Protein 9J7D (pdb70)

Secondary structure (DSSP, 8-state):
---STTGGG---S-S-SS--SS-HHHHHHHHHHHHHHHHHHHHHHHHHH---HHHHHHHHTT--SHHHHHHHHHHHSSTTHHHHHHHTTTHHHHHHHHHHHHHHHTT-TT-SSTHHHHHHHS-SHHHHHHHHHHHHHHHHHHHHHHHHHHHHHHHHH---HHHHHHHHHHHHHHHHHSS-SS--SSHHHHHHHHHHHHHHHHHHIIIII-SSS-SHHHHHHHHTTTT-TT---STTT--SSS--SPPTTBGGG-SSBS-BHHHHHHHHHHHHHHHHHHHH-HHHHHHHHS--HHHHTTHHHHHHHHHTHHHHHHHHHHHHHHHHTT----HHHHHTT-HHHHHHHHHHTTTHHHHHHHHHHHHHHHHHHHHHHHHHHHHHHHTIIIII-S---HHHHHHHHHHHHHHHHHHHHHHHHHHHHHT--TTHHHHTHHHHHGGGHHHHHHHHT-SS--HHHHHHHHHHHHHHHHHHHHHHHHHHSS--SHHHHSSHHHHHHHHHHHHHHHHHHHHHHHHHS------TTGGG----HHHHHHHHHHHHHHHHHHHHIIIIIHHHHHGGG-BPPTTHHHHHHHHHHHHHHHHHHHHHHTTT-/---STTGGG---S-S-SS--SS-HHHHHHHHHHHHHHHHHHHHHHHHHH---HHHHHHHHTT--SHHHHHHHHHHHSSTTHHHHHHHTTTHHHHHHHHHHHHHHHTT-TT-SSTHHHHHHHS-SHHHHHHHHHHHHHHHHHHHHHHHHHHHHHHHHH---HHHHHHHHHHHHHHHHHSS-SS--SSHHHHHHHHHHHHHHHHHHIIIII-SSS-SHHHHHHHHTTTT-TT---STTT--SSS--SPPTTBGGG-SSBS-BHHHHHHHHHHHHHHHHHHHH-HHHHHHHHS--HHHHTTHHHHHHHHHTHHHHHHHHHHHHHHHHTT----HHHHHTT-HHHHHHHHHHTTTHHHHHHHHHHHHHHHHHHHHHHHHHHHHHHHTIIIII-S---HHHHHHHHHHHHHHHHHHHHHHHHHHHHHT--TTHHHHTHHHHHGGGHHHHHHHHT-SS--HHHHHHHHHHHHHHHHHHHHHHHHHHSS--SHHHHSSHHHHHHHHHHHHHHHHHHHHHHHHHS------TTGGG----HHHHHHHHHHHHHHHHHHHHIIIIIHHHHHGGG-BPPTTHHHHHHHHHHHHHHHHHHHHHHTTT-

B-factor: mean 78.88, std 18.24, range [27.45, 129.13]

GO terms:
  GO:0015204 urea transmembrane transporter activity (F, IDA)
  GO:0071918 urea transmembrane transport (P, IDA)
  GO:0005886 plasma membrane (C, IDA)
  GO:0033219 urea binding (F, IDA)
  GO:0006995 cellular response to nitrogen starvation (P, IEP)

Solvent-accessible surface area: 48549 Å² total; per-residue (Å²): 117,63,31,139,78,0,68,156,30,64,149,78,67,35,36,52,79,57,143,62,40,17,92,95,46,48,1,79,63,27,5,93,34,35,3,49,134,34,9,84,90,4,60,129,13,53,172,105,109,167,103,7,71,41,3,0,28,7,2,8,62,15,2,56,3,8,4,0,0,6,0,0,6,5,0,16,38,42,0,2,0,0,1,0,48,14,0,7,4,2,12,27,20,12,24,31,8,0,29,2,1,0,7,2,34,60,32,3,54,72,6,84,0,2,0,35,8,2,89,30,13,14,43,76,64,2,1,97,38,3,12,94,28,2,60,39,0,0,40,18,9,5,2,17,6,3,6,0,0,0,3,0,1,46,13,0,1,25,0,86,31,94,32,0,0,69,43,5,8,64,10,9,9,76,23,4,78,45,41,9,130,110,40,24,105,57,23,20,33,36,11,1,36,49,2,1,70,1,1,40,56,1,5,80,26,2,7,87,82,13,203,85,0,26,30,13,26,50,1,21,58,47,1,109,73,8,12,35,142,111,52,55,55,84,125,82,70,5,67,194,30,23,38,29,5,62,28,141,51,13,70,174,6,11,12,3,0,11,66,9,65,14,0,45,35,6,4,84,5,5,63,10,9,27,62,0,33,1,16,0,5,0,6,24,0,33,20,1,25,64,16,137,2,37,88,38,22,109,0,8,34,54,0,4,50,6,12,3,0,0,0,1,0,0,0,3,2,2,0,2,1,1,8,0,13,22,10,11,1,24,101,101,19,1,38,59,2,5,0,0,0,0,0,2,29,30,27,61,47,127,69,0,0,80,49,0,3,53,0,0,8,11,0,1,9,30,8,2,13,42,1,8,32,0,15,7,18,0,79,2,49,2,44,22,78,44,105,113,44,87,211,20,98,48,214,73,31,102,107,35,28,131,82,21,7,100,41,22,1,62,101,2,0,100,42,0,41,84,34,17,149,64,53,22,15,3,6,52,16,24,23,0,10,2,0,52,5,2,1,0,5,47,0,4,19,44,1,8,83,74,35,76,0,23,33,130,0,0,42,68,0,0,71,26,0,26,77,101,0,56,96,39,18,71,72,31,0,116,109,121,97,72,156,69,50,81,104,8,7,25,78,39,41,5,0,37,26,0,1,62,40,0,22,113,38,0,10,114,42,0,26,83,33,0,114,112,189,63,55,117,30,100,25,44,66,0,106,128,30,201,191,122,69,73,106,3,140,153,1,58,56,56,14,58,116,103,4,91,63,61,17,83,86,14,25,75,70,54,13,85,126,2,72,90,31,145,54,1,66,130,47,63,0,96,112,7,0,90,37,2,30,44,64,3,38,109,5,9,113,42,3,48,29,79,31,137,168,118,61,31,140,77,0,69,156,31,65,149,78,67,35,35,49,80,59,143,62,40,18,91,94,46,48,0,78,65,27,4,93,34,35,2,50,134,34,9,82,88,5,61,129,14,53,172,105,110,169,103,6,73,40,2,0,29,6,2,9,65,16,2,57,2,7,4,0,1,6,0,0,7,4,0,16,37,40,0,2,0,0,2,1,49,14,0,8,4,2,12,27,19,12,23,30,6,0,30,2,0,0,7,2,34,60,31,3,55,71,6,81,0,2,0,35,7,3,87,29,13,14,43,78,65,2,2,98,37,3,13,93,28,2,58,39,0,0,40,19,9,5,2,18,5,4,7,0,0,0,2,0,1,45,13,0,1,27,0,87,30,97,32,0,0,69,42,6,8,63,11,10,9,78,24,4,77,44,40,8,129,110,40,26,104,55,23,20,33,36,11,1,36,50,1,1,71,1,0,41,56,1,6,77,25,3,7,87,83,14,203,86,0,26,31,12,26,50,1,21,59,48,1,109,72,7,13,35,142,112,50,55,56,86,128,83,69,5,66,196,30,23,40,28,5,62,27,140,50,14,72,171,6,10,12,4,0,10,66,9,64,15,0,45,36,5,4,84,4,4,64,10,9,26,63,0,34,1,14,0,6,0,6,24,0,32,18,1,26,63,15,135,2,38,86,38,21,108,0,7,33,57,0,4,51,6,12,2,1,0,0,2,1,0,0,2,1,2,0,2,2,1,8,0,13,20,11,12,2,24,100,100,18,2,36,61,1,5,0,0,0,0,0,1,30,30,27,61,48,127,68,0,0,79,50,0,4,52,1,0,9,12,0,2,10,29,8,2,12,44,1,8,32,0,16,6,18,0,77,2,50,2,45,22,77,43,102,113,44,89,212,20,99,48,213,72,32,104,106,34,29,129,82,19,6,100,42,23,2,62,103,2,0,102,43,0,42,84,33,17,150,64,53,21,14,3,7,53,18,25,21,0,12,2,0,52,4,2,1,0,5,48,0,3,18,42,1,8,83,74,34,77,0,24,34,129,0,0,43,67,0,0,72,25,0,25,77,102,0,55,95,38,17,70,72,30,0,115,110,123,100,72,158,70,51,81,107,9,7,25,78,39,41,4,0,37,26,0,1,60,39,0,21,114,37,0,10,115,42,0,26,82,33,0,115,113,188,65,55,116,30,100,25,43,65,1,106,129,30,202,190,122,68,73,106,4,140,155,0,57,55,56,13,58,115,104,3,91,64,63,17,84,86,14,26,75,71,56,13,86,125,3,71,92,32,146,54,2,66,130,47,63,0,96,113,7,0,90,37,2,29,45,62,3,38,110,5,8,112,41,3,46,28,78,31,136,168

InterPro domains:
  IPR001734 Sodium/solute symporter [PF00474] (74-496)
  IPR001734 Sodium/solute symporter [PS50283] (38-510)
  IPR001734 Sodium/solute symporter [TIGR00813] (73-494)
  IPR031155 Urea active transporter [PTHR46154] (1-700)
  IPR038377 Sodium/glucose symporter superfamily [G3DSA:1.20.1730.10] (61-574)

Structure (mmCIF, N/CA/C/O backbone):
data_9J7D
#
_entry.id   9J7D
#
loop_
_entity.id
_entity.type
_entity.pdbx_description
1 polymer 'Urea-proton symporter DUR3'
2 non-polymer 'CHOLESTEROL HEMISUCCINATE'
3 non-polymer TETRADECANE
4 non-polymer HEXADECANE
5 water water
#
loop_
_atom_site.group_PDB
_atom_site.id
_atom_site.type_symbol
_atom_site.label_atom_id
_atom_site.label_alt_id
_atom_site.label_comp_id
_atom_site.label_asym_id
_atom_site.label_entity_id
_atom_site.label_seq_id
_atom_site.pdbx_PDB_ins_code
_atom_site.Cartn_x
_atom_site.Cartn_y
_atom_site.Cartn_z
_atom_site.occupancy
_atom_site.B_iso_or_equiv
_atom_site.auth_seq_id
_atom_site.auth_comp_id
_atom_site.auth_asym_id
_atom_site.auth_atom_id
_atom_site.pdbx_PDB_model_num
ATOM 1 N N . PRO A 1 5 ? 190.261 190.957 129.362 1.00 105.60 5 PRO A N 1
ATOM 2 C CA . PRO A 1 5 ? 189.785 191.549 130.613 1.00 107.70 5 PRO A CA 1
ATOM 3 C C . PRO A 1 5 ? 188.299 191.304 130.843 1.00 107.63 5 PRO A C 1
ATOM 4 O O . PRO A 1 5 ? 187.477 192.102 130.393 1.00 106.60 5 PRO A O 1
ATOM 8 N N . PRO A 1 6 ? 187.963 190.209 131.529 1.00 108.88 6 PRO A N 1
ATOM 9 C CA . PRO A 1 6 ? 186.542 189.904 131.769 1.00 107.23 6 PRO A CA 1
ATOM 10 C C . PRO A 1 6 ? 185.816 190.971 132.566 1.00 106.99 6 PRO A C 1
ATOM 11 O O . PRO A 1 6 ? 184.612 191.170 132.360 1.00 108.64 6 PRO A O 1
ATOM 15 N N . PHE A 1 7 ? 186.503 191.665 133.469 1.00 100.19 7 PHE A N 1
ATOM 16 C CA . PHE A 1 7 ? 185.881 192.653 134.335 1.00 99.10 7 PHE A CA 1
ATOM 17 C C . PHE A 1 7 ? 186.562 194.005 134.169 1.00 102.28 7 PHE A C 1
ATOM 18 O O . PHE A 1 7 ? 187.765 194.086 133.907 1.00 105.70 7 PHE A O 1
ATOM 26 N N . ASP A 1 8 ? 185.771 195.068 134.324 1.00 105.77 8 ASP A N 1
ATOM 27 C CA . ASP A 1 8 ? 186.291 196.423 134.188 1.00 104.19 8 ASP A CA 1
ATOM 28 C C . ASP A 1 8 ? 187.088 196.863 135.410 1.00 104.82 8 ASP A C 1
ATOM 29 O O . ASP A 1 8 ? 188.034 197.647 135.278 1.00 103.17 8 ASP A O 1
ATOM 34 N N . PHE A 1 9 ? 186.729 196.374 136.595 1.00 97.72 9 PHE A N 1
ATOM 35 C CA . PHE A 1 9 ? 187.344 196.821 137.837 1.00 96.44 9 PHE A CA 1
ATOM 36 C C . PHE A 1 9 ? 188.641 196.096 138.170 1.00 97.43 9 PHE A C 1
ATOM 37 O O . PHE A 1 9 ? 189.321 196.488 139.124 1.00 95.76 9 PHE A O 1
ATOM 45 N N . SER A 1 10 ? 189.004 195.060 137.419 1.00 97.21 10 SER A N 1
ATOM 46 C CA . SER A 1 10 ? 190.194 194.266 137.700 1.00 96.89 10 SER A CA 1
ATOM 47 C C . SER A 1 10 ? 191.051 194.115 136.452 1.00 96.73 10 SER A C 1
ATOM 48 O O . SER A 1 10 ? 191.578 193.038 136.164 1.00 99.61 10 SER A O 1
ATOM 51 N N . THR A 1 11 ? 191.206 195.200 135.691 1.00 98.26 11 THR A N 1
ATOM 52 C CA . THR A 1 11 ? 191.969 195.130 134.449 1.00 98.75 11 THR A CA 1
ATOM 53 C C . THR A 1 11 ? 193.470 195.048 134.708 1.00 99.42 11 THR A C 1
ATOM 54 O O . THR A 1 11 ? 194.203 194.455 133.908 1.00 97.53 11 THR A O 1
ATOM 58 N N . LYS A 1 12 ? 193.943 195.617 135.818 1.00 97.05 12 LYS A N 1
ATOM 59 C CA . LYS A 1 12 ? 195.375 195.669 136.093 1.00 96.88 12 LYS A CA 1
ATOM 60 C C . LYS A 1 12 ? 195.978 194.304 136.399 1.00 94.45 12 LYS A C 1
ATOM 61 O O . LYS A 1 12 ? 197.208 194.186 136.426 1.00 91.14 12 LYS A O 1
ATOM 67 N N . TYR A 1 13 ? 195.159 193.282 136.633 1.00 89.32 13 TYR A N 1
ATOM 68 C CA . TYR A 1 13 ? 195.646 191.945 136.943 1.00 86.27 13 TYR A CA 1
ATOM 69 C C . TYR A 1 13 ? 195.685 191.027 135.730 1.00 87.24 13 TYR A C 1
ATOM 70 O O . TYR A 1 13 ? 195.995 189.841 135.880 1.00 84.29 13 TYR A O 1
ATOM 79 N N . TYR A 1 14 ? 195.381 191.536 134.540 1.00 98.53 14 TYR A N 1
ATOM 80 C CA . TYR A 1 14 ? 195.379 190.716 133.332 1.00 98.41 14 TYR A CA 1
ATOM 81 C C . TYR A 1 14 ? 196.423 191.197 132.331 1.00 98.25 14 TYR A C 1
ATOM 82 O O . TYR A 1 14 ? 197.130 192.174 132.576 1.00 101.11 14 TYR A O 1
ATOM 91 N N . ARG A 1 22 ? 194.444 186.055 134.960 1.00 90.57 22 ARG A N 1
ATOM 92 C CA . ARG A 1 22 ? 195.613 185.628 134.201 1.00 95.63 22 ARG A CA 1
ATOM 93 C C . ARG A 1 22 ? 196.820 185.478 135.120 1.00 97.89 22 ARG A C 1
ATOM 94 O O . ARG A 1 22 ? 197.593 184.528 134.994 1.00 98.16 22 ARG A O 1
ATOM 102 N N . GLN A 1 23 ? 196.975 186.423 136.045 1.00 91.97 23 GLN A N 1
ATOM 103 C CA . GLN A 1 23 ? 198.044 186.340 137.030 1.00 84.39 23 GLN A CA 1
ATOM 104 C C . GLN A 1 23 ? 197.848 185.120 137.921 1.00 87.68 23 GLN A C 1
ATOM 105 O O . GLN A 1 23 ? 196.735 184.825 138.363 1.00 94.24 23 GLN A O 1
ATOM 111 N N . SER A 1 24 ? 198.939 184.405 138.183 1.00 81.58 24 SER A N 1
ATOM 112 C CA . SER A 1 24 ? 198.876 183.178 138.965 1.00 84.08 24 SER A CA 1
ATOM 113 C C . SER A 1 24 ? 199.022 183.405 140.463 1.00 88.47 24 SER A C 1
ATOM 114 O O . SER A 1 24 ? 198.790 182.472 141.238 1.00 93.73 24 SER A O 1
ATOM 117 N N . SER A 1 25 ? 199.394 184.609 140.890 1.00 73.51 25 SER A N 1
ATOM 118 C CA . SER A 1 25 ? 199.621 184.872 142.303 1.00 69.31 25 SER A CA 1
ATOM 119 C C . SER A 1 25 ? 199.530 186.370 142.547 1.00 77.63 25 SER A C 1
ATOM 120 O O . SER A 1 25 ? 199.680 187.178 141.627 1.00 78.90 25 SER A O 1
ATOM 123 N N . PHE A 1 26 ? 199.282 186.730 143.807 1.00 65.75 26 PHE A N 1
ATOM 124 C CA . PHE A 1 26 ? 199.192 188.139 144.170 1.00 68.62 26 PHE A CA 1
ATOM 125 C C . PHE A 1 26 ? 200.564 188.715 144.500 1.00 68.76 26 PHE A C 1
ATOM 126 O O . PHE A 1 26 ? 200.923 189.796 144.020 1.00 68.09 26 PHE A O 1
ATOM 134 N N . PHE A 1 27 ? 201.343 188.009 145.314 1.00 70.46 27 PHE A N 1
ATOM 135 C CA . PHE A 1 27 ? 202.673 188.453 145.715 1.00 71.49 27 PHE A CA 1
ATOM 136 C C . PHE A 1 27 ? 203.700 187.781 144.811 1.00 75.25 27 PHE A C 1
ATOM 137 O O . PHE A 1 27 ? 203.962 186.581 144.941 1.00 74.13 27 PHE A O 1
ATOM 145 N N . GLY A 1 28 ? 204.278 188.556 143.897 1.00 92.86 28 GLY A N 1
ATOM 146 C CA . GLY A 1 28 ? 205.279 188.038 142.986 1.00 90.76 28 GLY A CA 1
ATOM 147 C C . GLY A 1 28 ? 206.436 188.988 142.760 1.00 93.30 28 GLY A C 1
ATOM 148 O O . GLY A 1 28 ? 207.048 188.987 141.689 1.00 92.48 28 GLY A O 1
ATOM 149 N N . GLY A 1 29 ? 206.744 189.803 143.759 1.00 99.95 29 GLY A N 1
ATOM 150 C CA . GLY A 1 29 ? 207.805 190.786 143.666 1.00 98.30 29 GLY A CA 1
ATOM 151 C C . GLY A 1 29 ? 207.287 192.201 143.853 1.00 102.37 29 GLY A C 1
ATOM 152 O O . GLY A 1 29 ? 206.087 192.457 143.925 1.00 103.08 29 GLY A O 1
ATOM 153 N N . THR A 1 30 ? 208.247 193.126 143.932 1.00 105.16 30 THR A N 1
ATOM 154 C CA . THR A 1 30 ? 207.980 194.552 144.130 1.00 103.01 30 THR A CA 1
ATOM 155 C C . THR A 1 30 ? 207.178 194.776 145.416 1.00 101.89 30 THR A C 1
ATOM 156 O O . THR A 1 30 ? 206.024 195.209 145.410 1.00 103.80 30 THR A O 1
ATOM 160 N N . THR A 1 31 ? 207.833 194.451 146.528 1.00 87.57 31 THR A N 1
ATOM 161 C CA . THR A 1 31 ? 207.190 194.521 147.833 1.00 89.47 31 THR A CA 1
ATOM 162 C C . THR A 1 31 ? 206.792 195.955 148.169 1.00 90.82 31 THR A C 1
ATOM 163 O O . THR A 1 31 ? 207.410 196.921 147.715 1.00 91.25 31 THR A O 1
ATOM 167 N N . VAL A 1 32 ? 205.736 196.081 148.975 1.00 88.87 32 VAL A N 1
ATOM 168 C CA . VAL A 1 32 ? 205.221 197.398 149.338 1.00 89.95 32 VAL A CA 1
ATOM 169 C C . VAL A 1 32 ? 206.214 198.142 150.221 1.00 87.69 32 VAL A C 1
ATOM 170 O O . VAL A 1 32 ? 206.454 199.341 150.035 1.00 88.00 32 VAL A O 1
ATOM 174 N N . LEU A 1 33 ? 206.802 197.454 151.193 1.00 85.42 33 LEU A N 1
ATOM 175 C CA . LEU A 1 33 ? 207.765 198.043 152.110 1.00 86.50 33 LEU A CA 1
ATOM 176 C C . LEU A 1 33 ? 209.147 197.448 151.871 1.00 86.63 33 LEU A C 1
ATOM 177 O O . LEU A 1 33 ? 209.321 196.503 151.097 1.00 89.26 33 LEU A O 1
ATOM 182 N N . ASP A 1 34 ? 210.138 198.019 152.546 1.00 91.37 34 ASP A N 1
ATOM 183 C CA . ASP A 1 34 ? 211.523 197.595 152.415 1.00 93.05 34 ASP A CA 1
ATOM 184 C C . ASP A 1 34 ? 211.909 196.651 153.549 1.00 94.64 34 ASP A C 1
ATOM 185 O O . ASP A 1 34 ? 211.168 196.454 154.514 1.00 95.48 34 ASP A O 1
ATOM 190 N N . GLN A 1 35 ? 213.100 196.062 153.419 1.00 91.58 35 GLN A N 1
ATOM 191 C CA . GLN A 1 35 ? 213.561 195.073 154.386 1.00 91.63 35 GLN A CA 1
ATOM 192 C C . GLN A 1 35 ? 213.899 195.687 155.739 1.00 94.65 35 GLN A C 1
ATOM 193 O O . GLN A 1 35 ? 213.840 194.983 156.754 1.00 95.93 35 GLN A O 1
ATOM 199 N N . GLY A 1 36 ? 214.257 196.972 155.776 1.00 92.70 36 GLY A N 1
ATOM 200 C CA . GLY A 1 36 ? 214.570 197.604 157.047 1.00 91.41 36 GLY A CA 1
ATOM 201 C C . GLY A 1 36 ? 213.393 197.608 158.002 1.00 93.00 36 GLY A C 1
ATOM 202 O O . GLY A 1 36 ? 213.547 197.327 159.194 1.00 94.55 36 GLY A O 1
ATOM 203 N N . VAL A 1 37 ? 212.199 197.915 157.490 1.00 90.87 37 VAL A N 1
ATOM 204 C CA . VAL A 1 37 ? 211.002 197.897 158.326 1.00 88.75 37 VAL A CA 1
ATOM 205 C C . VAL A 1 37 ? 210.722 196.486 158.825 1.00 90.46 37 VAL A C 1
ATOM 206 O O . VAL A 1 37 ? 210.324 196.289 159.979 1.00 92.14 37 VAL A O 1
ATOM 210 N N . GLY A 1 38 ? 210.921 195.484 157.967 1.00 86.03 38 GLY A N 1
ATOM 211 C CA . GLY A 1 38 ? 210.701 194.111 158.392 1.00 85.34 38 GLY A CA 1
ATOM 212 C C . GLY A 1 38 ? 211.638 193.690 159.507 1.00 89.40 38 GLY A C 1
ATOM 213 O O . GLY A 1 38 ? 211.213 193.098 160.504 1.00 91.82 38 GLY A O 1
ATOM 214 N N . TYR A 1 39 ? 212.930 193.994 159.355 1.00 86.88 39 TYR A N 1
ATOM 215 C CA . TYR A 1 39 ? 213.890 193.660 160.404 1.00 88.70 39 TYR A CA 1
ATOM 216 C C . TYR A 1 39 ? 213.583 194.411 161.693 1.00 90.05 39 TYR A C 1
ATOM 217 O O . TYR A 1 39 ? 213.653 193.836 162.787 1.00 92.10 39 TYR A O 1
ATOM 226 N N . ALA A 1 40 ? 213.226 195.694 161.587 1.00 91.16 40 ALA A N 1
ATOM 227 C CA . ALA A 1 40 ? 212.881 196.462 162.777 1.00 87.80 40 ALA A CA 1
ATOM 228 C C . ALA A 1 40 ? 211.675 195.864 163.490 1.00 86.05 40 ALA A C 1
ATOM 229 O O . ALA A 1 40 ? 211.678 195.727 164.718 1.00 87.50 40 ALA A O 1
ATOM 231 N N . VAL A 1 41 ? 210.642 195.486 162.735 1.00 85.87 41 VAL A N 1
ATOM 232 C CA . VAL A 1 41 ? 209.444 194.917 163.342 1.00 86.75 41 VAL A CA 1
ATOM 233 C C . VAL A 1 41 ? 209.763 193.587 164.014 1.00 87.85 41 VAL A C 1
ATOM 234 O O . VAL A 1 41 ? 209.340 193.329 165.147 1.00 87.97 41 VAL A O 1
ATOM 238 N N . ILE A 1 42 ? 210.525 192.723 163.335 1.00 86.99 42 ILE A N 1
ATOM 239 C CA . ILE A 1 42 ? 210.807 191.405 163.904 1.00 88.93 42 ILE A CA 1
ATOM 240 C C . ILE A 1 42 ? 211.855 191.436 165.003 1.00 89.60 42 ILE A C 1
ATOM 241 O O . ILE A 1 42 ? 212.025 190.430 165.703 1.00 89.47 42 ILE A O 1
ATOM 246 N N . LEU A 1 43 ? 212.567 192.550 165.185 1.00 95.83 43 LEU A N 1
ATOM 247 C CA . LEU A 1 43 ? 213.579 192.636 166.231 1.00 93.42 43 LEU A CA 1
ATOM 248 C C . LEU A 1 43 ? 213.136 193.474 167.424 1.00 94.14 43 LEU A C 1
ATOM 249 O O . LEU A 1 43 ? 213.137 192.980 168.555 1.00 92.56 43 LEU A O 1
ATOM 254 N N . GLY A 1 44 ? 212.756 194.732 167.212 1.00 98.12 44 GLY A N 1
ATOM 255 C CA . GLY A 1 44 ? 212.551 195.657 168.306 1.00 97.95 44 GLY A CA 1
ATOM 256 C C . GLY A 1 44 ? 211.191 195.669 168.963 1.00 100.42 44 GLY A C 1
ATOM 257 O O . GLY A 1 44 ? 211.006 196.411 169.932 1.00 99.86 44 GLY A O 1
ATOM 258 N N . PHE A 1 45 ? 210.227 194.885 168.472 1.00 98.30 45 PHE A N 1
ATOM 259 C CA . PHE A 1 45 ? 208.898 194.876 169.079 1.00 95.22 45 PHE A CA 1
ATOM 260 C C . PHE A 1 45 ? 208.953 194.409 170.529 1.00 96.80 45 PHE A C 1
ATOM 261 O O . PHE A 1 45 ? 208.327 195.012 171.413 1.00 95.73 45 PHE A O 1
ATOM 269 N N . GLY A 1 46 ? 209.704 193.337 170.792 1.00 95.84 46 GLY A N 1
ATOM 270 C CA . GLY A 1 46 ? 209.798 192.825 172.149 1.00 94.12 46 GLY A CA 1
ATOM 271 C C . GLY A 1 46 ? 210.429 193.819 173.103 1.00 100.09 46 GLY A C 1
ATOM 272 O O . GLY A 1 46 ? 209.932 194.036 174.208 1.00 101.53 46 GLY A O 1
ATOM 273 N N . ALA A 1 47 ? 211.534 194.442 172.685 1.00 98.73 47 ALA A N 1
ATOM 274 C CA . ALA A 1 47 ? 212.189 195.436 173.531 1.00 96.33 47 ALA A CA 1
ATOM 275 C C . ALA A 1 47 ? 211.290 196.644 173.766 1.00 100.66 47 ALA A C 1
ATOM 276 O O . ALA A 1 47 ? 211.205 197.157 174.892 1.00 101.67 47 ALA A O 1
ATOM 278 N N . PHE A 1 48 ? 210.611 197.113 172.715 1.00 106.31 48 PHE A N 1
ATOM 279 C CA . PHE A 1 48 ? 209.719 198.258 172.852 1.00 105.60 48 PHE A CA 1
ATOM 280 C C . PHE A 1 48 ? 208.618 197.973 173.863 1.00 107.23 48 PHE A C 1
ATOM 281 O O . PHE A 1 48 ? 208.365 198.777 174.770 1.00 105.66 48 PHE A O 1
ATOM 289 N N . PHE A 1 49 ? 207.974 196.814 173.757 1.00 110.57 49 PHE A N 1
ATOM 290 C CA . PHE A 1 49 ? 206.848 196.590 174.703 1.00 110.14 49 PHE A CA 1
ATOM 291 C C . PHE A 1 49 ? 207.410 196.251 176.090 1.00 109.04 49 PHE A C 1
ATOM 292 O O . PHE A 1 49 ? 206.746 196.588 177.081 1.00 106.20 49 PHE A O 1
ATOM 300 N N . ALA A 1 50 ? 208.602 195.652 176.167 1.00 102.82 50 ALA A N 1
ATOM 301 C CA . ALA A 1 50 ? 209.179 195.444 177.491 1.00 104.03 50 ALA A CA 1
ATOM 302 C C . ALA A 1 50 ? 209.397 196.771 178.206 1.00 105.33 50 ALA A C 1
ATOM 303 O O . ALA A 1 50 ? 209.071 196.909 179.392 1.00 102.63 50 ALA A O 1
ATOM 305 N N . VAL A 1 51 ? 209.935 197.765 177.495 1.00 110.75 51 VAL A N 1
ATOM 306 C CA . VAL A 1 51 ? 210.109 199.090 178.088 1.00 111.79 51 VAL A CA 1
ATOM 307 C C . VAL A 1 51 ? 208.754 199.699 178.436 1.00 111.69 51 VAL A C 1
ATOM 308 O O . VAL A 1 51 ? 208.583 200.317 179.498 1.00 110.34 51 VAL A O 1
ATOM 312 N N . PHE A 1 52 ? 207.769 199.530 177.550 1.00 115.20 52 PHE A N 1
ATOM 313 C CA . PHE A 1 52 ? 206.437 200.065 177.817 1.00 115.12 52 PHE A CA 1
ATOM 314 C C . PHE A 1 52 ? 205.810 199.413 179.045 1.00 114.88 52 PHE A C 1
ATOM 315 O O . PHE A 1 52 ? 205.175 200.091 179.858 1.00 113.84 52 PHE A O 1
ATOM 323 N N . THR A 1 53 ? 205.977 198.096 179.200 1.00 117.71 53 THR A N 1
ATOM 324 C CA . THR A 1 53 ? 205.434 197.412 180.370 1.00 117.10 53 THR A CA 1
ATOM 325 C C . THR A 1 53 ? 206.168 197.821 181.640 1.00 117.43 53 THR A C 1
ATOM 326 O O . THR A 1 53 ? 205.560 197.904 182.711 1.00 117.69 53 THR A O 1
ATOM 330 N N . SER A 1 54 ? 207.477 198.068 181.547 1.00 117.58 54 SER A N 1
ATOM 331 C CA . SER A 1 54 ? 208.204 198.580 182.704 1.00 116.74 54 SER A CA 1
ATOM 332 C C . SER A 1 54 ? 207.659 199.938 183.133 1.00 114.17 54 SER A C 1
ATOM 333 O O . SER A 1 54 ? 207.445 200.182 184.328 1.00 114.92 54 SER A O 1
ATOM 336 N N . PHE A 1 55 ? 207.414 200.828 182.169 1.00 122.24 55 PHE A N 1
ATOM 337 C CA . PHE A 1 55 ? 206.819 202.122 182.497 1.00 126.16 55 PHE A CA 1
ATOM 338 C C . PHE A 1 55 ? 205.413 201.958 183.065 1.00 125.52 55 PHE A C 1
ATOM 339 O O . PHE A 1 55 ? 205.014 202.687 183.982 1.00 125.88 55 PHE A O 1
ATOM 347 N N . LEU A 1 56 ? 204.642 201.012 182.522 1.00 122.79 56 LEU A N 1
ATOM 348 C CA . LEU A 1 56 ? 203.294 200.763 183.024 1.00 123.90 56 LEU A CA 1
ATOM 349 C C . LEU A 1 56 ? 203.323 200.284 184.469 1.00 124.08 56 LEU A C 1
ATOM 350 O O . LEU A 1 56 ? 202.502 200.709 185.289 1.00 123.21 56 LEU A O 1
ATOM 355 N N . VAL A 1 57 ? 204.258 199.391 184.796 1.00 122.57 57 VAL A N 1
ATOM 356 C CA . VAL A 1 57 ? 204.403 198.930 186.174 1.00 121.27 57 VAL A CA 1
ATOM 357 C C . VAL A 1 57 ? 204.828 200.081 187.076 1.00 120.88 57 VAL A C 1
ATOM 358 O O . VAL A 1 57 ? 204.332 200.223 188.200 1.00 119.16 57 VAL A O 1
ATOM 362 N N . TRP A 1 58 ? 205.748 200.924 186.598 1.00 123.60 58 TRP A N 1
ATOM 363 C CA . TRP A 1 58 ? 206.204 202.048 187.410 1.00 124.76 58 TRP A CA 1
ATOM 364 C C . TRP A 1 58 ? 205.064 203.014 187.712 1.00 126.48 58 TRP A C 1
ATOM 365 O O . TRP A 1 58 ? 204.946 203.514 188.837 1.00 123.71 58 TRP A O 1
ATOM 376 N N . LEU A 1 59 ? 204.218 203.298 186.720 1.00 128.22 59 LEU A N 1
ATOM 377 C CA . LEU A 1 59 ? 203.100 204.205 186.964 1.00 127.28 59 LEU A CA 1
ATOM 378 C C . LEU A 1 59 ? 202.002 203.535 187.781 1.00 127.23 59 LEU A C 1
ATOM 379 O O . LEU A 1 59 ? 201.271 204.217 188.508 1.00 127.68 59 LEU A O 1
ATOM 384 N N . GLU A 1 60 ? 201.866 202.210 187.674 1.00 124.83 60 GLU A N 1
ATOM 385 C CA . GLU A 1 60 ? 200.896 201.496 188.499 1.00 126.31 60 GLU A CA 1
ATOM 386 C C . GLU A 1 60 ? 201.264 201.570 189.975 1.00 126.16 60 GLU A C 1
ATOM 387 O O . GLU A 1 60 ? 200.389 201.742 190.832 1.00 124.26 60 GLU A O 1
ATOM 393 N N . LYS A 1 61 ? 202.549 201.441 190.291 1.00 128.10 61 LYS A N 1
ATOM 394 C CA . LYS A 1 61 ? 203.011 201.508 191.672 1.00 129.05 61 LYS A CA 1
ATOM 395 C C . LYS A 1 61 ? 203.198 202.955 192.113 1.00 128.68 61 LYS A C 1
ATOM 396 O O . LYS A 1 61 ? 203.739 203.224 193.186 1.00 128.40 61 LYS A O 1
ATOM 402 N N . THR A 1 82 ? 184.440 193.921 186.330 1.00 95.36 82 THR A N 1
ATOM 403 C CA . THR A 1 82 ? 183.936 193.028 185.293 1.00 100.73 82 THR A CA 1
ATOM 404 C C . THR A 1 82 ? 184.349 193.508 183.905 1.00 99.05 82 THR A C 1
ATOM 405 O O . THR A 1 82 ? 183.970 192.915 182.896 1.00 101.66 82 THR A O 1
ATOM 409 N N . GLY A 1 83 ? 185.123 194.587 183.862 1.00 99.23 83 GLY A N 1
ATOM 410 C CA . GLY A 1 83 ? 185.618 195.107 182.603 1.00 99.28 83 GLY A CA 1
ATOM 411 C C . GLY A 1 83 ? 187.085 194.811 182.387 1.00 100.65 83 GLY A C 1
ATOM 412 O O . GLY A 1 83 ? 187.513 194.525 181.266 1.00 105.72 83 GLY A O 1
ATOM 413 N N . LEU A 1 84 ? 187.870 194.885 183.463 1.00 91.89 84 LEU A N 1
ATOM 414 C CA . LEU A 1 84 ? 189.280 194.527 183.371 1.00 90.48 84 LEU A CA 1
ATOM 415 C C . LEU A 1 84 ? 189.450 193.023 183.199 1.00 94.70 84 LEU A C 1
ATOM 416 O O . LEU A 1 84 ? 190.337 192.571 182.463 1.00 96.21 84 LEU A O 1
ATOM 421 N N . ILE A 1 85 ? 188.604 192.234 183.864 1.00 91.57 85 ILE A N 1
ATOM 422 C CA . ILE A 1 85 ? 188.650 190.784 183.708 1.00 90.29 85 ILE A CA 1
ATOM 423 C C . ILE A 1 85 ? 188.281 190.387 182.284 1.00 86.43 85 ILE A C 1
ATOM 424 O O . ILE A 1 85 ? 188.879 189.472 181.706 1.00 88.71 85 ILE A O 1
ATOM 429 N N . ALA A 1 86 ? 187.287 191.059 181.699 1.00 80.60 86 ALA A N 1
ATOM 430 C CA . ALA A 1 86 ? 186.922 190.777 180.315 1.00 83.85 86 ALA A CA 1
ATOM 431 C C . ALA A 1 86 ? 188.069 191.098 179.365 1.00 89.67 86 ALA A C 1
ATOM 432 O O . ALA A 1 86 ? 188.349 190.332 178.434 1.00 91.94 86 ALA A O 1
ATOM 434 N N . SER A 1 87 ? 188.747 192.227 179.587 1.00 90.48 87 SER A N 1
ATOM 435 C CA . SER A 1 87 ? 189.886 192.586 178.748 1.00 89.71 87 SER A CA 1
ATOM 436 C C . SER A 1 87 ? 191.017 191.579 178.898 1.00 88.47 87 SER A C 1
ATOM 437 O O . SER A 1 87 ? 191.708 191.260 177.924 1.00 89.71 87 SER A O 1
ATOM 440 N N . VAL A 1 88 ? 191.229 191.075 180.115 1.00 90.62 88 VAL A N 1
ATOM 441 C CA . VAL A 1 88 ? 192.224 190.025 180.318 1.00 90.15 88 VAL A CA 1
ATOM 442 C C . VAL A 1 88 ? 191.836 188.767 179.551 1.00 93.82 88 VAL A C 1
ATOM 443 O O . VAL A 1 88 ? 192.674 188.137 178.898 1.00 97.37 88 VAL A O 1
ATOM 447 N N . ILE A 1 89 ? 190.566 188.373 179.610 1.00 89.29 89 ILE A N 1
ATOM 448 C CA . ILE A 1 89 ? 190.109 187.129 178.917 1.00 88.41 89 ILE A CA 1
ATOM 449 C C . ILE A 1 89 ? 190.318 187.293 177.410 1.00 84.23 89 ILE A C 1
ATOM 450 O O . ILE A 1 89 ? 190.847 186.369 176.784 1.00 84.37 89 ILE A O 1
ATOM 455 N N . VAL A 1 90 ? 189.944 188.446 176.860 1.00 83.98 90 VAL A N 1
ATOM 456 C CA . VAL A 1 90 ? 190.043 188.621 175.413 1.00 90.43 90 VAL A CA 1
ATOM 457 C C . VAL A 1 90 ? 191.497 188.554 174.955 1.00 90.38 90 VAL A C 1
ATOM 458 O O . VAL A 1 90 ? 191.798 188.036 173.873 1.00 90.56 90 VAL A O 1
ATOM 462 N N . SER A 1 91 ? 192.423 189.062 175.772 1.00 89.41 91 SER A N 1
ATOM 463 C CA . SER A 1 91 ? 193.812 189.179 175.336 1.00 87.53 91 SER A CA 1
ATOM 464 C C . SER A 1 91 ? 194.498 187.823 175.205 1.00 92.39 91 SER A C 1
ATOM 465 O O . SER A 1 91 ? 195.437 187.685 174.414 1.00 95.95 91 SER A O 1
ATOM 468 N N . GLN A 1 92 ? 194.057 186.818 175.958 1.00 91.31 92 GLN A N 1
ATOM 469 C CA . GLN A 1 92 ? 194.683 185.502 175.917 1.00 91.53 92 GLN A CA 1
ATOM 470 C C . GLN A 1 92 ? 194.006 184.541 174.950 1.00 91.22 92 GLN A C 1
ATOM 471 O O . GLN A 1 92 ? 194.398 183.372 174.891 1.00 87.02 92 GLN A O 1
ATOM 477 N N . TRP A 1 93 ? 193.007 184.994 174.195 1.00 87.52 93 TRP A N 1
ATOM 478 C CA . TRP A 1 93 ? 192.303 184.130 173.261 1.00 85.18 93 TRP A CA 1
ATOM 479 C C . TRP A 1 93 ? 192.508 184.517 171.804 1.00 85.72 93 TRP A C 1
ATOM 480 O O . TRP A 1 93 ? 192.063 183.778 170.919 1.00 84.52 93 TRP A O 1
ATOM 491 N N . THR A 1 94 ? 193.165 185.641 171.528 1.00 79.54 94 THR A N 1
ATOM 492 C CA . THR A 1 94 ? 193.423 186.094 170.166 1.00 80.31 94 THR A CA 1
ATOM 493 C C . THR A 1 94 ? 194.809 185.616 169.750 1.00 80.59 94 THR A C 1
ATOM 494 O O . THR A 1 94 ? 195.822 186.120 170.246 1.00 78.18 94 THR A O 1
ATOM 498 N N . TRP A 1 95 ? 194.850 184.648 168.841 1.00 72.79 95 TRP A N 1
ATOM 499 C CA . TRP A 1 95 ? 196.084 184.083 168.327 1.00 64.02 95 TRP A CA 1
ATOM 500 C C . TRP A 1 95 ? 196.315 184.593 166.907 1.00 71.05 95 TRP A C 1
ATOM 501 O O . TRP A 1 95 ? 195.564 185.428 166.393 1.00 73.41 95 TRP A O 1
ATOM 512 N N . ALA A 1 96 ? 197.369 184.086 166.266 1.00 68.32 96 ALA A N 1
ATOM 513 C CA . ALA A 1 96 ? 197.598 184.409 164.863 1.00 67.20 96 ALA A CA 1
ATOM 514 C C . ALA A 1 96 ? 196.581 183.742 163.948 1.00 67.76 96 ALA A C 1
ATOM 515 O O . ALA A 1 96 ? 196.331 184.246 162.850 1.00 72.19 96 ALA A O 1
ATOM 517 N N . ALA A 1 97 ? 195.991 182.623 164.375 1.00 58.97 97 ALA A N 1
ATOM 518 C CA . ALA A 1 97 ? 194.978 181.959 163.564 1.00 42.99 97 ALA A CA 1
ATOM 519 C C . ALA A 1 97 ? 193.650 182.703 163.594 1.00 53.00 97 ALA A C 1
ATOM 520 O O . ALA A 1 97 ? 192.861 182.596 162.651 1.00 64.32 97 ALA A O 1
ATOM 522 N N . THR A 1 98 ? 193.382 183.454 164.665 1.00 63.65 98 THR A N 1
ATOM 523 C CA . THR A 1 98 ? 192.129 184.196 164.753 1.00 57.59 98 THR A CA 1
ATOM 524 C C . THR A 1 98 ? 192.024 185.248 163.658 1.00 60.53 98 THR A C 1
ATOM 525 O O . THR A 1 98 ? 190.916 185.634 163.269 1.00 62.63 98 THR A O 1
ATOM 529 N N . ILE A 1 99 ? 193.157 185.714 163.145 1.00 67.92 99 ILE A N 1
ATOM 530 C CA . ILE A 1 99 ? 193.193 186.736 162.107 1.00 68.98 99 ILE A CA 1
ATOM 531 C C . ILE A 1 99 ? 193.341 186.122 160.723 1.00 65.18 99 ILE A C 1
ATOM 532 O O . ILE A 1 99 ? 192.583 186.443 159.808 1.00 67.13 99 ILE A O 1
ATOM 537 N N . LEU A 1 100 ? 194.314 185.230 160.554 1.00 45.97 100 LEU A N 1
ATOM 538 C CA . LEU A 1 100 ? 194.666 184.708 159.241 1.00 40.17 100 LEU A CA 1
ATOM 539 C C . LEU A 1 100 ? 193.804 183.526 158.818 1.00 50.03 100 LEU A C 1
ATOM 540 O O . LEU A 1 100 ? 193.434 183.425 157.644 1.00 62.05 100 LEU A O 1
ATOM 545 N N . GLN A 1 101 ? 193.483 182.619 159.742 1.00 40.05 101 GLN A N 1
ATOM 546 C CA . GLN A 1 101 ? 192.729 181.425 159.375 1.00 30.56 101 GLN A CA 1
ATOM 547 C C . GLN A 1 101 ? 191.247 181.713 159.172 1.00 40.66 101 GLN A C 1
ATOM 548 O O . GLN A 1 101 ? 190.611 181.082 158.321 1.00 50.99 101 GLN A O 1
ATOM 554 N N . SER A 1 102 ? 190.680 182.655 159.929 1.00 52.24 102 SER A N 1
ATOM 555 C CA . SER A 1 102 ? 189.256 182.942 159.796 1.00 53.02 102 SER A CA 1
ATOM 556 C C . SER A 1 102 ? 188.926 183.549 158.438 1.00 59.65 102 SER A C 1
ATOM 557 O O . SER A 1 102 ? 187.821 183.342 157.924 1.00 58.19 102 SER A O 1
ATOM 560 N N . SER A 1 103 ? 189.856 184.301 157.847 1.00 53.77 103 SER A N 1
ATOM 561 C CA . SER A 1 103 ? 189.657 184.816 156.500 1.00 45.46 103 SER A CA 1
ATOM 562 C C . SER A 1 103 ? 189.970 183.783 155.429 1.00 48.09 103 SER A C 1
ATOM 563 O O . SER A 1 103 ? 189.551 183.955 154.280 1.00 60.09 103 SER A O 1
ATOM 566 N N . ASN A 1 104 ? 190.701 182.723 155.775 1.00 51.84 104 ASN A N 1
ATOM 567 C CA . ASN A 1 104 ? 190.970 181.657 154.816 1.00 43.36 104 ASN A CA 1
ATOM 568 C C . ASN A 1 104 ? 189.698 180.894 154.473 1.00 46.11 104 ASN A C 1
ATOM 569 O O . ASN A 1 104 ? 189.458 180.568 153.305 1.00 59.24 104 ASN A O 1
ATOM 574 N N . VAL A 1 105 ? 188.866 180.612 155.472 1.00 60.32 105 VAL A N 1
ATOM 575 C CA . VAL A 1 105 ? 187.640 179.851 155.272 1.00 50.21 105 VAL A CA 1
ATOM 576 C C . VAL A 1 105 ? 186.507 180.798 154.902 1.00 54.86 105 VAL A C 1
ATOM 577 O O . VAL A 1 105 ? 185.347 180.387 154.814 1.00 74.50 105 VAL A O 1
ATOM 581 N N . ALA A 1 106 ? 186.831 182.074 154.709 1.00 45.71 106 ALA A N 1
ATOM 582 C CA . ALA A 1 106 ? 185.913 183.042 154.124 1.00 27.45 106 ALA A CA 1
ATOM 583 C C . ALA A 1 106 ? 186.141 183.220 152.631 1.00 31.90 106 ALA A C 1
ATOM 584 O O . ALA A 1 106 ? 185.182 183.401 151.877 1.00 38.20 106 ALA A O 1
ATOM 586 N N . TRP A 1 107 ? 187.401 183.174 152.196 1.00 57.10 107 TRP A N 1
ATOM 587 C CA . TRP A 1 107 ? 187.704 183.136 150.771 1.00 49.91 107 TRP A CA 1
ATOM 588 C C . TRP A 1 107 ? 187.115 181.893 150.119 1.00 52.88 107 TRP A C 1
ATOM 589 O O . TRP A 1 107 ? 186.765 181.917 148.934 1.00 58.97 107 TRP A O 1
ATOM 600 N N . GLN A 1 108 ? 187.012 180.801 150.869 1.00 56.20 108 GLN A N 1
ATOM 601 C CA . GLN A 1 108 ? 186.246 179.629 150.480 1.00 43.31 108 GLN A CA 1
ATOM 602 C C . GLN A 1 108 ? 184.909 179.640 151.210 1.00 64.36 108 GLN A C 1
ATOM 603 O O . GLN A 1 108 ? 184.758 180.288 152.247 1.00 82.60 108 GLN A O 1
ATOM 609 N N . TYR A 1 109 ? 183.920 178.963 150.627 1.00 50.77 109 TYR A N 1
ATOM 610 C CA . TYR A 1 109 ? 182.631 178.717 151.271 1.00 49.24 109 TYR A CA 1
ATOM 611 C C . TYR A 1 109 ? 181.811 179.988 151.471 1.00 58.20 109 TYR A C 1
ATOM 612 O O . TYR A 1 109 ? 180.655 179.919 151.898 1.00 68.76 109 TYR A O 1
ATOM 621 N N . GLY A 1 110 ? 182.384 181.146 151.158 1.00 38.29 110 GLY A N 1
ATOM 622 C CA . GLY A 1 110 ? 181.665 182.400 151.266 1.00 37.70 110 GLY A CA 1
ATOM 623 C C . GLY A 1 110 ? 181.289 182.851 152.664 1.00 44.12 110 GLY A C 1
ATOM 624 O O . GLY A 1 110 ? 182.151 183.229 153.461 1.00 58.57 110 GLY A O 1
ATOM 625 N N . VAL A 1 111 ? 179.992 182.813 152.970 1.00 51.69 111 VAL A N 1
ATOM 626 C CA . VAL A 1 111 ? 179.457 183.504 154.140 1.00 50.16 111 VAL A CA 1
ATOM 627 C C . VAL A 1 111 ? 179.469 182.665 155.417 1.00 53.76 111 VAL A C 1
ATOM 628 O O . VAL A 1 111 ? 179.470 183.234 156.519 1.00 52.82 111 VAL A O 1
ATOM 632 N N . SER A 1 112 ? 179.505 181.337 155.308 1.00 53.02 112 SER A N 1
ATOM 633 C CA . SER A 1 112 ? 179.401 180.472 156.478 1.00 47.94 112 SER A CA 1
ATOM 634 C C . SER A 1 112 ? 180.728 180.236 157.187 1.00 52.39 112 SER A C 1
ATOM 635 O O . SER A 1 112 ? 180.726 179.766 158.331 1.00 51.89 112 SER A O 1
ATOM 638 N N . GLY A 1 113 ? 181.851 180.546 156.546 1.00 48.23 113 GLY A N 1
ATOM 639 C CA . GLY A 1 113 ? 183.153 180.292 157.116 1.00 45.61 113 GLY A CA 1
ATOM 640 C C . GLY A 1 113 ? 183.453 181.081 158.375 1.00 43.24 113 GLY A C 1
ATOM 641 O O . GLY A 1 113 ? 183.860 180.519 159.398 1.00 55.70 113 GLY A O 1
ATOM 642 N N . PRO A 1 114 ? 183.297 182.409 158.316 1.00 52.80 114 PRO A N 1
ATOM 643 C CA . PRO A 1 114 ? 183.470 183.208 159.542 1.00 50.97 114 PRO A CA 1
ATOM 644 C C . PRO A 1 114 ? 182.547 182.786 160.671 1.00 59.83 114 PRO A C 1
ATOM 645 O O . PRO A 1 114 ? 182.966 182.776 161.835 1.00 67.39 114 PRO A O 1
ATOM 649 N N . PHE A 1 115 ? 181.299 182.433 160.358 1.00 56.06 115 PHE A N 1
ATOM 650 C CA . PHE A 1 115 ? 180.369 182.001 161.395 1.00 37.58 115 PHE A CA 1
ATOM 651 C C . PHE A 1 115 ? 180.824 180.697 162.036 1.00 45.16 115 PHE A C 1
ATOM 652 O O . PHE A 1 115 ? 180.824 180.565 163.265 1.00 51.76 115 PHE A O 1
ATOM 660 N N . TRP A 1 116 ? 181.214 179.717 161.218 1.00 56.67 116 TRP A N 1
ATOM 661 C CA . TRP A 1 116 ? 181.630 178.433 161.769 1.00 47.66 116 TRP A CA 1
ATOM 662 C C . TRP A 1 116 ? 182.957 178.538 162.510 1.00 52.42 116 TRP A C 1
ATOM 663 O O . TRP A 1 116 ? 183.216 177.744 163.420 1.00 63.90 116 TRP A O 1
ATOM 674 N N . TYR A 1 117 ? 183.810 179.495 162.139 1.00 51.88 117 TYR A N 1
ATOM 675 C CA . TYR A 1 117 ? 185.032 179.714 162.906 1.00 49.89 117 TYR A CA 1
ATOM 676 C C . TYR A 1 117 ? 184.729 180.374 164.246 1.00 60.94 117 TYR A C 1
ATOM 677 O O . TYR A 1 117 ? 185.246 179.953 165.287 1.00 63.23 117 TYR A O 1
ATOM 686 N N . ALA A 1 118 ? 183.892 181.413 164.241 1.00 63.49 118 ALA A N 1
ATOM 687 C CA . ALA A 1 118 ? 183.609 182.159 165.460 1.00 49.08 118 ALA A CA 1
ATOM 688 C C . ALA A 1 118 ? 182.715 181.403 166.432 1.00 56.46 118 ALA A C 1
ATOM 689 O O . ALA A 1 118 ? 182.595 181.824 167.586 1.00 61.93 118 ALA A O 1
ATOM 691 N N . SER A 1 119 ? 182.102 180.299 166.004 1.00 69.84 119 SER A N 1
ATOM 692 C CA . SER A 1 119 ? 181.136 179.563 166.868 1.00 66.95 119 SER A CA 1
ATOM 693 C C . SER A 1 119 ? 181.857 178.809 167.992 1.00 72.64 119 SER A C 1
ATOM 694 O O . SER A 1 119 ? 181.167 178.342 168.908 1.00 72.71 119 SER A O 1
ATOM 697 N N . GLY A 1 120 ? 183.187 178.698 167.932 1.00 83.58 120 GLY A N 1
ATOM 698 C CA . GLY A 1 120 ? 183.931 178.071 169.006 1.00 74.66 120 GLY A CA 1
ATOM 699 C C . GLY A 1 120 ? 184.322 179.045 170.098 1.00 79.87 120 GLY A C 1
ATOM 700 O O . GLY A 1 120 ? 185.488 179.107 170.498 1.00 83.87 120 GLY A O 1
ATOM 701 N N . ALA A 1 121 ? 183.353 179.815 170.585 1.00 84.79 121 ALA A N 1
ATOM 702 C CA . ALA A 1 121 ? 183.577 180.792 171.640 1.00 86.52 121 ALA A CA 1
ATOM 703 C C . ALA A 1 121 ? 182.696 180.587 172.859 1.00 89.29 121 ALA A C 1
ATOM 704 O O . ALA A 1 121 ? 183.137 180.872 173.974 1.00 88.60 121 ALA A O 1
ATOM 706 N N . THR A 1 122 ? 181.464 180.108 172.680 1.00 96.26 122 THR A N 1
ATOM 707 C CA . THR A 1 122 ? 180.595 179.856 173.824 1.00 98.66 122 THR A CA 1
ATOM 708 C C . THR A 1 122 ? 181.019 178.607 174.585 1.00 94.52 122 THR A C 1
ATOM 709 O O . THR A 1 122 ? 180.760 178.499 175.789 1.00 92.84 122 THR A O 1
ATOM 713 N N . ILE A 1 123 ? 181.658 177.656 173.902 1.00 90.00 123 ILE A N 1
ATOM 714 C CA . ILE A 1 123 ? 182.186 176.475 174.576 1.00 94.35 123 ILE A CA 1
ATOM 715 C C . ILE A 1 123 ? 183.354 176.854 175.478 1.00 95.21 123 ILE A C 1
ATOM 716 O O . ILE A 1 123 ? 183.514 176.309 176.580 1.00 97.58 123 ILE A O 1
ATOM 721 N N . GLN A 1 124 ? 184.189 177.791 175.021 1.00 88.32 124 GLN A N 1
ATOM 722 C CA . GLN A 1 124 ? 185.385 178.162 175.769 1.00 85.06 124 GLN A CA 1
ATOM 723 C C . GLN A 1 124 ? 185.037 178.776 177.118 1.00 85.83 124 GLN A C 1
ATOM 724 O O . GLN A 1 124 ? 185.693 178.482 178.122 1.00 90.01 124 GLN A O 1
ATOM 730 N N . VAL A 1 125 ? 184.019 179.638 177.165 1.00 89.88 125 VAL A N 1
ATOM 731 C CA . VAL A 1 125 ? 183.669 180.279 178.430 1.00 93.19 125 VAL A CA 1
ATOM 732 C C . VAL A 1 125 ? 183.128 179.252 179.421 1.00 89.62 125 VAL A C 1
ATOM 733 O O . VAL A 1 125 ? 183.464 179.285 180.612 1.00 84.59 125 VAL A O 1
ATOM 737 N N . LEU A 1 126 ? 182.318 178.305 178.944 1.00 85.28 126 LEU A N 1
ATOM 738 C CA . LEU A 1 126 ? 181.802 177.239 179.840 1.00 84.78 126 LEU A CA 1
ATOM 739 C C . LEU A 1 126 ? 182.986 176.433 180.372 1.00 89.57 126 LEU A C 1
ATOM 740 O O . LEU A 1 126 ? 183.080 176.283 181.592 1.00 90.55 126 LEU A O 1
ATOM 745 N N . LEU A 1 127 ? 183.871 175.965 179.489 1.00 83.31 127 LEU A N 1
ATOM 746 C CA . LEU A 1 127 ? 184.973 175.119 179.933 1.00 78.88 127 LEU A CA 1
ATOM 747 C C . LEU A 1 127 ? 185.891 175.864 180.893 1.00 77.44 127 LEU A C 1
ATOM 748 O O . LEU A 1 127 ? 186.327 175.302 181.904 1.00 82.64 127 LEU A O 1
ATOM 753 N N . PHE A 1 128 ? 186.188 177.133 180.602 1.00 76.09 128 PHE A N 1
ATOM 754 C CA . PHE A 1 128 ? 187.047 177.917 181.481 1.00 80.40 128 PHE A CA 1
ATOM 755 C C . PHE A 1 128 ? 186.408 178.114 182.849 1.00 83.55 128 PHE A C 1
ATOM 756 O O . PHE A 1 128 ? 187.077 177.966 183.879 1.00 83.68 128 PHE A O 1
ATOM 764 N N . GLY A 1 129 ? 185.115 178.445 182.884 1.00 83.87 129 GLY A N 1
ATOM 765 C CA . GLY A 1 129 ? 184.448 178.618 184.164 1.00 81.46 129 GLY A CA 1
ATOM 766 C C . GLY A 1 129 ? 184.426 177.341 184.980 1.00 84.44 129 GLY A C 1
ATOM 767 O O . GLY A 1 129 ? 184.717 177.350 186.180 1.00 87.14 129 GLY A O 1
ATOM 768 N N . VAL A 1 130 ? 184.096 176.219 184.335 1.00 80.87 130 VAL A N 1
ATOM 769 C CA . VAL A 1 130 ? 184.044 174.947 185.053 1.00 76.61 130 VAL A CA 1
ATOM 770 C C . VAL A 1 130 ? 185.426 174.569 185.573 1.00 79.73 130 VAL A C 1
ATOM 771 O O . VAL A 1 130 ? 185.572 174.131 186.721 1.00 85.24 130 VAL A O 1
ATOM 775 N N . MET A 1 131 ? 186.461 174.733 184.744 1.00 80.40 131 MET A N 1
ATOM 776 C CA . MET A 1 131 ? 187.814 174.397 185.172 1.00 75.18 131 MET A CA 1
ATOM 777 C C . MET A 1 131 ? 188.257 175.266 186.341 1.00 78.90 131 MET A C 1
ATOM 778 O O . MET A 1 131 ? 188.833 174.764 187.314 1.00 86.07 131 MET A O 1
ATOM 783 N N . ALA A 1 132 ? 187.992 176.573 186.267 1.00 80.77 132 ALA A N 1
ATOM 784 C CA . ALA A 1 132 ? 188.392 177.473 187.342 1.00 81.02 132 ALA A CA 1
ATOM 785 C C . ALA A 1 132 ? 187.659 177.148 188.636 1.00 83.49 132 ALA A C 1
ATOM 786 O O . ALA A 1 132 ? 188.245 177.215 189.722 1.00 79.82 132 ALA A O 1
ATOM 788 N N . ILE A 1 133 ? 186.373 176.801 188.543 1.00 85.38 133 ILE A N 1
ATOM 789 C CA . ILE A 1 133 ? 185.615 176.462 189.744 1.00 82.19 133 ILE A CA 1
ATOM 790 C C . ILE A 1 133 ? 186.134 175.167 190.358 1.00 84.06 133 ILE A C 1
ATOM 791 O O . ILE A 1 133 ? 186.357 175.083 191.571 1.00 88.01 133 ILE A O 1
ATOM 796 N N . GLU A 1 134 ? 186.345 174.139 189.532 1.00 83.99 134 GLU A N 1
ATOM 797 C CA . GLU A 1 134 ? 186.711 172.827 190.053 1.00 77.20 134 GLU A CA 1
ATOM 798 C C . GLU A 1 134 ? 188.166 172.734 190.491 1.00 79.23 134 GLU A C 1
ATOM 799 O O . GLU A 1 134 ? 188.497 171.848 191.284 1.00 84.96 134 GLU A O 1
ATOM 805 N N . ILE A 1 135 ? 189.050 173.600 190.012 1.00 82.20 135 ILE A N 1
ATOM 806 C CA . ILE A 1 135 ? 190.455 173.554 190.516 1.00 81.94 135 ILE A CA 1
ATOM 807 C C . ILE A 1 135 ? 190.470 174.058 191.960 1.00 84.97 135 ILE A C 1
ATOM 808 O O . ILE A 1 135 ? 191.186 173.466 192.779 1.00 81.72 135 ILE A O 1
ATOM 813 N N . LYS A 1 136 ? 189.732 175.109 192.316 1.00 88.93 136 LYS A N 1
ATOM 814 C CA . LYS A 1 136 ? 189.675 175.682 193.689 1.00 82.90 136 LYS A CA 1
ATOM 815 C C . LYS A 1 136 ? 189.162 174.657 194.702 1.00 89.50 136 LYS A C 1
ATOM 816 O O . LYS A 1 136 ? 189.732 174.581 195.784 1.00 89.03 136 LYS A O 1
ATOM 822 N N . ARG A 1 137 ? 188.148 173.874 194.359 1.00 86.28 137 ARG A N 1
ATOM 823 C CA . ARG A 1 137 ? 187.554 172.875 195.256 1.00 82.67 137 ARG A CA 1
ATOM 824 C C . ARG A 1 137 ? 188.267 171.524 195.189 1.00 88.58 137 ARG A C 1
ATOM 825 O O . ARG A 1 137 ? 187.782 170.653 195.886 1.00 92.43 137 ARG A O 1
ATOM 833 N N . LYS A 1 138 ? 189.396 171.329 194.497 1.00 83.67 138 LYS A N 1
ATOM 834 C CA . LYS A 1 138 ? 190.128 170.030 194.541 1.00 76.80 138 LYS A CA 1
ATOM 835 C C . LYS A 1 138 ? 191.658 170.149 194.458 1.00 80.18 138 LYS A C 1
ATOM 836 O O . LYS A 1 138 ? 192.287 169.166 194.774 1.00 82.00 138 LYS A O 1
ATOM 842 N N . ALA A 1 139 ? 192.247 171.285 194.063 1.00 87.21 139 ALA A N 1
ATOM 843 C CA . ALA A 1 139 ? 193.697 171.438 194.013 1.00 82.87 139 ALA A CA 1
ATOM 844 C C . ALA A 1 139 ? 194.069 172.915 193.982 1.00 85.02 139 ALA A C 1
ATOM 845 O O . ALA A 1 139 ? 194.440 173.438 192.924 1.00 87.41 139 ALA A O 1
ATOM 847 N N . PRO A 1 140 ? 193.993 173.619 195.116 1.00 91.41 140 PRO A N 1
ATOM 848 C CA . PRO A 1 140 ? 194.200 175.073 195.098 1.00 91.34 140 PRO A CA 1
ATOM 849 C C . PRO A 1 140 ? 195.656 175.514 195.122 1.00 91.59 140 PRO A C 1
ATOM 850 O O . PRO A 1 140 ? 195.915 176.714 194.962 1.00 91.06 140 PRO A O 1
ATOM 854 N N . ASN A 1 141 ? 196.611 174.603 195.309 1.00 97.40 141 ASN A N 1
ATOM 855 C CA . ASN A 1 141 ? 198.019 174.968 195.423 1.00 93.45 141 ASN A CA 1
ATOM 856 C C . ASN A 1 141 ? 198.872 174.301 194.348 1.00 96.49 141 ASN A C 1
ATOM 857 O O . ASN A 1 141 ? 200.033 173.968 194.588 1.00 98.16 141 ASN A O 1
ATOM 862 N N . ALA A 1 142 ? 198.313 174.105 193.160 1.00 89.66 142 ALA A N 1
ATOM 863 C CA . ALA A 1 142 ? 199.032 173.496 192.051 1.00 85.07 142 ALA A CA 1
ATOM 864 C C . ALA A 1 142 ? 199.507 174.562 191.070 1.00 88.68 142 ALA A C 1
ATOM 865 O O . ALA A 1 142 ? 198.980 175.675 191.019 1.00 86.18 142 ALA A O 1
ATOM 867 N N . HIS A 1 143 ? 200.524 174.203 190.288 1.00 90.38 143 HIS A N 1
ATOM 868 C CA . HIS A 1 143 ? 201.072 175.086 189.267 1.00 88.59 143 HIS A CA 1
ATOM 869 C C . HIS A 1 143 ? 200.831 174.601 187.847 1.00 90.41 143 HIS A C 1
ATOM 870 O O . HIS A 1 143 ? 200.637 175.427 186.953 1.00 86.63 143 HIS A O 1
ATOM 877 N N . THR A 1 144 ? 200.839 173.291 187.617 1.00 85.88 144 THR A N 1
ATOM 878 C CA . THR A 1 144 ? 200.678 172.724 186.288 1.00 80.51 144 THR A CA 1
ATOM 879 C C . THR A 1 144 ? 199.638 171.614 186.329 1.00 77.38 144 THR A C 1
ATOM 880 O O . THR A 1 144 ? 199.319 171.071 187.389 1.00 81.54 144 THR A O 1
ATOM 884 N N . VAL A 1 145 ? 199.102 171.287 185.151 1.00 83.21 145 VAL A N 1
ATOM 885 C CA . VAL A 1 145 ? 198.133 170.201 185.059 1.00 82.41 145 VAL A CA 1
ATOM 886 C C . VAL A 1 145 ? 198.796 168.860 185.349 1.00 83.34 145 VAL A C 1
ATOM 887 O O . VAL A 1 145 ? 198.171 167.963 185.926 1.00 84.10 145 VAL A O 1
ATOM 891 N N . CYS A 1 146 ? 200.065 168.699 184.969 1.00 87.97 146 CYS A N 1
ATOM 892 C CA . CYS A 1 146 ? 200.757 167.434 185.172 1.00 86.11 146 CYS A CA 1
ATOM 893 C C . CYS A 1 146 ? 201.097 167.172 186.633 1.00 84.25 146 CYS A C 1
ATOM 894 O O . CYS A 1 146 ? 201.473 166.044 186.967 1.00 86.20 146 CYS A O 1
ATOM 897 N N . GLU A 1 147 ? 200.981 168.174 187.504 1.00 87.84 147 GLU A N 1
ATOM 898 C CA . GLU A 1 147 ? 201.127 167.942 188.935 1.00 83.05 147 GLU A CA 1
ATOM 899 C C . GLU A 1 147 ? 199.915 167.244 189.533 1.00 86.08 147 GLU A C 1
ATOM 900 O O . GLU A 1 147 ? 200.041 166.599 190.579 1.00 91.75 147 GLU A O 1
ATOM 906 N N . ILE A 1 148 ? 198.751 167.363 188.895 1.00 79.55 148 ILE A N 1
ATOM 907 C CA . ILE A 1 148 ? 197.560 166.667 189.369 1.00 81.85 148 ILE A CA 1
ATOM 908 C C . ILE A 1 148 ? 197.540 165.224 188.878 1.00 85.74 148 ILE A C 1
ATOM 909 O O . ILE A 1 148 ? 197.035 164.336 189.574 1.00 88.88 148 ILE A O 1
ATOM 914 N N . VAL A 1 149 ? 198.080 164.965 187.685 1.00 78.75 149 VAL A N 1
ATOM 915 C CA . VAL A 1 149 ? 198.135 163.600 187.168 1.00 71.56 149 VAL A CA 1
ATOM 916 C C . VAL A 1 149 ? 199.005 162.727 188.062 1.00 74.89 149 VAL A C 1
ATOM 917 O O . VAL A 1 149 ? 198.677 161.566 188.333 1.00 78.86 149 VAL A O 1
ATOM 921 N N . LYS A 1 150 ? 200.132 163.268 188.528 1.00 76.87 150 LYS A N 1
ATOM 922 C CA . LYS A 1 150 ? 200.999 162.519 189.430 1.00 72.78 150 LYS A CA 1
ATOM 923 C C . LYS A 1 150 ? 200.340 162.293 190.785 1.00 77.46 150 LYS A C 1
ATOM 924 O O . LYS A 1 150 ? 200.574 161.261 191.423 1.00 86.55 150 LYS A O 1
ATOM 930 N N . ALA A 1 151 ? 199.512 163.235 191.237 1.00 75.56 151 ALA A N 1
ATOM 931 C CA . ALA A 1 151 ? 198.877 163.095 192.542 1.00 74.11 151 ALA A CA 1
ATOM 932 C C . ALA A 1 151 ? 197.761 162.057 192.507 1.00 80.79 151 ALA A C 1
ATOM 933 O O . ALA A 1 151 ? 197.734 161.133 193.328 1.00 82.62 151 ALA A O 1
ATOM 935 N N . ARG A 1 152 ? 196.825 162.196 191.567 1.00 82.07 152 ARG A N 1
ATOM 936 C CA . ARG A 1 152 ? 195.702 161.272 191.461 1.00 77.58 152 ARG A CA 1
ATOM 937 C C . ARG A 1 152 ? 196.165 159.858 191.134 1.00 79.05 152 ARG A C 1
ATOM 938 O O . ARG A 1 152 ? 196.007 158.942 191.946 1.00 85.66 152 ARG A O 1
ATOM 946 N N . TRP A 1 153 ? 196.734 159.675 189.948 1.00 78.79 153 TRP A N 1
ATOM 947 C CA . TRP A 1 153 ? 197.202 158.375 189.496 1.00 72.37 153 TRP A CA 1
ATOM 948 C C . TRP A 1 153 ? 198.690 158.227 189.811 1.00 78.01 153 TRP A C 1
ATOM 949 O O . TRP A 1 153 ? 199.267 159.007 190.571 1.00 82.45 153 TRP A O 1
ATOM 960 N N . GLY A 1 154 ? 199.330 157.215 189.233 1.00 74.85 154 GLY A N 1
ATOM 961 C CA . GLY A 1 154 ? 200.707 156.912 189.570 1.00 78.84 154 GLY A CA 1
ATOM 962 C C . GLY A 1 154 ? 201.756 157.709 188.822 1.00 76.54 154 GLY A C 1
ATOM 963 O O . GLY A 1 154 ? 201.565 158.893 188.532 1.00 75.90 154 GLY A O 1
ATOM 964 N N . THR A 1 155 ? 202.896 157.075 188.516 1.00 81.78 155 THR A N 1
ATOM 965 C CA . THR A 1 155 ? 204.029 157.750 187.821 1.00 78.30 155 THR A CA 1
ATOM 966 C C . THR A 1 155 ? 204.036 157.405 186.325 1.00 82.63 155 THR A C 1
ATOM 967 O O . THR A 1 155 ? 204.333 158.301 185.524 1.00 89.13 155 THR A O 1
ATOM 971 N N . ALA A 1 156 ? 203.740 156.159 185.952 1.00 79.01 156 ALA A N 1
ATOM 972 C CA . ALA A 1 156 ? 203.782 155.812 184.535 1.00 75.93 156 ALA A CA 1
ATOM 973 C C . ALA A 1 156 ? 202.815 156.658 183.719 1.00 81.19 156 ALA A C 1
ATOM 974 O O . ALA A 1 156 ? 203.113 157.007 182.571 1.00 76.32 156 ALA A O 1
ATOM 976 N N . THR A 1 157 ? 201.654 156.992 184.285 1.00 79.87 157 THR A N 1
ATOM 977 C CA . THR A 1 157 ? 200.716 157.875 183.604 1.00 78.14 157 THR A CA 1
ATOM 978 C C . THR A 1 157 ? 201.148 159.335 183.658 1.00 81.66 157 THR A C 1
ATOM 979 O O . THR A 1 157 ? 200.667 160.139 182.853 1.00 84.22 157 THR A O 1
ATOM 983 N N . HIS A 1 158 ? 202.034 159.695 184.589 1.00 79.61 158 HIS A N 1
ATOM 984 C CA . HIS A 1 158 ? 202.569 161.051 184.615 1.00 72.13 158 HIS A CA 1
ATOM 985 C C . HIS A 1 158 ? 203.465 161.307 183.412 1.00 70.86 158 HIS A C 1
ATOM 986 O O . HIS A 1 158 ? 203.394 162.374 182.794 1.00 81.16 158 HIS A O 1
ATOM 993 N N . ILE A 1 159 ? 204.310 160.335 183.064 1.00 59.43 159 ILE A N 1
ATOM 994 C CA . ILE A 1 159 ? 205.200 160.487 181.919 1.00 66.41 159 ILE A CA 1
ATOM 995 C C . ILE A 1 159 ? 204.413 160.463 180.614 1.00 67.95 159 ILE A C 1
ATOM 996 O O . ILE A 1 159 ? 204.739 161.185 179.665 1.00 67.48 159 ILE A O 1
ATOM 1001 N N . VAL A 1 160 ? 203.375 159.628 180.540 1.00 67.20 160 VAL A N 1
ATOM 1002 C CA . VAL A 1 160 ? 202.612 159.489 179.302 1.00 71.67 160 VAL A CA 1
ATOM 1003 C C . VAL A 1 160 ? 201.914 160.799 178.951 1.00 72.04 160 VAL A C 1
ATOM 1004 O O . VAL A 1 160 ? 201.942 161.246 177.799 1.00 70.69 160 VAL A O 1
ATOM 1008 N N . PHE A 1 161 ? 201.282 161.436 179.937 1.00 75.78 161 PHE A N 1
ATOM 1009 C CA . PHE A 1 161 ? 200.607 162.704 179.695 1.00 70.10 161 PHE A CA 1
ATOM 1010 C C . PHE A 1 161 ? 201.556 163.892 179.717 1.00 69.04 161 PHE A C 1
ATOM 1011 O O . PHE A 1 161 ? 201.154 164.992 179.326 1.00 75.48 161 PHE A O 1
ATOM 1019 N N . LEU A 1 162 ? 202.798 163.702 180.164 1.00 71.45 162 LEU A N 1
ATOM 1020 C CA . LEU A 1 162 ? 203.808 164.742 180.024 1.00 69.41 162 LEU A CA 1
ATOM 1021 C C . LEU A 1 162 ? 204.298 164.862 178.588 1.00 70.11 162 LEU A C 1
ATOM 1022 O O . LEU A 1 162 ? 204.842 165.905 178.214 1.00 73.19 162 LEU A O 1
ATOM 1027 N N . VAL A 1 163 ? 204.114 163.819 177.782 1.00 68.75 163 VAL A N 1
ATOM 1028 C CA . VAL A 1 163 ? 204.485 163.869 176.375 1.00 68.17 163 VAL A CA 1
ATOM 1029 C C . VAL A 1 163 ? 203.374 164.479 175.524 1.00 72.43 163 VAL A C 1
ATOM 1030 O O . VAL A 1 163 ? 203.657 165.180 174.548 1.00 77.89 163 VAL A O 1
ATOM 1034 N N . PHE A 1 164 ? 202.111 164.238 175.881 1.00 68.01 164 PHE A N 1
ATOM 1035 C CA . PHE A 1 164 ? 201.001 164.843 175.156 1.00 64.61 164 PHE A CA 1
ATOM 1036 C C . PHE A 1 164 ? 200.849 166.325 175.464 1.00 68.71 164 PHE A C 1
ATOM 1037 O O . PHE A 1 164 ? 200.178 167.036 174.710 1.00 71.74 164 PHE A O 1
ATOM 1045 N N . CYS A 1 165 ? 201.450 166.806 176.554 1.00 71.96 165 CYS A N 1
ATOM 1046 C CA . CYS A 1 165 ? 201.358 168.222 176.888 1.00 64.66 165 CYS A CA 1
ATOM 1047 C C . CYS A 1 165 ? 202.436 169.033 176.181 1.00 69.88 165 CYS A C 1
ATOM 1048 O O . CYS A 1 165 ? 202.191 170.175 175.777 1.00 73.74 165 CYS A O 1
ATOM 1051 N N . LEU A 1 166 ? 203.633 168.463 176.025 1.00 60.71 166 LEU A N 1
ATOM 1052 C CA . LEU A 1 166 ? 204.695 169.155 175.304 1.00 62.79 166 LEU A CA 1
ATOM 1053 C C . LEU A 1 166 ? 204.434 169.174 173.804 1.00 65.75 166 LEU A C 1
ATOM 1054 O O . LEU A 1 166 ? 204.788 170.146 173.125 1.00 67.01 166 LEU A O 1
ATOM 1059 N N . ALA A 1 167 ? 203.820 168.115 173.271 1.00 59.75 167 ALA A N 1
ATOM 1060 C CA . ALA A 1 167 ? 203.504 168.076 171.848 1.00 64.08 167 ALA A CA 1
ATOM 1061 C C . ALA A 1 167 ? 202.496 169.155 171.476 1.00 65.99 167 ALA A C 1
ATOM 1062 O O . ALA A 1 167 ? 202.589 169.757 170.400 1.00 67.62 167 ALA A O 1
ATOM 1064 N N . THR A 1 168 ? 201.519 169.409 172.351 1.00 66.02 168 THR A N 1
ATOM 1065 C CA . THR A 1 168 ? 200.549 170.467 172.089 1.00 63.71 168 THR A CA 1
ATOM 1066 C C . THR A 1 168 ? 201.226 171.828 172.014 1.00 61.47 168 THR A C 1
ATOM 1067 O O . THR A 1 168 ? 200.926 172.629 171.122 1.00 71.01 168 THR A O 1
ATOM 1071 N N . ASN A 1 169 ? 202.148 172.105 172.939 1.00 59.85 169 ASN A N 1
ATOM 1072 C CA . ASN A 1 169 ? 202.872 173.372 172.909 1.00 57.70 169 ASN A CA 1
ATOM 1073 C C . ASN A 1 169 ? 203.739 173.482 171.661 1.00 59.35 169 ASN A C 1
ATOM 1074 O O . ASN A 1 169 ? 203.818 174.551 171.044 1.00 66.19 169 ASN A O 1
ATOM 1079 N N . VAL A 1 170 ? 204.397 172.386 171.274 1.00 70.05 170 VAL A N 1
ATOM 1080 C CA . VAL A 1 170 ? 205.237 172.406 170.078 1.00 64.95 170 VAL A CA 1
ATOM 1081 C C . VAL A 1 170 ? 204.399 172.682 168.835 1.00 52.07 170 VAL A C 1
ATOM 1082 O O . VAL A 1 170 ? 204.784 173.483 167.976 1.00 61.49 170 VAL A O 1
ATOM 1086 N N . VAL A 1 171 ? 203.242 172.029 168.720 1.00 54.85 171 VAL A N 1
ATOM 1087 C CA . VAL A 1 171 ? 202.396 172.210 167.544 1.00 62.58 171 VAL A CA 1
ATOM 1088 C C . VAL A 1 171 ? 201.796 173.611 167.517 1.00 61.34 171 VAL A C 1
ATOM 1089 O O . VAL A 1 171 ? 201.734 174.254 166.462 1.00 59.10 171 VAL A O 1
ATOM 1093 N N . VAL A 1 172 ? 201.349 174.110 168.670 1.00 58.27 172 VAL A N 1
ATOM 1094 C CA . VAL A 1 172 ? 200.686 175.408 168.718 1.00 56.17 172 VAL A CA 1
ATOM 1095 C C . VAL A 1 172 ? 201.680 176.537 168.467 1.00 60.52 172 VAL A C 1
ATOM 1096 O O . VAL A 1 172 ? 201.369 177.510 167.769 1.00 66.44 172 VAL A O 1
ATOM 1100 N N . THR A 1 173 ? 202.890 176.432 169.025 1.00 64.91 173 THR A N 1
ATOM 1101 C CA . THR A 1 173 ? 203.894 177.468 168.799 1.00 56.69 173 THR A CA 1
ATOM 1102 C C . THR A 1 173 ? 204.377 177.482 167.355 1.00 66.48 173 THR A C 1
ATOM 1103 O O . THR A 1 173 ? 204.706 178.548 166.825 1.00 71.67 173 THR A O 1
ATOM 1107 N N . ALA A 1 174 ? 204.433 176.319 166.706 1.00 75.28 174 ALA A N 1
ATOM 1108 C CA . ALA A 1 174 ? 204.846 176.267 165.310 1.00 62.30 174 ALA A CA 1
ATOM 1109 C C . ALA A 1 174 ? 203.800 176.852 164.373 1.00 73.22 174 ALA A C 1
ATOM 1110 O O . ALA A 1 174 ? 204.122 177.154 163.220 1.00 78.19 174 ALA A O 1
ATOM 1112 N N . MET A 1 175 ? 202.558 177.012 164.835 1.00 74.42 175 MET A N 1
ATOM 1113 C CA . MET A 1 175 ? 201.521 177.598 163.993 1.00 59.03 175 MET A CA 1
ATOM 1114 C C . MET A 1 175 ? 201.679 179.108 163.870 1.00 60.67 175 MET A C 1
ATOM 1115 O O . MET A 1 175 ? 201.448 179.669 162.794 1.00 76.15 175 MET A O 1
ATOM 1120 N N . LEU A 1 176 ? 202.072 179.785 164.950 1.00 58.68 176 LEU A N 1
ATOM 1121 C CA . LEU A 1 176 ? 202.237 181.232 164.913 1.00 60.04 176 LEU A CA 1
ATOM 1122 C C . LEU A 1 176 ? 203.612 181.664 164.426 1.00 59.26 176 LEU A C 1
ATOM 1123 O O . LEU A 1 176 ? 203.821 182.859 164.195 1.00 68.05 176 LEU A O 1
ATOM 1128 N N . LEU A 1 177 ? 204.548 180.732 164.260 1.00 59.76 177 LEU A N 1
ATOM 1129 C CA . LEU A 1 177 ? 205.830 181.049 163.648 1.00 64.32 177 LEU A CA 1
ATOM 1130 C C . LEU A 1 177 ? 205.814 180.884 162.137 1.00 60.82 177 LEU A C 1
ATOM 1131 O O . LEU A 1 177 ? 206.704 181.410 161.460 1.00 65.20 177 LEU A O 1
ATOM 1136 N N . LEU A 1 178 ? 204.829 180.166 161.596 1.00 54.33 178 LEU A N 1
ATOM 1137 C CA . LEU A 1 178 ? 204.700 180.035 160.150 1.00 54.37 178 LEU A CA 1
ATOM 1138 C C . LEU A 1 178 ? 203.937 181.213 159.558 1.00 64.66 178 LEU A C 1
ATOM 1139 O O . LEU A 1 178 ? 204.384 181.824 158.579 1.00 71.63 178 LEU A O 1
ATOM 1144 N N . GLY A 1 179 ? 202.788 181.550 160.148 1.00 62.81 179 GLY A N 1
ATOM 1145 C CA . GLY A 1 179 ? 201.985 182.642 159.622 1.00 52.73 179 GLY A CA 1
ATOM 1146 C C . GLY A 1 179 ? 202.672 183.990 159.728 1.00 55.94 179 GLY A C 1
ATOM 1147 O O . GLY A 1 179 ? 202.634 184.790 158.788 1.00 73.26 179 GLY A O 1
ATOM 1148 N N . GLY A 1 180 ? 203.306 184.262 160.869 1.00 48.32 180 GLY A N 1
ATOM 1149 C CA . GLY A 1 180 ? 204.005 185.527 161.027 1.00 53.99 180 GLY A CA 1
ATOM 1150 C C . GLY A 1 180 ? 205.145 185.684 160.040 1.00 58.37 180 GLY A C 1
ATOM 1151 O O . GLY A 1 180 ? 205.311 186.742 159.426 1.00 68.08 180 GLY A O 1
ATOM 1152 N N . SER A 1 181 ? 205.943 184.627 159.871 1.00 51.96 181 SER A N 1
ATOM 1153 C CA . SER A 1 181 ? 207.044 184.679 158.916 1.00 52.72 181 SER A CA 1
ATOM 1154 C C . SER A 1 181 ? 206.530 184.844 157.493 1.00 60.44 181 SER A C 1
ATOM 1155 O O . SER A 1 181 ? 207.100 185.610 156.706 1.00 71.85 181 SER A O 1
ATOM 1158 N N . ALA A 1 182 ? 205.448 184.142 157.145 1.00 57.56 182 ALA A N 1
ATOM 1159 C CA . ALA A 1 182 ? 204.879 184.275 155.809 1.00 56.84 182 ALA A CA 1
ATOM 1160 C C . ALA A 1 182 ? 204.417 185.702 155.550 1.00 62.81 182 ALA A C 1
ATOM 1161 O O . ALA A 1 182 ? 204.703 186.276 154.493 1.00 68.85 182 ALA A O 1
ATOM 1163 N N . VAL A 1 183 ? 203.712 186.299 156.514 1.00 54.48 183 VAL A N 1
ATOM 1164 C CA . VAL A 1 183 ? 203.202 187.655 156.329 1.00 64.18 183 VAL A CA 1
ATOM 1165 C C . VAL A 1 183 ? 204.349 188.655 156.231 1.00 58.78 183 VAL A C 1
ATOM 1166 O O . VAL A 1 183 ? 204.329 189.560 155.386 1.00 57.47 183 VAL A O 1
ATOM 1170 N N . VAL A 1 184 ? 205.365 188.512 157.086 1.00 54.99 184 VAL A N 1
ATOM 1171 C CA . VAL A 1 184 ? 206.496 189.438 157.055 1.00 63.51 184 VAL A CA 1
ATOM 1172 C C . VAL A 1 184 ? 207.227 189.345 155.721 1.00 64.80 184 VAL A C 1
ATOM 1173 O O . VAL A 1 184 ? 207.564 190.363 155.105 1.00 57.65 184 VAL A O 1
ATOM 1177 N N . ASN A 1 185 ? 207.481 188.120 155.251 1.00 66.57 185 ASN A N 1
ATOM 1178 C CA . ASN A 1 185 ? 208.178 187.952 153.980 1.00 61.13 185 ASN A CA 1
ATOM 1179 C C . ASN A 1 185 ? 207.348 188.487 152.819 1.00 72.07 185 ASN A C 1
ATOM 1180 O O . ASN A 1 185 ? 207.892 189.076 151.878 1.00 69.30 185 ASN A O 1
ATOM 1185 N N . ALA A 1 186 ? 206.029 188.284 152.862 1.00 70.88 186 ALA A N 1
ATOM 1186 C CA . ALA A 1 186 ? 205.167 188.786 151.798 1.00 57.51 186 ALA A CA 1
ATOM 1187 C C . ALA A 1 186 ? 205.149 190.309 151.762 1.00 66.10 186 ALA A C 1
ATOM 1188 O O . ALA A 1 186 ? 205.143 190.908 150.681 1.00 64.70 186 ALA A O 1
ATOM 1190 N N . LEU A 1 187 ? 205.134 190.955 152.930 1.00 75.84 187 LEU A N 1
ATOM 1191 C CA . LEU A 1 187 ? 204.995 192.408 152.958 1.00 65.53 187 LEU A CA 1
ATOM 1192 C C . LEU A 1 187 ? 206.325 193.118 152.727 1.00 72.00 187 LEU A C 1
ATOM 1193 O O . LEU A 1 187 ? 206.433 193.966 151.835 1.00 74.08 187 LEU A O 1
ATOM 1198 N N . THR A 1 188 ? 207.348 192.793 153.516 1.00 80.86 188 THR A N 1
ATOM 1199 C CA . THR A 1 188 ? 208.587 193.561 153.522 1.00 74.49 188 THR A CA 1
ATOM 1200 C C . THR A 1 188 ? 209.717 192.913 152.733 1.00 78.36 188 THR A C 1
ATOM 1201 O O . THR A 1 188 ? 210.788 193.513 152.615 1.00 89.07 188 THR A O 1
ATOM 1205 N N . GLY A 1 189 ? 209.516 191.714 152.196 1.00 75.87 189 GLY A N 1
ATOM 1206 C CA . GLY A 1 189 ? 210.543 191.079 151.396 1.00 72.62 189 GLY A CA 1
ATOM 1207 C C . GLY A 1 189 ? 211.707 190.505 152.170 1.00 77.37 189 GLY A C 1
ATOM 1208 O O . GLY A 1 189 ? 212.702 190.108 151.553 1.00 79.12 189 GLY A O 1
ATOM 1209 N N . VAL A 1 190 ? 211.621 190.453 153.500 1.00 84.58 190 VAL A N 1
ATOM 1210 C CA . VAL A 1 190 ? 212.684 189.868 154.306 1.00 82.23 190 VAL A CA 1
ATOM 1211 C C . VAL A 1 190 ? 212.791 188.376 154.005 1.00 83.63 190 VAL A C 1
ATOM 1212 O O . VAL A 1 190 ? 211.804 187.717 153.652 1.00 90.66 190 VAL A O 1
ATOM 1216 N N . ASN A 1 191 ? 214.005 187.841 154.128 1.00 80.34 191 ASN A N 1
ATOM 1217 C CA . ASN A 1 191 ? 214.238 186.427 153.870 1.00 86.58 191 ASN A CA 1
ATOM 1218 C C . ASN A 1 191 ? 213.342 185.565 154.752 1.00 85.12 191 ASN A C 1
ATOM 1219 O O . ASN A 1 191 ? 213.136 185.857 155.932 1.00 92.12 191 ASN A O 1
ATOM 1224 N N . LEU A 1 192 ? 212.800 184.498 154.163 1.00 78.05 192 LEU A N 1
ATOM 1225 C CA . LEU A 1 192 ? 211.840 183.666 154.882 1.00 77.71 192 LEU A CA 1
ATOM 1226 C C . LEU A 1 192 ? 212.514 182.850 155.977 1.00 83.57 192 LEU A C 1
ATOM 1227 O O . LEU A 1 192 ? 211.947 182.669 157.060 1.00 86.83 192 LEU A O 1
ATOM 1232 N N . TYR A 1 193 ? 213.724 182.351 155.720 1.00 89.11 193 TYR A N 1
ATOM 1233 C CA . TYR A 1 193 ? 214.405 181.507 156.695 1.00 86.19 193 TYR A CA 1
ATOM 1234 C C . TYR A 1 193 ? 215.104 182.308 157.784 1.00 82.28 193 TYR A C 1
ATOM 1235 O O . TYR A 1 193 ? 215.471 181.735 158.815 1.00 80.11 193 TYR A O 1
ATOM 1244 N N . ALA A 1 194 ? 215.297 183.610 157.583 1.00 81.38 194 ALA A N 1
ATOM 1245 C CA . ALA A 1 194 ? 215.838 184.467 158.630 1.00 79.20 194 ALA A CA 1
ATOM 1246 C C . ALA A 1 194 ? 214.762 184.967 159.580 1.00 82.05 194 ALA A C 1
ATOM 1247 O O . ALA A 1 194 ? 215.039 185.170 160.767 1.00 81.68 194 ALA A O 1
ATOM 1249 N N . ALA A 1 195 ? 213.540 185.170 159.083 1.00 79.29 195 ALA A N 1
ATOM 1250 C CA . ALA A 1 195 ? 212.444 185.582 159.952 1.00 77.46 195 ALA A CA 1
ATOM 1251 C C . ALA A 1 195 ? 212.031 184.458 160.893 1.00 80.95 195 ALA A C 1
ATOM 1252 O O . ALA A 1 195 ? 211.676 184.710 162.050 1.00 87.15 195 ALA A O 1
ATOM 1254 N N . SER A 1 196 ? 212.081 183.211 160.417 1.00 78.57 196 SER A N 1
ATOM 1255 C CA . SER A 1 196 ? 211.633 182.083 161.227 1.00 73.05 196 SER A CA 1
ATOM 1256 C C . SER A 1 196 ? 212.474 181.933 162.488 1.00 72.54 196 SER A C 1
ATOM 1257 O O . SER A 1 196 ? 211.954 181.574 163.550 1.00 75.20 196 SER A O 1
ATOM 1260 N N . PHE A 1 197 ? 213.778 182.194 162.391 1.00 80.48 197 PHE A N 1
ATOM 1261 C CA . PHE A 1 197 ? 214.642 182.079 163.559 1.00 78.71 197 PHE A CA 1
ATOM 1262 C C . PHE A 1 197 ? 214.648 183.348 164.402 1.00 84.28 197 PHE A C 1
ATOM 1263 O O . PHE A 1 197 ? 214.843 183.273 165.620 1.00 89.24 197 PHE A O 1
ATOM 1271 N N . LEU A 1 198 ? 214.436 184.512 163.788 1.00 81.43 198 LEU A N 1
ATOM 1272 C CA . LEU A 1 198 ? 214.534 185.776 164.507 1.00 76.35 198 LEU A CA 1
ATOM 1273 C C . LEU A 1 198 ? 213.241 186.186 165.197 1.00 78.13 198 LEU A C 1
ATOM 1274 O O . LEU A 1 198 ? 213.285 187.017 166.111 1.00 81.05 198 LEU A O 1
ATOM 1279 N N . ILE A 1 199 ? 212.095 185.644 164.782 1.00 72.14 199 ILE A N 1
ATOM 1280 C CA . ILE A 1 199 ? 210.840 185.952 165.472 1.00 70.69 199 ILE A CA 1
ATOM 1281 C C . ILE A 1 199 ? 210.834 185.452 166.914 1.00 78.32 199 ILE A C 1
ATOM 1282 O O . ILE A 1 199 ? 210.457 186.227 167.808 1.00 82.56 199 ILE A O 1
ATOM 1287 N N . PRO A 1 200 ? 211.220 184.204 167.217 1.00 80.39 200 PRO A N 1
ATOM 1288 C CA . PRO A 1 200 ? 211.183 183.758 168.622 1.00 71.59 200 PRO A CA 1
ATOM 1289 C C . PRO A 1 200 ? 212.105 184.534 169.547 1.00 74.26 200 PRO A C 1
ATOM 1290 O O . PRO A 1 200 ? 211.842 184.579 170.755 1.00 74.51 200 PRO A O 1
ATOM 1294 N N . LEU A 1 201 ? 213.179 185.136 169.031 1.00 77.98 201 LEU A N 1
ATOM 1295 C CA . LEU A 1 201 ? 214.103 185.867 169.895 1.00 81.47 201 LEU A CA 1
ATOM 1296 C C . LEU A 1 201 ? 213.447 187.103 170.498 1.00 82.36 201 LEU A C 1
ATOM 1297 O O . LEU A 1 201 ? 213.680 187.427 171.669 1.00 85.21 201 LEU A O 1
ATOM 1302 N N . GLY A 1 202 ? 212.630 187.812 169.716 1.00 73.88 202 GLY A N 1
ATOM 1303 C CA . GLY A 1 202 ? 211.914 188.953 170.261 1.00 70.97 202 GLY A CA 1
ATOM 1304 C C . GLY A 1 202 ? 210.952 188.558 171.365 1.00 77.26 202 GLY A C 1
ATOM 1305 O O . GLY A 1 202 ? 210.849 189.242 172.387 1.00 84.77 202 GLY A O 1
ATOM 1306 N N . VAL A 1 203 ? 210.246 187.442 171.181 1.00 75.28 203 VAL A N 1
ATOM 1307 C CA . VAL A 1 203 ? 209.332 186.960 172.211 1.00 75.09 203 VAL A CA 1
ATOM 1308 C C . VAL A 1 203 ? 210.104 186.529 173.453 1.00 77.15 203 VAL A C 1
ATOM 1309 O O . VAL A 1 203 ? 209.657 186.748 174.584 1.00 75.92 203 VAL A O 1
ATOM 1313 N N . VAL A 1 204 ? 211.274 185.913 173.265 1.00 79.00 204 VAL A N 1
ATOM 1314 C CA . VAL A 1 204 ? 212.105 185.527 174.403 1.00 76.47 204 VAL A CA 1
ATOM 1315 C C . VAL A 1 204 ? 212.550 186.760 175.180 1.00 78.34 204 VAL A C 1
ATOM 1316 O O . VAL A 1 204 ? 212.511 186.781 176.416 1.00 81.76 204 VAL A O 1
ATOM 1320 N N . VAL A 1 205 ? 212.979 187.804 174.468 1.00 81.60 205 VAL A N 1
ATOM 1321 C CA . VAL A 1 205 ? 213.397 189.039 175.127 1.00 79.31 205 VAL A CA 1
ATOM 1322 C C . VAL A 1 205 ? 212.230 189.660 175.884 1.00 81.86 205 VAL A C 1
ATOM 1323 O O . VAL A 1 205 ? 212.383 190.126 177.020 1.00 85.15 205 VAL A O 1
ATOM 1327 N N . TYR A 1 206 ? 211.047 189.674 175.268 1.00 80.76 206 TYR A N 1
ATOM 1328 C CA . TYR A 1 206 ? 209.869 190.230 175.927 1.00 81.34 206 TYR A CA 1
ATOM 1329 C C . TYR A 1 206 ? 209.507 189.444 177.183 1.00 84.69 206 TYR A C 1
ATOM 1330 O O . TYR A 1 206 ? 209.140 190.031 178.207 1.00 82.31 206 TYR A O 1
ATOM 1339 N N . THR A 1 207 ? 209.604 188.113 177.124 1.00 86.70 207 THR A N 1
ATOM 1340 C CA . THR A 1 207 ? 209.197 187.284 178.256 1.00 82.63 207 THR A CA 1
ATOM 1341 C C . THR A 1 207 ? 210.210 187.351 179.395 1.00 81.20 207 THR A C 1
ATOM 1342 O O . THR A 1 207 ? 209.825 187.383 180.570 1.00 81.08 207 THR A O 1
ATOM 1346 N N . LEU A 1 208 ? 211.506 187.383 179.071 1.00 84.80 208 LEU A N 1
ATOM 1347 C CA . LEU A 1 208 ? 212.528 187.426 180.114 1.00 84.48 208 LEU A CA 1
ATOM 1348 C C . LEU A 1 208 ? 212.433 188.701 180.941 1.00 90.52 208 LEU A C 1
ATOM 1349 O O . LEU A 1 208 ? 212.684 188.677 182.151 1.00 89.81 208 LEU A O 1
ATOM 1354 N N . ALA A 1 209 ? 212.070 189.814 180.313 1.00 98.15 209 ALA A N 1
ATOM 1355 C CA . ALA A 1 209 ? 211.794 191.054 181.025 1.00 95.72 209 ALA A CA 1
ATOM 1356 C C . ALA A 1 209 ? 210.371 190.975 181.572 1.00 97.20 209 ALA A C 1
ATOM 1357 O O . ALA A 1 209 ? 209.740 189.913 181.573 1.00 100.63 209 ALA A O 1
ATOM 1359 N N . GLY A 1 210 ? 209.859 192.090 182.083 1.00 101.01 210 GLY A N 1
ATOM 1360 C CA . GLY A 1 210 ? 208.474 192.141 182.508 1.00 101.62 210 GLY A CA 1
ATOM 1361 C C . GLY A 1 210 ? 207.519 191.558 181.486 1.00 103.83 210 GLY A C 1
ATOM 1362 O O . GLY A 1 210 ? 207.666 191.801 180.285 1.00 104.06 210 GLY A O 1
ATOM 1363 N N . GLY A 1 211 ? 206.537 190.789 181.946 1.00 105.20 211 GLY A N 1
ATOM 1364 C CA . GLY A 1 211 ? 205.685 190.047 181.038 1.00 104.98 211 GLY A CA 1
ATOM 1365 C C . GLY A 1 211 ? 205.275 188.687 181.564 1.00 107.84 211 GLY A C 1
ATOM 1366 O O . GLY A 1 211 ? 204.536 187.957 180.897 1.00 105.94 211 GLY A O 1
ATOM 1367 N N . LEU A 1 212 ? 205.750 188.332 182.759 1.00 113.34 212 LEU A N 1
ATOM 1368 C CA . LEU A 1 212 ? 205.260 187.148 183.456 1.00 112.03 212 LEU A CA 1
ATOM 1369 C C . LEU A 1 212 ? 203.860 187.428 183.984 1.00 113.25 212 LEU A C 1
ATOM 1370 O O . LEU A 1 212 ? 203.653 187.515 185.199 1.00 111.17 212 LEU A O 1
ATOM 1375 N N . LYS A 1 213 ? 202.904 187.582 183.066 1.00 112.90 213 LYS A N 1
ATOM 1376 C CA . LYS A 1 213 ? 201.570 188.147 183.263 1.00 108.26 213 LYS A CA 1
ATOM 1377 C C . LYS A 1 213 ? 201.629 189.640 183.557 1.00 109.70 213 LYS A C 1
ATOM 1378 O O . LYS A 1 213 ? 200.574 190.281 183.636 1.00 110.89 213 LYS A O 1
ATOM 1384 N N . ALA A 1 214 ? 202.828 190.215 183.695 1.00 112.73 214 ALA A N 1
ATOM 1385 C CA . ALA A 1 214 ? 203.057 191.647 183.862 1.00 113.78 214 ALA A CA 1
ATOM 1386 C C . ALA A 1 214 ? 201.986 192.132 184.828 1.00 114.75 214 ALA A C 1
ATOM 1387 O O . ALA A 1 214 ? 201.877 191.637 185.955 1.00 115.04 214 ALA A O 1
ATOM 1389 N N . THR A 1 215 ? 201.193 193.104 184.388 1.00 117.27 215 THR A N 1
ATOM 1390 C CA . THR A 1 215 ? 200.124 193.676 185.191 1.00 118.39 215 THR A CA 1
ATOM 1391 C C . THR A 1 215 ? 198.771 193.550 184.503 1.00 118.25 215 THR A C 1
ATOM 1392 O O . THR A 1 215 ? 198.590 192.745 183.584 1.00 113.28 215 THR A O 1
ATOM 1396 N N . PHE A 1 216 ? 197.811 194.348 184.956 1.00 115.62 216 PHE A N 1
ATOM 1397 C CA . PHE A 1 216 ? 196.473 194.358 184.383 1.00 113.65 216 PHE A CA 1
ATOM 1398 C C . PHE A 1 216 ? 196.306 195.401 183.284 1.00 115.15 216 PHE A C 1
ATOM 1399 O O . PHE A 1 216 ? 195.202 195.540 182.748 1.00 116.66 216 PHE A O 1
ATOM 1407 N N . LEU A 1 217 ? 197.364 196.134 182.939 1.00 109.34 217 LEU A N 1
ATOM 1408 C CA . LEU A 1 217 ? 197.287 197.195 181.942 1.00 109.36 217 LEU A CA 1
ATOM 1409 C C . LEU A 1 217 ? 197.775 196.771 180.564 1.00 110.96 217 LEU A C 1
ATOM 1410 O O . LEU A 1 217 ? 197.299 197.311 179.557 1.00 113.62 217 LEU A O 1
ATOM 1415 N N . ALA A 1 218 ? 198.713 195.823 180.494 1.00 101.23 218 ALA A N 1
ATOM 1416 C CA . ALA A 1 218 ? 199.186 195.346 179.199 1.00 101.18 218 ALA A CA 1
ATOM 1417 C C . ALA A 1 218 ? 198.056 194.704 178.405 1.00 101.85 218 ALA A C 1
ATOM 1418 O O . ALA A 1 218 ? 197.953 194.896 177.187 1.00 105.63 218 ALA A O 1
ATOM 1420 N N . SER A 1 219 ? 197.198 193.937 179.082 1.00 94.72 219 SER A N 1
ATOM 1421 C CA . SER A 1 219 ? 196.036 193.360 178.416 1.00 95.25 219 SER A CA 1
ATOM 1422 C C . SER A 1 219 ? 195.107 194.448 177.896 1.00 96.44 219 SER A C 1
ATOM 1423 O O . SER A 1 219 ? 194.558 194.332 176.794 1.00 97.85 219 SER A O 1
ATOM 1426 N N . TYR A 1 220 ? 194.920 195.515 178.677 1.00 90.68 220 TYR A N 1
ATOM 1427 C CA . TYR A 1 220 ? 194.084 196.624 178.228 1.00 95.58 220 TYR A CA 1
ATOM 1428 C C . TYR A 1 220 ? 194.655 197.276 176.974 1.00 97.03 220 TYR A C 1
ATOM 1429 O O . TYR A 1 220 ? 193.916 197.564 176.025 1.00 96.45 220 TYR A O 1
ATOM 1438 N N . VAL A 1 221 ? 195.969 197.509 176.947 1.00 90.53 221 VAL A N 1
ATOM 1439 C CA . VAL A 1 221 ? 196.591 198.125 175.775 1.00 92.27 221 VAL A CA 1
ATOM 1440 C C . VAL A 1 221 ? 196.452 197.219 174.556 1.00 94.20 221 VAL A C 1
ATOM 1441 O O . VAL A 1 221 ? 196.121 197.678 173.451 1.00 96.13 221 VAL A O 1
ATOM 1445 N N . HIS A 1 222 ? 196.704 195.921 174.738 1.00 88.30 222 HIS A N 1
ATOM 1446 C CA . HIS A 1 222 ? 196.592 194.970 173.636 1.00 83.44 222 HIS A CA 1
ATOM 1447 C C . HIS A 1 222 ? 195.174 194.947 173.076 1.00 86.31 222 HIS A C 1
ATOM 1448 O O . HIS A 1 222 ? 194.971 195.014 171.855 1.00 91.55 222 HIS A O 1
ATOM 1455 N N . SER A 1 223 ? 194.176 194.877 173.962 1.00 81.58 223 SER A N 1
ATOM 1456 C CA . SER A 1 223 ? 192.787 194.851 173.520 1.00 84.57 223 SER A CA 1
ATOM 1457 C C . SER A 1 223 ? 192.405 196.142 172.810 1.00 87.20 223 SER A C 1
ATOM 1458 O O . SER A 1 223 ? 191.697 196.112 171.796 1.00 94.38 223 SER A O 1
ATOM 1461 N N . VAL A 1 224 ? 192.860 197.287 173.325 1.00 78.41 224 VAL A N 1
ATOM 1462 C CA . VAL A 1 224 ? 192.523 198.565 172.705 1.00 78.10 224 VAL A CA 1
ATOM 1463 C C . VAL A 1 224 ? 193.079 198.629 171.288 1.00 79.56 224 VAL A C 1
ATOM 1464 O O . VAL A 1 224 ? 192.375 199.010 170.343 1.00 83.64 224 VAL A O 1
ATOM 1468 N N . ILE A 1 225 ? 194.345 198.243 171.115 1.00 75.22 225 ILE A N 1
ATOM 1469 C CA . ILE A 1 225 ? 194.954 198.298 169.787 1.00 76.29 225 ILE A CA 1
ATOM 1470 C C . ILE A 1 225 ? 194.232 197.355 168.830 1.00 77.39 225 ILE A C 1
ATOM 1471 O O . ILE A 1 225 ? 193.895 197.725 167.693 1.00 80.68 225 ILE A O 1
ATOM 1476 N N . VAL A 1 226 ? 193.964 196.126 169.284 1.00 70.22 226 VAL A N 1
ATOM 1477 C CA . VAL A 1 226 ? 193.318 195.141 168.422 1.00 67.41 226 VAL A CA 1
ATOM 1478 C C . VAL A 1 226 ? 191.938 195.624 167.993 1.00 73.05 226 VAL A C 1
ATOM 1479 O O . VAL A 1 226 ? 191.572 195.533 166.814 1.00 81.34 226 VAL A O 1
ATOM 1483 N N . HIS A 1 227 ? 191.159 196.167 168.932 1.00 70.26 227 HIS A N 1
ATOM 1484 C CA . HIS A 1 227 ? 189.798 196.570 168.600 1.00 64.66 227 HIS A CA 1
ATOM 1485 C C . HIS A 1 227 ? 189.765 197.836 167.752 1.00 73.33 227 HIS A C 1
ATOM 1486 O O . HIS A 1 227 ? 188.880 197.980 166.902 1.00 75.05 227 HIS A O 1
ATOM 1493 N N . VAL A 1 228 ? 190.718 198.752 167.942 1.00 69.24 228 VAL A N 1
ATOM 1494 C CA . VAL A 1 228 ? 190.797 199.919 167.066 1.00 64.42 228 VAL A CA 1
ATOM 1495 C C . VAL A 1 228 ? 191.079 199.482 165.634 1.00 67.54 228 VAL A C 1
ATOM 1496 O O . VAL A 1 228 ? 190.425 199.936 164.682 1.00 76.01 228 VAL A O 1
ATOM 1500 N N . ALA A 1 229 ? 192.051 198.578 165.460 1.00 68.05 229 ALA A N 1
ATOM 1501 C CA . ALA A 1 229 ? 192.353 198.083 164.120 1.00 66.15 229 ALA A CA 1
ATOM 1502 C C . ALA A 1 229 ? 191.150 197.372 163.510 1.00 62.07 229 ALA A C 1
ATOM 1503 O O . ALA A 1 229 ? 190.839 197.563 162.326 1.00 65.52 229 ALA A O 1
ATOM 1505 N N . LEU A 1 230 ? 190.459 196.553 164.307 1.00 57.42 230 LEU A N 1
ATOM 1506 C CA . LEU A 1 230 ? 189.284 195.844 163.812 1.00 59.42 230 LEU A CA 1
ATOM 1507 C C . LEU A 1 230 ? 188.197 196.812 163.363 1.00 62.56 230 LEU A C 1
ATOM 1508 O O . LEU A 1 230 ? 187.592 196.625 162.301 1.00 71.97 230 LEU A O 1
ATOM 1513 N N . VAL A 1 231 ? 187.933 197.852 164.159 1.00 66.48 231 VAL A N 1
ATOM 1514 C CA . VAL A 1 231 ? 186.891 198.816 163.811 1.00 66.83 231 VAL A CA 1
ATOM 1515 C C . VAL A 1 231 ? 187.242 199.541 162.519 1.00 67.63 231 VAL A C 1
ATOM 1516 O O . VAL A 1 231 ? 186.390 199.716 161.636 1.00 63.64 231 VAL A O 1
ATOM 1520 N N . VAL A 1 232 ? 188.501 199.969 162.380 1.00 69.20 232 VAL A N 1
ATOM 1521 C CA . VAL A 1 232 ? 188.904 200.677 161.166 1.00 65.99 232 VAL A CA 1
ATOM 1522 C C . VAL A 1 232 ? 188.744 199.776 159.946 1.00 69.25 232 VAL A C 1
ATOM 1523 O O . VAL A 1 232 ? 188.193 200.187 158.915 1.00 71.00 232 VAL A O 1
ATOM 1527 N N . PHE A 1 233 ? 189.200 198.525 160.014 1.00 75.14 233 PHE A N 1
ATOM 1528 C CA . PHE A 1 233 ? 189.111 197.631 158.827 1.00 65.95 233 PHE A CA 1
ATOM 1529 C C . PHE A 1 233 ? 187.638 197.354 158.515 1.00 64.93 233 PHE A C 1
ATOM 1530 O O . PHE A 1 233 ? 187.279 197.349 157.335 1.00 66.63 233 PHE A O 1
ATOM 1538 N N . VAL A 1 234 ? 186.814 197.131 159.543 1.00 69.08 234 VAL A N 1
ATOM 1539 C CA . VAL A 1 234 ? 185.415 196.823 159.261 1.00 67.34 234 VAL A CA 1
ATOM 1540 C C . VAL A 1 234 ? 184.730 198.009 158.592 1.00 69.23 234 VAL A C 1
ATOM 1541 O O . VAL A 1 234 ? 184.006 197.849 157.603 1.00 60.94 234 VAL A O 1
ATOM 1545 N N . PHE A 1 235 ? 184.951 199.218 159.114 1.00 76.71 235 PHE A N 1
ATOM 1546 C CA . PHE A 1 235 ? 184.266 200.382 158.564 1.00 72.52 235 PHE A CA 1
ATOM 1547 C C . PHE A 1 235 ? 184.841 200.840 157.231 1.00 69.64 235 PHE A C 1
ATOM 1548 O O . PHE A 1 235 ? 184.171 201.589 156.513 1.00 65.96 235 PHE A O 1
ATOM 1556 N N . LEU A 1 236 ? 186.057 200.416 156.879 1.00 76.26 236 LEU A N 1
ATOM 1557 C CA . LEU A 1 236 ? 186.609 200.802 155.584 1.00 74.34 236 LEU A CA 1
ATOM 1558 C C . LEU A 1 236 ? 185.861 200.139 154.431 1.00 72.12 236 LEU A C 1
ATOM 1559 O O . LEU A 1 236 ? 185.493 200.804 153.456 1.00 72.65 236 LEU A O 1
ATOM 1564 N N . VAL A 1 237 ? 185.615 198.828 154.525 1.00 72.54 237 VAL A N 1
ATOM 1565 C CA . VAL A 1 237 ? 185.142 198.071 153.365 1.00 69.22 237 VAL A CA 1
ATOM 1566 C C . VAL A 1 237 ? 183.642 198.161 153.132 1.00 74.49 237 VAL A C 1
ATOM 1567 O O . VAL A 1 237 ? 183.173 197.761 152.059 1.00 81.97 237 VAL A O 1
ATOM 1571 N N . TYR A 1 238 ? 182.869 198.672 154.089 1.00 71.78 238 TYR A N 1
ATOM 1572 C CA . TYR A 1 238 ? 181.422 198.737 153.938 1.00 62.53 238 TYR A CA 1
ATOM 1573 C C . TYR A 1 238 ? 180.868 200.151 153.879 1.00 65.86 238 TYR A C 1
ATOM 1574 O O . TYR A 1 238 ? 179.704 200.321 153.501 1.00 69.91 238 TYR A O 1
ATOM 1583 N N . THR A 1 239 ? 181.645 201.159 154.240 1.00 79.96 239 THR A N 1
ATOM 1584 C CA . THR A 1 239 ? 181.086 202.505 154.316 1.00 76.62 239 THR A CA 1
ATOM 1585 C C . THR A 1 239 ? 181.883 203.547 153.545 1.00 76.81 239 THR A C 1
ATOM 1586 O O . THR A 1 239 ? 181.284 204.421 152.913 1.00 73.00 239 THR A O 1
ATOM 1590 N N . SER A 1 240 ? 183.212 203.467 153.555 1.00 80.17 240 SER A N 1
ATOM 1591 C CA . SER A 1 240 ? 184.043 204.582 153.121 1.00 80.61 240 SER A CA 1
ATOM 1592 C C . SER A 1 240 ? 184.893 204.309 151.890 1.00 82.06 240 SER A C 1
ATOM 1593 O O . SER A 1 240 ? 185.238 205.261 151.187 1.00 81.71 240 SER A O 1
ATOM 1596 N N . SER A 1 241 ? 185.250 203.057 151.612 1.00 88.27 241 SER A N 1
ATOM 1597 C CA . SER A 1 241 ? 186.161 202.776 150.510 1.00 87.21 241 SER A CA 1
ATOM 1598 C C . SER A 1 241 ? 185.548 203.183 149.175 1.00 87.66 241 SER A C 1
ATOM 1599 O O . SER A 1 241 ? 184.341 203.053 148.958 1.00 90.49 241 SER A O 1
ATOM 1602 N N . LYS A 1 242 ? 186.396 203.689 148.278 1.00 96.60 242 LYS A N 1
ATOM 1603 C CA . LYS A 1 242 ? 185.924 204.094 146.959 1.00 93.42 242 LYS A CA 1
ATOM 1604 C C . LYS A 1 242 ? 185.590 202.884 146.096 1.00 97.60 242 LYS A C 1
ATOM 1605 O O . LYS A 1 242 ? 184.617 202.908 145.332 1.00 100.05 242 LYS A O 1
ATOM 1611 N N . GLU A 1 243 ? 186.383 201.815 146.202 1.00 90.17 243 GLU A N 1
ATOM 1612 C CA . GLU A 1 243 ? 186.138 200.620 145.402 1.00 89.76 243 GLU A CA 1
ATOM 1613 C C . GLU A 1 243 ? 184.959 199.813 145.934 1.00 91.03 243 GLU A C 1
ATOM 1614 O O . GLU A 1 243 ? 184.148 199.306 145.151 1.00 84.70 243 GLU A O 1
ATOM 1620 N N . LEU A 1 244 ? 184.845 199.685 147.259 1.00 87.86 244 LEU A N 1
ATOM 1621 C CA . LEU A 1 244 ? 183.780 198.907 147.902 1.00 81.15 244 LEU A CA 1
ATOM 1622 C C . LEU A 1 244 ? 183.261 199.733 149.078 1.00 78.26 244 LEU A C 1
ATOM 1623 O O . LEU A 1 244 ? 183.795 199.654 150.186 1.00 83.25 244 LEU A O 1
ATOM 1628 N N . GLY A 1 245 ? 182.217 200.520 148.835 1.00 71.57 245 GLY A N 1
ATOM 1629 C CA . GLY A 1 245 ? 181.735 201.424 149.859 1.00 76.98 245 GLY A CA 1
ATOM 1630 C C . GLY A 1 245 ? 180.335 201.157 150.368 1.00 81.44 245 GLY A C 1
ATOM 1631 O O . GLY A 1 245 ? 179.810 201.935 151.169 1.00 83.64 245 GLY A O 1
ATOM 1632 N N . SER A 1 246 ? 179.715 200.069 149.920 1.00 73.29 246 SER A N 1
ATOM 1633 C CA . SER A 1 246 ? 178.343 199.773 150.301 1.00 62.93 246 SER A CA 1
ATOM 1634 C C . SER A 1 246 ? 178.169 198.270 150.437 1.00 67.97 246 SER A C 1
ATOM 1635 O O . SER A 1 246 ? 178.891 197.504 149.788 1.00 68.88 246 SER A O 1
ATOM 1638 N N . PRO A 1 247 ? 177.232 197.817 151.276 1.00 71.07 247 PRO A N 1
ATOM 1639 C CA . PRO A 1 247 ? 176.860 196.394 151.267 1.00 65.97 247 PRO A CA 1
ATOM 1640 C C . PRO A 1 247 ? 176.136 195.966 150.002 1.00 66.80 247 PRO A C 1
ATOM 1641 O O . PRO A 1 247 ? 175.962 194.760 149.790 1.00 62.58 247 PRO A O 1
ATOM 1645 N N . SER A 1 248 ? 175.703 196.909 149.166 1.00 67.74 248 SER A N 1
ATOM 1646 C CA . SER A 1 248 ? 175.046 196.594 147.906 1.00 63.88 248 SER A CA 1
ATOM 1647 C C . SER A 1 248 ? 176.019 196.474 146.742 1.00 67.33 248 SER A C 1
ATOM 1648 O O . SER A 1 248 ? 175.607 196.065 145.652 1.00 71.69 248 SER A O 1
ATOM 1651 N N . VAL A 1 249 ? 177.286 196.824 146.940 1.00 72.08 249 VAL A N 1
ATOM 1652 C CA . VAL A 1 249 ? 178.310 196.608 145.922 1.00 64.61 249 VAL A CA 1
ATOM 1653 C C . VAL A 1 249 ? 178.965 195.245 146.090 1.00 61.88 249 VAL A C 1
ATOM 1654 O O . VAL A 1 249 ? 179.239 194.553 145.106 1.00 74.04 249 VAL A O 1
ATOM 1658 N N . VAL A 1 250 ? 179.214 194.845 147.339 1.00 56.55 250 VAL A N 1
ATOM 1659 C CA . VAL A 1 250 ? 179.733 193.509 147.610 1.00 56.93 250 VAL A CA 1
ATOM 1660 C C . VAL A 1 250 ? 178.741 192.451 147.148 1.00 64.80 250 VAL A C 1
ATOM 1661 O O . VAL A 1 250 ? 179.125 191.433 146.561 1.00 65.41 250 VAL A O 1
ATOM 1665 N N . TYR A 1 251 ? 177.449 192.673 147.407 1.00 71.05 251 TYR A N 1
ATOM 1666 C CA . TYR A 1 251 ? 176.428 191.733 146.954 1.00 63.57 251 TYR A CA 1
ATOM 1667 C C . TYR A 1 251 ? 176.398 191.637 145.434 1.00 66.39 251 TYR A C 1
ATOM 1668 O O . TYR A 1 251 ? 176.292 190.539 144.877 1.00 72.03 251 TYR A O 1
ATOM 1677 N N . ASP A 1 252 ? 176.486 192.776 144.747 1.00 65.52 252 ASP A N 1
ATOM 1678 C CA . ASP A 1 252 ? 176.438 192.766 143.290 1.00 61.72 252 ASP A CA 1
ATOM 1679 C C . ASP A 1 252 ? 177.669 192.095 142.696 1.00 71.42 252 ASP A C 1
ATOM 1680 O O . ASP A 1 252 ? 177.576 191.417 141.667 1.00 74.45 252 ASP A O 1
ATOM 1685 N N . ARG A 1 253 ? 178.832 192.272 143.326 1.00 75.75 253 ARG A N 1
ATOM 1686 C CA . ARG A 1 253 ? 180.062 191.715 142.773 1.00 68.21 253 ARG A CA 1
ATOM 1687 C C . ARG A 1 253 ? 180.251 190.247 143.132 1.00 68.85 253 ARG A C 1
ATOM 1688 O O . ARG A 1 253 ? 180.927 189.520 142.398 1.00 68.00 253 ARG A O 1
ATOM 1696 N N . LEU A 1 254 ? 179.672 189.792 144.245 1.00 64.03 254 LEU A N 1
ATOM 1697 C CA . LEU A 1 254 ? 179.856 188.404 144.656 1.00 60.02 254 LEU A CA 1
ATOM 1698 C C . LEU A 1 254 ? 179.044 187.444 143.799 1.00 65.05 254 LEU A C 1
ATOM 1699 O O . LEU A 1 254 ? 179.430 186.281 143.642 1.00 74.02 254 LEU A O 1
ATOM 1704 N N . LYS A 1 255 ? 177.924 187.898 143.245 1.00 72.52 255 LYS A N 1
ATOM 1705 C CA . LYS A 1 255 ? 177.078 187.049 142.420 1.00 76.91 255 LYS A CA 1
ATOM 1706 C C . LYS A 1 255 ? 177.437 187.113 140.942 1.00 76.58 255 LYS A C 1
ATOM 1707 O O . LYS A 1 255 ? 176.830 186.398 140.139 1.00 78.03 255 LYS A O 1
ATOM 1713 N N . ASP A 1 256 ? 178.402 187.949 140.563 1.00 84.41 256 ASP A N 1
ATOM 1714 C CA . ASP A 1 256 ? 178.932 187.938 139.208 1.00 85.57 256 ASP A CA 1
ATOM 1715 C C . ASP A 1 256 ? 180.133 187.019 139.055 1.00 84.94 256 ASP A C 1
ATOM 1716 O O . ASP A 1 256 ? 180.480 186.657 137.925 1.00 87.18 256 ASP A O 1
ATOM 1721 N N . MET A 1 257 ? 180.777 186.641 140.160 1.00 82.87 257 MET A N 1
ATOM 1722 C CA . MET A 1 257 ? 181.901 185.717 140.107 1.00 79.03 257 MET A CA 1
ATOM 1723 C C . MET A 1 257 ? 181.464 184.275 139.900 1.00 83.12 257 MET A C 1
ATOM 1724 O O . MET A 1 257 ? 182.254 183.471 139.394 1.00 90.88 257 MET A O 1
ATOM 1729 N N . VAL A 1 258 ? 180.234 183.930 140.275 1.00 81.34 258 VAL A N 1
ATOM 1730 C CA . VAL A 1 258 ? 179.770 182.549 140.221 1.00 80.26 258 VAL A CA 1
ATOM 1731 C C . VAL A 1 258 ? 178.776 182.377 139.081 1.00 83.88 258 VAL A C 1
ATOM 1732 O O . VAL A 1 258 ? 177.925 181.482 139.116 1.00 88.49 258 VAL A O 1
ATOM 1736 N N . ALA A 1 259 ? 178.876 183.229 138.065 1.00 90.23 259 ALA A N 1
ATOM 1737 C CA . ALA A 1 259 ? 177.993 183.119 136.913 1.00 86.42 259 ALA A CA 1
ATOM 1738 C C . ALA A 1 259 ? 178.312 181.861 136.115 1.00 93.15 259 ALA A C 1
ATOM 1739 O O . ALA A 1 259 ? 179.475 181.478 135.966 1.00 94.36 259 ALA A O 1
ATOM 1741 N N . LYS A 1 260 ? 177.281 181.222 135.568 1.00 100.89 260 LYS A N 1
ATOM 1742 C CA . LYS A 1 260 ? 177.493 179.976 134.782 1.00 100.26 260 LYS A CA 1
ATOM 1743 C C . LYS A 1 260 ? 178.045 180.328 133.396 1.00 97.86 260 LYS A C 1
ATOM 1744 O O . LYS A 1 260 ? 178.599 179.430 132.743 1.00 95.13 260 LYS A O 1
ATOM 1750 N N . SER A 1 261 ? 177.906 181.585 132.968 1.00 101.85 261 SER A N 1
ATOM 1751 C CA . SER A 1 261 ? 178.465 181.993 131.687 1.00 104.15 261 SER A CA 1
ATOM 1752 C C . SER A 1 261 ? 179.963 182.255 131.751 1.00 107.00 261 SER A C 1
ATOM 1753 O O . SER A 1 261 ? 180.592 182.413 130.699 1.00 105.81 261 SER A O 1
ATOM 1756 N N . ARG A 1 262 ? 180.519 182.217 132.963 1.00 102.18 262 ARG A N 1
ATOM 1757 C CA . ARG A 1 262 ? 181.956 182.534 133.155 1.00 97.90 262 ARG A CA 1
ATOM 1758 C C . ARG A 1 262 ? 182.829 181.409 132.603 1.00 101.94 262 ARG A C 1
ATOM 1759 O O . ARG A 1 262 ? 182.441 180.238 132.740 1.00 101.10 262 ARG A O 1
ATOM 1767 N N . SER A 1 263 ? 183.958 181.765 131.995 1.00 108.87 263 SER A N 1
ATOM 1768 C CA . SER A 1 263 ? 184.910 180.788 131.487 1.00 107.70 263 SER A CA 1
ATOM 1769 C C . SER A 1 263 ? 186.155 180.802 132.362 1.00 107.46 263 SER A C 1
ATOM 1770 O O . SER A 1 263 ? 186.748 181.862 132.589 1.00 106.16 263 SER A O 1
ATOM 1773 N N . CYS A 1 264 ? 186.547 179.626 132.850 1.00 103.14 264 CYS A N 1
ATOM 1774 C CA . CYS A 1 264 ? 187.730 179.512 133.692 1.00 105.67 264 CYS A CA 1
ATOM 1775 C C . CYS A 1 264 ? 188.761 178.591 133.054 1.00 104.89 264 CYS A C 1
ATOM 1776 O O . CYS A 1 264 ? 189.336 177.730 133.728 1.00 103.83 264 CYS A O 1
ATOM 1779 N N . THR A 1 265 ? 189.001 178.765 131.757 1.00 111.29 265 THR A N 1
ATOM 1780 C CA . THR A 1 265 ? 190.000 177.976 131.056 1.00 115.05 265 THR A CA 1
ATOM 1781 C C . THR A 1 265 ? 191.395 178.538 131.327 1.00 112.78 265 THR A C 1
ATOM 1782 O O . THR A 1 265 ? 191.581 179.454 132.131 1.00 113.95 265 THR A O 1
ATOM 1786 N N . GLU A 1 266 ? 192.391 177.978 130.639 1.00 112.59 266 GLU A N 1
ATOM 1787 C CA . GLU A 1 266 ? 193.784 178.327 130.917 1.00 111.67 266 GLU A CA 1
ATOM 1788 C C . GLU A 1 266 ? 194.101 179.809 130.746 1.00 113.50 266 GLU A C 1
ATOM 1789 O O . GLU A 1 266 ? 194.710 180.390 131.661 1.00 115.07 266 GLU A O 1
ATOM 1795 N N . PRO A 1 267 ? 193.744 180.481 129.643 1.00 111.72 267 PRO A N 1
ATOM 1796 C CA . PRO A 1 267 ? 194.148 181.892 129.503 1.00 107.76 267 PRO A CA 1
ATOM 1797 C C . PRO A 1 267 ? 193.388 182.845 130.411 1.00 106.88 267 PRO A C 1
ATOM 1798 O O . PRO A 1 267 ? 193.802 184.004 130.536 1.00 109.48 267 PRO A O 1
ATOM 1802 N N . LEU A 1 268 ? 192.301 182.405 131.048 1.00 102.65 268 LEU A N 1
ATOM 1803 C CA . LEU A 1 268 ? 191.505 183.278 131.897 1.00 101.74 268 LEU A CA 1
ATOM 1804 C C . LEU A 1 268 ? 191.579 182.939 133.378 1.00 101.00 268 LEU A C 1
ATOM 1805 O O . LEU A 1 268 ? 191.247 183.795 134.202 1.00 101.77 268 LEU A O 1
ATOM 1810 N N . SER A 1 269 ? 192.000 181.729 133.736 1.00 94.04 269 SER A N 1
ATOM 1811 C CA . SER A 1 269 ? 192.061 181.333 135.136 1.00 91.78 269 SER A CA 1
ATOM 1812 C C . SER A 1 269 ? 193.004 180.149 135.276 1.00 92.71 269 SER A C 1
ATOM 1813 O O . SER A 1 269 ? 193.379 179.509 134.291 1.00 96.93 269 SER A O 1
ATOM 1816 N N . HIS A 1 270 ? 193.384 179.869 136.517 1.00 95.02 270 HIS A N 1
ATOM 1817 C CA . HIS A 1 270 ? 194.253 178.750 136.854 1.00 92.19 270 HIS A CA 1
ATOM 1818 C C . HIS A 1 270 ? 193.496 177.787 137.769 1.00 90.97 270 HIS A C 1
ATOM 1819 O O . HIS A 1 270 ? 192.291 177.932 137.991 1.00 92.74 270 HIS A O 1
ATOM 1826 N N . HIS A 1 271 ? 194.213 176.795 138.300 1.00 89.17 271 HIS A N 1
ATOM 1827 C CA . HIS A 1 271 ? 193.568 175.651 138.937 1.00 95.58 271 HIS A CA 1
ATOM 1828 C C . HIS A 1 271 ? 192.713 176.044 140.136 1.00 97.59 271 HIS A C 1
ATOM 1829 O O . HIS A 1 271 ? 191.484 175.934 140.081 1.00 98.04 271 HIS A O 1
ATOM 1836 N N . GLY A 1 272 ? 193.336 176.502 141.218 1.00 84.46 272 GLY A N 1
ATOM 1837 C CA . GLY A 1 272 ? 192.569 177.049 142.320 1.00 81.44 272 GLY A CA 1
ATOM 1838 C C . GLY A 1 272 ? 192.669 178.557 142.374 1.00 81.19 272 GLY A C 1
ATOM 1839 O O . GLY A 1 272 ? 193.650 179.095 142.895 1.00 82.58 272 GLY A O 1
ATOM 1840 N N . GLN A 1 273 ? 191.664 179.257 141.846 1.00 74.69 273 GLN A N 1
ATOM 1841 C CA . GLN A 1 273 ? 191.732 180.711 141.794 1.00 72.56 273 GLN A CA 1
ATOM 1842 C C . GLN A 1 273 ? 190.386 181.390 142.026 1.00 81.45 273 GLN A C 1
ATOM 1843 O O . GLN A 1 273 ? 190.267 182.590 141.743 1.00 93.18 273 GLN A O 1
ATOM 1849 N N . ALA A 1 274 ? 189.376 180.673 142.521 1.00 70.02 274 ALA A N 1
ATOM 1850 C CA . ALA A 1 274 ? 188.053 181.231 142.808 1.00 70.60 274 ALA A CA 1
ATOM 1851 C C . ALA A 1 274 ? 187.416 181.817 141.542 1.00 75.48 274 ALA A C 1
ATOM 1852 O O . ALA A 1 274 ? 187.186 183.020 141.415 1.00 73.59 274 ALA A O 1
ATOM 1854 N N . CYS A 1 275 ? 187.149 180.917 140.597 1.00 96.04 275 CYS A N 1
ATOM 1855 C CA . CYS A 1 275 ? 186.453 181.249 139.361 1.00 90.39 275 CYS A CA 1
ATOM 1856 C C . CYS A 1 275 ? 185.258 180.322 139.202 1.00 93.96 275 CYS A C 1
ATOM 1857 O O . CYS A 1 275 ? 185.392 179.104 139.355 1.00 95.18 275 CYS A O 1
ATOM 1860 N N . GLY A 1 276 ? 184.097 180.896 138.899 1.00 78.99 276 GLY A N 1
ATOM 1861 C CA . GLY A 1 276 ? 182.913 180.118 138.619 1.00 78.97 276 GLY A CA 1
ATOM 1862 C C . GLY A 1 276 ? 182.187 179.640 139.860 1.00 78.13 276 GLY A C 1
ATOM 1863 O O . GLY A 1 276 ? 182.426 180.117 140.974 1.00 81.81 276 GLY A O 1
ATOM 1864 N N . PRO A 1 277 ? 181.271 178.690 139.683 1.00 71.67 277 PRO A N 1
ATOM 1865 C CA . PRO A 1 277 ? 180.472 178.208 140.815 1.00 74.03 277 PRO A CA 1
ATOM 1866 C C . PRO A 1 277 ? 181.311 177.471 141.847 1.00 75.22 277 PRO A C 1
ATOM 1867 O O . PRO A 1 277 ? 182.314 176.828 141.530 1.00 72.73 277 PRO A O 1
ATOM 1871 N N . VAL A 1 278 ? 180.872 177.565 143.099 1.00 74.12 278 VAL A N 1
ATOM 1872 C CA . VAL A 1 278 ? 181.533 176.908 144.220 1.00 65.94 278 VAL A CA 1
ATOM 1873 C C . VAL A 1 278 ? 180.957 175.509 144.377 1.00 66.55 278 VAL A C 1
ATOM 1874 O O . VAL A 1 278 ? 179.735 175.334 144.432 1.00 79.65 278 VAL A O 1
ATOM 1878 N N . ASP A 1 279 ? 181.833 174.512 144.453 1.00 75.37 279 ASP A N 1
ATOM 1879 C CA . ASP A 1 279 ? 181.398 173.128 144.571 1.00 74.77 279 ASP A CA 1
ATOM 1880 C C . ASP A 1 279 ? 181.058 172.808 146.020 1.00 81.67 279 ASP A C 1
ATOM 1881 O O . ASP A 1 279 ? 181.815 173.146 146.935 1.00 82.89 279 ASP A O 1
ATOM 1886 N N . GLY A 1 280 ? 179.920 172.150 146.225 1.00 71.33 280 GLY A N 1
ATOM 1887 C CA . GLY A 1 280 ? 179.430 171.860 147.553 1.00 69.99 280 GLY A CA 1
ATOM 1888 C C . GLY A 1 280 ? 178.517 172.912 148.136 1.00 66.78 280 GLY A C 1
ATOM 1889 O O . GLY A 1 280 ? 177.975 172.701 149.228 1.00 59.86 280 GLY A O 1
ATOM 1890 N N . ASN A 1 281 ? 178.329 174.032 147.448 1.00 65.51 281 ASN A N 1
ATOM 1891 C CA . ASN A 1 281 ? 177.451 175.102 147.894 1.00 58.75 281 ASN A CA 1
ATOM 1892 C C . ASN A 1 281 ? 176.147 175.046 147.113 1.00 62.18 281 ASN A C 1
ATOM 1893 O O . ASN A 1 281 ? 176.144 174.747 145.916 1.00 67.22 281 ASN A O 1
ATOM 1898 N N . PHE A 1 282 ? 175.041 175.324 147.799 1.00 63.51 282 PHE A N 1
ATOM 1899 C CA . PHE A 1 282 ? 173.737 175.330 147.148 1.00 58.77 282 PHE A CA 1
ATOM 1900 C C . PHE A 1 282 ? 173.715 176.360 146.029 1.00 66.19 282 PHE A C 1
ATOM 1901 O O . PHE A 1 282 ? 173.903 177.556 146.272 1.00 75.25 282 PHE A O 1
ATOM 1909 N N . ARG A 1 283 ? 173.497 175.889 144.802 1.00 65.71 283 ARG A N 1
ATOM 1910 C CA . ARG A 1 283 ? 173.496 176.691 143.581 1.00 66.36 283 ARG A CA 1
ATOM 1911 C C . ARG A 1 283 ? 174.856 177.308 143.279 1.00 73.56 283 ARG A C 1
ATOM 1912 O O . ARG A 1 283 ? 174.948 178.204 142.432 1.00 73.55 283 ARG A O 1
ATOM 1920 N N . GLY A 1 284 ? 175.916 176.846 143.940 1.00 64.11 284 GLY A N 1
ATOM 1921 C CA . GLY A 1 284 ? 177.247 177.382 143.727 1.00 60.72 284 GLY A CA 1
ATOM 1922 C C . GLY A 1 284 ? 177.381 178.843 144.103 1.00 62.69 284 GLY A C 1
ATOM 1923 O O . GLY A 1 284 ? 177.964 179.629 143.352 1.00 64.19 284 GLY A O 1
ATOM 1924 N N . SER A 1 285 ? 176.853 179.219 145.263 1.00 58.86 285 SER A N 1
ATOM 1925 C CA . SER A 1 285 ? 176.780 180.610 145.680 1.00 56.32 285 SER A CA 1
ATOM 1926 C C . SER A 1 285 ? 177.645 180.860 146.908 1.00 64.00 285 SER A C 1
ATOM 1927 O O . SER A 1 285 ? 177.787 179.996 147.776 1.00 75.14 285 SER A O 1
ATOM 1930 N N . TYR A 1 286 ? 178.228 182.059 146.966 1.00 52.58 286 TYR A N 1
ATOM 1931 C CA . TYR A 1 286 ? 178.949 182.489 148.158 1.00 42.84 286 TYR A CA 1
ATOM 1932 C C . TYR A 1 286 ? 178.004 182.984 149.243 1.00 43.83 286 TYR A C 1
ATOM 1933 O O . TYR A 1 286 ? 178.348 182.937 150.428 1.00 43.93 286 TYR A O 1
ATOM 1942 N N . LEU A 1 287 ? 176.816 183.455 148.861 1.00 59.99 287 LEU A N 1
ATOM 1943 C CA . LEU A 1 287 ? 175.854 184.032 149.797 1.00 52.89 287 LEU A CA 1
ATOM 1944 C C . LEU A 1 287 ? 174.802 182.979 150.132 1.00 46.12 287 LEU A C 1
ATOM 1945 O O . LEU A 1 287 ? 173.698 182.966 149.592 1.00 45.40 287 LEU A O 1
ATOM 1950 N N . THR A 1 288 ? 175.159 182.089 151.054 1.00 56.07 288 THR A N 1
ATOM 1951 C CA . THR A 1 288 ? 174.268 181.019 151.478 1.00 52.82 288 THR A CA 1
ATOM 1952 C C . THR A 1 288 ? 174.837 180.373 152.732 1.00 64.63 288 THR A C 1
ATOM 1953 O O . THR A 1 288 ? 176.053 180.360 152.941 1.00 73.59 288 THR A O 1
ATOM 1957 N N . MET A 1 289 ? 173.940 179.869 153.575 1.00 56.22 289 MET A N 1
ATOM 1958 C CA . MET A 1 289 ? 174.322 179.082 154.739 1.00 48.31 289 MET A CA 1
ATOM 1959 C C . MET A 1 289 ? 174.331 177.588 154.450 1.00 55.73 289 MET A C 1
ATOM 1960 O O . MET A 1 289 ? 174.700 176.803 155.328 1.00 54.96 289 MET A O 1
ATOM 1965 N N . LEU A 1 290 ? 173.937 177.183 153.244 1.00 62.72 290 LEU A N 1
ATOM 1966 C CA . LEU A 1 290 ? 173.892 175.771 152.865 1.00 59.51 290 LEU A CA 1
ATOM 1967 C C . LEU A 1 290 ? 175.209 175.382 152.194 1.00 61.28 290 LEU A C 1
ATOM 1968 O O . LEU A 1 290 ? 175.310 175.214 150.978 1.00 64.39 290 LEU A O 1
ATOM 1973 N N . SER A 1 291 ? 176.235 175.243 153.028 1.00 50.72 291 SER A N 1
ATOM 1974 C CA . SER A 1 291 ? 177.564 174.840 152.592 1.00 41.92 291 SER A CA 1
ATOM 1975 C C . SER A 1 291 ? 177.980 173.594 153.357 1.00 47.65 291 SER A C 1
ATOM 1976 O O . SER A 1 291 ? 177.878 173.555 154.587 1.00 58.69 291 SER A O 1
ATOM 1979 N N . SER A 1 292 ? 178.447 172.579 152.629 1.00 55.31 292 SER A N 1
ATOM 1980 C CA . SER A 1 292 ? 178.908 171.356 153.276 1.00 51.75 292 SER A CA 1
ATOM 1981 C C . SER A 1 292 ? 180.339 171.496 153.780 1.00 59.48 292 SER A C 1
ATOM 1982 O O . SER A 1 292 ? 180.671 170.996 154.863 1.00 66.56 292 SER A O 1
ATOM 1985 N N . GLY A 1 293 ? 181.194 172.179 153.015 1.00 51.79 293 GLY A N 1
ATOM 1986 C CA . GLY A 1 293 ? 182.556 172.407 153.465 1.00 38.96 293 GLY A CA 1
ATOM 1987 C C . GLY A 1 293 ? 182.619 173.223 154.741 1.00 54.63 293 GLY A C 1
ATOM 1988 O O . GLY A 1 293 ? 183.416 172.931 155.635 1.00 65.83 293 GLY A O 1
ATOM 1989 N N . GLY A 1 294 ? 181.775 174.251 154.846 1.00 38.06 294 GLY A N 1
ATOM 1990 C CA . GLY A 1 294 ? 181.737 175.042 156.064 1.00 27.65 294 GLY A CA 1
ATOM 1991 C C . GLY A 1 294 ? 181.292 174.238 157.271 1.00 41.56 294 GLY A C 1
ATOM 1992 O O . GLY A 1 294 ? 181.845 174.384 158.364 1.00 52.39 294 GLY A O 1
ATOM 1993 N N . ALA A 1 295 ? 180.288 173.378 157.092 1.00 54.47 295 ALA A N 1
ATOM 1994 C CA . ALA A 1 295 ? 179.824 172.540 158.194 1.00 45.66 295 ALA A CA 1
ATOM 1995 C C . ALA A 1 295 ? 180.897 171.548 158.631 1.00 47.24 295 ALA A C 1
ATOM 1996 O O . ALA A 1 295 ? 181.101 171.335 159.833 1.00 60.33 295 ALA A O 1
ATOM 1998 N N . VAL A 1 296 ? 181.590 170.930 157.671 1.00 44.58 296 VAL A N 1
ATOM 1999 C CA . VAL A 1 296 ? 182.671 170.010 158.019 1.00 53.43 296 VAL A CA 1
ATOM 2000 C C . VAL A 1 296 ? 183.791 170.752 158.742 1.00 54.48 296 VAL A C 1
ATOM 2001 O O . VAL A 1 296 ? 184.371 170.243 159.713 1.00 52.23 296 VAL A O 1
ATOM 2005 N N . PHE A 1 297 ? 184.113 171.966 158.285 1.00 48.74 297 PHE A N 1
ATOM 2006 C CA . PHE A 1 297 ? 185.139 172.749 158.962 1.00 44.99 297 PHE A CA 1
ATOM 2007 C C . PHE A 1 297 ? 184.721 173.097 160.384 1.00 52.74 297 PHE A C 1
ATOM 2008 O O . PHE A 1 297 ? 185.552 173.089 161.295 1.00 64.36 297 PHE A O 1
ATOM 2016 N N . GLY A 1 298 ? 183.446 173.431 160.593 1.00 39.08 298 GLY A N 1
ATOM 2017 C CA . GLY A 1 298 ? 182.977 173.698 161.946 1.00 32.38 298 GLY A CA 1
ATOM 2018 C C . GLY A 1 298 ? 183.057 172.475 162.842 1.00 51.01 298 GLY A C 1
ATOM 2019 O O . GLY A 1 298 ? 183.414 172.573 164.022 1.00 56.54 298 GLY A O 1
ATOM 2020 N N . LEU A 1 299 ? 182.732 171.305 162.289 1.00 60.95 299 LEU A N 1
ATOM 2021 C CA . LEU A 1 299 ? 182.871 170.062 163.040 1.00 55.97 299 LEU A CA 1
ATOM 2022 C C . LEU A 1 299 ? 184.321 169.821 163.446 1.00 50.05 299 LEU A C 1
ATOM 2023 O O . LEU A 1 299 ? 184.596 169.405 164.577 1.00 59.82 299 LEU A O 1
ATOM 2028 N N . ILE A 1 300 ? 185.262 170.066 162.532 1.00 46.02 300 ILE A N 1
ATOM 2029 C CA . ILE A 1 300 ? 186.680 169.928 162.866 1.00 50.39 300 ILE A CA 1
ATOM 2030 C C . ILE A 1 300 ? 187.093 170.963 163.912 1.00 51.02 300 ILE A C 1
ATOM 2031 O O . ILE A 1 300 ? 187.857 170.663 164.842 1.00 64.55 300 ILE A O 1
ATOM 2036 N N . ASN A 1 301 ? 186.600 172.195 163.768 1.00 46.83 301 ASN A N 1
ATOM 2037 C CA . ASN A 1 301 ? 186.984 173.286 164.657 1.00 52.17 301 ASN A CA 1
ATOM 2038 C C . ASN A 1 301 ? 186.534 173.025 166.086 1.00 56.55 301 ASN A C 1
ATOM 2039 O O . ASN A 1 301 ? 187.224 173.406 167.037 1.00 60.59 301 ASN A O 1
ATOM 2044 N N . ILE A 1 302 ? 185.370 172.396 166.261 1.00 58.38 302 ILE A N 1
ATOM 2045 C CA . ILE A 1 302 ? 184.903 172.079 167.611 1.00 53.95 302 ILE A CA 1
ATOM 2046 C C . ILE A 1 302 ? 185.886 171.143 168.311 1.00 58.71 302 ILE A C 1
ATOM 2047 O O . ILE A 1 302 ? 186.259 171.356 169.472 1.00 60.90 302 ILE A O 1
ATOM 2052 N N . VAL A 1 303 ? 186.326 170.097 167.608 1.00 68.92 303 VAL A N 1
ATOM 2053 C CA . VAL A 1 303 ? 187.276 169.149 168.186 1.00 65.93 303 VAL A CA 1
ATOM 2054 C C . VAL A 1 303 ? 188.608 169.832 168.469 1.00 66.82 303 VAL A C 1
ATOM 2055 O O . VAL A 1 303 ? 189.241 169.590 169.506 1.00 64.10 303 VAL A O 1
ATOM 2059 N N . GLY A 1 304 ? 189.061 170.689 167.551 1.00 69.25 304 GLY A N 1
ATOM 2060 C CA . GLY A 1 304 ? 190.302 171.414 167.787 1.00 59.56 304 GLY A CA 1
ATOM 2061 C C . GLY A 1 304 ? 190.233 172.314 169.007 1.00 61.70 304 GLY A C 1
ATOM 2062 O O . GLY A 1 304 ? 191.177 172.377 169.801 1.00 62.69 304 GLY A O 1
ATOM 2063 N N . ASN A 1 305 ? 189.111 173.018 169.176 1.00 61.90 305 ASN A N 1
ATOM 2064 C CA . ASN A 1 305 ? 188.934 173.879 170.340 1.00 63.49 305 ASN A CA 1
ATOM 2065 C C . ASN A 1 305 ? 188.881 173.065 171.624 1.00 61.92 305 ASN A C 1
ATOM 2066 O O . ASN A 1 305 ? 189.410 173.493 172.657 1.00 64.81 305 ASN A O 1
ATOM 2071 N N . PHE A 1 306 ? 188.235 171.897 171.586 1.00 69.84 306 PHE A N 1
ATOM 2072 C CA . PHE A 1 306 ? 188.253 171.014 172.748 1.00 60.70 306 PHE A CA 1
ATOM 2073 C C . PHE A 1 306 ? 189.675 170.591 173.090 1.00 66.34 306 PHE A C 1
ATOM 2074 O O . PHE A 1 306 ? 190.060 170.566 174.264 1.00 67.86 306 PHE A O 1
ATOM 2082 N N . GLY A 1 307 ? 190.471 170.258 172.073 1.00 74.19 307 GLY A N 1
ATOM 2083 C CA . GLY A 1 307 ? 191.841 169.840 172.318 1.00 68.80 307 GLY A CA 1
ATOM 2084 C C . GLY A 1 307 ? 192.737 170.957 172.812 1.00 71.56 307 GLY A C 1
ATOM 2085 O O . GLY A 1 307 ? 193.723 170.702 173.508 1.00 70.28 307 GLY A O 1
ATOM 2086 N N . THR A 1 308 ? 192.418 172.202 172.461 1.00 75.38 308 THR A N 1
ATOM 2087 C CA . THR A 1 308 ? 193.227 173.332 172.903 1.00 69.11 308 THR A CA 1
ATOM 2088 C C . THR A 1 308 ? 193.015 173.671 174.376 1.00 73.44 308 THR A C 1
ATOM 2089 O O . THR A 1 308 ? 193.939 174.174 175.022 1.00 73.79 308 THR A O 1
ATOM 2093 N N . VAL A 1 309 ? 191.844 173.376 174.931 1.00 79.56 309 VAL A N 1
ATOM 2094 C CA . VAL A 1 309 ? 191.519 173.782 176.298 1.00 76.47 309 VAL A CA 1
ATOM 2095 C C . VAL A 1 309 ? 192.140 172.846 177.329 1.00 76.21 309 VAL A C 1
ATOM 2096 O O . VAL A 1 309 ? 192.755 173.295 178.299 1.00 74.92 309 VAL A O 1
ATOM 2100 N N . PHE A 1 310 ? 191.997 171.534 177.143 1.00 75.69 310 PHE A N 1
ATOM 2101 C CA . PHE A 1 310 ? 192.384 170.580 178.177 1.00 75.94 310 PHE A CA 1
ATOM 2102 C C . PHE A 1 310 ? 193.855 170.186 178.118 1.00 73.97 310 PHE A C 1
ATOM 2103 O O . PHE A 1 310 ? 194.482 169.997 179.165 1.00 77.02 310 PHE A O 1
ATOM 2111 N N . VAL A 1 311 ? 194.425 170.054 176.920 1.00 70.63 311 VAL A N 1
ATOM 2112 C CA . VAL A 1 311 ? 195.788 169.548 176.802 1.00 71.77 311 VAL A CA 1
ATOM 2113 C C . VAL A 1 311 ? 196.845 170.646 176.865 1.00 73.65 311 VAL A C 1
ATOM 2114 O O . VAL A 1 311 ? 198.014 170.349 177.149 1.00 71.09 311 VAL A O 1
ATOM 2118 N N . ASP A 1 312 ? 196.474 171.901 176.625 1.00 77.50 312 ASP A N 1
ATOM 2119 C CA . ASP A 1 312 ? 197.430 172.998 176.693 1.00 69.95 312 ASP A CA 1
ATOM 2120 C C . ASP A 1 312 ? 197.610 173.448 178.137 1.00 74.97 312 ASP A C 1
ATOM 2121 O O . ASP A 1 312 ? 196.633 173.741 178.832 1.00 79.45 312 ASP A O 1
ATOM 2126 N N . ASN A 1 313 ? 198.865 173.508 178.585 1.00 77.50 313 ASN A N 1
ATOM 2127 C CA . ASN A 1 313 ? 199.157 173.900 179.957 1.00 75.24 313 ASN A CA 1
ATOM 2128 C C . ASN A 1 313 ? 198.988 175.394 180.198 1.00 79.85 313 ASN A C 1
ATOM 2129 O O . ASN A 1 313 ? 198.836 175.804 181.353 1.00 86.66 313 ASN A O 1
ATOM 2134 N N . GLY A 1 314 ? 199.013 176.214 179.146 1.00 72.60 314 GLY A N 1
ATOM 2135 C CA . GLY A 1 314 ? 198.795 177.640 179.331 1.00 65.65 314 GLY A CA 1
ATOM 2136 C C . GLY A 1 314 ? 197.390 177.956 179.804 1.00 71.53 314 GLY A C 1
ATOM 2137 O O . GLY A 1 314 ? 197.188 178.858 180.624 1.00 75.96 314 GLY A O 1
ATOM 2138 N N . TYR A 1 315 ? 196.414 177.197 179.321 1.00 77.79 315 TYR A N 1
ATOM 2139 C CA . TYR A 1 315 ? 195.014 177.390 179.767 1.00 70.94 315 TYR A CA 1
ATOM 2140 C C . TYR A 1 315 ? 194.929 177.086 181.262 1.00 76.75 315 TYR A C 1
ATOM 2141 O O . TYR A 1 315 ? 194.315 177.866 181.992 1.00 86.23 315 TYR A O 1
ATOM 2150 N N . TRP A 1 316 ? 195.540 175.986 181.697 1.00 73.89 316 TRP A N 1
ATOM 2151 C CA . TRP A 1 316 ? 195.528 175.656 183.116 1.00 68.49 316 TRP A CA 1
ATOM 2152 C C . TRP A 1 316 ? 196.244 176.721 183.934 1.00 75.78 316 TRP A C 1
ATOM 2153 O O . TRP A 1 316 ? 195.751 177.133 184.989 1.00 88.20 316 TRP A O 1
ATOM 2164 N N . VAL A 1 317 ? 197.397 177.193 183.454 1.00 70.20 317 VAL A N 1
ATOM 2165 C CA . VAL A 1 317 ? 198.131 178.238 184.163 1.00 69.95 317 VAL A CA 1
ATOM 2166 C C . VAL A 1 317 ? 197.260 179.475 184.337 1.00 71.64 317 VAL A C 1
ATOM 2167 O O . VAL A 1 317 ? 197.244 180.099 185.405 1.00 79.87 317 VAL A O 1
ATOM 2171 N N . SER A 1 318 ? 196.512 179.843 183.296 1.00 75.72 318 SER A N 1
ATOM 2172 C CA . SER A 1 318 ? 195.582 180.959 183.410 1.00 76.43 318 SER A CA 1
ATOM 2173 C C . SER A 1 318 ? 194.389 180.635 184.300 1.00 74.18 318 SER A C 1
ATOM 2174 O O . SER A 1 318 ? 193.754 181.557 184.821 1.00 77.51 318 SER A O 1
ATOM 2177 N N . ALA A 1 319 ? 194.066 179.353 184.482 1.00 78.63 319 ALA A N 1
ATOM 2178 C CA . ALA A 1 319 ? 192.911 178.963 185.283 1.00 75.64 319 ALA A CA 1
ATOM 2179 C C . ALA A 1 319 ? 193.221 178.799 186.765 1.00 74.40 319 ALA A C 1
ATOM 2180 O O . ALA A 1 319 ? 192.291 178.806 187.579 1.00 73.69 319 ALA A O 1
ATOM 2182 N N . ILE A 1 320 ? 194.493 178.650 187.141 1.00 77.50 320 ILE A N 1
ATOM 2183 C CA . ILE A 1 320 ? 194.836 178.558 188.558 1.00 78.83 320 ILE A CA 1
ATOM 2184 C C . ILE A 1 320 ? 194.952 179.932 189.207 1.00 84.86 320 ILE A C 1
ATOM 2185 O O . ILE A 1 320 ? 194.808 180.047 190.431 1.00 89.19 320 ILE A O 1
ATOM 2190 N N . ALA A 1 321 ? 195.183 180.982 188.424 1.00 81.28 321 ALA A N 1
ATOM 2191 C CA . ALA A 1 321 ? 195.334 182.329 188.955 1.00 78.73 321 ALA A CA 1
ATOM 2192 C C . ALA A 1 321 ? 194.027 183.110 188.989 1.00 84.37 321 ALA A C 1
ATOM 2193 O O . ALA A 1 321 ? 194.031 184.275 189.397 1.00 87.58 321 ALA A O 1
ATOM 2195 N N . ALA A 1 322 ? 192.918 182.505 188.577 1.00 86.52 322 ALA A N 1
ATOM 2196 C CA . ALA A 1 322 ? 191.645 183.204 188.537 1.00 82.39 322 ALA A CA 1
ATOM 2197 C C . ALA A 1 322 ? 190.992 183.232 189.916 1.00 88.46 322 ALA A C 1
ATOM 2198 O O . ALA A 1 322 ? 191.251 182.386 190.776 1.00 88.54 322 ALA A O 1
ATOM 2200 N N . ARG A 1 323 ? 190.134 184.230 190.116 1.00 100.79 323 ARG A N 1
ATOM 2201 C CA . ARG A 1 323 ? 189.330 184.346 191.325 1.00 98.18 323 ARG A CA 1
ATOM 2202 C C . ARG A 1 323 ? 187.867 184.153 190.945 1.00 100.00 323 ARG A C 1
ATOM 2203 O O . ARG A 1 323 ? 187.149 185.138 190.733 1.00 104.25 323 ARG A O 1
ATOM 2211 N N . PRO A 1 324 ? 187.386 182.910 190.846 1.00 93.37 324 PRO A N 1
ATOM 2212 C CA . PRO A 1 324 ? 186.040 182.689 190.299 1.00 92.15 324 PRO A CA 1
ATOM 2213 C C . PRO A 1 324 ? 184.913 182.930 191.286 1.00 96.95 324 PRO A C 1
ATOM 2214 O O . PRO A 1 324 ? 183.775 183.150 190.849 1.00 95.22 324 PRO A O 1
ATOM 2218 N N . SER A 1 325 ? 185.181 182.895 192.592 1.00 107.84 325 SER A N 1
ATOM 2219 C CA . SER A 1 325 ? 184.115 183.047 193.575 1.00 105.67 325 SER A CA 1
ATOM 2220 C C . SER A 1 325 ? 183.481 184.431 193.546 1.00 106.53 325 SER A C 1
ATOM 2221 O O . SER A 1 325 ? 182.340 184.583 193.995 1.00 107.82 325 SER A O 1
ATOM 2224 N N . SER A 1 326 ? 184.186 185.440 193.030 1.00 104.78 326 SER A N 1
ATOM 2225 C CA . SER A 1 326 ? 183.687 186.807 193.029 1.00 105.41 326 SER A CA 1
ATOM 2226 C C . SER A 1 326 ? 183.670 187.473 191.662 1.00 105.14 326 SER A C 1
ATOM 2227 O O . SER A 1 326 ? 182.913 188.432 191.478 1.00 104.89 326 SER A O 1
ATOM 2230 N N . THR A 1 327 ? 184.469 187.004 190.704 1.00 101.96 327 THR A N 1
ATOM 2231 C CA . THR A 1 327 ? 184.595 187.649 189.402 1.00 100.99 327 THR A CA 1
ATOM 2232 C C . THR A 1 327 ? 184.195 186.717 188.262 1.00 101.39 327 THR A C 1
ATOM 2233 O O . THR A 1 327 ? 184.721 186.825 187.153 1.00 106.20 327 THR A O 1
ATOM 2237 N N . HIS A 1 328 ? 183.260 185.800 188.517 1.00 97.92 328 HIS A N 1
ATOM 2238 C CA . HIS A 1 328 ? 182.866 184.828 187.505 1.00 96.56 328 HIS A CA 1
ATOM 2239 C C . HIS A 1 328 ? 182.017 185.427 186.391 1.00 95.44 328 HIS A C 1
ATOM 2240 O O . HIS A 1 328 ? 181.827 184.768 185.364 1.00 98.43 328 HIS A O 1
ATOM 2247 N N . LYS A 1 329 ? 181.506 186.647 186.559 1.00 96.69 329 LYS A N 1
ATOM 2248 C CA . LYS A 1 329 ? 180.629 187.241 185.557 1.00 98.87 329 LYS A CA 1
ATOM 2249 C C . LYS A 1 329 ? 181.384 187.910 184.416 1.00 102.39 329 LYS A C 1
ATOM 2250 O O . LYS A 1 329 ? 180.760 188.266 183.411 1.00 97.60 329 LYS A O 1
ATOM 2256 N N . GLY A 1 330 ? 182.701 188.092 184.541 1.00 97.05 330 GLY A N 1
ATOM 2257 C CA . GLY A 1 330 ? 183.467 188.699 183.468 1.00 92.55 330 GLY A CA 1
ATOM 2258 C C . GLY A 1 330 ? 183.756 187.781 182.302 1.00 92.19 330 GLY A C 1
ATOM 2259 O O . GLY A 1 330 ? 184.041 188.266 181.202 1.00 92.81 330 GLY A O 1
ATOM 2260 N N . TYR A 1 331 ? 183.683 186.464 182.512 1.00 90.12 331 TYR A N 1
ATOM 2261 C CA . TYR A 1 331 ? 184.012 185.527 181.442 1.00 89.51 331 TYR A CA 1
ATOM 2262 C C . TYR A 1 331 ? 182.958 185.548 180.341 1.00 88.16 331 TYR A C 1
ATOM 2263 O O . TYR A 1 331 ? 183.292 185.444 179.155 1.00 91.84 331 TYR A O 1
ATOM 2272 N N . LEU A 1 332 ? 181.682 185.682 180.710 1.00 81.81 332 LEU A N 1
ATOM 2273 C CA . LEU A 1 332 ? 180.629 185.753 179.702 1.00 80.00 332 LEU A CA 1
ATOM 2274 C C . LEU A 1 332 ? 180.772 187.001 178.842 1.00 86.92 332 LEU A C 1
ATOM 2275 O O . LEU A 1 332 ? 180.654 186.937 177.610 1.00 85.35 332 LEU A O 1
ATOM 2280 N N . LEU A 1 333 ? 181.032 188.148 179.474 1.00 90.60 333 LEU A N 1
ATOM 2281 C CA . LEU A 1 333 ? 181.255 189.378 178.723 1.00 79.11 333 LEU A CA 1
ATOM 2282 C C . LEU A 1 333 ? 182.488 189.260 177.838 1.00 79.31 333 LEU A C 1
ATOM 2283 O O . LEU A 1 333 ? 182.478 189.704 176.684 1.00 82.34 333 LEU A O 1
ATOM 2288 N N . GLY A 1 334 ? 183.558 188.658 178.362 1.00 78.46 334 GLY A N 1
ATOM 2289 C CA . GLY A 1 334 ? 184.755 188.470 177.559 1.00 71.45 334 GLY A CA 1
ATOM 2290 C C . GLY A 1 334 ? 184.509 187.611 176.334 1.00 76.37 334 GLY A C 1
ATOM 2291 O O . GLY A 1 334 ? 184.981 187.927 175.242 1.00 85.39 334 GLY A O 1
ATOM 2292 N N . GLY A 1 335 ? 183.760 186.519 176.497 1.00 73.72 335 GLY A N 1
ATOM 2293 C CA . GLY A 1 335 ? 183.447 185.674 175.356 1.00 66.00 335 GLY A CA 1
ATOM 2294 C C . GLY A 1 335 ? 182.562 186.366 174.336 1.00 66.83 335 GLY A C 1
ATOM 2295 O O . GLY A 1 335 ? 182.789 186.256 173.126 1.00 76.30 335 GLY A O 1
ATOM 2296 N N . LEU A 1 336 ? 181.545 187.093 174.808 1.00 69.99 336 LEU A N 1
ATOM 2297 C CA . LEU A 1 336 ? 180.668 187.813 173.890 1.00 68.50 336 LEU A CA 1
ATOM 2298 C C . LEU A 1 336 ? 181.433 188.879 173.115 1.00 67.94 336 LEU A C 1
ATOM 2299 O O . LEU A 1 336 ? 181.162 189.108 171.931 1.00 67.98 336 LEU A O 1
ATOM 2304 N N . VAL A 1 337 ? 182.384 189.551 173.766 1.00 65.03 337 VAL A N 1
ATOM 2305 C CA . VAL A 1 337 ? 183.190 190.548 173.068 1.00 67.36 337 VAL A CA 1
ATOM 2306 C C . VAL A 1 337 ? 184.148 189.879 172.088 1.00 71.19 337 VAL A C 1
ATOM 2307 O O . VAL A 1 337 ? 184.336 190.355 170.962 1.00 75.98 337 VAL A O 1
ATOM 2311 N N . TRP A 1 338 ? 184.765 188.763 172.492 1.00 64.53 338 TRP A N 1
ATOM 2312 C CA . TRP A 1 338 ? 185.725 188.087 171.625 1.00 60.84 338 TRP A CA 1
ATOM 2313 C C . TRP A 1 338 ? 185.060 187.497 170.391 1.00 68.44 338 TRP A C 1
ATOM 2314 O O . TRP A 1 338 ? 185.716 187.343 169.355 1.00 79.57 338 TRP A O 1
ATOM 2325 N N . PHE A 1 339 ? 183.771 187.155 170.481 1.00 67.16 339 PHE A N 1
ATOM 2326 C CA . PHE A 1 339 ? 183.072 186.590 169.327 1.00 63.12 339 PHE A CA 1
ATOM 2327 C C . PHE A 1 339 ? 183.157 187.499 168.105 1.00 64.64 339 PHE A C 1
ATOM 2328 O O . PHE A 1 339 ? 183.138 187.011 166.970 1.00 63.54 339 PHE A O 1
ATOM 2336 N N . ALA A 1 340 ? 183.265 188.812 168.311 1.00 65.82 340 ALA A N 1
ATOM 2337 C CA . ALA A 1 340 ? 183.136 189.764 167.215 1.00 60.74 340 ALA A CA 1
ATOM 2338 C C . ALA A 1 340 ? 184.397 189.914 166.372 1.00 62.01 340 ALA A C 1
ATOM 2339 O O . ALA A 1 340 ? 184.313 190.445 165.261 1.00 71.93 340 ALA A O 1
ATOM 2341 N N . VAL A 1 341 ? 185.555 189.477 166.857 1.00 60.22 341 VAL A N 1
ATOM 2342 C CA . VAL A 1 341 ? 186.797 189.685 166.112 1.00 59.49 341 VAL A CA 1
ATOM 2343 C C . VAL A 1 341 ? 186.863 188.741 164.911 1.00 63.64 341 VAL A C 1
ATOM 2344 O O . VAL A 1 341 ? 186.892 189.224 163.766 1.00 57.22 341 VAL A O 1
ATOM 2348 N N . PRO A 1 342 ? 186.870 187.409 165.091 1.00 67.30 342 PRO A N 1
ATOM 2349 C CA . PRO A 1 342 ? 186.970 186.529 163.916 1.00 57.09 342 PRO A CA 1
ATOM 2350 C C . PRO A 1 342 ? 185.752 186.580 163.017 1.00 62.41 342 PRO A C 1
ATOM 2351 O O . PRO A 1 342 ? 185.836 186.139 161.867 1.00 66.99 342 PRO A O 1
ATOM 2355 N N . PHE A 1 343 ? 184.623 187.090 163.505 1.00 58.02 343 PHE A N 1
ATOM 2356 C CA . PHE A 1 343 ? 183.424 187.189 162.683 1.00 52.02 343 PHE A CA 1
ATOM 2357 C C . PHE A 1 343 ? 183.470 188.434 161.804 1.00 59.58 343 PHE A C 1
ATOM 2358 O O . PHE A 1 343 ? 183.435 188.341 160.571 1.00 61.85 343 PHE A O 1
ATOM 2366 N N . SER A 1 344 ? 183.574 189.610 162.429 1.00 61.24 344 SER A N 1
ATOM 2367 C CA . SER A 1 344 ? 183.580 190.859 161.674 1.00 59.42 344 SER A CA 1
ATOM 2368 C C . SER A 1 344 ? 184.806 190.969 160.779 1.00 63.87 344 SER A C 1
ATOM 2369 O O . SER A 1 344 ? 184.696 191.377 159.615 1.00 64.14 344 SER A O 1
ATOM 2372 N N . LEU A 1 345 ? 185.987 190.622 161.300 1.00 58.01 345 LEU A N 1
ATOM 2373 C CA . LEU A 1 345 ? 187.194 190.786 160.498 1.00 52.80 345 LEU A CA 1
ATOM 2374 C C . LEU A 1 345 ? 187.195 189.851 159.295 1.00 61.71 345 LEU A C 1
ATOM 2375 O O . LEU A 1 345 ? 187.594 190.249 158.196 1.00 64.38 345 LEU A O 1
ATOM 2380 N N . ALA A 1 346 ? 186.757 188.604 159.481 1.00 52.50 346 ALA A N 1
ATOM 2381 C CA . ALA A 1 346 ? 186.698 187.676 158.357 1.00 46.66 346 ALA A CA 1
ATOM 2382 C C . ALA A 1 346 ? 185.608 188.059 157.366 1.00 55.53 346 ALA A C 1
ATOM 2383 O O . ALA A 1 346 ? 185.773 187.846 156.160 1.00 53.81 346 ALA A O 1
ATOM 2385 N N . THR A 1 347 ? 184.488 188.608 157.844 1.00 55.84 347 THR A N 1
ATOM 2386 C CA . THR A 1 347 ? 183.453 189.074 156.927 1.00 57.15 347 THR A CA 1
ATOM 2387 C C . THR A 1 347 ? 183.948 190.242 156.084 1.00 58.96 347 THR A C 1
ATOM 2388 O O . THR A 1 347 ? 183.635 190.330 154.891 1.00 66.59 347 THR A O 1
ATOM 2392 N N . SER A 1 348 ? 184.718 191.150 156.684 1.00 57.39 348 SER A N 1
ATOM 2393 C CA . SER A 1 348 ? 185.207 192.312 155.947 1.00 49.15 348 SER A CA 1
ATOM 2394 C C . SER A 1 348 ? 186.349 191.941 155.005 1.00 56.69 348 SER A C 1
ATOM 2395 O O . SER A 1 348 ? 186.246 192.117 153.787 1.00 57.08 348 SER A O 1
ATOM 2398 N N . LEU A 1 349 ? 187.450 191.423 155.555 1.00 59.25 349 LEU A N 1
ATOM 2399 C CA . LEU A 1 349 ? 188.648 191.173 154.763 1.00 60.85 349 LEU A CA 1
ATOM 2400 C C . LEU A 1 349 ? 188.562 189.908 153.920 1.00 56.70 349 LEU A C 1
ATOM 2401 O O . LEU A 1 349 ? 189.330 189.770 152.964 1.00 56.54 349 LEU A O 1
ATOM 2406 N N . GLY A 1 350 ? 187.657 188.989 154.243 1.00 56.75 350 GLY A N 1
ATOM 2407 C CA . GLY A 1 350 ? 187.558 187.746 153.504 1.00 58.47 350 GLY A CA 1
ATOM 2408 C C . GLY A 1 350 ? 186.642 187.829 152.302 1.00 53.31 350 GLY A C 1
ATOM 2409 O O . GLY A 1 350 ? 186.992 187.365 151.214 1.00 54.76 350 GLY A O 1
ATOM 2410 N N . LEU A 1 351 ? 185.457 188.413 152.489 1.00 47.36 351 LEU A N 1
ATOM 2411 C CA . LEU A 1 351 ? 184.528 188.604 151.384 1.00 45.42 351 LEU A CA 1
ATOM 2412 C C . LEU A 1 351 ? 184.923 189.765 150.482 1.00 49.06 351 LEU A C 1
ATOM 2413 O O . LEU A 1 351 ? 184.449 189.835 149.345 1.00 60.27 351 LEU A O 1
ATOM 2418 N N . GLY A 1 352 ? 185.772 190.676 150.964 1.00 60.04 352 GLY A N 1
ATOM 2419 C CA . GLY A 1 352 ? 186.252 191.764 150.133 1.00 49.73 352 GLY A CA 1
ATOM 2420 C C . GLY A 1 352 ? 187.320 191.366 149.141 1.00 54.72 352 GLY A C 1
ATOM 2421 O O . GLY A 1 352 ? 187.548 192.092 148.169 1.00 62.14 352 GLY A O 1
ATOM 2422 N N . ALA A 1 353 ? 187.989 190.235 149.368 1.00 56.38 353 ALA A N 1
ATOM 2423 C CA . ALA A 1 353 ? 188.954 189.731 148.400 1.00 55.54 353 ALA A CA 1
ATOM 2424 C C . ALA A 1 353 ? 188.270 189.084 147.203 1.00 59.01 353 ALA A C 1
ATOM 2425 O O . ALA A 1 353 ? 188.781 189.170 146.081 1.00 56.48 353 ALA A O 1
ATOM 2427 N N . LEU A 1 354 ? 187.126 188.431 147.420 1.00 56.71 354 LEU A N 1
ATOM 2428 C CA . LEU A 1 354 ? 186.377 187.856 146.308 1.00 51.57 354 LEU A CA 1
ATOM 2429 C C . LEU A 1 354 ? 185.703 188.941 145.478 1.00 62.59 354 LEU A C 1
ATOM 2430 O O . LEU A 1 354 ? 185.683 188.866 144.245 1.00 67.76 354 LEU A O 1
ATOM 2435 N N . ALA A 1 355 ? 185.142 189.957 146.138 1.00 66.89 355 ALA A N 1
ATOM 2436 C CA . ALA A 1 355 ? 184.470 191.037 145.427 1.00 59.59 355 ALA A CA 1
ATOM 2437 C C . ALA A 1 355 ? 185.435 191.890 144.614 1.00 64.43 355 ALA A C 1
ATOM 2438 O O . ALA A 1 355 ? 185.019 192.495 143.622 1.00 72.99 355 ALA A O 1
ATOM 2440 N N . LEU A 1 356 ? 186.704 191.955 145.009 1.00 61.54 356 LEU A N 1
ATOM 2441 C CA . LEU A 1 356 ? 187.697 192.742 144.292 1.00 62.18 356 LEU A CA 1
ATOM 2442 C C . LEU A 1 356 ? 188.352 191.981 143.148 1.00 67.90 356 LEU A C 1
ATOM 2443 O O . LEU A 1 356 ? 189.090 192.592 142.368 1.00 73.02 356 LEU A O 1
ATOM 2448 N N . ASP A 1 357 ? 188.100 190.675 143.032 1.00 77.53 357 ASP A N 1
ATOM 2449 C CA . ASP A 1 357 ? 188.698 189.831 141.995 1.00 75.61 357 ASP A CA 1
ATOM 2450 C C . ASP A 1 357 ? 190.224 189.853 142.088 1.00 79.77 357 ASP A C 1
ATOM 2451 O O . ASP A 1 357 ? 190.925 190.273 141.166 1.00 81.81 357 ASP A O 1
ATOM 2456 N N . LEU A 1 358 ? 190.739 189.408 143.231 1.00 67.06 358 LEU A N 1
ATOM 2457 C CA . LEU A 1 358 ? 192.186 189.354 143.385 1.00 61.17 358 LEU A CA 1
ATOM 2458 C C . LEU A 1 358 ? 192.705 187.973 142.994 1.00 65.80 358 LEU A C 1
ATOM 2459 O O . LEU A 1 358 ? 192.059 186.963 143.285 1.00 72.21 358 LEU A O 1
ATOM 2464 N N . PRO A 1 359 ? 193.870 187.892 142.333 1.00 62.07 359 PRO A N 1
ATOM 2465 C CA . PRO A 1 359 ? 194.412 186.609 141.866 1.00 60.58 359 PRO A CA 1
ATOM 2466 C C . PRO A 1 359 ? 195.061 185.771 142.968 1.00 61.93 359 PRO A C 1
ATOM 2467 O O . PRO A 1 359 ? 196.174 185.268 142.818 1.00 66.04 359 PRO A O 1
ATOM 2471 N N . ILE A 1 360 ? 194.351 185.618 144.085 1.00 56.49 360 ILE A N 1
ATOM 2472 C CA . ILE A 1 360 ? 194.836 184.790 145.182 1.00 61.46 360 ILE A CA 1
ATOM 2473 C C . ILE A 1 360 ? 194.732 183.323 144.791 1.00 60.56 360 ILE A C 1
ATOM 2474 O O . ILE A 1 360 ? 193.701 182.873 144.275 1.00 64.87 360 ILE A O 1
ATOM 2479 N N . SER A 1 361 ? 195.802 182.571 145.027 1.00 53.37 361 SER A N 1
ATOM 2480 C CA . SER A 1 361 ? 195.818 181.138 144.777 1.00 53.90 361 SER A CA 1
ATOM 2481 C C . SER A 1 361 ? 195.496 180.375 146.057 1.00 55.42 361 SER A C 1
ATOM 2482 O O . SER A 1 361 ? 195.501 180.926 147.159 1.00 68.72 361 SER A O 1
ATOM 2485 N N . LYS A 1 362 ? 195.203 179.083 145.897 1.00 59.00 362 LYS A N 1
ATOM 2486 C CA . LYS A 1 362 ? 194.820 178.268 147.046 1.00 60.30 362 LYS A CA 1
ATOM 2487 C C . LYS A 1 362 ? 195.987 178.068 148.005 1.00 58.74 362 LYS A C 1
ATOM 2488 O O . LYS A 1 362 ? 195.815 178.159 149.226 1.00 58.42 362 LYS A O 1
ATOM 2494 N N . ASP A 1 363 ? 197.180 177.790 147.476 1.00 63.16 363 ASP A N 1
ATOM 2495 C CA . ASP A 1 363 ? 198.347 177.628 148.338 1.00 63.25 363 ASP A CA 1
ATOM 2496 C C . ASP A 1 363 ? 198.686 178.927 149.056 1.00 67.58 363 ASP A C 1
ATOM 2497 O O . ASP A 1 363 ? 199.050 178.916 150.237 1.00 72.66 363 ASP A O 1
ATOM 2502 N N . GLU A 1 364 ? 198.583 180.055 148.353 1.00 66.15 364 GLU A N 1
ATOM 2503 C CA . GLU A 1 364 ? 198.850 181.350 148.970 1.00 56.40 364 GLU A CA 1
ATOM 2504 C C . GLU A 1 364 ? 197.833 181.667 150.058 1.00 58.63 364 GLU A C 1
ATOM 2505 O O . GLU A 1 364 ? 198.193 182.185 151.121 1.00 62.10 364 GLU A O 1
ATOM 2511 N N . ALA A 1 365 ? 196.556 181.371 149.807 1.00 56.72 365 ALA A N 1
ATOM 2512 C CA . ALA A 1 365 ? 195.526 181.621 150.809 1.00 44.85 365 ALA A CA 1
ATOM 2513 C C . ALA A 1 365 ? 195.667 180.692 152.006 1.00 53.08 365 ALA A C 1
ATOM 2514 O O . ALA A 1 365 ? 195.309 181.072 153.126 1.00 60.84 365 ALA A O 1
ATOM 2516 N N . ASP A 1 366 ? 196.173 179.475 151.790 1.00 64.23 366 ASP A N 1
ATOM 2517 C CA . ASP A 1 366 ? 196.379 178.550 152.899 1.00 51.11 366 ASP A CA 1
ATOM 2518 C C . ASP A 1 366 ? 197.394 179.098 153.892 1.00 55.23 366 ASP A C 1
ATOM 2519 O O . ASP A 1 366 ? 197.186 179.024 155.107 1.00 51.85 366 ASP A O 1
ATOM 2524 N N . ARG A 1 367 ? 198.487 179.679 153.393 1.00 55.93 367 ARG A N 1
ATOM 2525 C CA . ARG A 1 367 ? 199.568 180.159 154.246 1.00 52.01 367 ARG A CA 1
ATOM 2526 C C . ARG A 1 367 ? 199.154 181.314 155.149 1.00 61.03 367 ARG A C 1
ATOM 2527 O O . ARG A 1 367 ? 199.894 181.640 156.082 1.00 56.24 367 ARG A O 1
ATOM 2535 N N . GLY A 1 368 ? 198.009 181.936 154.899 1.00 65.17 368 GLY A N 1
ATOM 2536 C CA . GLY A 1 368 ? 197.553 183.059 155.681 1.00 43.48 368 GLY A CA 1
ATOM 2537 C C . GLY A 1 368 ? 197.744 184.410 155.035 1.00 52.22 368 GLY A C 1
ATOM 2538 O O . GLY A 1 368 ? 197.934 185.397 155.753 1.00 52.49 368 GLY A O 1
ATOM 2539 N N . LEU A 1 369 ? 197.694 184.491 153.705 1.00 45.38 369 LEU A N 1
ATOM 2540 C CA . LEU A 1 369 ? 198.023 185.709 152.977 1.00 36.50 369 LEU A CA 1
ATOM 2541 C C . LEU A 1 369 ? 196.800 186.368 152.347 1.00 40.46 369 LEU A C 1
ATOM 2542 O O . LEU A 1 369 ? 196.936 187.108 151.370 1.00 45.07 369 LEU A O 1
ATOM 2547 N N . VAL A 1 370 ? 195.609 186.107 152.876 1.00 52.51 370 VAL A N 1
ATOM 2548 C CA . VAL A 1 370 ? 194.388 186.748 152.390 1.00 38.92 370 VAL A CA 1
ATOM 2549 C C . VAL A 1 370 ? 194.224 188.147 152.987 1.00 51.19 370 VAL A C 1
ATOM 2550 O O . VAL A 1 370 ? 193.936 189.087 152.232 1.00 61.94 370 VAL A O 1
ATOM 2554 N N . PRO A 1 371 ? 194.377 188.356 154.298 1.00 55.82 371 PRO A N 1
ATOM 2555 C CA . PRO A 1 371 ? 194.186 189.711 154.853 1.00 38.27 371 PRO A CA 1
ATOM 2556 C C . PRO A 1 371 ? 195.198 190.720 154.327 1.00 52.82 371 PRO A C 1
ATOM 2557 O O . PRO A 1 371 ? 194.806 191.849 153.993 1.00 59.64 371 PRO A O 1
ATOM 2561 N N . PRO A 1 372 ? 196.505 190.395 154.260 1.00 60.98 372 PRO A N 1
ATOM 2562 C CA . PRO A 1 372 ? 197.444 191.396 153.716 1.00 56.12 372 PRO A CA 1
ATOM 2563 C C . PRO A 1 372 ? 197.137 191.814 152.289 1.00 58.08 372 PRO A C 1
ATOM 2564 O O . PRO A 1 372 ? 197.326 192.986 151.940 1.00 62.00 372 PRO A O 1
ATOM 2568 N N . ALA A 1 373 ? 196.662 190.892 151.451 1.00 51.25 373 ALA A N 1
ATOM 2569 C CA . ALA A 1 373 ? 196.344 191.240 150.070 1.00 52.98 373 ALA A CA 1
ATOM 2570 C C . ALA A 1 373 ? 195.217 192.264 150.006 1.00 56.53 373 ALA A C 1
ATOM 2571 O O . ALA A 1 373 ? 195.309 193.263 149.283 1.00 57.17 373 ALA A O 1
ATOM 2573 N N . THR A 1 374 ? 194.144 192.032 150.765 1.00 54.52 374 THR A N 1
ATOM 2574 C CA . THR A 1 374 ? 193.038 192.983 150.801 1.00 54.69 374 THR A CA 1
ATOM 2575 C C . THR A 1 374 ? 193.478 194.317 151.388 1.00 57.89 374 THR A C 1
ATOM 2576 O O . THR A 1 374 ? 193.070 195.380 150.905 1.00 62.29 374 THR A O 1
ATOM 2580 N N . ALA A 1 375 ? 194.305 194.282 152.436 1.00 55.09 375 ALA A N 1
ATOM 2581 C CA . ALA A 1 375 ? 194.777 195.522 153.046 1.00 48.60 375 ALA A CA 1
ATOM 2582 C C . ALA A 1 375 ? 195.605 196.344 152.066 1.00 54.00 375 ALA A C 1
ATOM 2583 O O . ALA A 1 375 ? 195.488 197.573 152.023 1.00 61.76 375 ALA A O 1
ATOM 2585 N N . ILE A 1 376 ? 196.457 195.685 151.278 1.00 63.35 376 ILE A N 1
ATOM 2586 C CA . ILE A 1 376 ? 197.229 196.396 150.263 1.00 61.23 376 ILE A CA 1
ATOM 2587 C C . ILE A 1 376 ? 196.314 196.937 149.171 1.00 61.86 376 ILE A C 1
ATOM 2588 O O . ILE A 1 376 ? 196.474 198.077 148.719 1.00 74.19 376 ILE A O 1
ATOM 2593 N N . ALA A 1 377 ? 195.349 196.131 148.723 1.00 64.27 377 ALA A N 1
ATOM 2594 C CA . ALA A 1 377 ? 194.489 196.552 147.621 1.00 66.45 377 ALA A CA 1
ATOM 2595 C C . ALA A 1 377 ? 193.620 197.745 148.005 1.00 67.60 377 ALA A C 1
ATOM 2596 O O . ALA A 1 377 ? 193.421 198.659 147.196 1.00 66.59 377 ALA A O 1
ATOM 2598 N N . LEU A 1 378 ? 193.095 197.759 149.229 1.00 71.74 378 LEU A N 1
ATOM 2599 C CA . LEU A 1 378 ? 192.145 198.789 149.629 1.00 66.37 378 LEU A CA 1
ATOM 2600 C C . LEU A 1 378 ? 192.797 199.986 150.308 1.00 68.57 378 LEU A C 1
ATOM 2601 O O . LEU A 1 378 ? 192.327 201.116 150.133 1.00 71.80 378 LEU A O 1
ATOM 2606 N N . MET A 1 379 ? 193.862 199.772 151.075 1.00 77.32 379 MET A N 1
ATOM 2607 C CA . MET A 1 379 ? 194.472 200.822 151.886 1.00 76.22 379 MET A CA 1
ATOM 2608 C C . MET A 1 379 ? 195.989 200.788 151.731 1.00 74.73 379 MET A C 1
ATOM 2609 O O . MET A 1 379 ? 196.738 200.780 152.708 1.00 79.29 379 MET A O 1
ATOM 2614 N N . GLY A 1 380 ? 196.452 200.759 150.481 1.00 76.40 380 GLY A N 1
ATOM 2615 C CA . GLY A 1 380 ? 197.853 200.569 150.148 1.00 78.33 380 GLY A CA 1
ATOM 2616 C C . GLY A 1 380 ? 198.866 201.355 150.957 1.00 88.30 380 GLY A C 1
ATOM 2617 O O . GLY A 1 380 ? 198.750 202.575 151.102 1.00 92.30 380 GLY A O 1
ATOM 2618 N N . LYS A 1 381 ? 199.855 200.646 151.503 1.00 84.54 381 LYS A N 1
ATOM 2619 C CA . LYS A 1 381 ? 200.994 201.164 152.261 1.00 84.97 381 LYS A CA 1
ATOM 2620 C C . LYS A 1 381 ? 200.600 201.750 153.611 1.00 87.43 381 LYS A C 1
ATOM 2621 O O . LYS A 1 381 ? 201.484 202.144 154.378 1.00 82.87 381 LYS A O 1
ATOM 2627 N N . SER A 1 382 ? 199.315 201.813 153.934 1.00 88.60 382 SER A N 1
ATOM 2628 C CA . SER A 1 382 ? 198.857 202.271 155.239 1.00 81.41 382 SER A CA 1
ATOM 2629 C C . SER A 1 382 ? 198.078 201.208 155.993 1.00 81.80 382 SER A C 1
ATOM 2630 O O . SER A 1 382 ? 198.178 201.130 157.219 1.00 82.95 382 SER A O 1
ATOM 2633 N N . GLY A 1 383 ? 197.297 200.385 155.289 1.00 76.49 383 GLY A N 1
ATOM 2634 C CA . GLY A 1 383 ? 196.684 199.231 155.915 1.00 68.64 383 GLY A CA 1
ATOM 2635 C C . GLY A 1 383 ? 197.639 198.088 156.164 1.00 73.98 383 GLY A C 1
ATOM 2636 O O . GLY A 1 383 ? 197.382 197.261 157.044 1.00 83.99 383 GLY A O 1
ATOM 2637 N N . SER A 1 384 ? 198.741 198.026 155.411 1.00 71.75 384 SER A N 1
ATOM 2638 C CA . SER A 1 384 ? 199.736 196.985 155.638 1.00 70.87 384 SER A CA 1
ATOM 2639 C C . SER A 1 384 ? 200.420 197.156 156.989 1.00 70.67 384 SER A C 1
ATOM 2640 O O . SER A 1 384 ? 200.600 196.181 157.725 1.00 75.82 384 SER A O 1
ATOM 2643 N N . LEU A 1 385 ? 200.803 198.388 157.335 1.00 66.22 385 LEU A N 1
ATOM 2644 C CA . LEU A 1 385 ? 201.417 198.634 158.638 1.00 66.57 385 LEU A CA 1
ATOM 2645 C C . LEU A 1 385 ? 200.435 198.369 159.773 1.00 73.19 385 LEU A C 1
ATOM 2646 O O . LEU A 1 385 ? 200.807 197.799 160.807 1.00 78.72 385 LEU A O 1
ATOM 2651 N N . LEU A 1 386 ? 199.176 198.779 159.597 1.00 69.37 386 LEU A N 1
ATOM 2652 C CA . LEU A 1 386 ? 198.158 198.526 160.611 1.00 66.46 386 LEU A CA 1
ATOM 2653 C C . LEU A 1 386 ? 197.946 197.031 160.816 1.00 65.48 386 LEU A C 1
ATOM 2654 O O . LEU A 1 386 ? 197.856 196.557 161.957 1.00 77.47 386 LEU A O 1
ATOM 2659 N N . LEU A 1 387 ? 197.880 196.267 159.724 1.00 57.89 387 LEU A N 1
ATOM 2660 C CA . LEU A 1 387 ? 197.701 194.826 159.846 1.00 64.96 387 LEU A CA 1
ATOM 2661 C C . LEU A 1 387 ? 198.927 194.166 160.463 1.00 70.89 387 LEU A C 1
ATOM 2662 O O . LEU A 1 387 ? 198.797 193.220 161.244 1.00 78.95 387 LEU A O 1
ATOM 2667 N N . LEU A 1 388 ? 200.126 194.646 160.125 1.00 65.11 388 LEU A N 1
ATOM 2668 C CA . LEU A 1 388 ? 201.333 194.109 160.744 1.00 59.41 388 LEU A CA 1
ATOM 2669 C C . LEU A 1 388 ? 201.328 194.339 162.249 1.00 70.01 388 LEU A C 1
ATOM 2670 O O . LEU A 1 388 ? 201.663 193.436 163.023 1.00 75.18 388 LEU A O 1
ATOM 2675 N N . THR A 1 389 ? 200.949 195.544 162.682 1.00 73.56 389 THR A N 1
ATOM 2676 C CA . THR A 1 389 ? 200.886 195.830 164.113 1.00 67.49 389 THR A CA 1
ATOM 2677 C C . THR A 1 389 ? 199.851 194.949 164.802 1.00 70.02 389 THR A C 1
ATOM 2678 O O . THR A 1 389 ? 200.114 194.371 165.866 1.00 85.79 389 THR A O 1
ATOM 2682 N N . MET A 1 390 ? 198.667 194.822 164.196 1.00 63.61 390 MET A N 1
ATOM 2683 C CA . MET A 1 390 ? 197.608 194.013 164.790 1.00 61.90 390 MET A CA 1
ATOM 2684 C C . MET A 1 390 ? 198.018 192.547 164.885 1.00 69.22 390 MET A C 1
ATOM 2685 O O . MET A 1 390 ? 197.723 191.876 165.880 1.00 74.68 390 MET A O 1
ATOM 2690 N N . LEU A 1 391 ? 198.704 192.034 163.862 1.00 63.28 391 LEU A N 1
ATOM 2691 C CA . LEU A 1 391 ? 199.132 190.640 163.875 1.00 65.34 391 LEU A CA 1
ATOM 2692 C C . LEU A 1 391 ? 200.244 190.407 164.889 1.00 61.78 391 LEU A C 1
ATOM 2693 O O . LEU A 1 391 ? 200.227 189.407 165.616 1.00 70.32 391 LEU A O 1
ATOM 2698 N N . PHE A 1 392 ? 201.219 191.313 164.957 1.00 63.10 392 PHE A N 1
ATOM 2699 C CA . PHE A 1 392 ? 202.345 191.102 165.854 1.00 67.67 392 PHE A CA 1
ATOM 2700 C C . PHE A 1 392 ? 201.989 191.325 167.316 1.00 72.49 392 PHE A C 1
ATOM 2701 O O . PHE A 1 392 ? 202.634 190.730 168.184 1.00 71.48 392 PHE A O 1
ATOM 2709 N N . MET A 1 393 ? 200.970 192.137 167.612 1.00 74.28 393 MET A N 1
ATOM 2710 C CA . MET A 1 393 ? 200.463 192.186 168.981 1.00 70.52 393 MET A CA 1
ATOM 2711 C C . MET A 1 393 ? 200.022 190.803 169.443 1.00 72.34 393 MET A C 1
ATOM 2712 O O . MET A 1 393 ? 200.443 190.321 170.504 1.00 73.65 393 MET A O 1
ATOM 2717 N N . ALA A 1 394 ? 199.186 190.139 168.641 1.00 63.64 394 ALA A N 1
ATOM 2718 C CA . ALA A 1 394 ? 198.727 188.798 168.983 1.00 60.38 394 ALA A CA 1
ATOM 2719 C C . ALA A 1 394 ? 199.882 187.808 169.008 1.00 59.89 394 ALA A C 1
ATOM 2720 O O . ALA A 1 394 ? 199.937 186.934 169.879 1.00 63.05 394 ALA A O 1
ATOM 2722 N N . VAL A 1 395 ? 200.813 187.926 168.059 1.00 61.59 395 VAL A N 1
ATOM 2723 C CA . VAL A 1 395 ? 201.947 187.005 168.009 1.00 62.40 395 VAL A CA 1
ATOM 2724 C C . VAL A 1 395 ? 202.756 187.091 169.297 1.00 55.49 395 VAL A C 1
ATOM 2725 O O . VAL A 1 395 ? 203.054 186.073 169.930 1.00 59.49 395 VAL A O 1
ATOM 2729 N N . THR A 1 396 ? 203.102 188.310 169.717 1.00 63.97 396 THR A N 1
ATOM 2730 C CA . THR A 1 396 ? 203.892 188.487 170.931 1.00 61.13 396 THR A CA 1
ATOM 2731 C C . THR A 1 396 ? 203.122 188.025 172.164 1.00 64.61 396 THR A C 1
ATOM 2732 O O . THR A 1 396 ? 203.660 187.301 173.013 1.00 66.09 396 THR A O 1
ATOM 2736 N N . SER A 1 397 ? 201.848 188.419 172.270 1.00 66.81 397 SER A N 1
ATOM 2737 C CA . SER A 1 397 ? 201.063 188.073 173.450 1.00 56.87 397 SER A CA 1
ATOM 2738 C C . SER A 1 397 ? 200.891 186.566 173.587 1.00 67.95 397 SER A C 1
ATOM 2739 O O . SER A 1 397 ? 201.011 186.020 174.690 1.00 71.53 397 SER A O 1
ATOM 2742 N N . ALA A 1 398 ? 200.609 185.872 172.483 1.00 64.03 398 ALA A N 1
ATOM 2743 C CA . ALA A 1 398 ? 200.404 184.432 172.542 1.00 54.15 398 ALA A CA 1
ATOM 2744 C C . ALA A 1 398 ? 201.712 183.664 172.677 1.00 58.88 398 ALA A C 1
ATOM 2745 O O . ALA A 1 398 ? 201.741 182.623 173.340 1.00 64.80 398 ALA A O 1
ATOM 2747 N N . GLY A 1 399 ? 202.798 184.146 172.068 1.00 58.45 399 GLY A N 1
ATOM 2748 C CA . GLY A 1 399 ? 204.068 183.459 172.197 1.00 51.33 399 GLY A CA 1
ATOM 2749 C C . GLY A 1 399 ? 204.686 183.603 173.570 1.00 62.24 399 GLY A C 1
ATOM 2750 O O . GLY A 1 399 ? 205.399 182.707 174.027 1.00 67.95 399 GLY A O 1
ATOM 2751 N N . SER A 1 400 ? 204.434 184.729 174.242 1.00 70.43 400 SER A N 1
ATOM 2752 C CA . SER A 1 400 ? 204.912 184.876 175.612 1.00 63.83 400 SER A CA 1
ATOM 2753 C C . SER A 1 400 ? 204.219 183.889 176.543 1.00 61.08 400 SER A C 1
ATOM 2754 O O . SER A 1 400 ? 204.833 183.378 177.486 1.00 62.91 400 SER A O 1
ATOM 2757 N N . SER A 1 401 ? 202.938 183.608 176.293 1.00 60.26 401 SER A N 1
ATOM 2758 C CA . SER A 1 401 ? 202.214 182.638 177.108 1.00 63.14 401 SER A CA 1
ATOM 2759 C C . SER A 1 401 ? 202.697 181.217 176.843 1.00 59.13 401 SER A C 1
ATOM 2760 O O . SER A 1 401 ? 202.769 180.400 177.768 1.00 61.60 401 SER A O 1
ATOM 2763 N N . GLU A 1 402 ? 203.017 180.897 175.588 1.00 70.35 402 GLU A N 1
ATOM 2764 C CA . GLU A 1 402 ? 203.523 179.564 175.270 1.00 60.24 402 GLU A CA 1
ATOM 2765 C C . GLU A 1 402 ? 204.895 179.329 175.886 1.00 67.95 402 GLU A C 1
ATOM 2766 O O . GLU A 1 402 ? 205.199 178.214 176.323 1.00 71.67 402 GLU A O 1
ATOM 2772 N N . LEU A 1 403 ? 205.744 180.359 175.913 1.00 75.12 403 LEU A N 1
ATOM 2773 C CA . LEU A 1 403 ? 207.055 180.208 176.533 1.00 68.97 403 LEU A CA 1
ATOM 2774 C C . LEU A 1 403 ? 206.931 179.920 178.022 1.00 61.56 403 LEU A C 1
ATOM 2775 O O . LEU A 1 403 ? 207.626 179.044 178.548 1.00 69.27 403 LEU A O 1
ATOM 2780 N N . ILE A 1 404 ? 206.005 180.569 178.721 1.00 67.08 404 ILE A N 1
ATOM 2781 C CA . ILE A 1 404 ? 205.802 180.281 180.174 1.00 68.27 404 ILE A CA 1
ATOM 2782 C C . ILE A 1 404 ? 204.766 179.170 180.397 1.00 74.53 404 ILE A C 1
ATOM 2783 O O . ILE A 1 404 ? 203.992 179.290 181.352 1.00 76.93 404 ILE A O 1
ATOM 2788 N N . ALA A 1 405 ? 204.718 178.142 179.551 1.00 73.16 405 ALA A N 1
ATOM 2789 C CA . ALA A 1 405 ? 203.853 177.003 179.814 1.00 67.11 405 ALA A CA 1
ATOM 2790 C C . ALA A 1 405 ? 204.765 175.766 179.870 1.00 73.17 405 ALA A C 1
ATOM 2791 O O . ALA A 1 405 ? 204.385 174.704 180.371 1.00 84.55 405 ALA A O 1
ATOM 2793 N N . VAL A 1 406 ? 205.973 175.936 179.335 1.00 70.52 406 VAL A N 1
ATOM 2794 C CA . VAL A 1 406 ? 206.954 174.871 179.257 1.00 68.97 406 VAL A CA 1
ATOM 2795 C C . VAL A 1 406 ? 208.094 175.068 180.249 1.00 75.41 406 VAL A C 1
ATOM 2796 O O . VAL A 1 406 ? 208.650 174.078 180.739 1.00 84.25 406 VAL A O 1
ATOM 2800 N N . SER A 1 407 ? 208.454 176.314 180.564 1.00 77.79 407 SER A N 1
ATOM 2801 C CA . SER A 1 407 ? 209.416 176.552 181.632 1.00 77.25 407 SER A CA 1
ATOM 2802 C C . SER A 1 407 ? 208.867 176.080 182.970 1.00 78.92 407 SER A C 1
ATOM 2803 O O . SER A 1 407 ? 209.587 175.465 183.763 1.00 80.89 407 SER A O 1
ATOM 2806 N N . SER A 1 408 ? 207.586 176.350 183.235 1.00 84.17 408 SER A N 1
ATOM 2807 C CA . SER A 1 408 ? 206.959 175.834 184.447 1.00 86.04 408 SER A CA 1
ATOM 2808 C C . SER A 1 408 ? 206.843 174.316 184.402 1.00 84.61 408 SER A C 1
ATOM 2809 O O . SER A 1 408 ? 207.091 173.640 185.407 1.00 91.05 408 SER A O 1
ATOM 2812 N N . LEU A 1 409 ? 206.474 173.765 183.243 1.00 76.16 409 LEU A N 1
ATOM 2813 C CA . LEU A 1 409 ? 206.400 172.315 183.096 1.00 74.86 409 LEU A CA 1
ATOM 2814 C C . LEU A 1 409 ? 207.744 171.667 183.398 1.00 78.68 409 LEU A C 1
ATOM 2815 O O . LEU A 1 409 ? 207.828 170.722 184.190 1.00 88.11 409 LEU A O 1
ATOM 2820 N N . PHE A 1 410 ? 208.814 172.182 182.789 1.00 85.23 410 PHE A N 1
ATOM 2821 C CA . PHE A 1 410 ? 210.141 171.622 183.015 1.00 83.42 410 PHE A CA 1
ATOM 2822 C C . PHE A 1 410 ? 210.591 171.810 184.459 1.00 86.59 410 PHE A C 1
ATOM 2823 O O . PHE A 1 410 ? 211.181 170.903 185.056 1.00 91.52 410 PHE A O 1
ATOM 2831 N N . THR A 1 411 ? 210.324 172.981 185.041 1.00 82.91 411 THR A N 1
ATOM 2832 C CA . THR A 1 411 ? 210.865 173.299 186.355 1.00 83.55 411 THR A CA 1
ATOM 2833 C C . THR A 1 411 ? 210.065 172.693 187.500 1.00 89.07 411 THR A C 1
ATOM 2834 O O . THR A 1 411 ? 210.568 172.650 188.627 1.00 92.43 411 THR A O 1
ATOM 2838 N N . TYR A 1 412 ? 208.840 172.223 187.251 1.00 88.61 412 TYR A N 1
ATOM 2839 C CA . TYR A 1 412 ? 208.033 171.637 188.308 1.00 89.22 412 TYR A CA 1
ATOM 2840 C C . TYR A 1 412 ? 207.701 170.167 188.106 1.00 93.28 412 TYR A C 1
ATOM 2841 O O . TYR A 1 412 ? 207.350 169.499 189.083 1.00 99.80 412 TYR A O 1
ATOM 2850 N N . ASP A 1 413 ? 207.803 169.642 186.885 1.00 88.43 413 ASP A N 1
ATOM 2851 C CA . ASP A 1 413 ? 207.434 168.263 186.614 1.00 86.54 413 ASP A CA 1
ATOM 2852 C C . ASP A 1 413 ? 208.593 167.389 186.164 1.00 89.51 413 ASP A C 1
ATOM 2853 O O . ASP A 1 413 ? 208.409 166.174 186.036 1.00 100.26 413 ASP A O 1
ATOM 2858 N N . ILE A 1 414 ? 209.771 167.957 185.917 1.00 85.98 414 ILE A N 1
ATOM 2859 C CA . ILE A 1 414 ? 210.922 167.164 185.505 1.00 88.55 414 ILE A CA 1
ATOM 2860 C C . ILE A 1 414 ? 212.090 167.435 186.444 1.00 90.81 414 ILE A C 1
ATOM 2861 O O . ILE A 1 414 ? 212.653 166.506 187.033 1.00 93.40 414 ILE A O 1
ATOM 2866 N N . TYR A 1 415 ? 212.462 168.708 186.588 1.00 95.22 415 TYR A N 1
ATOM 2867 C CA . TYR A 1 415 ? 213.627 169.050 187.397 1.00 94.39 415 TYR A CA 1
ATOM 2868 C C . TYR A 1 415 ? 213.358 168.834 188.882 1.00 97.06 415 TYR A C 1
ATOM 2869 O O . TYR A 1 415 ? 214.172 168.228 189.588 1.00 100.05 415 TYR A O 1
ATOM 2878 N N . ARG A 1 416 ? 212.222 169.327 189.376 1.00 98.62 416 ARG A N 1
ATOM 2879 C CA . ARG A 1 416 ? 211.954 169.246 190.807 1.00 99.87 416 ARG A CA 1
ATOM 2880 C C . ARG A 1 416 ? 211.564 167.833 191.224 1.00 104.02 416 ARG A C 1
ATOM 2881 O O . ARG A 1 416 ? 211.923 167.382 192.317 1.00 105.60 416 ARG A O 1
ATOM 2889 N N . THR A 1 417 ? 210.835 167.118 190.367 1.00 102.95 417 THR A N 1
ATOM 2890 C CA . THR A 1 417 ? 210.366 165.785 190.728 1.00 102.65 417 THR A CA 1
ATOM 2891 C C . THR A 1 417 ? 211.448 164.733 190.508 1.00 102.54 417 THR A C 1
ATOM 2892 O O . THR A 1 417 ? 211.776 163.970 191.422 1.00 101.91 417 THR A O 1
ATOM 2896 N N . TYR A 1 418 ? 212.236 164.792 189.446 1.00 98.28 418 TYR A N 1
ATOM 2897 C CA . TYR A 1 418 ? 213.178 163.673 189.192 1.00 95.65 418 TYR A CA 1
ATOM 2898 C C . TYR A 1 418 ? 214.667 164.033 189.270 1.00 97.69 418 TYR A C 1
ATOM 2899 O O . TYR A 1 418 ? 215.386 163.179 189.761 1.00 99.09 418 TYR A O 1
ATOM 2908 N N . ILE A 1 419 ? 215.136 165.205 188.839 1.00 30.00 419 ILE A N 1
ATOM 2909 C CA . ILE A 1 419 ? 216.604 165.509 188.768 1.00 30.00 419 ILE A CA 1
ATOM 2910 C C . ILE A 1 419 ? 217.168 166.025 190.092 1.00 30.00 419 ILE A C 1
ATOM 2911 O O . ILE A 1 419 ? 218.299 165.659 190.406 1.00 30.00 419 ILE A O 1
ATOM 2916 N N . ASN A 1 420 ? 216.426 166.834 190.834 1.00 30.00 420 ASN A N 1
ATOM 2917 C CA . ASN A 1 420 ? 216.876 167.333 192.155 1.00 30.00 420 ASN A CA 1
ATOM 2918 C C . ASN A 1 420 ? 215.635 167.723 192.937 1.00 30.00 420 ASN A C 1
ATOM 2919 O O . ASN A 1 420 ? 215.078 168.774 192.651 1.00 30.00 420 ASN A O 1
ATOM 2924 N N . PRO A 1 421 ? 215.117 166.875 193.853 1.00 30.00 421 PRO A N 1
ATOM 2925 C CA . PRO A 1 421 ? 213.854 167.145 194.515 1.00 30.00 421 PRO A CA 1
ATOM 2926 C C . PRO A 1 421 ? 214.021 167.942 195.799 1.00 30.00 421 PRO A C 1
ATOM 2927 O O . PRO A 1 421 ? 213.149 167.863 196.616 1.00 30.00 421 PRO A O 1
ATOM 2931 N N . ARG A 1 422 ? 215.104 168.698 195.918 1.00 30.00 422 ARG A N 1
ATOM 2932 C CA . ARG A 1 422 ? 215.334 169.575 197.103 1.00 30.00 422 ARG A CA 1
ATOM 2933 C C . ARG A 1 422 ? 215.876 170.906 196.577 1.00 30.00 422 ARG A C 1
ATOM 2934 O O . ARG A 1 422 ? 217.104 171.033 196.528 1.00 30.00 422 ARG A O 1
ATOM 2942 N N . ALA A 1 423 ? 215.005 171.863 196.219 1.00 30.00 423 ALA A N 1
ATOM 2943 C CA . ALA A 1 423 ? 215.495 173.085 195.537 1.00 30.00 423 ALA A CA 1
ATOM 2944 C C . ALA A 1 423 ? 215.098 174.385 196.232 1.00 30.00 423 ALA A C 1
ATOM 2945 O O . ALA A 1 423 ? 213.904 174.551 196.487 1.00 30.00 423 ALA A O 1
ATOM 2947 N N . THR A 1 424 ? 216.057 175.285 196.455 1.00 30.00 424 THR A N 1
ATOM 2948 C CA . THR A 1 424 ? 215.842 176.617 197.076 1.00 30.00 424 THR A CA 1
ATOM 2949 C C . THR A 1 424 ? 215.373 177.586 195.987 1.00 30.00 424 THR A C 1
ATOM 2950 O O . THR A 1 424 ? 215.680 177.331 194.809 1.00 30.00 424 THR A O 1
ATOM 2954 N N . GLY A 1 425 ? 214.655 178.648 196.359 1.00 30.00 425 GLY A N 1
ATOM 2955 C CA . GLY A 1 425 ? 214.108 179.565 195.337 1.00 30.00 425 GLY A CA 1
ATOM 2956 C C . GLY A 1 425 ? 215.132 180.076 194.347 1.00 30.00 425 GLY A C 1
ATOM 2957 O O . GLY A 1 425 ? 214.784 180.241 193.175 1.00 30.00 425 GLY A O 1
ATOM 2958 N N . ARG A 1 426 ? 216.355 180.318 194.787 1.00 30.00 426 ARG A N 1
ATOM 2959 C CA . ARG A 1 426 ? 217.357 180.910 193.877 1.00 30.00 426 ARG A CA 1
ATOM 2960 C C . ARG A 1 426 ? 217.709 179.879 192.811 1.00 30.00 426 ARG A C 1
ATOM 2961 O O . ARG A 1 426 ? 218.286 180.267 191.800 1.00 30.00 426 ARG A O 1
ATOM 2969 N N . GLN A 1 427 ? 217.363 178.619 193.021 1.00 111.69 427 GLN A N 1
ATOM 2970 C CA . GLN A 1 427 ? 217.786 177.588 192.047 1.00 115.30 427 GLN A CA 1
ATOM 2971 C C . GLN A 1 427 ? 216.596 177.213 191.172 1.00 115.95 427 GLN A C 1
ATOM 2972 O O . GLN A 1 427 ? 216.819 176.508 190.203 1.00 115.32 427 GLN A O 1
ATOM 2978 N N . ILE A 1 428 ? 215.394 177.670 191.502 1.00 108.01 428 ILE A N 1
ATOM 2979 C CA . ILE A 1 428 ? 214.213 177.449 190.621 1.00 106.63 428 ILE A CA 1
ATOM 2980 C C . ILE A 1 428 ? 214.157 178.570 189.578 1.00 109.98 428 ILE A C 1
ATOM 2981 O O . ILE A 1 428 ? 213.850 178.261 188.428 1.00 111.18 428 ILE A O 1
ATOM 2986 N N . LEU A 1 429 ? 214.503 179.810 189.940 1.00 105.37 429 LEU A N 1
ATOM 2987 C CA . LEU A 1 429 ? 214.508 180.964 188.993 1.00 104.42 429 LEU A CA 1
ATOM 2988 C C . LEU A 1 429 ? 215.560 180.847 187.871 1.00 106.16 429 LEU A C 1
ATOM 2989 O O . LEU A 1 429 ? 215.287 181.388 186.820 1.00 105.94 429 LEU A O 1
ATOM 2994 N N . LYS A 1 430 ? 216.699 180.196 188.045 1.00 103.87 430 LYS A N 1
ATOM 2995 C CA . LYS A 1 430 ? 217.672 179.954 186.984 1.00 105.44 430 LYS A CA 1
ATOM 2996 C C . LYS A 1 430 ? 217.155 178.929 185.981 1.00 105.79 430 LYS A C 1
ATOM 2997 O O . LYS A 1 430 ? 217.293 179.113 184.766 1.00 107.72 430 LYS A O 1
ATOM 3003 N N . ILE A 1 431 ? 216.552 177.844 186.471 1.00 96.04 431 ILE A N 1
ATOM 3004 C CA . ILE A 1 431 ? 215.998 176.832 185.577 1.00 94.69 431 ILE A CA 1
ATOM 3005 C C . ILE A 1 431 ? 214.844 177.409 184.767 1.00 98.62 431 ILE A C 1
ATOM 3006 O O . ILE A 1 431 ? 214.713 177.139 183.565 1.00 100.84 431 ILE A O 1
ATOM 3011 N N . SER A 1 432 ? 213.988 178.206 185.411 1.00 93.26 432 SER A N 1
ATOM 3012 C CA . SER A 1 432 ? 212.869 178.818 184.702 1.00 94.95 432 SER A CA 1
ATOM 3013 C C . SER A 1 432 ? 213.358 179.736 183.590 1.00 97.94 432 SER A C 1
ATOM 3014 O O . SER A 1 432 ? 212.780 179.763 182.497 1.00 98.55 432 SER A O 1
ATOM 3017 N N . ARG A 1 433 ? 214.421 180.500 183.850 1.00 98.52 433 ARG A N 1
ATOM 3018 C CA . ARG A 1 433 ? 214.938 181.415 182.838 1.00 94.73 433 ARG A CA 1
ATOM 3019 C C . ARG A 1 433 ? 215.695 180.681 181.737 1.00 92.33 433 ARG A C 1
ATOM 3020 O O . ARG A 1 433 ? 215.724 181.148 180.594 1.00 97.96 433 ARG A O 1
ATOM 3028 N N . CYS A 1 434 ? 216.320 179.545 182.055 1.00 87.32 434 CYS A N 1
ATOM 3029 C CA . CYS A 1 434 ? 217.042 178.791 181.035 1.00 93.22 434 CYS A CA 1
ATOM 3030 C C . CYS A 1 434 ? 216.106 178.004 180.125 1.00 93.56 434 CYS A C 1
ATOM 3031 O O . CYS A 1 434 ? 216.398 177.842 178.931 1.00 92.42 434 CYS A O 1
ATOM 3034 N N . ALA A 1 435 ? 214.990 177.505 180.664 1.00 86.57 435 ALA A N 1
ATOM 3035 C CA . ALA A 1 435 ? 214.055 176.742 179.843 1.00 82.41 435 ALA A CA 1
ATOM 3036 C C . ALA A 1 435 ? 213.437 177.611 178.754 1.00 87.16 435 ALA A C 1
ATOM 3037 O O . ALA A 1 435 ? 213.189 177.138 177.638 1.00 87.36 435 ALA A O 1
ATOM 3039 N N . VAL A 1 436 ? 213.178 178.884 179.062 1.00 84.87 436 VAL A N 1
ATOM 3040 C CA . VAL A 1 436 ? 212.619 179.797 178.068 1.00 80.43 436 VAL A CA 1
ATOM 3041 C C . VAL A 1 436 ? 213.575 179.946 176.891 1.00 84.10 436 VAL A C 1
ATOM 3042 O O . VAL A 1 436 ? 213.174 179.852 175.724 1.00 88.53 436 VAL A O 1
ATOM 3046 N N . LEU A 1 437 ? 214.858 180.170 177.184 1.00 79.01 437 LEU A N 1
ATOM 3047 C CA . LEU A 1 437 ? 215.853 180.298 176.124 1.00 78.07 437 LEU A CA 1
ATOM 3048 C C . LEU A 1 437 ? 215.966 179.012 175.318 1.00 84.78 437 LEU A C 1
ATOM 3049 O O . LEU A 1 437 ? 216.049 179.049 174.084 1.00 87.41 437 LEU A O 1
ATOM 3054 N N . GLY A 1 438 ? 215.967 177.862 175.997 1.00 83.86 438 GLY A N 1
ATOM 3055 C CA . GLY A 1 438 ? 216.085 176.600 175.282 1.00 77.84 438 GLY A CA 1
ATOM 3056 C C . GLY A 1 438 ? 214.927 176.356 174.334 1.00 79.72 438 GLY A C 1
ATOM 3057 O O . GLY A 1 438 ? 215.123 175.987 173.171 1.00 84.00 438 GLY A O 1
ATOM 3058 N N . PHE A 1 439 ? 213.699 176.570 174.815 1.00 79.21 439 PHE A N 1
ATOM 3059 C CA . PHE A 1 439 ? 212.529 176.369 173.966 1.00 78.99 439 PHE A CA 1
ATOM 3060 C C . PHE A 1 439 ? 212.503 177.365 172.813 1.00 85.62 439 PHE A C 1
ATOM 3061 O O . PHE A 1 439 ? 212.187 176.996 171.674 1.00 89.51 439 PHE A O 1
ATOM 3069 N N . GLY A 1 440 ? 212.830 178.633 173.086 1.00 89.98 440 GLY A N 1
ATOM 3070 C CA . GLY A 1 440 ? 212.850 179.625 172.026 1.00 83.90 440 GLY A CA 1
ATOM 3071 C C . GLY A 1 440 ? 213.887 179.339 170.961 1.00 86.65 440 GLY A C 1
ATOM 3072 O O . GLY A 1 440 ? 213.662 179.619 169.781 1.00 90.15 440 GLY A O 1
ATOM 3073 N N . CYS A 1 441 ? 215.035 178.785 171.354 1.00 92.59 441 CYS A N 1
ATOM 3074 C CA . CYS A 1 441 ? 216.058 178.444 170.373 1.00 89.54 441 CYS A CA 1
ATOM 3075 C C . CYS A 1 441 ? 215.709 177.182 169.593 1.00 89.10 441 CYS A C 1
ATOM 3076 O O . CYS A 1 441 ? 216.046 177.082 168.409 1.00 92.07 441 CYS A O 1
ATOM 3079 N N . PHE A 1 442 ? 215.047 176.212 170.230 1.00 88.84 442 PHE A N 1
ATOM 3080 C CA . PHE A 1 442 ? 214.659 174.996 169.519 1.00 87.19 442 PHE A CA 1
ATOM 3081 C C . PHE A 1 442 ? 213.538 175.266 168.519 1.00 85.50 442 PHE A C 1
ATOM 3082 O O . PHE A 1 442 ? 213.546 174.729 167.399 1.00 85.85 442 PHE A O 1
ATOM 3090 N N . MET A 1 443 ? 212.567 176.099 168.902 1.00 80.98 443 MET A N 1
ATOM 3091 C CA . MET A 1 443 ? 211.421 176.328 168.032 1.00 83.11 443 MET A CA 1
ATOM 3092 C C . MET A 1 443 ? 211.813 177.096 166.776 1.00 86.07 443 MET A C 1
ATOM 3093 O O . MET A 1 443 ? 211.167 176.942 165.737 1.00 88.11 443 MET A O 1
ATOM 3098 N N . GLY A 1 444 ? 212.867 177.911 166.840 1.00 84.06 444 GLY A N 1
ATOM 3099 C CA . GLY A 1 444 ? 213.332 178.589 165.639 1.00 78.15 444 GLY A CA 1
ATOM 3100 C C . GLY A 1 444 ? 213.854 177.622 164.593 1.00 79.67 444 GLY A C 1
ATOM 3101 O O . GLY A 1 444 ? 213.526 177.727 163.407 1.00 82.69 444 GLY A O 1
ATOM 3102 N N . ILE A 1 445 ? 214.669 176.656 165.023 1.00 83.27 445 ILE A N 1
ATOM 3103 C CA . ILE A 1 445 ? 215.164 175.632 164.107 1.00 90.15 445 ILE A CA 1
ATOM 3104 C C . ILE A 1 445 ? 214.009 174.796 163.573 1.00 86.69 445 ILE A C 1
ATOM 3105 O O . ILE A 1 445 ? 213.969 174.448 162.383 1.00 82.44 445 ILE A O 1
ATOM 3110 N N . LEU A 1 446 ? 213.051 174.460 164.441 1.00 78.84 446 LEU A N 1
ATOM 3111 C CA . LEU A 1 446 ? 211.889 173.706 163.978 1.00 72.03 446 LEU A CA 1
ATOM 3112 C C . LEU A 1 446 ? 211.109 174.483 162.922 1.00 77.82 446 LEU A C 1
ATOM 3113 O O . LEU A 1 446 ? 210.671 173.910 161.918 1.00 85.13 446 LEU A O 1
ATOM 3118 N N . ALA A 1 447 ? 210.924 175.788 163.132 1.00 78.10 447 ALA A N 1
ATOM 3119 C CA . ALA A 1 447 ? 210.204 176.610 162.165 1.00 76.41 447 ALA A CA 1
ATOM 3120 C C . ALA A 1 447 ? 210.956 176.705 160.845 1.00 75.26 447 ALA A C 1
ATOM 3121 O O . ALA A 1 447 ? 210.339 176.688 159.775 1.00 71.67 447 ALA A O 1
ATOM 3123 N N . VAL A 1 448 ? 212.285 176.820 160.896 1.00 76.68 448 VAL A N 1
ATOM 3124 C CA . VAL A 1 448 ? 213.073 176.848 159.664 1.00 75.04 448 VAL A CA 1
ATOM 3125 C C . VAL A 1 448 ? 212.888 175.549 158.889 1.00 78.87 448 VAL A C 1
ATOM 3126 O O . VAL A 1 448 ? 212.669 175.552 157.668 1.00 76.75 448 VAL A O 1
ATOM 3130 N N . VAL A 1 449 ? 212.956 174.416 159.595 1.00 84.23 449 VAL A N 1
ATOM 3131 C CA . VAL A 1 449 ? 212.788 173.119 158.942 1.00 76.08 449 VAL A CA 1
ATOM 3132 C C . VAL A 1 449 ? 211.394 173.001 158.334 1.00 77.96 449 VAL A C 1
ATOM 3133 O O . VAL A 1 449 ? 211.232 172.521 157.206 1.00 76.92 449 VAL A O 1
ATOM 3137 N N . LEU A 1 450 ? 210.368 173.440 159.068 1.00 75.79 450 LEU A N 1
ATOM 3138 C CA . LEU A 1 450 ? 209.001 173.346 158.564 1.00 67.80 450 LEU A CA 1
ATOM 3139 C C . LEU A 1 450 ? 208.785 174.248 157.356 1.00 69.16 450 LEU A C 1
ATOM 3140 O O . LEU A 1 450 ? 208.063 173.881 156.423 1.00 73.52 450 LEU A O 1
ATOM 3145 N N . ASN A 1 451 ? 209.387 175.439 157.360 1.00 76.93 451 ASN A N 1
ATOM 3146 C CA . ASN A 1 451 ? 209.268 176.329 156.209 1.00 76.76 451 ASN A CA 1
ATOM 3147 C C . ASN A 1 451 ? 209.956 175.741 154.985 1.00 78.23 451 ASN A C 1
ATOM 3148 O O . ASN A 1 451 ? 209.453 175.871 153.864 1.00 79.10 451 ASN A O 1
ATOM 3153 N N . LYS A 1 452 ? 211.111 175.099 155.177 1.00 82.14 452 LYS A N 1
ATOM 3154 C CA . LYS A 1 452 ? 211.780 174.454 154.051 1.00 77.32 452 LYS A CA 1
ATOM 3155 C C . LYS A 1 452 ? 210.947 173.303 153.496 1.00 76.48 452 LYS A C 1
ATOM 3156 O O . LYS A 1 452 ? 210.879 173.107 152.277 1.00 76.38 452 LYS A O 1
ATOM 3162 N N . ALA A 1 453 ? 210.302 172.531 154.374 1.00 79.23 453 ALA A N 1
ATOM 3163 C CA . ALA A 1 453 ? 209.522 171.374 153.950 1.00 71.77 453 ALA A CA 1
ATOM 3164 C C . ALA A 1 453 ? 208.210 171.749 153.273 1.00 69.45 453 ALA A C 1
ATOM 3165 O O . ALA A 1 453 ? 207.555 170.866 152.710 1.00 68.71 453 ALA A O 1
ATOM 3167 N N . GLY A 1 454 ? 207.810 173.016 153.315 1.00 67.69 454 GLY A N 1
ATOM 3168 C CA . GLY A 1 454 ? 206.608 173.459 152.643 1.00 64.01 454 GLY A CA 1
ATOM 3169 C C . GLY A 1 454 ? 205.329 173.364 153.443 1.00 69.48 454 GLY A C 1
ATOM 3170 O O . GLY A 1 454 ? 204.251 173.576 152.876 1.00 70.27 454 GLY A O 1
ATOM 3171 N N . VAL A 1 455 ? 205.407 173.047 154.736 1.00 66.57 455 VAL A N 1
ATOM 3172 C CA . VAL A 1 455 ? 204.210 173.015 155.565 1.00 63.33 455 VAL A CA 1
ATOM 3173 C C . VAL A 1 455 ? 203.688 174.434 155.761 1.00 65.77 455 VAL A C 1
ATOM 3174 O O . VAL A 1 455 ? 204.450 175.410 155.756 1.00 61.17 455 VAL A O 1
ATOM 3178 N N . SER A 1 456 ? 202.374 174.553 155.929 1.00 66.71 456 SER A N 1
ATOM 3179 C CA . SER A 1 456 ? 201.718 175.845 156.034 1.00 57.80 456 SER A CA 1
ATOM 3180 C C . SER A 1 456 ? 200.707 175.828 157.169 1.00 58.99 456 SER A C 1
ATOM 3181 O O . SER A 1 456 ? 200.202 174.772 157.557 1.00 67.11 456 SER A O 1
ATOM 3184 N N . LEU A 1 457 ? 200.425 177.013 157.704 1.00 57.17 457 LEU A N 1
ATOM 3185 C CA . LEU A 1 457 ? 199.301 177.167 158.614 1.00 50.45 457 LEU A CA 1
ATOM 3186 C C . LEU A 1 457 ? 198.013 176.823 157.877 1.00 62.57 457 LEU A C 1
ATOM 3187 O O . LEU A 1 457 ? 197.885 177.065 156.677 1.00 76.25 457 LEU A O 1
ATOM 3192 N N . GLY A 1 458 ? 197.070 176.217 158.586 1.00 46.00 458 GLY A N 1
ATOM 3193 C CA . GLY A 1 458 ? 195.862 175.747 157.940 1.00 45.94 458 GLY A CA 1
ATOM 3194 C C . GLY A 1 458 ? 195.918 174.253 157.717 1.00 55.70 458 GLY A C 1
ATOM 3195 O O . GLY A 1 458 ? 194.926 173.549 157.922 1.00 63.57 458 GLY A O 1
ATOM 3196 N N . TRP A 1 459 ? 197.082 173.759 157.289 1.00 62.37 459 TRP A N 1
ATOM 3197 C CA . TRP A 1 459 ? 197.343 172.326 157.364 1.00 57.56 459 TRP A CA 1
ATOM 3198 C C . TRP A 1 459 ? 197.616 171.908 158.801 1.00 55.17 459 TRP A C 1
ATOM 3199 O O . TRP A 1 459 ? 197.155 170.853 159.247 1.00 70.31 459 TRP A O 1
ATOM 3210 N N . MET A 1 460 ? 198.364 172.729 159.539 1.00 59.48 460 MET A N 1
ATOM 3211 C CA . MET A 1 460 ? 198.621 172.445 160.945 1.00 59.13 460 MET A CA 1
ATOM 3212 C C . MET A 1 460 ? 197.398 172.729 161.807 1.00 61.29 460 MET A C 1
ATOM 3213 O O . MET A 1 460 ? 197.201 172.073 162.835 1.00 74.66 460 MET A O 1
ATOM 3218 N N . TYR A 1 461 ? 196.579 173.706 161.413 1.00 48.80 461 TYR A N 1
ATOM 3219 C CA . TYR A 1 461 ? 195.373 174.019 162.170 1.00 49.41 461 TYR A CA 1
ATOM 3220 C C . TYR A 1 461 ? 194.388 172.857 162.147 1.00 56.81 461 TYR A C 1
ATOM 3221 O O . TYR A 1 461 ? 193.763 172.543 163.166 1.00 67.60 461 TYR A O 1
ATOM 3230 N N . LEU A 1 462 ? 194.232 172.211 160.990 1.00 56.82 462 LEU A N 1
ATOM 3231 C CA . LEU A 1 462 ? 193.279 171.112 160.873 1.00 54.00 462 LEU A CA 1
ATOM 3232 C C . LEU A 1 462 ? 193.793 169.841 161.536 1.00 50.72 462 LEU A C 1
ATOM 3233 O O . LEU A 1 462 ? 192.994 169.036 162.026 1.00 47.64 462 LEU A O 1
ATOM 3238 N N . ALA A 1 463 ? 195.108 169.644 161.564 1.00 61.35 463 ALA A N 1
ATOM 3239 C CA . ALA A 1 463 ? 195.711 168.408 162.041 1.00 60.69 463 ALA A CA 1
ATOM 3240 C C . ALA A 1 463 ? 195.940 168.387 163.546 1.00 66.18 463 ALA A C 1
ATOM 3241 O O . ALA A 1 463 ? 196.480 167.402 164.058 1.00 62.02 463 ALA A O 1
ATOM 3243 N N . MET A 1 464 ? 195.559 169.445 164.262 1.00 68.44 464 MET A N 1
ATOM 3244 C CA . MET A 1 464 ? 195.777 169.480 165.705 1.00 64.83 464 MET A CA 1
ATOM 3245 C C . MET A 1 464 ? 194.968 168.405 166.422 1.00 69.75 464 MET A C 1
ATOM 3246 O O . MET A 1 464 ? 195.482 167.731 167.321 1.00 72.47 464 MET A O 1
ATOM 3251 N N . GLY A 1 465 ? 193.703 168.225 166.037 1.00 58.70 465 GLY A N 1
ATOM 3252 C CA . GLY A 1 465 ? 192.851 167.264 166.716 1.00 55.55 465 GLY A CA 1
ATOM 3253 C C . GLY A 1 465 ? 193.175 165.817 166.412 1.00 57.47 465 GLY A C 1
ATOM 3254 O O . GLY A 1 465 ? 192.811 164.936 167.197 1.00 60.47 465 GLY A O 1
ATOM 3255 N N . VAL A 1 466 ? 193.839 165.549 165.287 1.00 69.73 466 VAL A N 1
ATOM 3256 C CA . VAL A 1 466 ? 194.221 164.178 164.962 1.00 62.44 466 VAL A CA 1
ATOM 3257 C C . VAL A 1 466 ? 195.308 163.684 165.908 1.00 63.46 466 VAL A C 1
ATOM 3258 O O . VAL A 1 466 ? 195.323 162.512 166.300 1.00 75.18 466 VAL A O 1
ATOM 3262 N N . LEU A 1 467 ? 196.234 164.564 166.288 1.00 65.40 467 LEU A N 1
ATOM 3263 C CA . LEU A 1 467 ? 197.428 164.162 167.020 1.00 65.85 467 LEU A CA 1
ATOM 3264 C C . LEU A 1 467 ? 197.215 164.134 168.531 1.00 71.52 467 LEU A C 1
ATOM 3265 O O . LEU A 1 467 ? 197.592 163.161 169.190 1.00 74.66 467 LEU A O 1
ATOM 3270 N N . ILE A 1 468 ? 196.621 165.181 169.095 1.00 74.07 468 ILE A N 1
ATOM 3271 C CA . ILE A 1 468 ? 196.467 165.297 170.541 1.00 70.74 468 ILE A CA 1
ATOM 3272 C C . ILE A 1 468 ? 194.997 165.246 170.955 1.00 67.82 468 ILE A C 1
ATOM 3273 O O . ILE A 1 468 ? 194.652 165.663 172.057 1.00 69.42 468 ILE A O 1
ATOM 3278 N N . GLY A 1 469 ? 194.124 164.737 170.090 1.00 71.49 469 GLY A N 1
ATOM 3279 C CA . GLY A 1 469 ? 192.716 164.657 170.427 1.00 65.02 469 GLY A CA 1
ATOM 3280 C C . GLY A 1 469 ? 192.322 163.477 171.286 1.00 73.54 469 GLY A C 1
ATOM 3281 O O . GLY A 1 469 ? 191.172 163.411 171.728 1.00 81.23 469 GLY A O 1
ATOM 3282 N N . SER A 1 470 ? 193.245 162.551 171.539 1.00 78.79 470 SER A N 1
ATOM 3283 C CA . SER A 1 470 ? 192.949 161.347 172.303 1.00 73.56 470 SER A CA 1
ATOM 3284 C C . SER A 1 470 ? 193.177 161.509 173.799 1.00 74.59 470 SER A C 1
ATOM 3285 O O . SER A 1 470 ? 192.865 160.586 174.558 1.00 81.00 470 SER A O 1
ATOM 3288 N N . ALA A 1 471 ? 193.711 162.646 174.241 1.00 62.69 471 ALA A N 1
ATOM 3289 C CA . ALA A 1 471 ? 193.961 162.895 175.653 1.00 57.93 471 ALA A CA 1
ATOM 3290 C C . ALA A 1 471 ? 193.010 163.927 176.242 1.00 68.68 471 ALA A C 1
ATOM 3291 O O . ALA A 1 471 ? 193.264 164.436 177.337 1.00 71.16 471 ALA A O 1
ATOM 3293 N N . VAL A 1 472 ? 191.920 164.245 175.547 1.00 66.34 472 VAL A N 1
ATOM 3294 C CA . VAL A 1 472 ? 191.001 165.272 176.023 1.00 64.09 472 VAL A CA 1
ATOM 3295 C C . VAL A 1 472 ? 190.060 164.710 177.080 1.00 67.66 472 VAL A C 1
ATOM 3296 O O . VAL A 1 472 ? 189.864 165.312 178.142 1.00 69.56 472 VAL A O 1
ATOM 3300 N N . ILE A 1 473 ? 189.469 163.552 176.808 1.00 75.46 473 ILE A N 1
ATOM 3301 C CA . ILE A 1 473 ? 188.475 162.950 177.695 1.00 71.67 473 ILE A CA 1
ATOM 3302 C C . ILE A 1 473 ? 189.128 162.339 178.934 1.00 73.99 473 ILE A C 1
ATOM 3303 O O . ILE A 1 473 ? 188.534 162.412 180.017 1.00 73.24 473 ILE A O 1
ATOM 3308 N N . PRO A 1 474 ? 190.308 161.707 178.847 1.00 62.20 474 PRO A N 1
ATOM 3309 C CA . PRO A 1 474 ? 190.978 161.292 180.093 1.00 57.28 474 PRO A CA 1
ATOM 3310 C C . PRO A 1 474 ? 191.239 162.432 181.066 1.00 67.74 474 PRO A C 1
ATOM 3311 O O . PRO A 1 474 ? 191.084 162.248 182.279 1.00 72.17 474 PRO A O 1
ATOM 3315 N N . ILE A 1 475 ? 191.615 163.615 180.575 1.00 69.63 475 ILE A N 1
ATOM 3316 C CA . ILE A 1 475 ? 191.863 164.742 181.472 1.00 64.51 475 ILE A CA 1
ATOM 3317 C C . ILE A 1 475 ? 190.557 165.244 182.080 1.00 66.12 475 ILE A C 1
ATOM 3318 O O . ILE A 1 475 ? 190.500 165.598 183.266 1.00 76.17 475 ILE A O 1
ATOM 3323 N N . ALA A 1 476 ? 189.485 165.275 181.285 1.00 66.07 476 ALA A N 1
ATOM 3324 C CA . ALA A 1 476 ? 188.180 165.640 181.825 1.00 68.23 476 ALA A CA 1
ATOM 3325 C C . ALA A 1 476 ? 187.733 164.653 182.897 1.00 74.32 476 ALA A C 1
ATOM 3326 O O . ALA A 1 476 ? 187.169 165.053 183.922 1.00 81.04 476 ALA A O 1
ATOM 3328 N N . PHE A 1 477 ? 187.969 163.358 182.675 1.00 70.89 477 PHE A N 1
ATOM 3329 C CA . PHE A 1 477 ? 187.650 162.357 183.689 1.00 69.51 477 PHE A CA 1
ATOM 3330 C C . PHE A 1 477 ? 188.490 162.555 184.944 1.00 70.99 477 PHE A C 1
ATOM 3331 O O . PHE A 1 477 ? 187.995 162.388 186.064 1.00 78.80 477 PHE A O 1
ATOM 3339 N N . MET A 1 478 ? 189.768 162.901 184.776 1.00 70.19 478 MET A N 1
ATOM 3340 C CA . MET A 1 478 ? 190.619 163.171 185.930 1.00 70.83 478 MET A CA 1
ATOM 3341 C C . MET A 1 478 ? 190.082 164.338 186.745 1.00 76.13 478 MET A C 1
ATOM 3342 O O . MET A 1 478 ? 190.089 164.301 187.981 1.00 86.48 478 MET A O 1
ATOM 3347 N N . LEU A 1 479 ? 189.612 165.385 186.069 1.00 79.67 479 LEU A N 1
ATOM 3348 C CA . LEU A 1 479 ? 189.122 166.559 186.783 1.00 80.95 479 LEU A CA 1
ATOM 3349 C C . LEU A 1 479 ? 187.746 166.339 187.405 1.00 80.42 479 LEU A C 1
ATOM 3350 O O . LEU A 1 479 ? 187.479 166.858 188.494 1.00 85.30 479 LEU A O 1
ATOM 3355 N N . LEU A 1 480 ? 186.867 165.584 186.748 1.00 76.26 480 LEU A N 1
ATOM 3356 C CA . LEU A 1 480 ? 185.473 165.489 187.167 1.00 75.87 480 LEU A CA 1
ATOM 3357 C C . LEU A 1 480 ? 185.078 164.102 187.649 1.00 84.39 480 LEU A C 1
ATOM 3358 O O . LEU A 1 480 ? 184.579 163.964 188.772 1.00 90.30 480 LEU A O 1
ATOM 3363 N N . TRP A 1 481 ? 185.273 163.069 186.833 1.00 87.12 481 TRP A N 1
ATOM 3364 C CA . TRP A 1 481 ? 184.795 161.735 187.171 1.00 81.59 481 TRP A CA 1
ATOM 3365 C C . TRP A 1 481 ? 185.618 161.130 188.301 1.00 85.99 481 TRP A C 1
ATOM 3366 O O . TRP A 1 481 ? 186.825 161.361 188.404 1.00 91.62 481 TRP A O 1
ATOM 3377 N N . SER A 1 482 ? 184.954 160.347 189.150 1.00 88.99 482 SER A N 1
ATOM 3378 C CA . SER A 1 482 ? 185.589 159.738 190.311 1.00 93.53 482 SER A CA 1
ATOM 3379 C C . SER A 1 482 ? 185.774 158.233 190.166 1.00 92.48 482 SER A C 1
ATOM 3380 O O . SER A 1 482 ? 186.102 157.564 191.150 1.00 93.43 482 SER A O 1
ATOM 3383 N N . LYS A 1 483 ? 185.570 157.681 188.968 1.00 95.05 483 LYS A N 1
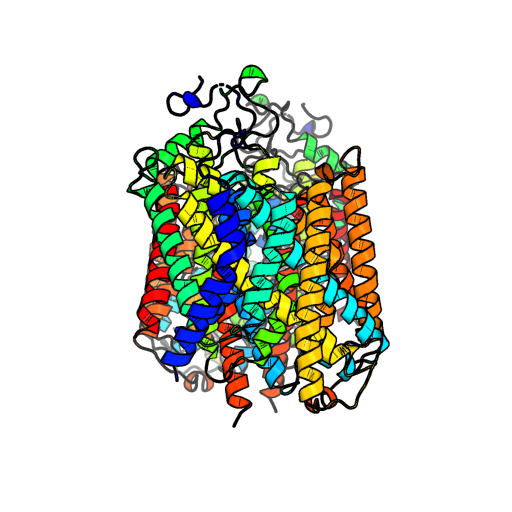ATOM 3384 C CA . LYS A 1 483 ? 185.737 156.253 188.741 1.00 95.76 483 LYS A CA 1
ATOM 3385 C C . LYS A 1 483 ? 186.885 155.906 187.806 1.00 99.94 483 LYS A C 1
ATOM 3386 O O . LYS A 1 483 ? 187.282 154.738 187.756 1.00 99.60 483 LYS A O 1
ATOM 3392 N N . ALA A 1 484 ? 187.421 156.877 187.070 1.00 94.69 484 ALA A N 1
ATOM 3393 C CA . ALA A 1 484 ? 188.497 156.605 186.127 1.00 86.76 484 ALA A CA 1
ATOM 3394 C C . ALA A 1 484 ? 189.759 156.159 186.854 1.00 87.93 484 ALA A C 1
ATOM 3395 O O . ALA A 1 484 ? 190.057 156.623 187.958 1.00 92.53 484 ALA A O 1
ATOM 3397 N N . ASN A 1 485 ? 190.503 155.254 186.228 1.00 83.69 485 ASN A N 1
ATOM 3398 C CA . ASN A 1 485 ? 191.717 154.688 186.801 1.00 81.63 485 ASN A CA 1
ATOM 3399 C C . ASN A 1 485 ? 192.911 154.981 185.895 1.00 83.84 485 ASN A C 1
ATOM 3400 O O . ASN A 1 485 ? 192.776 155.550 184.810 1.00 85.34 485 ASN A O 1
ATOM 3405 N N . ALA A 1 486 ? 194.096 154.580 186.362 1.00 77.54 486 ALA A N 1
ATOM 3406 C CA . ALA A 1 486 ? 195.334 154.945 185.681 1.00 72.41 486 ALA A CA 1
ATOM 3407 C C . ALA A 1 486 ? 195.518 154.168 184.383 1.00 79.64 486 ALA A C 1
ATOM 3408 O O . ALA A 1 486 ? 195.897 154.741 183.356 1.00 91.19 486 ALA A O 1
ATOM 3410 N N . PHE A 1 487 ? 195.267 152.856 184.412 1.00 83.53 487 PHE A N 1
ATOM 3411 C CA . PHE A 1 487 ? 195.544 152.021 183.245 1.00 81.00 487 PHE A CA 1
ATOM 3412 C C . PHE A 1 487 ? 194.674 152.414 182.058 1.00 79.56 487 PHE A C 1
ATOM 3413 O O . PHE A 1 487 ? 195.156 152.484 180.919 1.00 77.78 487 PHE A O 1
ATOM 3421 N N . GLY A 1 488 ? 193.389 152.673 182.304 1.00 72.49 488 GLY A N 1
ATOM 3422 C CA . GLY A 1 488 ? 192.504 153.066 181.222 1.00 74.44 488 GLY A CA 1
ATOM 3423 C C . GLY A 1 488 ? 192.925 154.365 180.566 1.00 83.76 488 GLY A C 1
ATOM 3424 O O . GLY A 1 488 ? 192.795 154.528 179.352 1.00 82.86 488 GLY A O 1
ATOM 3425 N N . ALA A 1 489 ? 193.442 155.306 181.360 1.00 87.75 489 ALA A N 1
ATOM 3426 C CA . ALA A 1 489 ? 193.888 156.583 180.812 1.00 75.05 489 ALA A CA 1
ATOM 3427 C C . ALA A 1 489 ? 195.036 156.388 179.831 1.00 70.56 489 ALA A C 1
ATOM 3428 O O . ALA A 1 489 ? 195.001 156.901 178.706 1.00 81.85 489 ALA A O 1
ATOM 3430 N N . ILE A 1 490 ? 196.063 155.639 180.241 1.00 68.41 490 ILE A N 1
ATOM 3431 C CA . ILE A 1 490 ? 197.199 155.379 179.361 1.00 74.95 490 ILE A CA 1
ATOM 3432 C C . ILE A 1 490 ? 196.740 154.640 178.113 1.00 77.24 490 ILE A C 1
ATOM 3433 O O . ILE A 1 490 ? 197.125 154.982 176.987 1.00 79.19 490 ILE A O 1
ATOM 3438 N N . LEU A 1 491 ? 195.900 153.617 178.296 1.00 83.92 491 LEU A N 1
ATOM 3439 C CA . LEU A 1 491 ? 195.449 152.817 177.163 1.00 83.01 491 LEU A CA 1
ATOM 3440 C C . LEU A 1 491 ? 194.690 153.668 176.153 1.00 83.36 491 LEU A C 1
ATOM 3441 O O . LEU A 1 491 ? 194.975 153.623 174.951 1.00 85.49 491 LEU A O 1
ATOM 3446 N N . GLY A 1 492 ? 193.728 154.463 176.625 1.00 78.16 492 GLY A N 1
ATOM 3447 C CA . GLY A 1 492 ? 192.954 155.291 175.716 1.00 76.42 492 GLY A CA 1
ATOM 3448 C C . GLY A 1 492 ? 193.796 156.347 175.031 1.00 78.41 492 GLY A C 1
ATOM 3449 O O . GLY A 1 492 ? 193.699 156.546 173.817 1.00 83.85 492 GLY A O 1
ATOM 3450 N N . ALA A 1 493 ? 194.653 157.030 175.800 1.00 81.09 493 ALA A N 1
ATOM 3451 C CA . ALA A 1 493 ? 195.474 158.090 175.229 1.00 78.38 493 ALA A CA 1
ATOM 3452 C C . ALA A 1 493 ? 196.420 157.549 174.165 1.00 76.82 493 ALA A C 1
ATOM 3453 O O . ALA A 1 493 ? 196.621 158.185 173.125 1.00 77.24 493 ALA A O 1
ATOM 3455 N N . THR A 1 494 ? 197.012 156.376 174.404 1.00 80.35 494 THR A N 1
ATOM 3456 C CA . THR A 1 494 ? 197.943 155.822 173.428 1.00 79.81 494 THR A CA 1
ATOM 3457 C C . THR A 1 494 ? 197.221 155.221 172.226 1.00 82.94 494 THR A C 1
ATOM 3458 O O . THR A 1 494 ? 197.717 155.314 171.098 1.00 81.16 494 THR A O 1
ATOM 3462 N N . SER A 1 495 ? 196.055 154.604 172.437 1.00 84.86 495 SER A N 1
ATOM 3463 C CA . SER A 1 495 ? 195.359 153.942 171.340 1.00 83.78 495 SER A CA 1
ATOM 3464 C C . SER A 1 495 ? 194.680 154.939 170.409 1.00 86.54 495 SER A C 1
ATOM 3465 O O . SER A 1 495 ? 194.648 154.727 169.189 1.00 91.48 495 SER A O 1
ATOM 3468 N N . GLY A 1 496 ? 194.115 156.014 170.966 1.00 78.84 496 GLY A N 1
ATOM 3469 C CA . GLY A 1 496 ? 193.401 156.971 170.139 1.00 77.84 496 GLY A CA 1
ATOM 3470 C C . GLY A 1 496 ? 194.287 157.632 169.103 1.00 81.47 496 GLY A C 1
ATOM 3471 O O . GLY A 1 496 ? 193.889 157.790 167.949 1.00 85.77 496 GLY A O 1
ATOM 3472 N N . CYS A 1 497 ? 195.500 158.022 169.498 1.00 88.86 497 CYS A N 1
ATOM 3473 C CA . CYS A 1 497 ? 196.409 158.678 168.563 1.00 84.21 497 CYS A CA 1
ATOM 3474 C C . CYS A 1 497 ? 196.768 157.756 167.404 1.00 83.43 497 CYS A C 1
ATOM 3475 O O . CYS A 1 497 ? 196.725 158.161 166.236 1.00 88.08 497 CYS A O 1
ATOM 3478 N N . VAL A 1 498 ? 197.117 156.505 167.711 1.00 78.58 498 VAL A N 1
ATOM 3479 C CA . VAL A 1 498 ? 197.511 155.560 166.670 1.00 76.21 498 VAL A CA 1
ATOM 3480 C C . VAL A 1 498 ? 196.347 155.294 165.725 1.00 80.70 498 VAL A C 1
ATOM 3481 O O . VAL A 1 498 ? 196.502 155.323 164.497 1.00 79.36 498 VAL A O 1
ATOM 3485 N N . PHE A 1 499 ? 195.159 155.038 166.283 1.00 83.32 499 PHE A N 1
ATOM 3486 C CA . PHE A 1 499 ? 194.005 154.751 165.439 1.00 81.45 499 PHE A CA 1
ATOM 3487 C C . PHE A 1 499 ? 193.630 155.955 164.584 1.00 81.98 499 PHE A C 1
ATOM 3488 O O . PHE A 1 499 ? 193.304 155.807 163.399 1.00 86.26 499 PHE A O 1
ATOM 3496 N N . GLY A 1 500 ? 193.683 157.158 165.161 1.00 67.12 500 GLY A N 1
ATOM 3497 C CA . GLY A 1 500 ? 193.355 158.349 164.401 1.00 61.54 500 GLY A CA 1
ATOM 3498 C C . GLY A 1 500 ? 194.328 158.608 163.269 1.00 68.20 500 GLY A C 1
ATOM 3499 O O . GLY A 1 500 ? 193.916 158.944 162.158 1.00 78.57 500 GLY A O 1
ATOM 3500 N N . ILE A 1 501 ? 195.628 158.449 163.528 1.00 66.91 501 ILE A N 1
ATOM 3501 C CA . ILE A 1 501 ? 196.617 158.651 162.473 1.00 67.18 501 ILE A CA 1
ATOM 3502 C C . ILE A 1 501 ? 196.447 157.610 161.374 1.00 68.19 501 ILE A C 1
ATOM 3503 O O . ILE A 1 501 ? 196.535 157.925 160.179 1.00 74.41 501 ILE A O 1
ATOM 3508 N N . ILE A 1 502 ? 196.193 156.354 161.756 1.00 77.08 502 ILE A N 1
ATOM 3509 C CA . ILE A 1 502 ? 196.012 155.299 160.761 1.00 78.68 502 ILE A CA 1
ATOM 3510 C C . ILE A 1 502 ? 194.803 155.598 159.882 1.00 79.31 502 ILE A C 1
ATOM 3511 O O . ILE A 1 502 ? 194.874 155.507 158.650 1.00 80.92 502 ILE A O 1
ATOM 3516 N N . THR A 1 503 ? 193.678 155.970 160.500 1.00 65.19 503 THR A N 1
ATOM 3517 C CA . THR A 1 503 ? 192.481 156.297 159.729 1.00 60.36 503 THR A CA 1
ATOM 3518 C C . THR A 1 503 ? 192.711 157.514 158.841 1.00 69.28 503 THR A C 1
ATOM 3519 O O . THR A 1 503 ? 192.277 157.541 157.683 1.00 73.13 503 THR A O 1
ATOM 3523 N N . TRP A 1 504 ? 193.400 158.527 159.369 1.00 65.75 504 TRP A N 1
ATOM 3524 C CA . TRP A 1 504 ? 193.639 159.763 158.635 1.00 63.07 504 TRP A CA 1
ATOM 3525 C C . TRP A 1 504 ? 194.496 159.518 157.399 1.00 64.32 504 TRP A C 1
ATOM 3526 O O . TRP A 1 504 ? 194.232 160.080 156.331 1.00 69.44 504 TRP A O 1
ATOM 3537 N N . LEU A 1 505 ? 195.520 158.672 157.519 1.00 71.70 505 LEU A N 1
ATOM 3538 C CA . LEU A 1 505 ? 196.343 158.362 156.355 1.00 76.22 505 LEU A CA 1
ATOM 3539 C C . LEU A 1 505 ? 195.641 157.422 155.379 1.00 78.23 505 LEU A C 1
ATOM 3540 O O . LEU A 1 505 ? 195.763 157.597 154.158 1.00 78.22 505 LEU A O 1
ATOM 3545 N N . THR A 1 506 ? 194.896 156.432 155.884 1.00 79.42 506 THR A N 1
ATOM 3546 C CA . THR A 1 506 ? 194.237 155.482 154.996 1.00 75.92 506 THR A CA 1
ATOM 3547 C C . THR A 1 506 ? 193.098 156.117 154.210 1.00 78.66 506 THR A C 1
ATOM 3548 O O . THR A 1 506 ? 192.881 155.746 153.054 1.00 83.34 506 THR A O 1
ATOM 3552 N N . THR A 1 507 ? 192.360 157.059 154.804 1.00 70.53 507 THR A N 1
ATOM 3553 C CA . THR A 1 507 ? 191.320 157.750 154.048 1.00 66.89 507 THR A CA 1
ATOM 3554 C C . THR A 1 507 ? 191.917 158.545 152.895 1.00 76.87 507 THR A C 1
ATOM 3555 O O . THR A 1 507 ? 191.377 158.542 151.781 1.00 77.68 507 THR A O 1
ATOM 3559 N N . ALA A 1 508 ? 193.036 159.230 153.142 1.00 81.31 508 ALA A N 1
ATOM 3560 C CA . ALA A 1 508 ? 193.700 159.977 152.079 1.00 77.49 508 ALA A CA 1
ATOM 3561 C C . ALA A 1 508 ? 194.216 159.046 150.991 1.00 75.02 508 ALA A C 1
ATOM 3562 O O . ALA A 1 508 ? 194.119 159.359 149.799 1.00 71.47 508 ALA A O 1
ATOM 3564 N N . LYS A 1 509 ? 194.779 157.900 151.382 1.00 84.71 509 LYS A N 1
ATOM 3565 C CA . LYS A 1 509 ? 195.254 156.944 150.385 1.00 85.09 509 LYS A CA 1
ATOM 3566 C C . LYS A 1 509 ? 194.104 156.375 149.559 1.00 81.22 509 LYS A C 1
ATOM 3567 O O . LYS A 1 509 ? 194.234 156.201 148.343 1.00 80.57 509 LYS A O 1
ATOM 3573 N N . THR A 1 510 ? 192.975 156.070 150.202 1.00 82.38 510 THR A N 1
ATOM 3574 C CA . THR A 1 510 ? 191.867 155.427 149.504 1.00 79.31 510 THR A CA 1
ATOM 3575 C C . THR A 1 510 ? 191.141 156.401 148.582 1.00 83.34 510 THR A C 1
ATOM 3576 O O . THR A 1 510 ? 190.852 156.075 147.425 1.00 84.43 510 THR A O 1
ATOM 3580 N N . GLN A 1 511 ? 190.849 157.608 149.069 1.00 86.99 511 GLN A N 1
ATOM 3581 C CA . GLN A 1 511 ? 190.045 158.560 148.312 1.00 83.74 511 GLN A CA 1
ATOM 3582 C C . GLN A 1 511 ? 190.835 159.309 147.247 1.00 86.13 511 GLN A C 1
ATOM 3583 O O . GLN A 1 511 ? 190.235 160.047 146.460 1.00 83.80 511 GLN A O 1
ATOM 3589 N N . TYR A 1 512 ? 192.152 159.137 147.199 1.00 88.98 512 TYR A N 1
ATOM 3590 C CA . TYR A 1 512 ? 192.994 159.785 146.203 1.00 83.61 512 TYR A CA 1
ATOM 3591 C C . TYR A 1 512 ? 194.028 158.767 145.735 1.00 84.89 512 TYR A C 1
ATOM 3592 O O . TYR A 1 512 ? 193.907 157.566 145.995 1.00 91.19 512 TYR A O 1
ATOM 3601 N N . GLY A 1 513 ? 195.048 159.240 145.022 1.00 92.47 513 GLY A N 1
ATOM 3602 C CA . GLY A 1 513 ? 196.081 158.369 144.499 1.00 95.99 513 GLY A CA 1
ATOM 3603 C C . GLY A 1 513 ? 197.436 158.468 145.160 1.00 98.47 513 GLY A C 1
ATOM 3604 O O . GLY A 1 513 ? 198.403 157.899 144.635 1.00 96.09 513 GLY A O 1
ATOM 3605 N N . ARG A 1 514 ? 197.481 159.047 146.349 1.00 97.40 514 ARG A N 1
ATOM 3606 C CA . ARG A 1 514 ? 198.799 159.334 146.924 1.00 94.33 514 ARG A CA 1
ATOM 3607 C C . ARG A 1 514 ? 198.639 159.752 148.369 1.00 95.75 514 ARG A C 1
ATOM 3608 O O . ARG A 1 514 ? 197.509 159.899 148.786 1.00 100.32 514 ARG A O 1
ATOM 3616 N N . VAL A 1 515 ? 199.735 159.889 149.099 1.00 87.71 515 VAL A N 1
ATOM 3617 C CA . VAL A 1 515 ? 199.734 160.380 150.477 1.00 90.12 515 VAL A CA 1
ATOM 3618 C C . VAL A 1 515 ? 200.799 161.471 150.547 1.00 90.22 515 VAL A C 1
ATOM 3619 O O . VAL A 1 515 ? 201.980 161.197 150.784 1.00 90.30 515 VAL A O 1
ATOM 3623 N N . ASP A 1 516 ? 200.387 162.720 150.337 1.00 84.95 516 ASP A N 1
ATOM 3624 C CA . ASP A 1 516 ? 201.279 163.868 150.410 1.00 85.99 516 ASP A CA 1
ATOM 3625 C C . ASP A 1 516 ? 200.544 165.003 151.109 1.00 84.77 516 ASP A C 1
ATOM 3626 O O . ASP A 1 516 ? 199.398 164.853 151.540 1.00 81.48 516 ASP A O 1
ATOM 3631 N N . LEU A 1 517 ? 201.206 166.157 151.212 1.00 80.32 517 LEU A N 1
ATOM 3632 C CA . LEU A 1 517 ? 200.637 167.288 151.937 1.00 81.11 517 LEU A CA 1
ATOM 3633 C C . LEU A 1 517 ? 199.395 167.863 151.271 1.00 79.65 517 LEU A C 1
ATOM 3634 O O . LEU A 1 517 ? 198.683 168.646 151.907 1.00 80.42 517 LEU A O 1
ATOM 3639 N N . ASP A 1 518 ? 199.118 167.504 150.018 1.00 82.51 518 ASP A N 1
ATOM 3640 C CA . ASP A 1 518 ? 197.962 168.036 149.303 1.00 84.20 518 ASP A CA 1
ATOM 3641 C C . ASP A 1 518 ? 196.698 167.229 149.593 1.00 83.79 518 ASP A C 1
ATOM 3642 O O . ASP A 1 518 ? 195.687 167.783 150.035 1.00 86.01 518 ASP A O 1
ATOM 3647 N N . SER A 1 519 ? 196.743 165.918 149.344 1.00 77.79 519 SER A N 1
ATOM 3648 C CA . SER A 1 519 ? 195.574 165.076 149.575 1.00 72.35 519 SER A CA 1
ATOM 3649 C C . SER A 1 519 ? 195.308 164.873 151.060 1.00 75.37 519 SER A C 1
ATOM 3650 O O . SER A 1 519 ? 194.156 164.678 151.460 1.00 81.94 519 SER A O 1
ATOM 3653 N N . THR A 1 520 ? 196.357 164.891 151.884 1.00 75.76 520 THR A N 1
ATOM 3654 C CA . THR A 1 520 ? 196.180 164.709 153.321 1.00 72.75 520 THR A CA 1
ATOM 3655 C C . THR A 1 520 ? 195.406 165.867 153.938 1.00 65.56 520 THR A C 1
ATOM 3656 O O . THR A 1 520 ? 194.538 165.656 154.792 1.00 70.03 520 THR A O 1
ATOM 3660 N N . GLY A 1 521 ? 195.692 167.092 153.511 1.00 59.10 521 GLY A N 1
ATOM 3661 C CA . GLY A 1 521 ? 194.996 168.250 154.032 1.00 61.93 521 GLY A CA 1
ATOM 3662 C C . GLY A 1 521 ? 193.681 168.521 153.333 1.00 69.27 521 GLY A C 1
ATOM 3663 O O . GLY A 1 521 ? 193.533 169.537 152.650 1.00 73.36 521 GLY A O 1
ATOM 3664 N N . LYS A 1 522 ? 192.720 167.615 153.493 1.00 66.13 522 LYS A N 1
ATOM 3665 C CA . LYS A 1 522 ? 191.392 167.765 152.919 1.00 54.69 522 LYS A CA 1
ATOM 3666 C C . LYS A 1 522 ? 190.355 167.513 154.002 1.00 64.40 522 LYS A C 1
ATOM 3667 O O . LYS A 1 522 ? 190.654 166.945 155.054 1.00 72.73 522 LYS A O 1
ATOM 3673 N N . ASN A 1 523 ? 189.124 167.950 153.731 1.00 50.93 523 ASN A N 1
ATOM 3674 C CA . ASN A 1 523 ? 188.087 167.926 154.758 1.00 49.27 523 ASN A CA 1
ATOM 3675 C C . ASN A 1 523 ? 187.757 166.504 155.195 1.00 58.29 523 ASN A C 1
ATOM 3676 O O . ASN A 1 523 ? 187.575 166.243 156.388 1.00 64.84 523 ASN A O 1
ATOM 3681 N N . GLY A 1 524 ? 187.684 165.572 154.249 1.00 58.50 524 GLY A N 1
ATOM 3682 C CA . GLY A 1 524 ? 187.300 164.209 154.541 1.00 53.03 524 GLY A CA 1
ATOM 3683 C C . GLY A 1 524 ? 188.273 163.459 155.431 1.00 61.36 524 GLY A C 1
ATOM 3684 O O . GLY A 1 524 ? 187.910 162.969 156.508 1.00 71.90 524 GLY A O 1
ATOM 3685 N N . PRO A 1 525 ? 189.522 163.312 154.974 1.00 59.98 525 PRO A N 1
ATOM 3686 C CA . PRO A 1 525 ? 190.530 162.651 155.821 1.00 58.89 525 PRO A CA 1
ATOM 3687 C C . PRO A 1 525 ? 190.723 163.320 157.170 1.00 63.00 525 PRO A C 1
ATOM 3688 O O . PRO A 1 525 ? 190.883 162.627 158.183 1.00 68.17 525 PRO A O 1
ATOM 3692 N N . MET A 1 526 ? 190.702 164.654 157.214 1.00 53.12 526 MET A N 1
ATOM 3693 C CA . MET A 1 526 ? 190.890 165.348 158.482 1.00 50.11 526 MET A CA 1
ATOM 3694 C C . MET A 1 526 ? 189.715 165.112 159.421 1.00 54.44 526 MET A C 1
ATOM 3695 O O . MET A 1 526 ? 189.910 164.917 160.625 1.00 54.30 526 MET A O 1
ATOM 3700 N N . LEU A 1 527 ? 188.490 165.120 158.892 1.00 51.70 527 LEU A N 1
ATOM 3701 C CA . LEU A 1 527 ? 187.325 164.839 159.723 1.00 52.84 527 LEU A CA 1
ATOM 3702 C C . LEU A 1 527 ? 187.367 163.416 160.260 1.00 62.24 527 LEU A C 1
ATOM 3703 O O . LEU A 1 527 ? 187.080 163.178 161.442 1.00 65.72 527 LEU A O 1
ATOM 3708 N N . ALA A 1 528 ? 187.732 162.456 159.407 1.00 59.67 528 ALA A N 1
ATOM 3709 C CA . ALA A 1 528 ? 187.845 161.072 159.852 1.00 55.91 528 ALA A CA 1
ATOM 3710 C C . ALA A 1 528 ? 188.879 160.937 160.962 1.00 65.89 528 ALA A C 1
ATOM 3711 O O . ALA A 1 528 ? 188.614 160.323 162.004 1.00 70.45 528 ALA A O 1
ATOM 3713 N N . GLY A 1 529 ? 190.062 161.523 160.762 1.00 60.41 529 GLY A N 1
ATOM 3714 C CA . GLY A 1 529 ? 191.098 161.444 161.778 1.00 42.56 529 GLY A CA 1
ATOM 3715 C C . GLY A 1 529 ? 190.696 162.104 163.083 1.00 49.65 529 GLY A C 1
ATOM 3716 O O . GLY A 1 529 ? 190.916 161.547 164.160 1.00 62.13 529 GLY A O 1
ATOM 3717 N N . ASN A 1 530 ? 190.090 163.292 163.005 1.00 58.67 530 ASN A N 1
ATOM 3718 C CA . ASN A 1 530 ? 189.668 163.998 164.211 1.00 61.26 530 ASN A CA 1
ATOM 3719 C C . ASN A 1 530 ? 188.650 163.182 164.996 1.00 61.00 530 ASN A C 1
ATOM 3720 O O . ASN A 1 530 ? 188.794 162.989 166.212 1.00 61.79 530 ASN A O 1
ATOM 3725 N N . LEU A 1 531 ? 187.610 162.694 164.314 1.00 72.54 531 LEU A N 1
ATOM 3726 C CA . LEU A 1 531 ? 186.557 161.954 165.002 1.00 68.99 531 LEU A CA 1
ATOM 3727 C C . LEU A 1 531 ? 187.095 160.662 165.605 1.00 67.45 531 LEU A C 1
ATOM 3728 O O . LEU A 1 531 ? 186.800 160.336 166.760 1.00 65.17 531 LEU A O 1
ATOM 3733 N N . VAL A 1 532 ? 187.901 159.917 164.842 1.00 65.92 532 VAL A N 1
ATOM 3734 C CA . VAL A 1 532 ? 188.440 158.662 165.357 1.00 59.29 532 VAL A CA 1
ATOM 3735 C C . VAL A 1 532 ? 189.343 158.919 166.556 1.00 67.86 532 VAL A C 1
ATOM 3736 O O . VAL A 1 532 ? 189.277 158.205 167.563 1.00 68.36 532 VAL A O 1
ATOM 3740 N N . ALA A 1 533 ? 190.196 159.944 166.475 1.00 72.85 533 ALA A N 1
ATOM 3741 C CA . ALA A 1 533 ? 191.116 160.224 167.571 1.00 59.40 533 ALA A CA 1
ATOM 3742 C C . ALA A 1 533 ? 190.367 160.613 168.840 1.00 66.71 533 ALA A C 1
ATOM 3743 O O . ALA A 1 533 ? 190.671 160.111 169.927 1.00 72.76 533 ALA A O 1
ATOM 3745 N N . ILE A 1 534 ? 189.380 161.506 168.726 1.00 73.43 534 ILE A N 1
ATOM 3746 C CA . ILE A 1 534 ? 188.717 161.990 169.934 1.00 67.32 534 ILE A CA 1
ATOM 3747 C C . ILE A 1 534 ? 187.788 160.927 170.517 1.00 69.37 534 ILE A C 1
ATOM 3748 O O . ILE A 1 534 ? 187.687 160.782 171.741 1.00 73.81 534 ILE A O 1
ATOM 3753 N N . LEU A 1 535 ? 187.102 160.161 169.662 1.00 76.57 535 LEU A N 1
ATOM 3754 C CA . LEU A 1 535 ? 186.052 159.274 170.155 1.00 74.56 535 LEU A CA 1
ATOM 3755 C C . LEU A 1 535 ? 186.611 158.034 170.844 1.00 75.56 535 LEU A C 1
ATOM 3756 O O . LEU A 1 535 ? 186.096 157.621 171.889 1.00 74.87 535 LEU A O 1
ATOM 3761 N N . THR A 1 536 ? 187.657 157.423 170.284 1.00 81.39 536 THR A N 1
ATOM 3762 C CA . THR A 1 536 ? 188.170 156.174 170.834 1.00 78.30 536 THR A CA 1
ATOM 3763 C C . THR A 1 536 ? 188.941 156.366 172.133 1.00 75.93 536 THR A C 1
ATOM 3764 O O . THR A 1 536 ? 189.078 155.407 172.900 1.00 79.79 536 THR A O 1
ATOM 3768 N N . GLY A 1 537 ? 189.450 157.569 172.399 1.00 78.62 537 GLY A N 1
ATOM 3769 C CA . GLY A 1 537 ? 190.165 157.797 173.642 1.00 78.93 537 GLY A CA 1
ATOM 3770 C C . GLY A 1 537 ? 189.253 157.901 174.848 1.00 77.50 537 GLY A C 1
ATOM 3771 O O . GLY A 1 537 ? 189.687 157.667 175.979 1.00 75.98 537 GLY A O 1
ATOM 3772 N N . GLY A 1 538 ? 187.988 158.247 174.630 1.00 72.81 538 GLY A N 1
ATOM 3773 C CA . GLY A 1 538 ? 187.041 158.378 175.718 1.00 72.88 538 GLY A CA 1
ATOM 3774 C C . GLY A 1 538 ? 186.154 157.163 175.890 1.00 77.67 538 GLY A C 1
ATOM 3775 O O . GLY A 1 538 ? 185.400 157.070 176.861 1.00 81.55 538 GLY A O 1
ATOM 3776 N N . LEU A 1 539 ? 186.233 156.225 174.948 1.00 82.07 539 LEU A N 1
ATOM 3777 C CA . LEU A 1 539 ? 185.473 154.986 175.043 1.00 79.23 539 LEU A CA 1
ATOM 3778 C C . LEU A 1 539 ? 186.259 153.888 175.745 1.00 81.11 539 LEU A C 1
ATOM 3779 O O . LEU A 1 539 ? 185.696 153.145 176.556 1.00 83.77 539 LEU A O 1
ATOM 3784 N N . ILE A 1 540 ? 187.553 153.767 175.444 1.00 76.05 540 ILE A N 1
ATOM 3785 C CA . ILE A 1 540 ? 188.390 152.796 176.140 1.00 75.61 540 ILE A CA 1
ATOM 3786 C C . ILE A 1 540 ? 188.518 153.163 177.612 1.00 78.93 540 ILE A C 1
ATOM 3787 O O . ILE A 1 540 ? 188.441 152.297 178.491 1.00 81.32 540 ILE A O 1
ATOM 3792 N N . HIS A 1 541 ? 188.712 154.450 177.906 1.00 79.48 541 HIS A N 1
ATOM 3793 C CA . HIS A 1 541 ? 188.845 154.884 179.292 1.00 81.49 541 HIS A CA 1
ATOM 3794 C C . HIS A 1 541 ? 187.550 154.696 180.072 1.00 82.20 541 HIS A C 1
ATOM 3795 O O . HIS A 1 541 ? 187.590 154.396 181.270 1.00 73.96 541 HIS A O 1
ATOM 3802 N N . ALA A 1 542 ? 186.400 154.870 179.421 1.00 88.61 542 ALA A N 1
ATOM 3803 C CA . ALA A 1 542 ? 185.115 154.689 180.083 1.00 84.80 542 ALA A CA 1
ATOM 3804 C C . ALA A 1 542 ? 184.698 153.228 180.190 1.00 87.58 542 ALA A C 1
ATOM 3805 O O . ALA A 1 542 ? 183.784 152.919 180.960 1.00 89.97 542 ALA A O 1
ATOM 3807 N N . VAL A 1 543 ? 185.336 152.331 179.444 1.00 90.96 543 VAL A N 1
ATOM 3808 C CA . VAL A 1 543 ? 185.031 150.907 179.540 1.00 89.72 543 VAL A CA 1
ATOM 3809 C C . VAL A 1 543 ? 185.946 150.215 180.540 1.00 90.24 543 VAL A C 1
ATOM 3810 O O . VAL A 1 543 ? 185.490 149.403 181.349 1.00 91.46 543 VAL A O 1
ATOM 3814 N N . CYS A 1 544 ? 187.241 150.533 180.511 1.00 92.46 544 CYS A N 1
ATOM 3815 C CA . CYS A 1 544 ? 188.191 149.942 181.444 1.00 93.66 544 CYS A CA 1
ATOM 3816 C C . CYS A 1 544 ? 188.009 150.441 182.871 1.00 95.21 544 CYS A C 1
ATOM 3817 O O . CYS A 1 544 ? 188.586 149.851 183.790 1.00 95.57 544 CYS A O 1
ATOM 3820 N N . SER A 1 545 ? 187.233 151.503 183.078 1.00 94.88 545 SER A N 1
ATOM 3821 C CA . SER A 1 545 ? 187.007 152.043 184.412 1.00 92.19 545 SER A CA 1
ATOM 3822 C C . SER A 1 545 ? 185.687 151.600 185.020 1.00 95.46 545 SER A C 1
ATOM 3823 O O . SER A 1 545 ? 185.589 151.496 186.246 1.00 97.68 545 SER A O 1
ATOM 3826 N N . LEU A 1 546 ? 184.667 151.342 184.199 1.00 97.30 546 LEU A N 1
ATOM 3827 C CA . LEU A 1 546 ? 183.423 150.791 184.722 1.00 94.71 546 LEU A CA 1
ATOM 3828 C C . LEU A 1 546 ? 183.585 149.344 185.165 1.00 96.79 546 LEU A C 1
ATOM 3829 O O . LEU A 1 546 ? 182.745 148.841 185.918 1.00 94.06 546 LEU A O 1
ATOM 3834 N N . VAL A 1 547 ? 184.645 148.671 184.717 1.00 101.67 547 VAL A N 1
ATOM 3835 C CA . VAL A 1 547 ? 184.912 147.306 185.154 1.00 102.50 547 VAL A CA 1
ATOM 3836 C C . VAL A 1 547 ? 185.633 147.304 186.495 1.00 102.48 547 VAL A C 1
ATOM 3837 O O . VAL A 1 547 ? 185.265 146.565 187.415 1.00 103.92 547 VAL A O 1
ATOM 3841 N N . ARG A 1 548 ? 186.666 148.135 186.630 1.00 100.10 548 ARG A N 1
ATOM 3842 C CA . ARG A 1 548 ? 187.455 148.240 187.858 1.00 101.05 548 ARG A CA 1
ATOM 3843 C C . ARG A 1 548 ? 187.499 149.701 188.280 1.00 100.60 548 ARG A C 1
ATOM 3844 O O . ARG A 1 548 ? 188.479 150.410 188.014 1.00 101.75 548 ARG A O 1
ATOM 3852 N N . PRO A 1 549 ? 186.448 150.188 188.936 1.00 100.51 549 PRO A N 1
ATOM 3853 C CA . PRO A 1 549 ? 186.422 151.596 189.346 1.00 101.36 549 PRO A CA 1
ATOM 3854 C C . PRO A 1 549 ? 187.491 151.909 190.380 1.00 101.24 549 PRO A C 1
ATOM 3855 O O . PRO A 1 549 ? 187.876 151.064 191.191 1.00 102.16 549 PRO A O 1
ATOM 3859 N N . GLN A 1 550 ? 187.973 153.148 190.335 1.00 95.74 550 GLN A N 1
ATOM 3860 C CA . GLN A 1 550 ? 188.919 153.681 191.312 1.00 95.57 550 GLN A CA 1
ATOM 3861 C C . GLN A 1 550 ? 188.218 154.839 192.014 1.00 98.86 550 GLN A C 1
ATOM 3862 O O . GLN A 1 550 ? 188.323 155.990 191.585 1.00 100.59 550 GLN A O 1
ATOM 3868 N N . ASN A 1 551 ? 187.499 154.530 193.090 1.00 100.34 551 ASN A N 1
ATOM 3869 C CA . ASN A 1 551 ? 186.742 155.548 193.808 1.00 97.59 551 ASN A CA 1
ATOM 3870 C C . ASN A 1 551 ? 187.699 156.514 194.496 1.00 100.89 551 ASN A C 1
ATOM 3871 O O . ASN A 1 551 ? 188.460 156.121 195.385 1.00 103.25 551 ASN A O 1
ATOM 3876 N N . TYR A 1 552 ? 187.656 157.778 194.085 1.00 93.03 552 TYR A N 1
ATOM 3877 C CA . TYR A 1 552 ? 188.600 158.790 194.532 1.00 88.20 552 TYR A CA 1
ATOM 3878 C C . TYR A 1 552 ? 187.851 159.965 195.144 1.00 92.39 552 TYR A C 1
ATOM 3879 O O . TYR A 1 552 ? 186.817 160.393 194.624 1.00 94.35 552 TYR A O 1
ATOM 3888 N N . ASP A 1 553 ? 188.379 160.481 196.254 1.00 98.43 553 ASP A N 1
ATOM 3889 C CA . ASP A 1 553 ? 187.803 161.631 196.938 1.00 94.90 553 ASP A CA 1
ATOM 3890 C C . ASP A 1 553 ? 188.636 162.895 196.761 1.00 96.73 553 ASP A C 1
ATOM 3891 O O . ASP A 1 553 ? 188.347 163.909 197.406 1.00 98.87 553 ASP A O 1
ATOM 3896 N N . TRP A 1 554 ? 189.662 162.855 195.908 1.00 93.68 554 TRP A N 1
ATOM 3897 C CA . TRP A 1 554 ? 190.542 163.997 195.648 1.00 86.95 554 TRP A CA 1
ATOM 3898 C C . TRP A 1 554 ? 191.231 164.486 196.918 1.00 87.07 554 TRP A C 1
ATOM 3899 O O . TRP A 1 554 ? 191.489 165.681 197.076 1.00 89.87 554 TRP A O 1
ATOM 3910 N N . SER A 1 555 ? 191.537 163.563 197.832 1.00 90.97 555 SER A N 1
ATOM 3911 C CA . SER A 1 555 ? 192.163 163.950 199.092 1.00 95.15 555 SER A CA 1
ATOM 3912 C C . SER A 1 555 ? 193.634 164.304 198.903 1.00 98.10 555 SER A C 1
ATOM 3913 O O . SER A 1 555 ? 194.123 165.275 199.492 1.00 97.19 555 SER A O 1
ATOM 3916 N N . THR A 1 556 ? 194.347 163.528 198.090 1.00 97.64 556 THR A N 1
ATOM 3917 C CA . THR A 1 556 ? 195.808 163.720 197.912 1.00 99.07 556 THR A CA 1
ATOM 3918 C C . THR A 1 556 ? 196.121 164.908 197.004 1.00 99.35 556 THR A C 1
ATOM 3919 O O . THR A 1 556 ? 197.184 165.490 197.193 1.00 98.40 556 THR A O 1
ATOM 3923 N N . THR A 1 557 ? 195.253 165.232 196.048 1.00 94.91 557 THR A N 1
ATOM 3924 C CA . THR A 1 557 ? 195.455 166.408 195.210 1.00 90.91 557 THR A CA 1
ATOM 3925 C C . THR A 1 557 ? 195.238 167.705 195.977 1.00 95.39 557 THR A C 1
ATOM 3926 O O . THR A 1 557 ? 195.727 168.754 195.546 1.00 100.36 557 THR A O 1
ATOM 3930 N N . ARG A 1 558 ? 194.522 167.659 197.097 1.00 96.05 558 ARG A N 1
ATOM 3931 C CA . ARG A 1 558 ? 194.305 168.838 197.922 1.00 95.79 558 ARG A CA 1
ATOM 3932 C C . ARG A 1 558 ? 195.457 169.106 198.879 1.00 98.20 558 ARG A C 1
ATOM 3933 O O . ARG A 1 558 ? 195.411 170.096 199.617 1.00 97.44 558 ARG A O 1
ATOM 3941 N N . GLU A 1 559 ? 196.482 168.254 198.887 1.00 109.39 559 GLU A N 1
ATOM 3942 C CA . GLU A 1 559 ? 197.637 168.406 199.763 1.00 109.04 559 GLU A CA 1
ATOM 3943 C C . GLU A 1 559 ? 198.903 168.709 198.967 1.00 111.05 559 GLU A C 1
ATOM 3944 O O . GLU A 1 559 ? 200.015 168.468 199.440 1.00 111.32 559 GLU A O 1
ATOM 3950 N N . ILE A 1 560 ? 198.745 169.235 197.753 1.00 110.63 560 ILE A N 1
ATOM 3951 C CA . ILE A 1 560 ? 199.895 169.588 196.931 1.00 110.12 560 ILE A CA 1
ATOM 3952 C C . ILE A 1 560 ? 200.585 170.804 197.531 1.00 110.00 560 ILE A C 1
ATOM 3953 O O . ILE A 1 560 ? 199.934 171.795 197.888 1.00 110.11 560 ILE A O 1
ATOM 3958 N N . LYS A 1 561 ? 201.908 170.728 197.658 1.00 117.38 561 LYS A N 1
ATOM 3959 C CA . LYS A 1 561 ? 202.705 171.799 198.250 1.00 119.14 561 LYS A CA 1
ATOM 3960 C C . LYS A 1 561 ? 202.508 173.129 197.529 1.00 119.36 561 LYS A C 1
ATOM 3961 O O . LYS A 1 561 ? 202.290 174.161 198.163 1.00 118.43 561 LYS A O 1
ATOM 3967 N N . LEU A 1 580 ? 180.056 180.929 203.708 1.00 120.30 580 LEU A N 1
ATOM 3968 C CA . LEU A 1 580 ? 181.305 180.207 203.907 1.00 122.81 580 LEU A CA 1
ATOM 3969 C C . LEU A 1 580 ? 182.211 180.506 202.713 1.00 121.65 580 LEU A C 1
ATOM 3970 O O . LEU A 1 580 ? 182.440 181.669 202.380 1.00 120.69 580 LEU A O 1
ATOM 3975 N N . ARG A 1 581 ? 182.722 179.468 202.075 1.00 124.37 581 ARG A N 1
ATOM 3976 C CA . ARG A 1 581 ? 183.499 179.609 200.849 1.00 122.30 581 ARG A CA 1
ATOM 3977 C C . ARG A 1 581 ? 183.001 178.708 199.732 1.00 123.12 581 ARG A C 1
ATOM 3978 O O . ARG A 1 581 ? 183.008 179.120 198.570 1.00 124.00 581 ARG A O 1
ATOM 3986 N N . GLU A 1 582 ? 182.566 177.488 200.052 1.00 117.69 582 GLU A N 1
ATOM 3987 C CA . GLU A 1 582 ? 182.011 176.602 199.038 1.00 117.70 582 GLU A CA 1
ATOM 3988 C C . GLU A 1 582 ? 180.611 177.012 198.610 1.00 117.65 582 GLU A C 1
ATOM 3989 O O . GLU A 1 582 ? 180.171 176.618 197.525 1.00 118.18 582 GLU A O 1
ATOM 3995 N N . GLU A 1 583 ? 179.904 177.790 199.431 1.00 113.49 583 GLU A N 1
ATOM 3996 C CA . GLU A 1 583 ? 178.609 178.321 199.018 1.00 114.53 583 GLU A CA 1
ATOM 3997 C C . GLU A 1 583 ? 178.766 179.272 197.839 1.00 118.00 583 GLU A C 1
ATOM 3998 O O . GLU A 1 583 ? 178.021 179.191 196.855 1.00 118.36 583 GLU A O 1
ATOM 4004 N N . LYS A 1 584 ? 179.744 180.179 197.921 1.00 109.35 584 LYS A N 1
ATOM 4005 C CA . LYS A 1 584 ? 179.993 181.104 196.821 1.00 108.09 584 LYS A CA 1
ATOM 4006 C C . LYS A 1 584 ? 180.398 180.354 195.560 1.00 110.22 584 LYS A C 1
ATOM 4007 O O . LYS A 1 584 ? 179.961 180.700 194.457 1.00 108.08 584 LYS A O 1
ATOM 4013 N N . LEU A 1 585 ? 181.268 179.352 195.704 1.00 102.55 585 LEU A N 1
ATOM 4014 C CA . LEU A 1 585 ? 181.752 178.529 194.571 1.00 98.16 585 LEU A CA 1
ATOM 4015 C C . LEU A 1 585 ? 180.594 177.708 194.025 1.00 100.23 585 LEU A C 1
ATOM 4016 O O . LEU A 1 585 ? 180.535 177.561 192.820 1.00 104.07 585 LEU A O 1
ATOM 4021 N N . ARG A 1 586 ? 179.673 177.248 194.859 1.00 103.53 586 ARG A N 1
ATOM 4022 C CA . ARG A 1 586 ? 178.444 176.545 194.401 1.00 102.70 586 ARG A CA 1
ATOM 4023 C C . ARG A 1 586 ? 177.437 177.463 193.706 1.00 103.22 586 ARG A C 1
ATOM 4024 O O . ARG A 1 586 ? 176.685 176.959 192.884 1.00 103.94 586 ARG A O 1
ATOM 4032 N N . ARG A 1 587 ? 177.420 178.750 194.007 1.00 103.88 587 ARG A N 1
ATOM 4033 C CA . ARG A 1 587 ? 176.483 179.718 193.381 1.00 105.25 587 ARG A CA 1
ATOM 4034 C C . ARG A 1 587 ? 177.099 180.285 192.105 1.00 105.89 587 ARG A C 1
ATOM 4035 O O . ARG A 1 587 ? 176.328 180.731 191.254 1.00 104.94 587 ARG A O 1
ATOM 4043 N N . ALA A 1 588 ? 178.434 180.373 192.026 1.00 97.65 588 ALA A N 1
ATOM 4044 C CA . ALA A 1 588 ? 179.168 180.734 190.819 1.00 96.43 588 ALA A CA 1
ATOM 4045 C C . ALA A 1 588 ? 179.057 179.649 189.756 1.00 95.27 588 ALA A C 1
ATOM 4046 O O . ALA A 1 588 ? 178.824 179.945 188.578 1.00 93.91 588 ALA A O 1
ATOM 4048 N N . LYS A 1 589 ? 179.216 178.384 190.154 1.00 86.84 589 LYS A N 1
ATOM 4049 C CA . LYS A 1 589 ? 179.101 177.290 189.196 1.00 85.37 589 LYS A CA 1
ATOM 4050 C C . LYS A 1 589 ? 177.687 177.190 188.640 1.00 89.22 589 LYS A C 1
ATOM 4051 O O . LYS A 1 589 ? 177.502 176.942 187.443 1.00 94.67 589 LYS A O 1
ATOM 4057 N N . ALA A 1 590 ? 176.675 177.382 189.491 1.00 88.73 590 ALA A N 1
ATOM 4058 C CA . ALA A 1 590 ? 175.298 177.344 189.009 1.00 87.12 590 ALA A CA 1
ATOM 4059 C C . ALA A 1 590 ? 175.039 178.448 187.993 1.00 89.86 590 ALA A C 1
ATOM 4060 O O . ALA A 1 590 ? 174.430 178.206 186.944 1.00 89.27 590 ALA A O 1
ATOM 4062 N N . TRP A 1 591 ? 175.506 179.666 188.281 1.00 93.46 591 TRP A N 1
ATOM 4063 C CA . TRP A 1 591 ? 175.338 180.773 187.344 1.00 91.12 591 TRP A CA 1
ATOM 4064 C C . TRP A 1 591 ? 176.049 180.489 186.026 1.00 96.49 591 TRP A C 1
ATOM 4065 O O . TRP A 1 591 ? 175.491 180.709 184.943 1.00 94.83 591 TRP A O 1
ATOM 4076 N N . ILE A 1 592 ? 177.285 179.986 186.101 1.00 91.93 592 ILE A N 1
ATOM 4077 C CA . ILE A 1 592 ? 178.065 179.721 184.895 1.00 90.27 592 ILE A CA 1
ATOM 4078 C C . ILE A 1 592 ? 177.378 178.663 184.039 1.00 90.27 592 ILE A C 1
ATOM 4079 O O . ILE A 1 592 ? 177.255 178.811 182.817 1.00 88.75 592 ILE A O 1
ATOM 4084 N N . VAL A 1 593 ? 176.914 177.583 184.670 1.00 90.28 593 VAL A N 1
ATOM 4085 C CA . VAL A 1 593 ? 176.283 176.502 183.922 1.00 87.91 593 VAL A CA 1
ATOM 4086 C C . VAL A 1 593 ? 174.963 176.963 183.315 1.00 90.02 593 VAL A C 1
ATOM 4087 O O . VAL A 1 593 ? 174.666 176.669 182.151 1.00 92.47 593 VAL A O 1
ATOM 4091 N N . LYS A 1 594 ? 174.152 177.695 184.084 1.00 91.73 594 LYS A N 1
ATOM 4092 C CA . LYS A 1 594 ? 172.837 178.091 183.593 1.00 91.33 594 LYS A CA 1
ATOM 4093 C C . LYS A 1 594 ? 172.945 179.106 182.461 1.00 91.77 594 LYS A C 1
ATOM 4094 O O . LYS A 1 594 ? 172.292 178.959 181.421 1.00 91.60 594 LYS A O 1
ATOM 4100 N N . TRP A 1 595 ? 173.765 180.141 182.637 1.00 97.96 595 TRP A N 1
ATOM 4101 C CA . TRP A 1 595 ? 173.805 181.230 181.670 1.00 97.19 595 TRP A CA 1
ATOM 4102 C C . TRP A 1 595 ? 174.800 181.004 180.539 1.00 99.31 595 TRP A C 1
ATOM 4103 O O . TRP A 1 595 ? 174.810 181.788 179.584 1.00 99.52 595 TRP A O 1
ATOM 4114 N N . GLY A 1 596 ? 175.625 179.965 180.614 1.00 99.72 596 GLY A N 1
ATOM 4115 C CA . GLY A 1 596 ? 176.542 179.661 179.534 1.00 88.83 596 GLY A CA 1
ATOM 4116 C C . GLY A 1 596 ? 175.951 178.710 178.515 1.00 89.44 596 GLY A C 1
ATOM 4117 O O . GLY A 1 596 ? 176.350 178.712 177.348 1.00 95.15 596 GLY A O 1
ATOM 4118 N N . LEU A 1 597 ? 174.994 177.888 178.949 1.00 89.51 597 LEU A N 1
ATOM 4119 C CA . LEU A 1 597 ? 174.343 176.949 178.042 1.00 87.92 597 LEU A CA 1
ATOM 4120 C C . LEU A 1 597 ? 173.319 177.632 177.146 1.00 92.85 597 LEU A C 1
ATOM 4121 O O . LEU A 1 597 ? 173.155 177.235 175.986 1.00 93.60 597 LEU A O 1
ATOM 4126 N N . VAL A 1 598 ? 172.625 178.648 177.663 1.00 92.68 598 VAL A N 1
ATOM 4127 C CA . VAL A 1 598 ? 171.591 179.325 176.885 1.00 91.13 598 VAL A CA 1
ATOM 4128 C C . VAL A 1 598 ? 172.197 179.973 175.647 1.00 93.89 598 VAL A C 1
ATOM 4129 O O . VAL A 1 598 ? 171.687 179.822 174.531 1.00 92.62 598 VAL A O 1
ATOM 4133 N N . PHE A 1 599 ? 173.308 180.691 175.823 1.00 93.64 599 PHE A N 1
ATOM 4134 C CA . PHE A 1 599 ? 173.935 181.363 174.691 1.00 90.61 599 PHE A CA 1
ATOM 4135 C C . PHE A 1 599 ? 174.556 180.362 173.726 1.00 84.86 599 PHE A C 1
ATOM 4136 O O . PHE A 1 599 ? 174.530 180.572 172.507 1.00 83.15 599 PHE A O 1
ATOM 4144 N N . THR A 1 600 ? 175.112 179.267 174.247 1.00 85.80 600 THR A N 1
ATOM 4145 C CA . THR A 1 600 ? 175.651 178.226 173.377 1.00 86.44 600 THR A CA 1
ATOM 4146 C C . THR A 1 600 ? 174.559 177.639 172.491 1.00 88.88 600 THR A C 1
ATOM 4147 O O . THR A 1 600 ? 174.746 177.475 171.280 1.00 89.35 600 THR A O 1
ATOM 4151 N N . ILE A 1 601 ? 173.400 177.334 173.080 1.00 87.95 601 ILE A N 1
ATOM 4152 C CA . ILE A 1 601 ? 172.286 176.801 172.301 1.00 82.93 601 ILE A CA 1
ATOM 4153 C C . ILE A 1 601 ? 171.794 177.835 171.296 1.00 85.65 601 ILE A C 1
ATOM 4154 O O . ILE A 1 601 ? 171.521 177.512 170.133 1.00 88.60 601 ILE A O 1
ATOM 4159 N N . LEU A 1 602 ? 171.680 179.095 171.724 1.00 83.44 602 LEU A N 1
ATOM 4160 C CA . LEU A 1 602 ? 171.159 180.137 170.846 1.00 83.86 602 LEU A CA 1
ATOM 4161 C C . LEU A 1 602 ? 172.065 180.365 169.642 1.00 85.26 602 LEU A C 1
ATOM 4162 O O . LEU A 1 602 ? 171.580 180.553 168.520 1.00 84.39 602 LEU A O 1
ATOM 4167 N N . ILE A 1 603 ? 173.378 180.357 169.850 1.00 86.19 603 ILE A N 1
ATOM 4168 C CA . ILE A 1 603 ? 174.314 180.712 168.788 1.00 82.50 603 ILE A CA 1
ATOM 4169 C C . ILE A 1 603 ? 174.666 179.509 167.924 1.00 82.05 603 ILE A C 1
ATOM 4170 O O . ILE A 1 603 ? 174.548 179.559 166.697 1.00 84.97 603 ILE A O 1
ATOM 4175 N N . VAL A 1 604 ? 175.104 178.407 168.536 1.00 73.82 604 VAL A N 1
ATOM 4176 C CA . VAL A 1 604 ? 175.616 177.287 167.754 1.00 75.68 604 VAL A CA 1
ATOM 4177 C C . VAL A 1 604 ? 174.512 176.479 167.080 1.00 78.17 604 VAL A C 1
ATOM 4178 O O . VAL A 1 604 ? 174.778 175.798 166.082 1.00 78.58 604 VAL A O 1
ATOM 4182 N N . VAL A 1 605 ? 173.274 176.548 167.571 1.00 78.24 605 VAL A N 1
ATOM 4183 C CA . VAL A 1 605 ? 172.224 175.664 167.074 1.00 77.80 605 VAL A CA 1
ATOM 4184 C C . VAL A 1 605 ? 171.101 176.445 166.402 1.00 79.71 605 VAL A C 1
ATOM 4185 O O . VAL A 1 605 ? 170.794 176.218 165.227 1.00 79.59 605 VAL A O 1
ATOM 4189 N N . ILE A 1 606 ? 170.477 177.364 167.141 1.00 74.53 606 ILE A N 1
ATOM 4190 C CA . ILE A 1 606 ? 169.255 178.006 166.659 1.00 73.98 606 ILE A CA 1
ATOM 4191 C C . ILE A 1 606 ? 169.556 178.948 165.498 1.00 74.66 606 ILE A C 1
ATOM 4192 O O . ILE A 1 606 ? 168.844 178.958 164.485 1.00 73.98 606 ILE A O 1
ATOM 4197 N N . TRP A 1 607 ? 170.605 179.761 165.632 1.00 78.64 607 TRP A N 1
ATOM 4198 C CA . TRP A 1 607 ? 170.900 180.767 164.613 1.00 77.68 607 TRP A CA 1
ATOM 4199 C C . TRP A 1 607 ? 171.202 180.159 163.247 1.00 82.72 607 TRP A C 1
ATOM 4200 O O . TRP A 1 607 ? 170.586 180.593 162.258 1.00 79.00 607 TRP A O 1
ATOM 4211 N N . PRO A 1 608 ? 172.108 179.182 163.101 1.00 76.27 608 PRO A N 1
ATOM 4212 C CA . PRO A 1 608 ? 172.299 178.582 161.770 1.00 72.00 608 PRO A CA 1
ATOM 4213 C C . PRO A 1 608 ? 171.063 177.879 161.240 1.00 74.68 608 PRO A C 1
ATOM 4214 O O . PRO A 1 608 ? 170.844 177.863 160.023 1.00 76.38 608 PRO A O 1
ATOM 4218 N N . VAL A 1 609 ? 170.250 177.290 162.120 1.00 76.14 609 VAL A N 1
ATOM 4219 C CA . VAL A 1 609 ? 169.044 176.598 161.676 1.00 74.00 609 VAL A CA 1
ATOM 4220 C C . VAL A 1 609 ? 168.045 177.587 161.089 1.00 73.46 609 VAL A C 1
ATOM 4221 O O . VAL A 1 609 ? 167.402 177.310 160.069 1.00 73.50 609 VAL A O 1
ATOM 4225 N N . LEU A 1 610 ? 167.906 178.761 161.711 1.00 70.68 610 LEU A N 1
ATOM 4226 C CA . LEU A 1 610 ? 166.947 179.748 161.224 1.00 67.84 610 LEU A CA 1
ATOM 4227 C C . LEU A 1 610 ? 167.371 180.385 159.905 1.00 75.01 610 LEU A C 1
ATOM 4228 O O . LEU A 1 610 ? 166.531 180.985 159.227 1.00 79.26 610 LEU A O 1
ATOM 4233 N N . SER A 1 611 ? 168.644 180.277 159.528 1.00 77.99 611 SER A N 1
ATOM 4234 C CA . SER A 1 611 ? 169.140 180.894 158.304 1.00 72.00 611 SER A CA 1
ATOM 4235 C C . SER A 1 611 ? 169.039 179.985 157.087 1.00 75.96 611 SER A C 1
ATOM 4236 O O . SER A 1 611 ? 169.177 180.472 155.960 1.00 79.55 611 SER A O 1
ATOM 4239 N N . LEU A 1 612 ? 168.818 178.686 157.286 1.00 72.48 612 LEU A N 1
ATOM 4240 C CA . LEU A 1 612 ? 168.647 177.778 156.155 1.00 67.78 612 LEU A CA 1
ATOM 4241 C C . LEU A 1 612 ? 167.454 178.120 155.264 1.00 70.59 612 LEU A C 1
ATOM 4242 O O . LEU A 1 612 ? 167.599 178.021 154.033 1.00 66.88 612 LEU A O 1
ATOM 4247 N N . PRO A 1 613 ? 166.276 178.496 155.782 1.00 75.70 613 PRO A N 1
ATOM 4248 C CA . PRO A 1 613 ? 165.168 178.847 154.876 1.00 72.35 613 PRO A CA 1
ATOM 4249 C C . PRO A 1 613 ? 165.460 180.026 153.965 1.00 70.69 613 PRO A C 1
ATOM 4250 O O . PRO A 1 613 ? 164.754 180.200 152.964 1.00 75.86 613 PRO A O 1
ATOM 4254 N N . ALA A 1 614 ? 166.466 180.845 154.276 1.00 61.90 614 ALA A N 1
ATOM 4255 C CA . ALA A 1 614 ? 166.806 181.966 153.409 1.00 62.75 614 ALA A CA 1
ATOM 4256 C C . ALA A 1 614 ? 167.424 181.519 152.091 1.00 73.53 614 ALA A C 1
ATOM 4257 O O . ALA A 1 614 ? 167.481 182.318 151.151 1.00 70.69 614 ALA A O 1
ATOM 4259 N N . ARG A 1 615 ? 167.876 180.265 152.003 1.00 81.41 615 ARG A N 1
ATOM 4260 C CA . ARG A 1 615 ? 168.492 179.712 150.800 1.00 73.70 615 ARG A CA 1
ATOM 4261 C C . ARG A 1 615 ? 169.640 180.589 150.316 1.00 73.53 615 ARG A C 1
ATOM 4262 O O . ARG A 1 615 ? 170.657 180.721 151.003 1.00 77.87 615 ARG A O 1
ATOM 4270 N N . VAL A 1 616 ? 169.491 181.185 149.139 1.00 57.75 616 VAL A N 1
ATOM 4271 C CA . VAL A 1 616 ? 170.463 182.141 148.623 1.00 58.81 616 VAL A CA 1
ATOM 4272 C C . VAL A 1 616 ? 170.060 183.533 149.088 1.00 63.69 616 VAL A C 1
ATOM 4273 O O . VAL A 1 616 ? 168.924 183.967 148.867 1.00 75.59 616 VAL A O 1
ATOM 4277 N N . PHE A 1 617 ? 170.991 184.230 149.740 1.00 60.35 617 PHE A N 1
ATOM 4278 C CA . PHE A 1 617 ? 170.690 185.527 150.330 1.00 51.71 617 PHE A CA 1
ATOM 4279 C C . PHE A 1 617 ? 170.235 186.518 149.266 1.00 61.70 617 PHE A C 1
ATOM 4280 O O . PHE A 1 617 ? 170.771 186.556 148.156 1.00 59.78 617 PHE A O 1
ATOM 4288 N N . SER A 1 618 ? 169.237 187.321 149.615 1.00 74.09 618 SER A N 1
ATOM 4289 C CA . SER A 1 618 ? 168.743 188.386 148.758 1.00 73.20 618 SER A CA 1
ATOM 4290 C C . SER A 1 618 ? 169.247 189.735 149.254 1.00 73.36 618 SER A C 1
ATOM 4291 O O . SER A 1 618 ? 169.678 189.882 150.400 1.00 77.02 618 SER A O 1
ATOM 4294 N N . ARG A 1 619 ? 169.190 190.726 148.370 1.00 68.10 619 ARG A N 1
ATOM 4295 C CA . ARG A 1 619 ? 169.561 192.089 148.737 1.00 64.83 619 ARG A CA 1
ATOM 4296 C C . ARG A 1 619 ? 168.507 192.620 149.697 1.00 74.12 619 ARG A C 1
ATOM 4297 O O . ARG A 1 619 ? 167.401 192.983 149.293 1.00 83.55 619 ARG A O 1
ATOM 4305 N N . GLY A 1 620 ? 168.853 192.663 150.978 1.00 62.58 620 GLY A N 1
ATOM 4306 C CA . GLY A 1 620 ? 167.904 192.958 152.030 1.00 51.29 620 GLY A CA 1
ATOM 4307 C C . GLY A 1 620 ? 168.113 192.014 153.193 1.00 55.81 620 GLY A C 1
ATOM 4308 O O . GLY A 1 620 ? 167.927 192.388 154.354 1.00 67.63 620 GLY A O 1
ATOM 4309 N N . TYR A 1 621 ? 168.505 190.779 152.885 1.00 60.76 621 TYR A N 1
ATOM 4310 C CA . TYR A 1 621 ? 169.001 189.860 153.900 1.00 66.97 621 TYR A CA 1
ATOM 4311 C C . TYR A 1 621 ? 170.504 189.984 154.092 1.00 66.88 621 TYR A C 1
ATOM 4312 O O . TYR A 1 621 ? 170.991 189.858 155.222 1.00 69.48 621 TYR A O 1
ATOM 4321 N N . PHE A 1 622 ? 171.250 190.242 153.015 1.00 56.81 622 PHE A N 1
ATOM 4322 C CA . PHE A 1 622 ? 172.676 190.509 153.157 1.00 58.39 622 PHE A CA 1
ATOM 4323 C C . PHE A 1 622 ? 172.926 191.839 153.855 1.00 56.70 622 PHE A C 1
ATOM 4324 O O . PHE A 1 622 ? 173.909 191.974 154.590 1.00 70.78 622 PHE A O 1
ATOM 4332 N N . TRP A 1 623 ? 172.053 192.826 153.640 1.00 47.24 623 TRP A N 1
ATOM 4333 C CA . TRP A 1 623 ? 172.152 194.078 154.384 1.00 49.90 623 TRP A CA 1
ATOM 4334 C C . TRP A 1 623 ? 172.031 193.826 155.881 1.00 58.53 623 TRP A C 1
ATOM 4335 O O . TRP A 1 623 ? 172.819 194.347 156.678 1.00 66.72 623 TRP A O 1
ATOM 4346 N N . PHE A 1 624 ? 171.051 193.012 156.276 1.00 55.73 624 PHE A N 1
ATOM 4347 C CA . PHE A 1 624 ? 170.882 192.659 157.682 1.00 55.98 624 PHE A CA 1
ATOM 4348 C C . PHE A 1 624 ? 172.086 191.881 158.203 1.00 63.01 624 PHE A C 1
ATOM 4349 O O . PHE A 1 624 ? 172.559 192.124 159.321 1.00 59.86 624 PHE A O 1
ATOM 4357 N N . TRP A 1 625 ? 172.602 190.951 157.394 1.00 64.97 625 TRP A N 1
ATOM 4358 C CA . TRP A 1 625 ? 173.743 190.137 157.805 1.00 57.88 625 TRP A CA 1
ATOM 4359 C C . TRP A 1 625 ? 174.985 190.991 158.034 1.00 66.39 625 TRP A C 1
ATOM 4360 O O . TRP A 1 625 ? 175.749 190.749 158.975 1.00 70.55 625 TRP A O 1
ATOM 4371 N N . ALA A 1 626 ? 175.210 191.990 157.178 1.00 55.95 626 ALA A N 1
ATOM 4372 C CA . ALA A 1 626 ? 176.364 192.867 157.348 1.00 49.70 626 ALA A CA 1
ATOM 4373 C C . ALA A 1 626 ? 176.162 193.837 158.507 1.00 58.97 626 ALA A C 1
ATOM 4374 O O . ALA A 1 626 ? 177.108 194.134 159.249 1.00 69.04 626 ALA A O 1
ATOM 4376 N N . ILE A 1 627 ? 174.939 194.346 158.673 1.00 64.11 627 ILE A N 1
ATOM 4377 C CA . ILE A 1 627 ? 174.661 195.284 159.754 1.00 59.92 627 ILE A CA 1
ATOM 4378 C C . ILE A 1 627 ? 174.834 194.606 161.106 1.00 57.22 627 ILE A C 1
ATOM 4379 O O . ILE A 1 627 ? 175.302 195.225 162.068 1.00 63.54 627 ILE A O 1
ATOM 4384 N N . VAL A 1 628 ? 174.478 193.323 161.198 1.00 57.13 628 VAL A N 1
ATOM 4385 C CA . VAL A 1 628 ? 174.671 192.589 162.446 1.00 63.95 628 VAL A CA 1
ATOM 4386 C C . VAL A 1 628 ? 176.148 192.560 162.825 1.00 63.38 628 VAL A C 1
ATOM 4387 O O . VAL A 1 628 ? 176.519 192.841 163.971 1.00 66.52 628 VAL A O 1
ATOM 4391 N N . ALA A 1 629 ? 177.013 192.232 161.862 1.00 67.60 629 ALA A N 1
ATOM 4392 C CA . ALA A 1 629 ? 178.445 192.177 162.140 1.00 59.88 629 ALA A CA 1
ATOM 4393 C C . ALA A 1 629 ? 178.993 193.547 162.515 1.00 63.27 629 ALA A C 1
ATOM 4394 O O . ALA A 1 629 ? 179.783 193.672 163.461 1.00 73.78 629 ALA A O 1
ATOM 4396 N N . ILE A 1 630 ? 178.584 194.588 161.784 1.00 68.66 630 ILE A N 1
ATOM 4397 C CA . ILE A 1 630 ? 179.079 195.934 162.071 1.00 70.07 630 ILE A CA 1
ATOM 4398 C C . ILE A 1 630 ? 178.679 196.359 163.479 1.00 65.57 630 ILE A C 1
ATOM 4399 O O . ILE A 1 630 ? 179.501 196.870 164.252 1.00 64.84 630 ILE A O 1
ATOM 4404 N N . ALA A 1 631 ? 177.409 196.146 163.835 1.00 71.14 631 ALA A N 1
ATOM 4405 C CA . ALA A 1 631 ? 176.933 196.531 165.158 1.00 69.55 631 ALA A CA 1
ATOM 4406 C C . ALA A 1 631 ? 177.628 195.736 166.253 1.00 72.80 631 ALA A C 1
ATOM 4407 O O . ALA A 1 631 ? 178.013 196.301 167.283 1.00 76.61 631 ALA A O 1
ATOM 4409 N N . TRP A 1 632 ? 177.797 194.426 166.053 1.00 71.12 632 TRP A N 1
ATOM 4410 C CA . TRP A 1 632 ? 178.476 193.605 167.050 1.00 70.83 632 TRP A CA 1
ATOM 4411 C C . TRP A 1 632 ? 179.894 194.104 167.291 1.00 74.81 632 TRP A C 1
ATOM 4412 O O . TRP A 1 632 ? 180.309 194.303 168.440 1.00 75.75 632 TRP A O 1
ATOM 4423 N N . GLY A 1 633 ? 180.645 194.334 166.212 1.00 71.32 633 GLY A N 1
ATOM 4424 C CA . GLY A 1 633 ? 182.014 194.800 166.367 1.00 66.53 633 GLY A CA 1
ATOM 4425 C C . GLY A 1 633 ? 182.096 196.153 167.047 1.00 75.90 633 GLY A C 1
ATOM 4426 O O . GLY A 1 633 ? 182.896 196.353 167.966 1.00 82.74 633 GLY A O 1
ATOM 4427 N N . THR A 1 634 ? 181.259 197.100 166.610 1.00 79.53 634 THR A N 1
ATOM 4428 C CA . THR A 1 634 ? 181.306 198.443 167.180 1.00 78.80 634 THR A CA 1
ATOM 4429 C C . THR A 1 634 ? 180.932 198.435 168.658 1.00 78.85 634 THR A C 1
ATOM 4430 O O . THR A 1 634 ? 181.606 199.071 169.480 1.00 79.82 634 THR A O 1
ATOM 4434 N N . ILE A 1 635 ? 179.870 197.711 169.020 1.00 79.29 635 ILE A N 1
ATOM 4435 C CA . ILE A 1 635 ? 179.430 197.682 170.410 1.00 83.67 635 ILE A CA 1
ATOM 4436 C C . ILE A 1 635 ? 180.465 196.989 171.287 1.00 82.34 635 ILE A C 1
ATOM 4437 O O . ILE A 1 635 ? 180.753 197.445 172.401 1.00 85.56 635 ILE A O 1
ATOM 4442 N N . GLY A 1 636 ? 181.046 195.886 170.808 1.00 78.93 636 GLY A N 1
ATOM 4443 C CA . GLY A 1 636 ? 182.082 195.223 171.581 1.00 75.28 636 GLY A CA 1
ATOM 4444 C C . GLY A 1 636 ? 183.299 196.100 171.798 1.00 77.96 636 GLY A C 1
ATOM 4445 O O . GLY A 1 636 ? 183.852 196.151 172.901 1.00 81.63 636 GLY A O 1
ATOM 4446 N N . SER A 1 637 ? 183.733 196.808 170.751 1.00 81.06 637 SER A N 1
ATOM 4447 C CA . SER A 1 637 ? 184.873 197.706 170.895 1.00 81.32 637 SER A CA 1
ATOM 4448 C C . SER A 1 637 ? 184.572 198.824 171.885 1.00 85.16 637 SER A C 1
ATOM 4449 O O . SER A 1 637 ? 185.409 199.152 172.736 1.00 82.93 637 SER A O 1
ATOM 4452 N N . ILE A 1 638 ? 183.375 199.412 171.801 1.00 86.92 638 ILE A N 1
ATOM 4453 C CA . ILE A 1 638 ? 183.011 200.488 172.719 1.00 83.32 638 ILE A CA 1
ATOM 4454 C C . ILE A 1 638 ? 182.985 199.979 174.154 1.00 83.34 638 ILE A C 1
ATOM 4455 O O . ILE A 1 638 ? 183.478 200.644 175.074 1.00 82.82 638 ILE A O 1
ATOM 4460 N N . VAL A 1 639 ? 182.421 198.788 174.370 1.00 88.14 639 VAL A N 1
ATOM 4461 C CA . VAL A 1 639 ? 182.328 198.240 175.721 1.00 85.72 639 VAL A CA 1
ATOM 4462 C C . VAL A 1 639 ? 183.717 197.957 176.282 1.00 89.73 639 VAL A C 1
ATOM 4463 O O . VAL A 1 639 ? 184.019 198.291 177.433 1.00 90.28 639 VAL A O 1
ATOM 4467 N N . ILE A 1 640 ? 184.589 197.345 175.478 1.00 94.29 640 ILE A N 1
ATOM 4468 C CA . ILE A 1 640 ? 185.893 196.946 176.002 1.00 91.89 640 ILE A CA 1
ATOM 4469 C C . ILE A 1 640 ? 186.878 198.106 176.090 1.00 89.91 640 ILE A C 1
ATOM 4470 O O . ILE A 1 640 ? 187.885 197.995 176.800 1.00 89.72 640 ILE A O 1
ATOM 4475 N N . ILE A 1 641 ? 186.624 199.217 175.403 1.00 94.75 641 ILE A N 1
ATOM 4476 C CA . ILE A 1 641 ? 187.551 200.344 175.457 1.00 96.10 641 ILE A CA 1
ATOM 4477 C C . ILE A 1 641 ? 187.161 201.342 176.542 1.00 100.47 641 ILE A C 1
ATOM 4478 O O . ILE A 1 641 ? 188.022 201.837 177.273 1.00 102.00 641 ILE A O 1
ATOM 4483 N N . GLY A 1 642 ? 185.872 201.642 176.680 1.00 103.84 642 GLY A N 1
ATOM 4484 C CA . GLY A 1 642 ? 185.442 202.698 177.576 1.00 102.07 642 GLY A CA 1
ATOM 4485 C C . GLY A 1 642 ? 185.034 202.256 178.967 1.00 101.38 642 GLY A C 1
ATOM 4486 O O . GLY A 1 642 ? 185.383 202.911 179.953 1.00 101.17 642 GLY A O 1
ATOM 4487 N N . LEU A 1 643 ? 184.284 201.158 179.059 1.00 99.47 643 LEU A N 1
ATOM 4488 C CA . LEU A 1 643 ? 183.766 200.722 180.354 1.00 100.42 643 LEU A CA 1
ATOM 4489 C C . LEU A 1 643 ? 184.858 200.422 181.379 1.00 102.27 643 LEU A C 1
ATOM 4490 O O . LEU A 1 643 ? 184.670 200.791 182.552 1.00 101.43 643 LEU A O 1
ATOM 4495 N N . PRO A 1 644 ? 185.975 199.762 181.045 1.00 105.73 644 PRO A N 1
ATOM 4496 C CA . PRO A 1 644 ? 187.025 199.574 182.061 1.00 103.76 644 PRO A CA 1
ATOM 4497 C C . PRO A 1 644 ? 187.551 200.875 182.640 1.00 105.94 644 PRO A C 1
ATOM 4498 O O . PRO A 1 644 ? 187.981 200.893 183.801 1.00 104.54 644 PRO A O 1
ATOM 4502 N N . LEU A 1 645 ? 187.541 201.963 181.867 1.00 109.54 645 LEU A N 1
ATOM 4503 C CA . LEU A 1 645 ? 187.904 203.263 182.424 1.00 109.12 645 LEU A CA 1
ATOM 4504 C C . LEU A 1 645 ? 186.907 203.699 183.489 1.00 109.50 645 LEU A C 1
ATOM 4505 O O . LEU A 1 645 ? 187.296 204.240 184.531 1.00 107.99 645 LEU A O 1
ATOM 4510 N N . VAL A 1 646 ? 185.620 203.471 183.247 1.00 110.60 646 VAL A N 1
ATOM 4511 C CA . VAL A 1 646 ? 184.577 203.830 184.198 1.00 111.01 646 VAL A CA 1
ATOM 4512 C C . VAL A 1 646 ? 184.606 202.894 185.401 1.00 108.77 646 VAL A C 1
ATOM 4513 O O . VAL A 1 646 ? 185.377 203.095 186.339 1.00 109.88 646 VAL A O 1
ATOM 4517 N N . PRO B 1 5 ? 149.741 149.049 129.361 1.00 105.60 5 PRO B N 1
ATOM 4518 C CA . PRO B 1 5 ? 150.217 148.457 130.612 1.00 107.70 5 PRO B CA 1
ATOM 4519 C C . PRO B 1 5 ? 151.703 148.702 130.842 1.00 107.63 5 PRO B C 1
ATOM 4520 O O . PRO B 1 5 ? 152.525 147.904 130.392 1.00 106.60 5 PRO B O 1
ATOM 4524 N N . PRO B 1 6 ? 152.039 149.796 131.529 1.00 108.88 6 PRO B N 1
ATOM 4525 C CA . PRO B 1 6 ? 153.460 150.101 131.769 1.00 107.23 6 PRO B CA 1
ATOM 4526 C C . PRO B 1 6 ? 154.186 149.034 132.566 1.00 106.99 6 PRO B C 1
ATOM 4527 O O . PRO B 1 6 ? 155.390 148.835 132.360 1.00 108.64 6 PRO B O 1
ATOM 4531 N N . PHE B 1 7 ? 153.499 148.340 133.468 1.00 100.19 7 PHE B N 1
ATOM 4532 C CA . PHE B 1 7 ? 154.121 147.352 134.334 1.00 99.10 7 PHE B CA 1
ATOM 4533 C C . PHE B 1 7 ? 153.440 146.000 134.168 1.00 102.28 7 PHE B C 1
ATOM 4534 O O . PHE B 1 7 ? 152.237 145.919 133.906 1.00 105.70 7 PHE B O 1
ATOM 4542 N N . ASP B 1 8 ? 154.231 144.937 134.323 1.00 105.77 8 ASP B N 1
ATOM 4543 C CA . ASP B 1 8 ? 153.711 143.582 134.187 1.00 104.19 8 ASP B CA 1
ATOM 4544 C C . ASP B 1 8 ? 152.914 143.142 135.409 1.00 104.82 8 ASP B C 1
ATOM 4545 O O . ASP B 1 8 ? 151.968 142.358 135.277 1.00 103.17 8 ASP B O 1
ATOM 4550 N N . PHE B 1 9 ? 153.273 143.631 136.594 1.00 97.72 9 PHE B N 1
ATOM 4551 C CA . PHE B 1 9 ? 152.658 143.184 137.836 1.00 96.44 9 PHE B CA 1
ATOM 4552 C C . PHE B 1 9 ? 151.361 143.909 138.169 1.00 97.43 9 PHE B C 1
ATOM 4553 O O . PHE B 1 9 ? 150.681 143.517 139.123 1.00 95.76 9 PHE B O 1
ATOM 4561 N N . SER B 1 10 ? 150.998 144.945 137.418 1.00 97.21 10 SER B N 1
ATOM 4562 C CA . SER B 1 10 ? 149.808 145.739 137.699 1.00 96.89 10 SER B CA 1
ATOM 4563 C C . SER B 1 10 ? 148.951 145.890 136.451 1.00 96.73 10 SER B C 1
ATOM 4564 O O . SER B 1 10 ? 148.424 146.967 136.163 1.00 99.61 10 SER B O 1
ATOM 4567 N N . THR B 1 11 ? 148.796 144.805 135.690 1.00 98.26 11 THR B N 1
ATOM 4568 C CA . THR B 1 11 ? 148.033 144.875 134.448 1.00 98.75 11 THR B CA 1
ATOM 4569 C C . THR B 1 11 ? 146.532 144.957 134.707 1.00 99.42 11 THR B C 1
ATOM 4570 O O . THR B 1 11 ? 145.799 145.550 133.907 1.00 97.53 11 THR B O 1
ATOM 4574 N N . LYS B 1 12 ? 146.059 144.388 135.817 1.00 97.05 12 LYS B N 1
ATOM 4575 C CA . LYS B 1 12 ? 144.627 144.336 136.092 1.00 96.88 12 LYS B CA 1
ATOM 4576 C C . LYS B 1 12 ? 144.024 145.701 136.398 1.00 94.45 12 LYS B C 1
ATOM 4577 O O . LYS B 1 12 ? 142.794 145.819 136.425 1.00 91.14 12 LYS B O 1
ATOM 4583 N N . TYR B 1 13 ? 144.843 146.723 136.632 1.00 89.32 13 TYR B N 1
ATOM 4584 C CA . TYR B 1 13 ? 144.356 148.060 136.942 1.00 86.27 13 TYR B CA 1
ATOM 4585 C C . TYR B 1 13 ? 144.317 148.978 135.729 1.00 87.24 13 TYR B C 1
ATOM 4586 O O . TYR B 1 13 ? 144.007 150.164 135.879 1.00 84.29 13 TYR B O 1
ATOM 4595 N N . TYR B 1 14 ? 144.621 148.469 134.539 1.00 98.53 14 TYR B N 1
ATOM 4596 C CA . TYR B 1 14 ? 144.623 149.289 133.331 1.00 98.41 14 TYR B CA 1
ATOM 4597 C C . TYR B 1 14 ? 143.579 148.808 132.330 1.00 98.25 14 TYR B C 1
ATOM 4598 O O . TYR B 1 14 ? 142.872 147.831 132.575 1.00 101.11 14 TYR B O 1
ATOM 4607 N N . ARG B 1 22 ? 145.558 153.950 134.960 1.00 90.57 22 ARG B N 1
ATOM 4608 C CA . ARG B 1 22 ? 144.389 154.377 134.201 1.00 95.63 22 ARG B CA 1
ATOM 4609 C C . ARG B 1 22 ? 143.182 154.527 135.120 1.00 97.89 22 ARG B C 1
ATOM 4610 O O . ARG B 1 22 ? 142.409 155.477 134.994 1.00 98.16 22 ARG B O 1
ATOM 4618 N N . GLN B 1 23 ? 143.027 153.582 136.045 1.00 91.97 23 GLN B N 1
ATOM 4619 C CA . GLN B 1 23 ? 141.958 153.665 137.030 1.00 84.39 23 GLN B CA 1
ATOM 4620 C C . GLN B 1 23 ? 142.154 154.885 137.921 1.00 87.68 23 GLN B C 1
ATOM 4621 O O . GLN B 1 23 ? 143.267 155.180 138.363 1.00 94.24 23 GLN B O 1
ATOM 4627 N N . SER B 1 24 ? 141.063 155.600 138.183 1.00 81.58 24 SER B N 1
ATOM 4628 C CA . SER B 1 24 ? 141.126 156.827 138.965 1.00 84.08 24 SER B CA 1
ATOM 4629 C C . SER B 1 24 ? 140.980 156.599 140.463 1.00 88.47 24 SER B C 1
ATOM 4630 O O . SER B 1 24 ? 141.212 157.532 141.238 1.00 93.73 24 SER B O 1
ATOM 4633 N N . SER B 1 25 ? 140.608 155.395 140.890 1.00 73.51 25 SER B N 1
ATOM 4634 C CA . SER B 1 25 ? 140.381 155.132 142.303 1.00 69.31 25 SER B CA 1
ATOM 4635 C C . SER B 1 25 ? 140.472 153.634 142.546 1.00 77.63 25 SER B C 1
ATOM 4636 O O . SER B 1 25 ? 140.322 152.826 141.626 1.00 78.90 25 SER B O 1
ATOM 4639 N N . PHE B 1 26 ? 140.720 153.274 143.806 1.00 65.75 26 PHE B N 1
ATOM 4640 C CA . PHE B 1 26 ? 140.810 151.865 144.169 1.00 68.62 26 PHE B CA 1
ATOM 4641 C C . PHE B 1 26 ? 139.438 151.289 144.499 1.00 68.76 26 PHE B C 1
ATOM 4642 O O . PHE B 1 26 ? 139.079 150.208 144.019 1.00 68.09 26 PHE B O 1
ATOM 4650 N N . PHE B 1 27 ? 138.658 151.995 145.313 1.00 70.46 27 PHE B N 1
ATOM 4651 C CA . PHE B 1 27 ? 137.328 151.551 145.714 1.00 71.49 27 PHE B CA 1
ATOM 4652 C C . PHE B 1 27 ? 136.301 152.223 144.810 1.00 75.25 27 PHE B C 1
ATOM 4653 O O . PHE B 1 27 ? 136.039 153.423 144.940 1.00 74.13 27 PHE B O 1
ATOM 4661 N N . GLY B 1 28 ? 135.724 151.448 143.896 1.00 92.86 28 GLY B N 1
ATOM 4662 C CA . GLY B 1 28 ? 134.723 151.966 142.985 1.00 90.76 28 GLY B CA 1
ATOM 4663 C C . GLY B 1 28 ? 133.566 151.016 142.759 1.00 93.30 28 GLY B C 1
ATOM 4664 O O . GLY B 1 28 ? 132.954 151.017 141.688 1.00 92.48 28 GLY B O 1
ATOM 4665 N N . GLY B 1 29 ? 133.258 150.201 143.758 1.00 99.95 29 GLY B N 1
ATOM 4666 C CA . GLY B 1 29 ? 132.197 149.218 143.665 1.00 98.30 29 GLY B CA 1
ATOM 4667 C C . GLY B 1 29 ? 132.715 147.803 143.851 1.00 102.37 29 GLY B C 1
ATOM 4668 O O . GLY B 1 29 ? 133.915 147.547 143.923 1.00 103.08 29 GLY B O 1
ATOM 4669 N N . THR B 1 30 ? 131.755 146.878 143.930 1.00 105.16 30 THR B N 1
ATOM 4670 C CA . THR B 1 30 ? 132.022 145.452 144.128 1.00 103.01 30 THR B CA 1
ATOM 4671 C C . THR B 1 30 ? 132.824 145.228 145.414 1.00 101.89 30 THR B C 1
ATOM 4672 O O . THR B 1 30 ? 133.978 144.795 145.408 1.00 103.80 30 THR B O 1
ATOM 4676 N N . THR B 1 31 ? 132.168 145.553 146.526 1.00 87.57 31 THR B N 1
ATOM 4677 C CA . THR B 1 31 ? 132.811 145.482 147.831 1.00 89.47 31 THR B CA 1
ATOM 4678 C C . THR B 1 31 ? 133.209 144.048 148.167 1.00 90.82 31 THR B C 1
ATOM 4679 O O . THR B 1 31 ? 132.591 143.082 147.713 1.00 91.25 31 THR B O 1
ATOM 4683 N N . VAL B 1 32 ? 134.265 143.922 148.973 1.00 88.87 32 VAL B N 1
ATOM 4684 C CA . VAL B 1 32 ? 134.780 142.605 149.336 1.00 89.95 32 VAL B CA 1
ATOM 4685 C C . VAL B 1 32 ? 133.787 141.861 150.219 1.00 87.69 32 VAL B C 1
ATOM 4686 O O . VAL B 1 32 ? 133.547 140.662 150.033 1.00 88.00 32 VAL B O 1
ATOM 4690 N N . LEU B 1 33 ? 133.199 142.549 151.191 1.00 85.42 33 LEU B N 1
ATOM 4691 C CA . LEU B 1 33 ? 132.236 141.960 152.108 1.00 86.50 33 LEU B CA 1
ATOM 4692 C C . LEU B 1 33 ? 130.854 142.555 151.869 1.00 86.63 33 LEU B C 1
ATOM 4693 O O . LEU B 1 33 ? 130.680 143.500 151.095 1.00 89.26 33 LEU B O 1
ATOM 4698 N N . ASP B 1 34 ? 129.863 141.984 152.544 1.00 91.37 34 ASP B N 1
ATOM 4699 C CA . ASP B 1 34 ? 128.478 142.408 152.413 1.00 93.05 34 ASP B CA 1
ATOM 4700 C C . ASP B 1 34 ? 128.092 143.352 153.547 1.00 94.64 34 ASP B C 1
ATOM 4701 O O . ASP B 1 34 ? 128.833 143.549 154.512 1.00 95.48 34 ASP B O 1
ATOM 4706 N N . GLN B 1 35 ? 126.901 143.941 153.417 1.00 91.58 35 GLN B N 1
ATOM 4707 C CA . GLN B 1 35 ? 126.440 144.930 154.384 1.00 91.63 35 GLN B CA 1
ATOM 4708 C C . GLN B 1 35 ? 126.102 144.315 155.737 1.00 94.65 35 GLN B C 1
ATOM 4709 O O . GLN B 1 35 ? 126.161 145.019 156.752 1.00 95.93 35 GLN B O 1
ATOM 4715 N N . GLY B 1 36 ? 125.744 143.030 155.774 1.00 92.70 36 GLY B N 1
ATOM 4716 C CA . GLY B 1 36 ? 125.431 142.398 157.045 1.00 91.41 36 GLY B CA 1
ATOM 4717 C C . GLY B 1 36 ? 126.608 142.394 158.000 1.00 93.00 36 GLY B C 1
ATOM 4718 O O . GLY B 1 36 ? 126.454 142.675 159.192 1.00 94.55 36 GLY B O 1
ATOM 4719 N N . VAL B 1 37 ? 127.802 142.087 157.488 1.00 90.87 37 VAL B N 1
ATOM 4720 C CA . VAL B 1 37 ? 128.999 142.105 158.324 1.00 88.75 37 VAL B CA 1
ATOM 4721 C C . VAL B 1 37 ? 129.279 143.516 158.823 1.00 90.46 37 VAL B C 1
ATOM 4722 O O . VAL B 1 37 ? 129.677 143.713 159.977 1.00 92.14 37 VAL B O 1
ATOM 4726 N N . GLY B 1 38 ? 129.080 144.518 157.965 1.00 86.03 38 GLY B N 1
ATOM 4727 C CA . GLY B 1 38 ? 129.300 145.891 158.390 1.00 85.34 38 GLY B CA 1
ATOM 4728 C C . GLY B 1 38 ? 128.363 146.312 159.505 1.00 89.40 38 GLY B C 1
ATOM 4729 O O . GLY B 1 38 ? 128.788 146.904 160.502 1.00 91.82 38 GLY B O 1
ATOM 4730 N N . TYR B 1 39 ? 127.071 146.008 159.353 1.00 86.88 39 TYR B N 1
ATOM 4731 C CA . TYR B 1 39 ? 126.111 146.342 160.402 1.00 88.70 39 TYR B CA 1
ATOM 4732 C C . TYR B 1 39 ? 126.418 145.591 161.691 1.00 90.05 39 TYR B C 1
ATOM 4733 O O . TYR B 1 39 ? 126.348 146.166 162.785 1.00 92.10 39 TYR B O 1
ATOM 4742 N N . ALA B 1 40 ? 126.775 144.308 161.585 1.00 91.16 40 ALA B N 1
ATOM 4743 C CA . ALA B 1 40 ? 127.120 143.540 162.775 1.00 87.80 40 ALA B CA 1
ATOM 4744 C C . ALA B 1 40 ? 128.326 144.137 163.488 1.00 86.05 40 ALA B C 1
ATOM 4745 O O . ALA B 1 40 ? 128.323 144.274 164.716 1.00 87.50 40 ALA B O 1
ATOM 4747 N N . VAL B 1 41 ? 129.359 144.516 162.733 1.00 85.87 41 VAL B N 1
ATOM 4748 C CA . VAL B 1 41 ? 130.557 145.085 163.340 1.00 86.75 41 VAL B CA 1
ATOM 4749 C C . VAL B 1 41 ? 130.238 146.414 164.012 1.00 87.85 41 VAL B C 1
ATOM 4750 O O . VAL B 1 41 ? 130.661 146.672 165.145 1.00 87.97 41 VAL B O 1
ATOM 4754 N N . ILE B 1 42 ? 129.476 147.279 163.333 1.00 86.99 42 ILE B N 1
ATOM 4755 C CA . ILE B 1 42 ? 129.194 148.596 163.902 1.00 88.93 42 ILE B CA 1
ATOM 4756 C C . ILE B 1 42 ? 128.146 148.565 165.001 1.00 89.60 42 ILE B C 1
ATOM 4757 O O . ILE B 1 42 ? 127.976 149.571 165.701 1.00 89.47 42 ILE B O 1
ATOM 4762 N N . LEU B 1 43 ? 127.434 147.451 165.183 1.00 95.83 43 LEU B N 1
ATOM 4763 C CA . LEU B 1 43 ? 126.422 147.365 166.229 1.00 93.42 43 LEU B CA 1
ATOM 4764 C C . LEU B 1 43 ? 126.865 146.527 167.422 1.00 94.14 43 LEU B C 1
ATOM 4765 O O . LEU B 1 43 ? 126.864 147.021 168.553 1.00 92.56 43 LEU B O 1
ATOM 4770 N N . GLY B 1 44 ? 127.245 145.269 167.210 1.00 98.12 44 GLY B N 1
ATOM 4771 C CA . GLY B 1 44 ? 127.450 144.344 168.304 1.00 97.95 44 GLY B CA 1
ATOM 4772 C C . GLY B 1 44 ? 128.810 144.332 168.961 1.00 100.42 44 GLY B C 1
ATOM 4773 O O . GLY B 1 44 ? 128.994 143.590 169.930 1.00 99.86 44 GLY B O 1
ATOM 4774 N N . PHE B 1 45 ? 129.774 145.116 168.470 1.00 98.30 45 PHE B N 1
ATOM 4775 C CA . PHE B 1 45 ? 131.103 145.125 169.077 1.00 95.22 45 PHE B CA 1
ATOM 4776 C C . PHE B 1 45 ? 131.047 145.592 170.527 1.00 96.80 45 PHE B C 1
ATOM 4777 O O . PHE B 1 45 ? 131.673 144.989 171.411 1.00 95.73 45 PHE B O 1
ATOM 4785 N N . GLY B 1 46 ? 130.296 146.664 170.790 1.00 95.84 46 GLY B N 1
ATOM 4786 C CA . GLY B 1 46 ? 130.202 147.175 172.147 1.00 94.12 46 GLY B CA 1
ATOM 4787 C C . GLY B 1 46 ? 129.571 146.181 173.101 1.00 100.09 46 GLY B C 1
ATOM 4788 O O . GLY B 1 46 ? 130.068 145.964 174.206 1.00 101.53 46 GLY B O 1
ATOM 4789 N N . ALA B 1 47 ? 128.466 145.558 172.683 1.00 98.73 47 ALA B N 1
ATOM 4790 C CA . ALA B 1 47 ? 127.811 144.564 173.529 1.00 96.33 47 ALA B CA 1
ATOM 4791 C C . ALA B 1 47 ? 128.710 143.356 173.764 1.00 100.66 47 ALA B C 1
ATOM 4792 O O . ALA B 1 47 ? 128.795 142.843 174.890 1.00 101.67 47 ALA B O 1
ATOM 4794 N N . PHE B 1 48 ? 129.389 142.887 172.713 1.00 106.31 48 PHE B N 1
ATOM 4795 C CA . PHE B 1 48 ? 130.281 141.742 172.850 1.00 105.60 48 PHE B CA 1
ATOM 4796 C C . PHE B 1 48 ? 131.382 142.027 173.861 1.00 107.23 48 PHE B C 1
ATOM 4797 O O . PHE B 1 48 ? 131.635 141.223 174.768 1.00 105.66 48 PHE B O 1
ATOM 4805 N N . PHE B 1 49 ? 132.026 143.186 173.755 1.00 110.57 49 PHE B N 1
ATOM 4806 C CA . PHE B 1 49 ? 133.152 143.410 174.701 1.00 110.14 49 PHE B CA 1
ATOM 4807 C C . PHE B 1 49 ? 132.590 143.749 176.088 1.00 109.04 49 PHE B C 1
ATOM 4808 O O . PHE B 1 49 ? 133.254 143.412 177.079 1.00 106.20 49 PHE B O 1
ATOM 4816 N N . ALA B 1 50 ? 131.398 144.348 176.165 1.00 102.82 50 ALA B N 1
ATOM 4817 C CA . ALA B 1 50 ? 130.821 144.556 177.489 1.00 104.03 50 ALA B CA 1
ATOM 4818 C C . ALA B 1 50 ? 130.603 143.229 178.204 1.00 105.33 50 ALA B C 1
ATOM 4819 O O . ALA B 1 50 ? 130.929 143.091 179.390 1.00 102.63 50 ALA B O 1
ATOM 4821 N N . VAL B 1 51 ? 130.065 142.235 177.493 1.00 110.75 51 VAL B N 1
ATOM 4822 C CA . VAL B 1 51 ? 129.891 140.910 178.086 1.00 111.79 51 VAL B CA 1
ATOM 4823 C C . VAL B 1 51 ? 131.246 140.301 178.434 1.00 111.69 51 VAL B C 1
ATOM 4824 O O . VAL B 1 51 ? 131.417 139.683 179.495 1.00 110.34 51 VAL B O 1
ATOM 4828 N N . PHE B 1 52 ? 132.231 140.470 177.548 1.00 115.20 52 PHE B N 1
ATOM 4829 C CA . PHE B 1 52 ? 133.563 139.935 177.815 1.00 115.12 52 PHE B CA 1
ATOM 4830 C C . PHE B 1 52 ? 134.190 140.587 179.043 1.00 114.88 52 PHE B C 1
ATOM 4831 O O . PHE B 1 52 ? 134.825 139.909 179.856 1.00 113.84 52 PHE B O 1
ATOM 4839 N N . THR B 1 53 ? 134.023 141.904 179.198 1.00 117.71 53 THR B N 1
ATOM 4840 C CA . THR B 1 53 ? 134.566 142.588 180.368 1.00 117.10 53 THR B CA 1
ATOM 4841 C C . THR B 1 53 ? 133.832 142.178 181.638 1.00 117.43 53 THR B C 1
ATOM 4842 O O . THR B 1 53 ? 134.440 142.095 182.709 1.00 117.69 53 THR B O 1
ATOM 4846 N N . SER B 1 54 ? 132.523 141.931 181.545 1.00 117.58 54 SER B N 1
ATOM 4847 C CA . SER B 1 54 ? 131.796 141.419 182.702 1.00 116.74 54 SER B CA 1
ATOM 4848 C C . SER B 1 54 ? 132.341 140.061 183.131 1.00 114.17 54 SER B C 1
ATOM 4849 O O . SER B 1 54 ? 132.555 139.817 184.326 1.00 114.92 54 SER B O 1
ATOM 4852 N N . PHE B 1 55 ? 132.586 139.171 182.166 1.00 122.24 55 PHE B N 1
ATOM 4853 C CA . PHE B 1 55 ? 133.181 137.877 182.494 1.00 126.16 55 PHE B CA 1
ATOM 4854 C C . PHE B 1 55 ? 134.587 138.041 183.062 1.00 125.52 55 PHE B C 1
ATOM 4855 O O . PHE B 1 55 ? 134.986 137.312 183.979 1.00 125.88 55 PHE B O 1
ATOM 4863 N N . LEU B 1 56 ? 135.358 138.987 182.520 1.00 122.79 56 LEU B N 1
ATOM 4864 C CA . LEU B 1 56 ? 136.706 139.236 183.022 1.00 123.90 56 LEU B CA 1
ATOM 4865 C C . LEU B 1 56 ? 136.677 139.715 184.467 1.00 124.08 56 LEU B C 1
ATOM 4866 O O . LEU B 1 56 ? 137.498 139.290 185.287 1.00 123.21 56 LEU B O 1
ATOM 4871 N N . VAL B 1 57 ? 135.742 140.608 184.794 1.00 122.57 57 VAL B N 1
ATOM 4872 C CA . VAL B 1 57 ? 135.597 141.069 186.172 1.00 121.27 57 VAL B CA 1
ATOM 4873 C C . VAL B 1 57 ? 135.172 139.918 187.074 1.00 120.88 57 VAL B C 1
ATOM 4874 O O . VAL B 1 57 ? 135.668 139.776 188.198 1.00 119.16 57 VAL B O 1
ATOM 4878 N N . TRP B 1 58 ? 134.252 139.075 186.595 1.00 123.60 58 TRP B N 1
ATOM 4879 C CA . TRP B 1 58 ? 133.796 137.951 187.407 1.00 124.76 58 TRP B CA 1
ATOM 4880 C C . TRP B 1 58 ? 134.936 136.985 187.709 1.00 126.48 58 TRP B C 1
ATOM 4881 O O . TRP B 1 58 ? 135.054 136.484 188.834 1.00 123.71 58 TRP B O 1
ATOM 4892 N N . LEU B 1 59 ? 135.782 136.701 186.717 1.00 128.22 59 LEU B N 1
ATOM 4893 C CA . LEU B 1 59 ? 136.900 135.794 186.961 1.00 127.28 59 LEU B CA 1
ATOM 4894 C C . LEU B 1 59 ? 137.998 136.464 187.778 1.00 127.23 59 LEU B C 1
ATOM 4895 O O . LEU B 1 59 ? 138.729 135.782 188.505 1.00 127.68 59 LEU B O 1
ATOM 4900 N N . GLU B 1 60 ? 138.134 137.789 187.671 1.00 124.83 60 GLU B N 1
ATOM 4901 C CA . GLU B 1 60 ? 139.104 138.503 188.497 1.00 126.31 60 GLU B CA 1
ATOM 4902 C C . GLU B 1 60 ? 138.736 138.428 189.973 1.00 126.16 60 GLU B C 1
ATOM 4903 O O . GLU B 1 60 ? 139.611 138.256 190.830 1.00 124.26 60 GLU B O 1
ATOM 4909 N N . LYS B 1 61 ? 137.451 138.557 190.289 1.00 128.10 61 LYS B N 1
ATOM 4910 C CA . LYS B 1 61 ? 136.989 138.490 191.670 1.00 129.05 61 LYS B CA 1
ATOM 4911 C C . LYS B 1 61 ? 136.802 137.043 192.110 1.00 128.68 61 LYS B C 1
ATOM 4912 O O . LYS B 1 61 ? 136.261 136.774 193.183 1.00 128.40 61 LYS B O 1
ATOM 4918 N N . THR B 1 82 ? 155.560 146.078 186.329 1.00 95.36 82 THR B N 1
ATOM 4919 C CA . THR B 1 82 ? 156.064 146.971 185.292 1.00 100.73 82 THR B CA 1
ATOM 4920 C C . THR B 1 82 ? 155.651 146.491 183.904 1.00 99.05 82 THR B C 1
ATOM 4921 O O . THR B 1 82 ? 156.030 147.084 182.895 1.00 101.66 82 THR B O 1
ATOM 4925 N N . GLY B 1 83 ? 154.877 145.412 183.861 1.00 99.23 83 GLY B N 1
ATOM 4926 C CA . GLY B 1 83 ? 154.382 144.892 182.602 1.00 99.28 83 GLY B CA 1
ATOM 4927 C C . GLY B 1 83 ? 152.915 145.188 182.386 1.00 100.65 83 GLY B C 1
ATOM 4928 O O . GLY B 1 83 ? 152.487 145.475 181.265 1.00 105.72 83 GLY B O 1
ATOM 4929 N N . LEU B 1 84 ? 152.130 145.114 183.462 1.00 91.89 84 LEU B N 1
ATOM 4930 C CA . LEU B 1 84 ? 150.720 145.472 183.370 1.00 90.48 84 LEU B CA 1
ATOM 4931 C C . LEU B 1 84 ? 150.550 146.976 183.198 1.00 94.70 84 LEU B C 1
ATOM 4932 O O . LEU B 1 84 ? 149.663 147.428 182.462 1.00 96.21 84 LEU B O 1
ATOM 4937 N N . ILE B 1 85 ? 151.396 147.765 183.863 1.00 91.57 85 ILE B N 1
ATOM 4938 C CA . ILE B 1 85 ? 151.350 149.215 183.707 1.00 90.29 85 ILE B CA 1
ATOM 4939 C C . ILE B 1 85 ? 151.719 149.612 182.283 1.00 86.43 85 ILE B C 1
ATOM 4940 O O . ILE B 1 85 ? 151.121 150.527 181.706 1.00 88.71 85 ILE B O 1
ATOM 4945 N N . ALA B 1 86 ? 152.713 148.940 181.698 1.00 80.60 86 ALA B N 1
ATOM 4946 C CA . ALA B 1 86 ? 153.078 149.223 180.315 1.00 83.85 86 ALA B CA 1
ATOM 4947 C C . ALA B 1 86 ? 151.931 148.902 179.364 1.00 89.67 86 ALA B C 1
ATOM 4948 O O . ALA B 1 86 ? 151.651 149.668 178.433 1.00 91.94 86 ALA B O 1
ATOM 4950 N N . SER B 1 87 ? 151.253 147.773 179.586 1.00 90.48 87 SER B N 1
ATOM 4951 C CA . SER B 1 87 ? 150.114 147.414 178.747 1.00 89.71 87 SER B CA 1
ATOM 4952 C C . SER B 1 87 ? 148.983 148.421 178.897 1.00 88.47 87 SER B C 1
ATOM 4953 O O . SER B 1 87 ? 148.292 148.740 177.923 1.00 89.71 87 SER B O 1
ATOM 4956 N N . VAL B 1 88 ? 148.771 148.925 180.114 1.00 90.62 88 VAL B N 1
ATOM 4957 C CA . VAL B 1 88 ? 147.776 149.975 180.317 1.00 90.15 88 VAL B CA 1
ATOM 4958 C C . VAL B 1 88 ? 148.164 151.233 179.551 1.00 93.82 88 VAL B C 1
ATOM 4959 O O . VAL B 1 88 ? 147.326 151.863 178.898 1.00 97.37 88 VAL B O 1
ATOM 4963 N N . ILE B 1 89 ? 149.434 151.627 179.610 1.00 89.29 89 ILE B N 1
ATOM 4964 C CA . ILE B 1 89 ? 149.891 152.871 178.917 1.00 88.41 89 ILE B CA 1
ATOM 4965 C C . ILE B 1 89 ? 149.682 152.707 177.410 1.00 84.23 89 ILE B C 1
ATOM 4966 O O . ILE B 1 89 ? 149.153 153.631 176.784 1.00 84.37 89 ILE B O 1
ATOM 4971 N N . VAL B 1 90 ? 150.056 151.554 176.860 1.00 83.98 90 VAL B N 1
ATOM 4972 C CA . VAL B 1 90 ? 149.957 151.379 175.413 1.00 90.43 90 VAL B CA 1
ATOM 4973 C C . VAL B 1 90 ? 148.503 151.446 174.955 1.00 90.38 90 VAL B C 1
ATOM 4974 O O . VAL B 1 90 ? 148.202 151.964 173.873 1.00 90.56 90 VAL B O 1
ATOM 4978 N N . SER B 1 91 ? 147.577 150.938 175.771 1.00 89.41 91 SER B N 1
ATOM 4979 C CA . SER B 1 91 ? 146.188 150.821 175.335 1.00 87.53 91 SER B CA 1
ATOM 4980 C C . SER B 1 91 ? 145.502 152.177 175.205 1.00 92.39 91 SER B C 1
ATOM 4981 O O . SER B 1 91 ? 144.563 152.315 174.414 1.00 95.95 91 SER B O 1
ATOM 4984 N N . GLN B 1 92 ? 145.943 153.182 175.958 1.00 91.31 92 GLN B N 1
ATOM 4985 C CA . GLN B 1 92 ? 145.317 154.498 175.917 1.00 91.53 92 GLN B CA 1
ATOM 4986 C C . GLN B 1 92 ? 145.994 155.459 174.950 1.00 91.22 92 GLN B C 1
ATOM 4987 O O . GLN B 1 92 ? 145.602 156.628 174.891 1.00 87.02 92 GLN B O 1
ATOM 4993 N N . TRP B 1 93 ? 146.993 155.006 174.195 1.00 87.52 93 TRP B N 1
ATOM 4994 C CA . TRP B 1 93 ? 147.697 155.870 173.261 1.00 85.18 93 TRP B CA 1
ATOM 4995 C C . TRP B 1 93 ? 147.492 155.484 171.804 1.00 85.72 93 TRP B C 1
ATOM 4996 O O . TRP B 1 93 ? 147.937 156.223 170.919 1.00 84.52 93 TRP B O 1
ATOM 5007 N N . THR B 1 94 ? 146.835 154.360 171.528 1.00 79.54 94 THR B N 1
ATOM 5008 C CA . THR B 1 94 ? 146.577 153.907 170.166 1.00 80.31 94 THR B CA 1
ATOM 5009 C C . THR B 1 94 ? 145.191 154.385 169.750 1.00 80.59 94 THR B C 1
ATOM 5010 O O . THR B 1 94 ? 144.178 153.881 170.246 1.00 78.18 94 THR B O 1
ATOM 5014 N N . TRP B 1 95 ? 145.150 155.353 168.841 1.00 72.79 95 TRP B N 1
ATOM 5015 C CA . TRP B 1 95 ? 143.916 155.918 168.327 1.00 64.02 95 TRP B CA 1
ATOM 5016 C C . TRP B 1 95 ? 143.686 155.408 166.907 1.00 71.05 95 TRP B C 1
ATOM 5017 O O . TRP B 1 95 ? 144.437 154.573 166.393 1.00 73.41 95 TRP B O 1
ATOM 5028 N N . ALA B 1 96 ? 142.632 155.915 166.266 1.00 68.32 96 ALA B N 1
ATOM 5029 C CA . ALA B 1 96 ? 142.403 155.592 164.863 1.00 67.20 96 ALA B CA 1
ATOM 5030 C C . ALA B 1 96 ? 143.420 156.260 163.948 1.00 67.76 96 ALA B C 1
ATOM 5031 O O . ALA B 1 96 ? 143.670 155.756 162.850 1.00 72.19 96 ALA B O 1
ATOM 5033 N N . ALA B 1 97 ? 144.010 157.378 164.375 1.00 58.97 97 ALA B N 1
ATOM 5034 C CA . ALA B 1 97 ? 145.023 158.043 163.564 1.00 42.99 97 ALA B CA 1
ATOM 5035 C C . ALA B 1 97 ? 146.351 157.299 163.594 1.00 53.00 97 ALA B C 1
ATOM 5036 O O . ALA B 1 97 ? 147.140 157.406 162.651 1.00 64.32 97 ALA B O 1
ATOM 5038 N N . THR B 1 98 ? 146.619 156.547 164.665 1.00 63.65 98 THR B N 1
ATOM 5039 C CA . THR B 1 98 ? 147.872 155.805 164.753 1.00 57.59 98 THR B CA 1
ATOM 5040 C C . THR B 1 98 ? 147.977 154.754 163.658 1.00 60.53 98 THR B C 1
ATOM 5041 O O . THR B 1 98 ? 149.085 154.368 163.269 1.00 62.63 98 THR B O 1
ATOM 5045 N N . ILE B 1 99 ? 146.844 154.288 163.145 1.00 67.92 99 ILE B N 1
ATOM 5046 C CA . ILE B 1 99 ? 146.808 153.266 162.107 1.00 68.98 99 ILE B CA 1
ATOM 5047 C C . ILE B 1 99 ? 146.660 153.880 160.723 1.00 65.18 99 ILE B C 1
ATOM 5048 O O . ILE B 1 99 ? 147.418 153.559 159.808 1.00 67.13 99 ILE B O 1
ATOM 5053 N N . LEU B 1 100 ? 145.687 154.772 160.554 1.00 45.97 100 LEU B N 1
ATOM 5054 C CA . LEU B 1 100 ? 145.335 155.294 159.241 1.00 40.17 100 LEU B CA 1
ATOM 5055 C C . LEU B 1 100 ? 146.197 156.476 158.818 1.00 50.03 100 LEU B C 1
ATOM 5056 O O . LEU B 1 100 ? 146.567 156.577 157.644 1.00 62.05 100 LEU B O 1
ATOM 5061 N N . GLN B 1 101 ? 146.518 157.383 159.742 1.00 40.05 101 GLN B N 1
ATOM 5062 C CA . GLN B 1 101 ? 147.272 158.577 159.375 1.00 30.56 101 GLN B CA 1
ATOM 5063 C C . GLN B 1 101 ? 148.754 158.289 159.172 1.00 40.66 101 GLN B C 1
ATOM 5064 O O . GLN B 1 101 ? 149.390 158.920 158.322 1.00 50.99 101 GLN B O 1
ATOM 5070 N N . SER B 1 102 ? 149.321 157.347 159.929 1.00 52.24 102 SER B N 1
ATOM 5071 C CA . SER B 1 102 ? 150.745 157.060 159.796 1.00 53.02 102 SER B CA 1
ATOM 5072 C C . SER B 1 102 ? 151.075 156.453 158.438 1.00 59.65 102 SER B C 1
ATOM 5073 O O . SER B 1 102 ? 152.180 156.660 157.924 1.00 58.19 102 SER B O 1
ATOM 5076 N N . SER B 1 103 ? 150.145 155.701 157.847 1.00 53.77 103 SER B N 1
ATOM 5077 C CA . SER B 1 103 ? 150.344 155.186 156.500 1.00 45.46 103 SER B CA 1
ATOM 5078 C C . SER B 1 103 ? 150.031 156.220 155.429 1.00 48.09 103 SER B C 1
ATOM 5079 O O . SER B 1 103 ? 150.450 156.048 154.280 1.00 60.09 103 SER B O 1
ATOM 5082 N N . ASN B 1 104 ? 149.300 157.280 155.775 1.00 51.84 104 ASN B N 1
ATOM 5083 C CA . ASN B 1 104 ? 149.031 158.346 154.816 1.00 43.36 104 ASN B CA 1
ATOM 5084 C C . ASN B 1 104 ? 150.303 159.109 154.474 1.00 46.11 104 ASN B C 1
ATOM 5085 O O . ASN B 1 104 ? 150.543 159.435 153.306 1.00 59.24 104 ASN B O 1
ATOM 5090 N N . VAL B 1 105 ? 151.135 159.391 155.473 1.00 60.32 105 VAL B N 1
ATOM 5091 C CA . VAL B 1 105 ? 152.361 160.152 155.273 1.00 50.21 105 VAL B CA 1
ATOM 5092 C C . VAL B 1 105 ? 153.494 159.205 154.903 1.00 54.86 105 VAL B C 1
ATOM 5093 O O . VAL B 1 105 ? 154.654 159.616 154.815 1.00 74.50 105 VAL B O 1
ATOM 5097 N N . ALA B 1 106 ? 153.170 157.929 154.710 1.00 45.71 106 ALA B N 1
ATOM 5098 C CA . ALA B 1 106 ? 154.088 156.961 154.124 1.00 27.45 106 ALA B CA 1
ATOM 5099 C C . ALA B 1 106 ? 153.860 156.783 152.631 1.00 31.90 106 ALA B C 1
ATOM 5100 O O . ALA B 1 106 ? 154.819 156.602 151.877 1.00 38.20 106 ALA B O 1
ATOM 5102 N N . TRP B 1 107 ? 152.600 156.829 152.196 1.00 57.10 107 TRP B N 1
ATOM 5103 C CA . TRP B 1 107 ? 152.297 156.867 150.771 1.00 49.91 107 TRP B CA 1
ATOM 5104 C C . TRP B 1 107 ? 152.886 158.110 150.120 1.00 52.88 107 TRP B C 1
ATOM 5105 O O . TRP B 1 107 ? 153.236 158.086 148.935 1.00 58.97 107 TRP B O 1
ATOM 5116 N N . GLN B 1 108 ? 152.989 159.202 150.870 1.00 56.20 108 GLN B N 1
ATOM 5117 C CA . GLN B 1 108 ? 153.755 160.374 150.481 1.00 43.31 108 GLN B CA 1
ATOM 5118 C C . GLN B 1 108 ? 155.092 160.363 151.211 1.00 64.36 108 GLN B C 1
ATOM 5119 O O . GLN B 1 108 ? 155.243 159.715 152.248 1.00 82.60 108 GLN B O 1
ATOM 5125 N N . TYR B 1 109 ? 156.081 161.040 150.628 1.00 50.77 109 TYR B N 1
ATOM 5126 C CA . TYR B 1 109 ? 157.370 161.286 151.272 1.00 49.24 109 TYR B CA 1
ATOM 5127 C C . TYR B 1 109 ? 158.190 160.015 151.472 1.00 58.20 109 TYR B C 1
ATOM 5128 O O . TYR B 1 109 ? 159.346 160.084 151.899 1.00 68.76 109 TYR B O 1
ATOM 5137 N N . GLY B 1 110 ? 157.617 158.857 151.159 1.00 38.29 110 GLY B N 1
ATOM 5138 C CA . GLY B 1 110 ? 158.336 157.603 151.267 1.00 37.70 110 GLY B CA 1
ATOM 5139 C C . GLY B 1 110 ? 158.712 157.152 152.665 1.00 44.12 110 GLY B C 1
ATOM 5140 O O . GLY B 1 110 ? 157.850 156.774 153.462 1.00 58.57 110 GLY B O 1
ATOM 5141 N N . VAL B 1 111 ? 160.009 157.190 152.971 1.00 51.69 111 VAL B N 1
ATOM 5142 C CA . VAL B 1 111 ? 160.544 156.499 154.141 1.00 50.16 111 VAL B CA 1
ATOM 5143 C C . VAL B 1 111 ? 160.532 157.338 155.418 1.00 53.76 111 VAL B C 1
ATOM 5144 O O . VAL B 1 111 ? 160.531 156.769 156.520 1.00 52.82 111 VAL B O 1
ATOM 5148 N N . SER B 1 112 ? 160.496 158.666 155.309 1.00 53.02 112 SER B N 1
ATOM 5149 C CA . SER B 1 112 ? 160.600 159.531 156.479 1.00 47.94 112 SER B CA 1
ATOM 5150 C C . SER B 1 112 ? 159.273 159.766 157.188 1.00 52.39 112 SER B C 1
ATOM 5151 O O . SER B 1 112 ? 159.275 160.236 158.332 1.00 51.89 112 SER B O 1
ATOM 5154 N N . GLY B 1 113 ? 158.150 159.457 156.547 1.00 48.23 113 GLY B N 1
ATOM 5155 C CA . GLY B 1 113 ? 156.848 159.710 157.117 1.00 45.61 113 GLY B CA 1
ATOM 5156 C C . GLY B 1 113 ? 156.548 158.921 158.376 1.00 43.24 113 GLY B C 1
ATOM 5157 O O . GLY B 1 113 ? 156.141 159.483 159.399 1.00 55.70 113 GLY B O 1
ATOM 5158 N N . PRO B 1 114 ? 156.704 157.593 158.317 1.00 52.80 114 PRO B N 1
ATOM 5159 C CA . PRO B 1 114 ? 156.531 156.794 159.543 1.00 50.97 114 PRO B CA 1
ATOM 5160 C C . PRO B 1 114 ? 157.454 157.216 160.672 1.00 59.83 114 PRO B C 1
ATOM 5161 O O . PRO B 1 114 ? 157.035 157.226 161.836 1.00 67.39 114 PRO B O 1
ATOM 5165 N N . PHE B 1 115 ? 158.702 157.569 160.359 1.00 56.06 115 PHE B N 1
ATOM 5166 C CA . PHE B 1 115 ? 159.632 158.001 161.396 1.00 37.58 115 PHE B CA 1
ATOM 5167 C C . PHE B 1 115 ? 159.177 159.305 162.037 1.00 45.16 115 PHE B C 1
ATOM 5168 O O . PHE B 1 115 ? 159.177 159.437 163.266 1.00 51.76 115 PHE B O 1
ATOM 5176 N N . TRP B 1 116 ? 158.787 160.285 161.219 1.00 56.67 116 TRP B N 1
ATOM 5177 C CA . TRP B 1 116 ? 158.371 161.569 161.770 1.00 47.66 116 TRP B CA 1
ATOM 5178 C C . TRP B 1 116 ? 157.044 161.464 162.511 1.00 52.42 116 TRP B C 1
ATOM 5179 O O . TRP B 1 116 ? 156.785 162.258 163.421 1.00 63.90 116 TRP B O 1
ATOM 5190 N N . TYR B 1 117 ? 156.191 160.507 162.140 1.00 51.88 117 TYR B N 1
ATOM 5191 C CA . TYR B 1 117 ? 154.969 160.288 162.907 1.00 49.89 117 TYR B CA 1
ATOM 5192 C C . TYR B 1 117 ? 155.272 159.628 164.247 1.00 60.94 117 TYR B C 1
ATOM 5193 O O . TYR B 1 117 ? 154.755 160.048 165.288 1.00 63.23 117 TYR B O 1
ATOM 5202 N N . ALA B 1 118 ? 156.109 158.589 164.242 1.00 63.49 118 ALA B N 1
ATOM 5203 C CA . ALA B 1 118 ? 156.392 157.842 165.461 1.00 49.08 118 ALA B CA 1
ATOM 5204 C C . ALA B 1 118 ? 157.286 158.598 166.433 1.00 56.46 118 ALA B C 1
ATOM 5205 O O . ALA B 1 118 ? 157.405 158.177 167.587 1.00 61.93 118 ALA B O 1
ATOM 5207 N N . SER B 1 119 ? 157.899 159.702 166.005 1.00 69.84 119 SER B N 1
ATOM 5208 C CA . SER B 1 119 ? 158.864 160.438 166.869 1.00 66.95 119 SER B CA 1
ATOM 5209 C C . SER B 1 119 ? 158.143 161.192 167.993 1.00 72.64 119 SER B C 1
ATOM 5210 O O . SER B 1 119 ? 158.833 161.659 168.909 1.00 72.71 119 SER B O 1
ATOM 5213 N N . GLY B 1 120 ? 156.813 161.303 167.933 1.00 83.58 120 GLY B N 1
ATOM 5214 C CA . GLY B 1 120 ? 156.069 161.930 169.007 1.00 74.66 120 GLY B CA 1
ATOM 5215 C C . GLY B 1 120 ? 155.678 160.956 170.099 1.00 79.87 120 GLY B C 1
ATOM 5216 O O . GLY B 1 120 ? 154.512 160.894 170.499 1.00 83.87 120 GLY B O 1
ATOM 5217 N N . ALA B 1 121 ? 156.647 160.186 170.586 1.00 84.79 121 ALA B N 1
ATOM 5218 C CA . ALA B 1 121 ? 156.423 159.209 171.641 1.00 86.52 121 ALA B CA 1
ATOM 5219 C C . ALA B 1 121 ? 157.304 159.414 172.860 1.00 89.29 121 ALA B C 1
ATOM 5220 O O . ALA B 1 121 ? 156.863 159.128 173.975 1.00 88.60 121 ALA B O 1
ATOM 5222 N N . THR B 1 122 ? 158.536 159.893 172.681 1.00 96.26 122 THR B N 1
ATOM 5223 C CA . THR B 1 122 ? 159.405 160.144 173.825 1.00 98.66 122 THR B CA 1
ATOM 5224 C C . THR B 1 122 ? 158.981 161.393 174.586 1.00 94.52 122 THR B C 1
ATOM 5225 O O . THR B 1 122 ? 159.240 161.501 175.790 1.00 92.84 122 THR B O 1
ATOM 5229 N N . ILE B 1 123 ? 158.342 162.344 173.903 1.00 90.00 123 ILE B N 1
ATOM 5230 C CA . ILE B 1 123 ? 157.814 163.525 174.577 1.00 94.35 123 ILE B CA 1
ATOM 5231 C C . ILE B 1 123 ? 156.646 163.146 175.479 1.00 95.21 123 ILE B C 1
ATOM 5232 O O . ILE B 1 123 ? 156.486 163.691 176.581 1.00 97.58 123 ILE B O 1
ATOM 5237 N N . GLN B 1 124 ? 155.811 162.209 175.022 1.00 88.32 124 GLN B N 1
ATOM 5238 C CA . GLN B 1 124 ? 154.615 161.838 175.770 1.00 85.06 124 GLN B CA 1
ATOM 5239 C C . GLN B 1 124 ? 154.963 161.224 177.119 1.00 85.83 124 GLN B C 1
ATOM 5240 O O . GLN B 1 124 ? 154.307 161.518 178.123 1.00 90.01 124 GLN B O 1
ATOM 5246 N N . VAL B 1 125 ? 155.981 160.362 177.166 1.00 89.88 125 VAL B N 1
ATOM 5247 C CA . VAL B 1 125 ? 156.331 159.721 178.431 1.00 93.19 125 VAL B CA 1
ATOM 5248 C C . VAL B 1 125 ? 156.872 160.748 179.422 1.00 89.62 125 VAL B C 1
ATOM 5249 O O . VAL B 1 125 ? 156.536 160.715 180.613 1.00 84.59 125 VAL B O 1
ATOM 5253 N N . LEU B 1 126 ? 157.682 161.695 178.945 1.00 85.28 126 LEU B N 1
ATOM 5254 C CA . LEU B 1 126 ? 158.198 162.761 179.841 1.00 84.78 126 LEU B CA 1
ATOM 5255 C C . LEU B 1 126 ? 157.014 163.567 180.373 1.00 89.57 126 LEU B C 1
ATOM 5256 O O . LEU B 1 126 ? 156.920 163.717 181.593 1.00 90.55 126 LEU B O 1
ATOM 5261 N N . LEU B 1 127 ? 156.129 164.035 179.490 1.00 83.31 127 LEU B N 1
ATOM 5262 C CA . LEU B 1 127 ? 155.027 164.881 179.934 1.00 78.88 127 LEU B CA 1
ATOM 5263 C C . LEU B 1 127 ? 154.109 164.136 180.894 1.00 77.44 127 LEU B C 1
ATOM 5264 O O . LEU B 1 127 ? 153.673 164.697 181.905 1.00 82.64 127 LEU B O 1
ATOM 5269 N N . PHE B 1 128 ? 153.812 162.867 180.603 1.00 76.09 128 PHE B N 1
ATOM 5270 C CA . PHE B 1 128 ? 152.953 162.082 181.482 1.00 80.40 128 PHE B CA 1
ATOM 5271 C C . PHE B 1 128 ? 153.592 161.885 182.850 1.00 83.55 128 PHE B C 1
ATOM 5272 O O . PHE B 1 128 ? 152.923 162.033 183.880 1.00 83.68 128 PHE B O 1
ATOM 5280 N N . GLY B 1 129 ? 154.885 161.554 182.885 1.00 83.87 129 GLY B N 1
ATOM 5281 C CA . GLY B 1 129 ? 155.552 161.381 184.165 1.00 81.46 129 GLY B CA 1
ATOM 5282 C C . GLY B 1 129 ? 155.574 162.658 184.981 1.00 84.44 129 GLY B C 1
ATOM 5283 O O . GLY B 1 129 ? 155.283 162.649 186.181 1.00 87.14 129 GLY B O 1
ATOM 5284 N N . VAL B 1 130 ? 155.904 163.780 184.336 1.00 80.87 130 VAL B N 1
ATOM 5285 C CA . VAL B 1 130 ? 155.956 165.052 185.055 1.00 76.61 130 VAL B CA 1
ATOM 5286 C C . VAL B 1 130 ? 154.574 165.430 185.575 1.00 79.73 130 VAL B C 1
ATOM 5287 O O . VAL B 1 130 ? 154.428 165.868 186.723 1.00 85.24 130 VAL B O 1
ATOM 5291 N N . MET B 1 131 ? 153.539 165.266 184.745 1.00 80.40 131 MET B N 1
ATOM 5292 C CA . MET B 1 131 ? 152.186 165.602 185.173 1.00 75.18 131 MET B CA 1
ATOM 5293 C C . MET B 1 131 ? 151.743 164.733 186.342 1.00 78.90 131 MET B C 1
ATOM 5294 O O . MET B 1 131 ? 151.167 165.235 187.315 1.00 86.07 131 MET B O 1
ATOM 5299 N N . ALA B 1 132 ? 152.008 163.426 186.268 1.00 80.77 132 ALA B N 1
ATOM 5300 C CA . ALA B 1 132 ? 151.608 162.526 187.343 1.00 81.02 132 ALA B CA 1
ATOM 5301 C C . ALA B 1 132 ? 152.341 162.851 188.637 1.00 83.49 132 ALA B C 1
ATOM 5302 O O . ALA B 1 132 ? 151.755 162.783 189.723 1.00 79.82 132 ALA B O 1
ATOM 5304 N N . ILE B 1 133 ? 153.627 163.198 188.544 1.00 85.38 133 ILE B N 1
ATOM 5305 C CA . ILE B 1 133 ? 154.385 163.537 189.745 1.00 82.19 133 ILE B CA 1
ATOM 5306 C C . ILE B 1 133 ? 153.865 164.831 190.359 1.00 84.06 133 ILE B C 1
ATOM 5307 O O . ILE B 1 133 ? 153.642 164.915 191.572 1.00 88.01 133 ILE B O 1
ATOM 5312 N N . GLU B 1 134 ? 153.654 165.860 189.534 1.00 83.99 134 GLU B N 1
ATOM 5313 C CA . GLU B 1 134 ? 153.288 167.171 190.055 1.00 77.20 134 GLU B CA 1
ATOM 5314 C C . GLU B 1 134 ? 151.833 167.264 190.493 1.00 79.23 134 GLU B C 1
ATOM 5315 O O . GLU B 1 134 ? 151.502 168.150 191.286 1.00 84.96 134 GLU B O 1
ATOM 5321 N N . ILE B 1 135 ? 150.949 166.398 190.013 1.00 82.20 135 ILE B N 1
ATOM 5322 C CA . ILE B 1 135 ? 149.544 166.444 190.517 1.00 81.94 135 ILE B CA 1
ATOM 5323 C C . ILE B 1 135 ? 149.529 165.940 191.961 1.00 84.97 135 ILE B C 1
ATOM 5324 O O . ILE B 1 135 ? 148.813 166.532 192.780 1.00 81.72 135 ILE B O 1
ATOM 5329 N N . LYS B 1 136 ? 150.270 164.891 192.318 1.00 88.93 136 LYS B N 1
ATOM 5330 C CA . LYS B 1 136 ? 150.326 164.317 193.690 1.00 82.90 136 LYS B CA 1
ATOM 5331 C C . LYS B 1 136 ? 150.843 165.341 194.703 1.00 89.50 136 LYS B C 1
ATOM 5332 O O . LYS B 1 136 ? 150.277 165.413 195.788 1.00 89.03 136 LYS B O 1
ATOM 5338 N N . ARG B 1 137 ? 151.853 166.126 194.358 1.00 86.28 137 ARG B N 1
ATOM 5339 C CA . ARG B 1 137 ? 152.449 167.124 195.255 1.00 82.67 137 ARG B CA 1
ATOM 5340 C C . ARG B 1 137 ? 151.734 168.476 195.186 1.00 88.58 137 ARG B C 1
ATOM 5341 O O . ARG B 1 137 ? 152.221 169.348 195.878 1.00 92.43 137 ARG B O 1
ATOM 5349 N N . LYS B 1 138 ? 150.603 168.669 194.497 1.00 83.67 138 LYS B N 1
ATOM 5350 C CA . LYS B 1 138 ? 149.871 169.968 194.541 1.00 76.80 138 LYS B CA 1
ATOM 5351 C C . LYS B 1 138 ? 148.341 169.849 194.459 1.00 80.18 138 LYS B C 1
ATOM 5352 O O . LYS B 1 138 ? 147.713 170.835 194.772 1.00 82.00 138 LYS B O 1
ATOM 5358 N N . ALA B 1 139 ? 147.752 168.713 194.065 1.00 87.21 139 ALA B N 1
ATOM 5359 C CA . ALA B 1 139 ? 146.302 168.560 194.015 1.00 82.87 139 ALA B CA 1
ATOM 5360 C C . ALA B 1 139 ? 145.930 167.083 193.983 1.00 85.02 139 ALA B C 1
ATOM 5361 O O . ALA B 1 139 ? 145.559 166.560 192.925 1.00 87.41 139 ALA B O 1
ATOM 5363 N N . PRO B 1 140 ? 146.006 166.379 195.117 1.00 91.41 140 PRO B N 1
ATOM 5364 C CA . PRO B 1 140 ? 145.799 164.925 195.099 1.00 91.34 140 PRO B CA 1
ATOM 5365 C C . PRO B 1 140 ? 144.343 164.484 195.123 1.00 91.59 140 PRO B C 1
ATOM 5366 O O . PRO B 1 140 ? 144.084 163.284 194.963 1.00 91.06 140 PRO B O 1
ATOM 5370 N N . ASN B 1 141 ? 143.388 165.395 195.310 1.00 97.40 141 ASN B N 1
ATOM 5371 C CA . ASN B 1 141 ? 141.980 165.030 195.424 1.00 93.45 141 ASN B CA 1
ATOM 5372 C C . ASN B 1 141 ? 141.127 165.697 194.349 1.00 96.49 141 ASN B C 1
ATOM 5373 O O . ASN B 1 141 ? 139.966 166.030 194.589 1.00 98.16 141 ASN B O 1
ATOM 5378 N N . ALA B 1 142 ? 141.686 165.893 193.161 1.00 89.66 142 ALA B N 1
ATOM 5379 C CA . ALA B 1 142 ? 140.967 166.502 192.052 1.00 85.07 142 ALA B CA 1
ATOM 5380 C C . ALA B 1 142 ? 140.492 165.436 191.071 1.00 88.68 142 ALA B C 1
ATOM 5381 O O . ALA B 1 142 ? 141.019 164.323 191.020 1.00 86.18 142 ALA B O 1
ATOM 5383 N N . HIS B 1 143 ? 139.475 165.795 190.289 1.00 90.38 143 HIS B N 1
ATOM 5384 C CA . HIS B 1 143 ? 138.928 164.912 189.268 1.00 88.59 143 HIS B CA 1
ATOM 5385 C C . HIS B 1 143 ? 139.169 165.398 187.848 1.00 90.41 143 HIS B C 1
ATOM 5386 O O . HIS B 1 143 ? 139.363 164.572 186.954 1.00 86.63 143 HIS B O 1
ATOM 5393 N N . THR B 1 144 ? 139.161 166.708 187.618 1.00 85.88 144 THR B N 1
ATOM 5394 C CA . THR B 1 144 ? 139.322 167.275 186.289 1.00 80.51 144 THR B CA 1
ATOM 5395 C C . THR B 1 144 ? 140.362 168.385 186.330 1.00 77.38 144 THR B C 1
ATOM 5396 O O . THR B 1 144 ? 140.681 168.928 187.390 1.00 81.54 144 THR B O 1
ATOM 5400 N N . VAL B 1 145 ? 140.898 168.712 185.152 1.00 83.21 145 VAL B N 1
ATOM 5401 C CA . VAL B 1 145 ? 141.867 169.798 185.060 1.00 82.41 145 VAL B CA 1
ATOM 5402 C C . VAL B 1 145 ? 141.204 171.139 185.351 1.00 83.34 145 VAL B C 1
ATOM 5403 O O . VAL B 1 145 ? 141.829 172.036 185.928 1.00 84.10 145 VAL B O 1
ATOM 5407 N N . CYS B 1 146 ? 139.935 171.300 184.971 1.00 87.97 146 CYS B N 1
ATOM 5408 C CA . CYS B 1 146 ? 139.243 172.565 185.174 1.00 86.11 146 CYS B CA 1
ATOM 5409 C C . CYS B 1 146 ? 138.903 172.827 186.635 1.00 84.25 146 CYS B C 1
ATOM 5410 O O . CYS B 1 146 ? 138.527 173.955 186.969 1.00 86.20 146 CYS B O 1
ATOM 5413 N N . GLU B 1 147 ? 139.019 171.825 187.506 1.00 87.84 147 GLU B N 1
ATOM 5414 C CA . GLU B 1 147 ? 138.872 172.057 188.937 1.00 83.05 147 GLU B CA 1
ATOM 5415 C C . GLU B 1 147 ? 140.084 172.754 189.535 1.00 86.08 147 GLU B C 1
ATOM 5416 O O . GLU B 1 147 ? 139.958 173.399 190.581 1.00 91.75 147 GLU B O 1
ATOM 5422 N N . ILE B 1 148 ? 141.248 172.636 188.897 1.00 79.55 148 ILE B N 1
ATOM 5423 C CA . ILE B 1 148 ? 142.439 173.331 189.371 1.00 81.85 148 ILE B CA 1
ATOM 5424 C C . ILE B 1 148 ? 142.459 174.775 188.880 1.00 85.74 148 ILE B C 1
ATOM 5425 O O . ILE B 1 148 ? 142.964 175.662 189.576 1.00 88.88 148 ILE B O 1
ATOM 5430 N N . VAL B 1 149 ? 141.920 175.034 187.687 1.00 78.75 149 VAL B N 1
ATOM 5431 C CA . VAL B 1 149 ? 141.865 176.399 187.170 1.00 71.56 149 VAL B CA 1
ATOM 5432 C C . VAL B 1 149 ? 140.994 177.272 188.064 1.00 74.89 149 VAL B C 1
ATOM 5433 O O . VAL B 1 149 ? 141.322 178.433 188.336 1.00 78.86 149 VAL B O 1
ATOM 5437 N N . LYS B 1 150 ? 139.867 176.731 188.530 1.00 76.87 150 LYS B N 1
ATOM 5438 C CA . LYS B 1 150 ? 139.000 177.479 189.432 1.00 72.78 150 LYS B CA 1
ATOM 5439 C C . LYS B 1 150 ? 139.659 177.705 190.787 1.00 77.46 150 LYS B C 1
ATOM 5440 O O . LYS B 1 150 ? 139.425 178.737 191.425 1.00 86.55 150 LYS B O 1
ATOM 5446 N N . ALA B 1 151 ? 140.487 176.763 191.239 1.00 75.56 151 ALA B N 1
ATOM 5447 C CA . ALA B 1 151 ? 141.122 176.903 192.544 1.00 74.11 151 ALA B CA 1
ATOM 5448 C C . ALA B 1 151 ? 142.238 177.941 192.509 1.00 80.79 151 ALA B C 1
ATOM 5449 O O . ALA B 1 151 ? 142.265 178.865 193.331 1.00 82.62 151 ALA B O 1
ATOM 5451 N N . ARG B 1 152 ? 143.174 177.802 191.570 1.00 82.07 152 ARG B N 1
ATOM 5452 C CA . ARG B 1 152 ? 144.297 178.726 191.464 1.00 77.58 152 ARG B CA 1
ATOM 5453 C C . ARG B 1 152 ? 143.834 180.140 191.137 1.00 79.05 152 ARG B C 1
ATOM 5454 O O . ARG B 1 152 ? 143.992 181.056 191.949 1.00 85.66 152 ARG B O 1
ATOM 5462 N N . TRP B 1 153 ? 143.265 180.323 189.951 1.00 78.79 153 TRP B N 1
ATOM 5463 C CA . TRP B 1 153 ? 142.797 181.623 189.499 1.00 72.37 153 TRP B CA 1
ATOM 5464 C C . TRP B 1 153 ? 141.309 181.771 189.814 1.00 78.01 153 TRP B C 1
ATOM 5465 O O . TRP B 1 153 ? 140.732 180.991 190.574 1.00 82.45 153 TRP B O 1
ATOM 5476 N N . GLY B 1 154 ? 140.669 182.783 189.236 1.00 74.85 154 GLY B N 1
ATOM 5477 C CA . GLY B 1 154 ? 139.292 183.086 189.573 1.00 78.84 154 GLY B CA 1
ATOM 5478 C C . GLY B 1 154 ? 138.243 182.290 188.825 1.00 76.54 154 GLY B C 1
ATOM 5479 O O . GLY B 1 154 ? 138.434 181.106 188.535 1.00 75.90 154 GLY B O 1
ATOM 5480 N N . THR B 1 155 ? 137.103 182.924 188.519 1.00 81.78 155 THR B N 1
ATOM 5481 C CA . THR B 1 155 ? 135.970 182.249 187.824 1.00 78.30 155 THR B CA 1
ATOM 5482 C C . THR B 1 155 ? 135.964 182.594 186.328 1.00 82.63 155 THR B C 1
ATOM 5483 O O . THR B 1 155 ? 135.667 181.698 185.527 1.00 89.13 155 THR B O 1
ATOM 5487 N N . ALA B 1 156 ? 136.260 183.840 185.955 1.00 79.01 156 ALA B N 1
ATOM 5488 C CA . ALA B 1 156 ? 136.218 184.187 184.538 1.00 75.93 156 ALA B CA 1
ATOM 5489 C C . ALA B 1 156 ? 137.185 183.341 183.722 1.00 81.19 156 ALA B C 1
ATOM 5490 O O . ALA B 1 156 ? 136.887 182.992 182.574 1.00 76.32 156 ALA B O 1
ATOM 5492 N N . THR B 1 157 ? 138.346 183.007 184.288 1.00 79.87 157 THR B N 1
ATOM 5493 C CA . THR B 1 157 ? 139.284 182.124 183.607 1.00 78.14 157 THR B CA 1
ATOM 5494 C C . THR B 1 157 ? 138.852 180.664 183.661 1.00 81.66 157 THR B C 1
ATOM 5495 O O . THR B 1 157 ? 139.333 179.860 182.856 1.00 84.22 157 THR B O 1
ATOM 5499 N N . HIS B 1 158 ? 137.966 180.304 184.592 1.00 79.61 158 HIS B N 1
ATOM 5500 C CA . HIS B 1 158 ? 137.431 178.948 184.617 1.00 72.13 158 HIS B CA 1
ATOM 5501 C C . HIS B 1 158 ? 136.535 178.692 183.414 1.00 70.86 158 HIS B C 1
ATOM 5502 O O . HIS B 1 158 ? 136.606 177.625 182.796 1.00 81.16 158 HIS B O 1
ATOM 5509 N N . ILE B 1 159 ? 135.690 179.664 183.066 1.00 59.43 159 ILE B N 1
ATOM 5510 C CA . ILE B 1 159 ? 134.800 179.512 181.921 1.00 66.41 159 ILE B CA 1
ATOM 5511 C C . ILE B 1 159 ? 135.587 179.536 180.616 1.00 67.95 159 ILE B C 1
ATOM 5512 O O . ILE B 1 159 ? 135.261 178.815 179.667 1.00 67.48 159 ILE B O 1
ATOM 5517 N N . VAL B 1 160 ? 136.625 180.371 180.543 1.00 67.20 160 VAL B N 1
ATOM 5518 C CA . VAL B 1 160 ? 137.388 180.511 179.305 1.00 71.67 160 VAL B CA 1
ATOM 5519 C C . VAL B 1 160 ? 138.086 179.201 178.953 1.00 72.04 160 VAL B C 1
ATOM 5520 O O . VAL B 1 160 ? 138.058 178.754 177.801 1.00 70.69 160 VAL B O 1
ATOM 5524 N N . PHE B 1 161 ? 138.718 178.564 179.939 1.00 75.78 161 PHE B N 1
ATOM 5525 C CA . PHE B 1 161 ? 139.393 177.296 179.697 1.00 70.10 161 PHE B CA 1
ATOM 5526 C C . PHE B 1 161 ? 138.444 176.108 179.719 1.00 69.04 161 PHE B C 1
ATOM 5527 O O . PHE B 1 161 ? 138.846 175.008 179.328 1.00 75.48 161 PHE B O 1
ATOM 5535 N N . LEU B 1 162 ? 137.202 176.298 180.166 1.00 71.45 162 LEU B N 1
ATOM 5536 C CA . LEU B 1 162 ? 136.192 175.258 180.026 1.00 69.41 162 LEU B CA 1
ATOM 5537 C C . LEU B 1 162 ? 135.702 175.138 178.590 1.00 70.11 162 LEU B C 1
ATOM 5538 O O . LEU B 1 162 ? 135.158 174.095 178.216 1.00 73.19 162 LEU B O 1
ATOM 5543 N N . VAL B 1 163 ? 135.886 176.181 177.784 1.00 68.75 163 VAL B N 1
ATOM 5544 C CA . VAL B 1 163 ? 135.515 176.131 176.377 1.00 68.17 163 VAL B CA 1
ATOM 5545 C C . VAL B 1 163 ? 136.626 175.521 175.526 1.00 72.43 163 VAL B C 1
ATOM 5546 O O . VAL B 1 163 ? 136.343 174.820 174.550 1.00 77.89 163 VAL B O 1
ATOM 5550 N N . PHE B 1 164 ? 137.889 175.762 175.883 1.00 68.01 164 PHE B N 1
ATOM 5551 C CA . PHE B 1 164 ? 138.999 175.157 175.158 1.00 64.61 164 PHE B CA 1
ATOM 5552 C C . PHE B 1 164 ? 139.151 173.675 175.466 1.00 68.71 164 PHE B C 1
ATOM 5553 O O . PHE B 1 164 ? 139.822 172.964 174.712 1.00 71.74 164 PHE B O 1
ATOM 5561 N N . CYS B 1 165 ? 138.550 173.194 176.556 1.00 71.96 165 CYS B N 1
ATOM 5562 C CA . CYS B 1 165 ? 138.642 171.778 176.890 1.00 64.66 165 CYS B CA 1
ATOM 5563 C C . CYS B 1 165 ? 137.564 170.967 176.182 1.00 69.88 165 CYS B C 1
ATOM 5564 O O . CYS B 1 165 ? 137.809 169.825 175.778 1.00 73.74 165 CYS B O 1
ATOM 5567 N N . LEU B 1 166 ? 136.367 171.537 176.026 1.00 60.71 166 LEU B N 1
ATOM 5568 C CA . LEU B 1 166 ? 135.305 170.845 175.305 1.00 62.79 166 LEU B CA 1
ATOM 5569 C C . LEU B 1 166 ? 135.566 170.826 173.805 1.00 65.75 166 LEU B C 1
ATOM 5570 O O . LEU B 1 166 ? 135.212 169.854 173.126 1.00 67.01 166 LEU B O 1
ATOM 5575 N N . ALA B 1 167 ? 136.180 171.885 173.272 1.00 59.75 167 ALA B N 1
ATOM 5576 C CA . ALA B 1 167 ? 136.496 171.925 171.850 1.00 64.08 167 ALA B CA 1
ATOM 5577 C C . ALA B 1 167 ? 137.504 170.846 171.477 1.00 65.99 167 ALA B C 1
ATOM 5578 O O . ALA B 1 167 ? 137.411 170.244 170.401 1.00 67.62 167 ALA B O 1
ATOM 5580 N N . THR B 1 168 ? 138.481 170.591 172.352 1.00 66.02 168 THR B N 1
ATOM 5581 C CA . THR B 1 168 ? 139.451 169.534 172.090 1.00 63.71 168 THR B CA 1
ATOM 5582 C C . THR B 1 168 ? 138.774 168.173 172.015 1.00 61.47 168 THR B C 1
ATOM 5583 O O . THR B 1 168 ? 139.074 167.372 171.123 1.00 71.01 168 THR B O 1
ATOM 5587 N N . ASN B 1 169 ? 137.852 167.895 172.940 1.00 59.85 169 ASN B N 1
ATOM 5588 C CA . ASN B 1 169 ? 137.128 166.628 172.910 1.00 57.70 169 ASN B CA 1
ATOM 5589 C C . ASN B 1 169 ? 136.261 166.519 171.662 1.00 59.35 169 ASN B C 1
ATOM 5590 O O . ASN B 1 169 ? 136.182 165.450 171.045 1.00 66.19 169 ASN B O 1
ATOM 5595 N N . VAL B 1 170 ? 135.603 167.615 171.275 1.00 70.05 170 VAL B N 1
ATOM 5596 C CA . VAL B 1 170 ? 134.763 167.595 170.079 1.00 64.95 170 VAL B CA 1
ATOM 5597 C C . VAL B 1 170 ? 135.601 167.319 168.836 1.00 52.07 170 VAL B C 1
ATOM 5598 O O . VAL B 1 170 ? 135.216 166.518 167.977 1.00 61.49 170 VAL B O 1
ATOM 5602 N N . VAL B 1 171 ? 136.758 167.972 168.721 1.00 54.85 171 VAL B N 1
ATOM 5603 C CA . VAL B 1 171 ? 137.604 167.791 167.545 1.00 62.58 171 VAL B CA 1
ATOM 5604 C C . VAL B 1 171 ? 138.204 166.390 167.518 1.00 61.34 171 VAL B C 1
ATOM 5605 O O . VAL B 1 171 ? 138.266 165.747 166.463 1.00 59.10 171 VAL B O 1
ATOM 5609 N N . VAL B 1 172 ? 138.651 165.891 168.671 1.00 58.27 172 VAL B N 1
ATOM 5610 C CA . VAL B 1 172 ? 139.314 164.593 168.719 1.00 56.17 172 VAL B CA 1
ATOM 5611 C C . VAL B 1 172 ? 138.320 163.464 168.468 1.00 60.52 172 VAL B C 1
ATOM 5612 O O . VAL B 1 172 ? 138.631 162.491 167.769 1.00 66.44 172 VAL B O 1
ATOM 5616 N N . THR B 1 173 ? 137.110 163.569 169.026 1.00 64.91 173 THR B N 1
ATOM 5617 C CA . THR B 1 173 ? 136.106 162.533 168.799 1.00 56.69 173 THR B CA 1
ATOM 5618 C C . THR B 1 173 ? 135.623 162.519 167.355 1.00 66.48 173 THR B C 1
ATOM 5619 O O . THR B 1 173 ? 135.294 161.453 166.825 1.00 71.67 173 THR B O 1
ATOM 5623 N N . ALA B 1 174 ? 135.567 163.682 166.706 1.00 75.28 174 ALA B N 1
ATOM 5624 C CA . ALA B 1 174 ? 135.155 163.734 165.310 1.00 62.30 174 ALA B CA 1
ATOM 5625 C C . ALA B 1 174 ? 136.201 163.149 164.373 1.00 73.22 174 ALA B C 1
ATOM 5626 O O . ALA B 1 174 ? 135.879 162.848 163.220 1.00 78.19 174 ALA B O 1
ATOM 5628 N N . MET B 1 175 ? 137.443 162.989 164.835 1.00 74.42 175 MET B N 1
ATOM 5629 C CA . MET B 1 175 ? 138.480 162.403 163.993 1.00 59.03 175 MET B CA 1
ATOM 5630 C C . MET B 1 175 ? 138.322 160.894 163.870 1.00 60.67 175 MET B C 1
ATOM 5631 O O . MET B 1 175 ? 138.553 160.333 162.794 1.00 76.15 175 MET B O 1
ATOM 5636 N N . LEU B 1 176 ? 137.929 160.216 164.950 1.00 58.68 176 LEU B N 1
ATOM 5637 C CA . LEU B 1 176 ? 137.764 158.769 164.913 1.00 60.04 176 LEU B CA 1
ATOM 5638 C C . LEU B 1 176 ? 136.389 158.337 164.426 1.00 59.26 176 LEU B C 1
ATOM 5639 O O . LEU B 1 176 ? 136.180 157.142 164.195 1.00 68.05 176 LEU B O 1
ATOM 5644 N N . LEU B 1 177 ? 135.453 159.269 164.260 1.00 59.76 177 LEU B N 1
ATOM 5645 C CA . LEU B 1 177 ? 134.171 158.953 163.648 1.00 64.32 177 LEU B CA 1
ATOM 5646 C C . LEU B 1 177 ? 134.187 159.118 162.137 1.00 60.82 177 LEU B C 1
ATOM 5647 O O . LEU B 1 177 ? 133.297 158.592 161.460 1.00 65.20 177 LEU B O 1
ATOM 5652 N N . LEU B 1 178 ? 135.172 159.836 161.596 1.00 54.33 178 LEU B N 1
ATOM 5653 C CA . LEU B 1 178 ? 135.301 159.967 160.150 1.00 54.37 178 LEU B CA 1
ATOM 5654 C C . LEU B 1 178 ? 136.064 158.789 159.558 1.00 64.66 178 LEU B C 1
ATOM 5655 O O . LEU B 1 178 ? 135.617 158.178 158.579 1.00 71.63 178 LEU B O 1
ATOM 5660 N N . GLY B 1 179 ? 137.213 158.452 160.148 1.00 62.81 179 GLY B N 1
ATOM 5661 C CA . GLY B 1 179 ? 138.016 157.360 159.622 1.00 52.73 179 GLY B CA 1
ATOM 5662 C C . GLY B 1 179 ? 137.329 156.012 159.728 1.00 55.94 179 GLY B C 1
ATOM 5663 O O . GLY B 1 179 ? 137.367 155.212 158.788 1.00 73.26 179 GLY B O 1
ATOM 5664 N N . GLY B 1 180 ? 136.695 155.740 160.869 1.00 48.32 180 GLY B N 1
ATOM 5665 C CA . GLY B 1 180 ? 135.996 154.475 161.026 1.00 53.99 180 GLY B CA 1
ATOM 5666 C C . GLY B 1 180 ? 134.856 154.318 160.039 1.00 58.37 180 GLY B C 1
ATOM 5667 O O . GLY B 1 180 ? 134.690 153.260 159.425 1.00 68.08 180 GLY B O 1
ATOM 5668 N N . SER B 1 181 ? 134.058 155.375 159.870 1.00 51.96 181 SER B N 1
ATOM 5669 C CA . SER B 1 181 ? 132.957 155.323 158.915 1.00 52.72 181 SER B CA 1
ATOM 5670 C C . SER B 1 181 ? 133.471 155.158 157.492 1.00 60.44 181 SER B C 1
ATOM 5671 O O . SER B 1 181 ? 132.901 154.392 156.705 1.00 71.85 181 SER B O 1
ATOM 5674 N N . ALA B 1 182 ? 134.553 155.860 157.145 1.00 57.56 182 ALA B N 1
ATOM 5675 C CA . ALA B 1 182 ? 135.122 155.727 155.809 1.00 56.84 182 ALA B CA 1
ATOM 5676 C C . ALA B 1 182 ? 135.584 154.300 155.549 1.00 62.81 182 ALA B C 1
ATOM 5677 O O . ALA B 1 182 ? 135.298 153.727 154.492 1.00 68.85 182 ALA B O 1
ATOM 5679 N N . VAL B 1 183 ? 136.289 153.703 156.513 1.00 54.48 183 VAL B N 1
ATOM 5680 C CA . VAL B 1 183 ? 136.799 152.347 156.328 1.00 64.18 183 VAL B CA 1
ATOM 5681 C C . VAL B 1 183 ? 135.652 151.347 156.230 1.00 58.78 183 VAL B C 1
ATOM 5682 O O . VAL B 1 183 ? 135.672 150.443 155.385 1.00 57.47 183 VAL B O 1
ATOM 5686 N N . VAL B 1 184 ? 134.636 151.490 157.085 1.00 54.99 184 VAL B N 1
ATOM 5687 C CA . VAL B 1 184 ? 133.505 150.564 157.054 1.00 63.51 184 VAL B CA 1
ATOM 5688 C C . VAL B 1 184 ? 132.774 150.657 155.720 1.00 64.80 184 VAL B C 1
ATOM 5689 O O . VAL B 1 184 ? 132.437 149.640 155.104 1.00 57.65 184 VAL B O 1
ATOM 5693 N N . ASN B 1 185 ? 132.520 151.883 155.250 1.00 66.57 185 ASN B N 1
ATOM 5694 C CA . ASN B 1 185 ? 131.823 152.051 153.979 1.00 61.13 185 ASN B CA 1
ATOM 5695 C C . ASN B 1 185 ? 132.653 151.516 152.818 1.00 72.07 185 ASN B C 1
ATOM 5696 O O . ASN B 1 185 ? 132.109 150.927 151.877 1.00 69.30 185 ASN B O 1
ATOM 5701 N N . ALA B 1 186 ? 133.972 151.719 152.861 1.00 70.88 186 ALA B N 1
ATOM 5702 C CA . ALA B 1 186 ? 134.834 151.217 151.797 1.00 57.51 186 ALA B CA 1
ATOM 5703 C C . ALA B 1 186 ? 134.852 149.694 151.761 1.00 66.10 186 ALA B C 1
ATOM 5704 O O . ALA B 1 186 ? 134.858 149.095 150.680 1.00 64.70 186 ALA B O 1
ATOM 5706 N N . LEU B 1 187 ? 134.867 149.048 152.929 1.00 75.84 187 LEU B N 1
ATOM 5707 C CA . LEU B 1 187 ? 135.006 147.595 152.957 1.00 65.53 187 LEU B CA 1
ATOM 5708 C C . LEU B 1 187 ? 133.676 146.885 152.725 1.00 72.00 187 LEU B C 1
ATOM 5709 O O . LEU B 1 187 ? 133.568 146.037 151.833 1.00 74.08 187 LEU B O 1
ATOM 5714 N N . THR B 1 188 ? 132.653 147.210 153.514 1.00 80.86 188 THR B N 1
ATOM 5715 C CA . THR B 1 188 ? 131.414 146.442 153.520 1.00 74.49 188 THR B CA 1
ATOM 5716 C C . THR B 1 188 ? 130.284 147.090 152.731 1.00 78.36 188 THR B C 1
ATOM 5717 O O . THR B 1 188 ? 129.213 146.490 152.613 1.00 89.07 188 THR B O 1
ATOM 5721 N N . GLY B 1 189 ? 130.485 148.289 152.194 1.00 75.87 189 GLY B N 1
ATOM 5722 C CA . GLY B 1 189 ? 129.458 148.924 151.394 1.00 72.62 189 GLY B CA 1
ATOM 5723 C C . GLY B 1 189 ? 128.294 149.498 152.168 1.00 77.37 189 GLY B C 1
ATOM 5724 O O . GLY B 1 189 ? 127.299 149.895 151.551 1.00 79.12 189 GLY B O 1
ATOM 5725 N N . VAL B 1 190 ? 128.380 149.550 153.498 1.00 84.58 190 VAL B N 1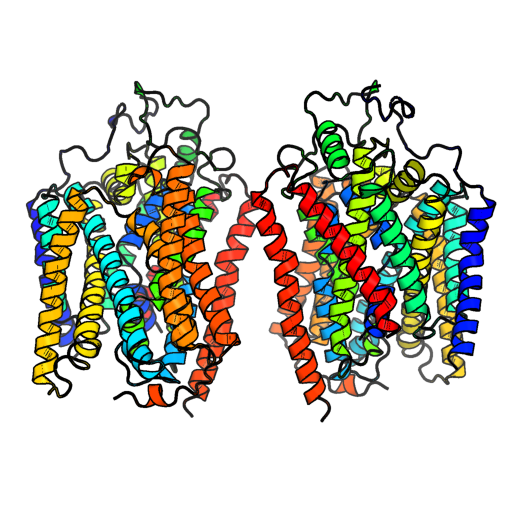
ATOM 5726 C CA . VAL B 1 190 ? 127.317 150.135 154.305 1.00 82.23 190 VAL B CA 1
ATOM 5727 C C . VAL B 1 190 ? 127.210 151.627 154.004 1.00 83.63 190 VAL B C 1
ATOM 5728 O O . VAL B 1 190 ? 128.197 152.286 153.651 1.00 90.66 190 VAL B O 1
ATOM 5732 N N . ASN B 1 191 ? 125.996 152.162 154.127 1.00 80.34 191 ASN B N 1
ATOM 5733 C CA . ASN B 1 191 ? 125.763 153.576 153.869 1.00 86.58 191 ASN B CA 1
ATOM 5734 C C . ASN B 1 191 ? 126.659 154.438 154.751 1.00 85.12 191 ASN B C 1
ATOM 5735 O O . ASN B 1 191 ? 126.865 154.145 155.931 1.00 92.12 191 ASN B O 1
ATOM 5740 N N . LEU B 1 192 ? 127.201 155.505 154.162 1.00 78.05 192 LEU B N 1
ATOM 5741 C CA . LEU B 1 192 ? 128.161 156.337 154.881 1.00 77.71 192 LEU B CA 1
ATOM 5742 C C . LEU B 1 192 ? 127.487 157.152 155.976 1.00 83.57 192 LEU B C 1
ATOM 5743 O O . LEU B 1 192 ? 128.054 157.333 157.059 1.00 86.83 192 LEU B O 1
ATOM 5748 N N . TYR B 1 193 ? 126.277 157.651 155.719 1.00 89.11 193 TYR B N 1
ATOM 5749 C CA . TYR B 1 193 ? 125.596 158.495 156.694 1.00 86.19 193 TYR B CA 1
ATOM 5750 C C . TYR B 1 193 ? 124.897 157.694 157.783 1.00 82.28 193 TYR B C 1
ATOM 5751 O O . TYR B 1 193 ? 124.530 158.267 158.814 1.00 80.11 193 TYR B O 1
ATOM 5760 N N . ALA B 1 194 ? 124.704 156.392 157.582 1.00 81.38 194 ALA B N 1
ATOM 5761 C CA . ALA B 1 194 ? 124.163 155.535 158.629 1.00 79.20 194 ALA B CA 1
ATOM 5762 C C . ALA B 1 194 ? 125.239 155.035 159.579 1.00 82.05 194 ALA B C 1
ATOM 5763 O O . ALA B 1 194 ? 124.962 154.832 160.766 1.00 81.68 194 ALA B O 1
ATOM 5765 N N . ALA B 1 195 ? 126.461 154.832 159.082 1.00 79.29 195 ALA B N 1
ATOM 5766 C CA . ALA B 1 195 ? 127.557 154.420 159.951 1.00 77.46 195 ALA B CA 1
ATOM 5767 C C . ALA B 1 195 ? 127.970 155.544 160.892 1.00 80.95 195 ALA B C 1
ATOM 5768 O O . ALA B 1 195 ? 128.325 155.292 162.049 1.00 87.15 195 ALA B O 1
ATOM 5770 N N . SER B 1 196 ? 127.920 156.791 160.416 1.00 78.57 196 SER B N 1
ATOM 5771 C CA . SER B 1 196 ? 128.368 157.919 161.226 1.00 73.05 196 SER B CA 1
ATOM 5772 C C . SER B 1 196 ? 127.527 158.069 162.487 1.00 72.54 196 SER B C 1
ATOM 5773 O O . SER B 1 196 ? 128.047 158.427 163.550 1.00 75.20 196 SER B O 1
ATOM 5776 N N . PHE B 1 197 ? 126.223 157.808 162.390 1.00 80.48 197 PHE B N 1
ATOM 5777 C CA . PHE B 1 197 ? 125.359 157.922 163.558 1.00 78.71 197 PHE B CA 1
ATOM 5778 C C . PHE B 1 197 ? 125.353 156.653 164.401 1.00 84.28 197 PHE B C 1
ATOM 5779 O O . PHE B 1 197 ? 125.158 156.728 165.619 1.00 89.24 197 PHE B O 1
ATOM 5787 N N . LEU B 1 198 ? 125.565 155.489 163.787 1.00 81.43 198 LEU B N 1
ATOM 5788 C CA . LEU B 1 198 ? 125.467 154.225 164.506 1.00 76.35 198 LEU B CA 1
ATOM 5789 C C . LEU B 1 198 ? 126.760 153.815 165.196 1.00 78.13 198 LEU B C 1
ATOM 5790 O O . LEU B 1 198 ? 126.716 152.984 166.110 1.00 81.05 198 LEU B O 1
ATOM 5795 N N . ILE B 1 199 ? 127.906 154.357 164.781 1.00 72.14 199 ILE B N 1
ATOM 5796 C CA . ILE B 1 199 ? 129.161 154.049 165.471 1.00 70.69 199 ILE B CA 1
ATOM 5797 C C . ILE B 1 199 ? 129.167 154.549 166.913 1.00 78.32 199 ILE B C 1
ATOM 5798 O O . ILE B 1 199 ? 129.544 153.774 167.807 1.00 82.56 199 ILE B O 1
ATOM 5803 N N . PRO B 1 200 ? 128.781 155.797 167.216 1.00 80.39 200 PRO B N 1
ATOM 5804 C CA . PRO B 1 200 ? 128.817 156.243 168.621 1.00 71.59 200 PRO B CA 1
ATOM 5805 C C . PRO B 1 200 ? 127.895 155.467 169.546 1.00 74.26 200 PRO B C 1
ATOM 5806 O O . PRO B 1 200 ? 128.158 155.422 170.754 1.00 74.51 200 PRO B O 1
ATOM 5810 N N . LEU B 1 201 ? 126.821 154.865 169.030 1.00 77.98 201 LEU B N 1
ATOM 5811 C CA . LEU B 1 201 ? 125.897 154.134 169.894 1.00 81.47 201 LEU B CA 1
ATOM 5812 C C . LEU B 1 201 ? 126.553 152.898 170.497 1.00 82.36 201 LEU B C 1
ATOM 5813 O O . LEU B 1 201 ? 126.320 152.573 171.668 1.00 85.21 201 LEU B O 1
ATOM 5818 N N . GLY B 1 202 ? 127.370 152.189 169.715 1.00 73.88 202 GLY B N 1
ATOM 5819 C CA . GLY B 1 202 ? 128.086 151.048 170.260 1.00 70.97 202 GLY B CA 1
ATOM 5820 C C . GLY B 1 202 ? 129.048 151.443 171.364 1.00 77.26 202 GLY B C 1
ATOM 5821 O O . GLY B 1 202 ? 129.151 150.758 172.386 1.00 84.77 202 GLY B O 1
ATOM 5822 N N . VAL B 1 203 ? 129.754 152.559 171.180 1.00 75.28 203 VAL B N 1
ATOM 5823 C CA . VAL B 1 203 ? 130.668 153.040 172.210 1.00 75.09 203 VAL B CA 1
ATOM 5824 C C . VAL B 1 203 ? 129.896 153.471 173.452 1.00 77.15 203 VAL B C 1
ATOM 5825 O O . VAL B 1 203 ? 130.343 153.252 174.583 1.00 75.92 203 VAL B O 1
ATOM 5829 N N . VAL B 1 204 ? 128.726 154.087 173.264 1.00 79.00 204 VAL B N 1
ATOM 5830 C CA . VAL B 1 204 ? 127.895 154.473 174.402 1.00 76.47 204 VAL B CA 1
ATOM 5831 C C . VAL B 1 204 ? 127.450 153.240 175.179 1.00 78.34 204 VAL B C 1
ATOM 5832 O O . VAL B 1 204 ? 127.489 153.219 176.415 1.00 81.76 204 VAL B O 1
ATOM 5836 N N . VAL B 1 205 ? 127.021 152.196 174.467 1.00 81.60 205 VAL B N 1
ATOM 5837 C CA . VAL B 1 205 ? 126.603 150.961 175.126 1.00 79.31 205 VAL B CA 1
ATOM 5838 C C . VAL B 1 205 ? 127.770 150.340 175.883 1.00 81.86 205 VAL B C 1
ATOM 5839 O O . VAL B 1 205 ? 127.617 149.874 177.018 1.00 85.15 205 VAL B O 1
ATOM 5843 N N . TYR B 1 206 ? 128.953 150.326 175.267 1.00 80.76 206 TYR B N 1
ATOM 5844 C CA . TYR B 1 206 ? 130.131 149.770 175.926 1.00 81.34 206 TYR B CA 1
ATOM 5845 C C . TYR B 1 206 ? 130.493 150.556 177.182 1.00 84.69 206 TYR B C 1
ATOM 5846 O O . TYR B 1 206 ? 130.860 149.969 178.206 1.00 82.31 206 TYR B O 1
ATOM 5855 N N . THR B 1 207 ? 130.396 151.887 177.123 1.00 86.70 207 THR B N 1
ATOM 5856 C CA . THR B 1 207 ? 130.803 152.716 178.255 1.00 82.63 207 THR B CA 1
ATOM 5857 C C . THR B 1 207 ? 129.790 152.649 179.394 1.00 81.20 207 THR B C 1
ATOM 5858 O O . THR B 1 207 ? 130.175 152.616 180.569 1.00 81.08 207 THR B O 1
ATOM 5862 N N . LEU B 1 208 ? 128.494 152.617 179.070 1.00 84.80 208 LEU B N 1
ATOM 5863 C CA . LEU B 1 208 ? 127.472 152.573 180.113 1.00 84.48 208 LEU B CA 1
ATOM 5864 C C . LEU B 1 208 ? 127.567 151.298 180.940 1.00 90.52 208 LEU B C 1
ATOM 5865 O O . LEU B 1 208 ? 127.316 151.322 182.150 1.00 89.81 208 LEU B O 1
ATOM 5870 N N . ALA B 1 209 ? 127.930 150.185 180.312 1.00 98.15 209 ALA B N 1
ATOM 5871 C CA . ALA B 1 209 ? 128.206 148.945 181.023 1.00 95.72 209 ALA B CA 1
ATOM 5872 C C . ALA B 1 209 ? 129.629 149.024 181.570 1.00 97.20 209 ALA B C 1
ATOM 5873 O O . ALA B 1 209 ? 130.260 150.086 181.572 1.00 100.63 209 ALA B O 1
ATOM 5875 N N . GLY B 1 210 ? 130.141 147.909 182.081 1.00 101.01 210 GLY B N 1
ATOM 5876 C CA . GLY B 1 210 ? 131.526 147.858 182.506 1.00 101.62 210 GLY B CA 1
ATOM 5877 C C . GLY B 1 210 ? 132.481 148.441 181.485 1.00 103.83 210 GLY B C 1
ATOM 5878 O O . GLY B 1 210 ? 132.334 148.199 180.283 1.00 104.06 210 GLY B O 1
ATOM 5879 N N . GLY B 1 211 ? 133.463 149.210 181.945 1.00 105.20 211 GLY B N 1
ATOM 5880 C CA . GLY B 1 211 ? 134.315 149.952 181.037 1.00 104.98 211 GLY B CA 1
ATOM 5881 C C . GLY B 1 211 ? 134.725 151.312 181.563 1.00 107.84 211 GLY B C 1
ATOM 5882 O O . GLY B 1 211 ? 135.464 152.042 180.896 1.00 105.94 211 GLY B O 1
ATOM 5883 N N . LEU B 1 212 ? 134.250 151.667 182.758 1.00 113.34 212 LEU B N 1
ATOM 5884 C CA . LEU B 1 212 ? 134.740 152.851 183.455 1.00 112.03 212 LEU B CA 1
ATOM 5885 C C . LEU B 1 212 ? 136.140 152.571 183.983 1.00 113.25 212 LEU B C 1
ATOM 5886 O O . LEU B 1 212 ? 136.347 152.484 185.198 1.00 111.17 212 LEU B O 1
ATOM 5891 N N . LYS B 1 213 ? 137.096 152.417 183.065 1.00 112.90 213 LYS B N 1
ATOM 5892 C CA . LYS B 1 213 ? 138.430 151.852 183.262 1.00 108.26 213 LYS B CA 1
ATOM 5893 C C . LYS B 1 213 ? 138.371 150.359 183.556 1.00 109.70 213 LYS B C 1
ATOM 5894 O O . LYS B 1 213 ? 139.426 149.718 183.635 1.00 110.89 213 LYS B O 1
ATOM 5900 N N . ALA B 1 214 ? 137.172 149.784 183.694 1.00 112.73 214 ALA B N 1
ATOM 5901 C CA . ALA B 1 214 ? 136.943 148.352 183.861 1.00 113.78 214 ALA B CA 1
ATOM 5902 C C . ALA B 1 214 ? 138.014 147.867 184.827 1.00 114.75 214 ALA B C 1
ATOM 5903 O O . ALA B 1 214 ? 138.123 148.362 185.954 1.00 115.04 214 ALA B O 1
ATOM 5905 N N . THR B 1 215 ? 138.807 146.895 184.387 1.00 117.27 215 THR B N 1
ATOM 5906 C CA . THR B 1 215 ? 139.876 146.323 185.190 1.00 118.39 215 THR B CA 1
ATOM 5907 C C . THR B 1 215 ? 141.229 146.449 184.502 1.00 118.25 215 THR B C 1
ATOM 5908 O O . THR B 1 215 ? 141.410 147.254 183.583 1.00 113.28 215 THR B O 1
ATOM 5912 N N . PHE B 1 216 ? 142.189 145.651 184.955 1.00 115.62 216 PHE B N 1
ATOM 5913 C CA . PHE B 1 216 ? 143.527 145.641 184.382 1.00 113.65 216 PHE B CA 1
ATOM 5914 C C . PHE B 1 216 ? 143.694 144.598 183.283 1.00 115.15 216 PHE B C 1
ATOM 5915 O O . PHE B 1 216 ? 144.798 144.459 182.747 1.00 116.66 216 PHE B O 1
ATOM 5923 N N . LEU B 1 217 ? 142.636 143.865 182.937 1.00 109.34 217 LEU B N 1
ATOM 5924 C CA . LEU B 1 217 ? 142.713 142.804 181.940 1.00 109.36 217 LEU B CA 1
ATOM 5925 C C . LEU B 1 217 ? 142.225 143.229 180.562 1.00 110.96 217 LEU B C 1
ATOM 5926 O O . LEU B 1 217 ? 142.701 142.689 179.555 1.00 113.62 217 LEU B O 1
ATOM 5931 N N . ALA B 1 218 ? 141.287 144.177 180.492 1.00 101.23 218 ALA B N 1
ATOM 5932 C CA . ALA B 1 218 ? 140.814 144.654 179.197 1.00 101.18 218 ALA B CA 1
ATOM 5933 C C . ALA B 1 218 ? 141.944 145.296 178.404 1.00 101.85 218 ALA B C 1
ATOM 5934 O O . ALA B 1 218 ? 142.047 145.104 177.186 1.00 105.63 218 ALA B O 1
ATOM 5936 N N . SER B 1 219 ? 142.802 146.063 179.081 1.00 94.72 219 SER B N 1
ATOM 5937 C CA . SER B 1 219 ? 143.964 146.640 178.415 1.00 95.25 219 SER B CA 1
ATOM 5938 C C . SER B 1 219 ? 144.893 145.552 177.895 1.00 96.44 219 SER B C 1
ATOM 5939 O O . SER B 1 219 ? 145.442 145.668 176.793 1.00 97.85 219 SER B O 1
ATOM 5942 N N . TYR B 1 220 ? 145.080 144.485 178.676 1.00 90.68 220 TYR B N 1
ATOM 5943 C CA . TYR B 1 220 ? 145.916 143.376 178.227 1.00 95.58 220 TYR B CA 1
ATOM 5944 C C . TYR B 1 220 ? 145.345 142.724 176.972 1.00 97.03 220 TYR B C 1
ATOM 5945 O O . TYR B 1 220 ? 146.084 142.436 176.023 1.00 96.45 220 TYR B O 1
ATOM 5954 N N . VAL B 1 221 ? 144.031 142.491 176.945 1.00 90.53 221 VAL B N 1
ATOM 5955 C CA . VAL B 1 221 ? 143.409 141.875 175.773 1.00 92.27 221 VAL B CA 1
ATOM 5956 C C . VAL B 1 221 ? 143.548 142.781 174.554 1.00 94.20 221 VAL B C 1
ATOM 5957 O O . VAL B 1 221 ? 143.879 142.322 173.449 1.00 96.13 221 VAL B O 1
ATOM 5961 N N . HIS B 1 222 ? 143.296 144.079 174.736 1.00 88.30 222 HIS B N 1
ATOM 5962 C CA . HIS B 1 222 ? 143.408 145.030 173.635 1.00 83.44 222 HIS B CA 1
ATOM 5963 C C . HIS B 1 222 ? 144.826 145.053 173.075 1.00 86.31 222 HIS B C 1
ATOM 5964 O O . HIS B 1 222 ? 145.029 144.987 171.854 1.00 91.55 222 HIS B O 1
ATOM 5971 N N . SER B 1 223 ? 145.824 145.123 173.961 1.00 81.58 223 SER B N 1
ATOM 5972 C CA . SER B 1 223 ? 147.213 145.149 173.519 1.00 84.57 223 SER B CA 1
ATOM 5973 C C . SER B 1 223 ? 147.595 143.858 172.809 1.00 87.20 223 SER B C 1
ATOM 5974 O O . SER B 1 223 ? 148.303 143.889 171.795 1.00 94.38 223 SER B O 1
ATOM 5977 N N . VAL B 1 224 ? 147.140 142.713 173.323 1.00 78.41 224 VAL B N 1
ATOM 5978 C CA . VAL B 1 224 ? 147.477 141.436 172.703 1.00 78.10 224 VAL B CA 1
ATOM 5979 C C . VAL B 1 224 ? 146.921 141.372 171.286 1.00 79.56 224 VAL B C 1
ATOM 5980 O O . VAL B 1 224 ? 147.625 140.991 170.341 1.00 83.64 224 VAL B O 1
ATOM 5984 N N . ILE B 1 225 ? 145.655 141.758 171.113 1.00 75.22 225 ILE B N 1
ATOM 5985 C CA . ILE B 1 225 ? 145.046 141.703 169.785 1.00 76.29 225 ILE B CA 1
ATOM 5986 C C . ILE B 1 225 ? 145.769 142.646 168.828 1.00 77.39 225 ILE B C 1
ATOM 5987 O O . ILE B 1 225 ? 146.106 142.276 167.691 1.00 80.68 225 ILE B O 1
ATOM 5992 N N . VAL B 1 226 ? 146.037 143.875 169.283 1.00 70.22 226 VAL B N 1
ATOM 5993 C CA . VAL B 1 226 ? 146.683 144.860 168.421 1.00 67.41 226 VAL B CA 1
ATOM 5994 C C . VAL B 1 226 ? 148.063 144.377 167.992 1.00 73.05 226 VAL B C 1
ATOM 5995 O O . VAL B 1 226 ? 148.429 144.468 166.813 1.00 81.34 226 VAL B O 1
ATOM 5999 N N . HIS B 1 227 ? 148.842 143.834 168.931 1.00 70.26 227 HIS B N 1
ATOM 6000 C CA . HIS B 1 227 ? 150.203 143.431 168.599 1.00 64.66 227 HIS B CA 1
ATOM 6001 C C . HIS B 1 227 ? 150.236 142.165 167.751 1.00 73.33 227 HIS B C 1
ATOM 6002 O O . HIS B 1 227 ? 151.121 142.021 166.901 1.00 75.05 227 HIS B O 1
ATOM 6009 N N . VAL B 1 228 ? 149.283 141.249 167.940 1.00 69.24 228 VAL B N 1
ATOM 6010 C CA . VAL B 1 228 ? 149.204 140.082 167.064 1.00 64.42 228 VAL B CA 1
ATOM 6011 C C . VAL B 1 228 ? 148.922 140.519 165.632 1.00 67.54 228 VAL B C 1
ATOM 6012 O O . VAL B 1 228 ? 149.576 140.065 164.680 1.00 76.01 228 VAL B O 1
ATOM 6016 N N . ALA B 1 229 ? 147.950 141.423 165.458 1.00 68.05 229 ALA B N 1
ATOM 6017 C CA . ALA B 1 229 ? 147.648 141.919 164.118 1.00 66.15 229 ALA B CA 1
ATOM 6018 C C . ALA B 1 229 ? 148.851 142.630 163.509 1.00 62.07 229 ALA B C 1
ATOM 6019 O O . ALA B 1 229 ? 149.162 142.439 162.325 1.00 65.52 229 ALA B O 1
ATOM 6021 N N . LEU B 1 230 ? 149.542 143.449 164.306 1.00 57.42 230 LEU B N 1
ATOM 6022 C CA . LEU B 1 230 ? 150.717 144.158 163.811 1.00 59.42 230 LEU B CA 1
ATOM 6023 C C . LEU B 1 230 ? 151.804 143.190 163.362 1.00 62.56 230 LEU B C 1
ATOM 6024 O O . LEU B 1 230 ? 152.409 143.377 162.300 1.00 71.97 230 LEU B O 1
ATOM 6029 N N . VAL B 1 231 ? 152.068 142.150 164.158 1.00 66.48 231 VAL B N 1
ATOM 6030 C CA . VAL B 1 231 ? 153.110 141.186 163.810 1.00 66.83 231 VAL B CA 1
ATOM 6031 C C . VAL B 1 231 ? 152.759 140.461 162.517 1.00 67.63 231 VAL B C 1
ATOM 6032 O O . VAL B 1 231 ? 153.611 140.286 161.634 1.00 63.64 231 VAL B O 1
ATOM 6036 N N . VAL B 1 232 ? 151.500 140.033 162.378 1.00 69.20 232 VAL B N 1
ATOM 6037 C CA . VAL B 1 232 ? 151.097 139.325 161.164 1.00 65.99 232 VAL B CA 1
ATOM 6038 C C . VAL B 1 232 ? 151.257 140.226 159.944 1.00 69.25 232 VAL B C 1
ATOM 6039 O O . VAL B 1 232 ? 151.808 139.815 158.913 1.00 71.00 232 VAL B O 1
ATOM 6043 N N . PHE B 1 233 ? 150.801 141.477 160.012 1.00 75.14 233 PHE B N 1
ATOM 6044 C CA . PHE B 1 233 ? 150.890 142.371 158.826 1.00 65.95 233 PHE B CA 1
ATOM 6045 C C . PHE B 1 233 ? 152.363 142.648 158.514 1.00 64.93 233 PHE B C 1
ATOM 6046 O O . PHE B 1 233 ? 152.722 142.653 157.334 1.00 66.63 233 PHE B O 1
ATOM 6054 N N . VAL B 1 234 ? 153.187 142.871 159.542 1.00 69.08 234 VAL B N 1
ATOM 6055 C CA . VAL B 1 234 ? 154.586 143.179 159.260 1.00 67.34 234 VAL B CA 1
ATOM 6056 C C . VAL B 1 234 ? 155.271 141.993 158.591 1.00 69.23 234 VAL B C 1
ATOM 6057 O O . VAL B 1 234 ? 155.995 142.153 157.602 1.00 60.94 234 VAL B O 1
ATOM 6061 N N . PHE B 1 235 ? 155.050 140.784 159.113 1.00 76.71 235 PHE B N 1
ATOM 6062 C CA . PHE B 1 235 ? 155.735 139.620 158.562 1.00 72.52 235 PHE B CA 1
ATOM 6063 C C . PHE B 1 235 ? 155.160 139.162 157.229 1.00 69.64 235 PHE B C 1
ATOM 6064 O O . PHE B 1 235 ? 155.830 138.414 156.511 1.00 65.96 235 PHE B O 1
ATOM 6072 N N . LEU B 1 236 ? 153.944 139.586 156.877 1.00 76.26 236 LEU B N 1
ATOM 6073 C CA . LEU B 1 236 ? 153.392 139.201 155.582 1.00 74.34 236 LEU B CA 1
ATOM 6074 C C . LEU B 1 236 ? 154.140 139.864 154.429 1.00 72.12 236 LEU B C 1
ATOM 6075 O O . LEU B 1 236 ? 154.508 139.199 153.454 1.00 72.65 236 LEU B O 1
ATOM 6080 N N . VAL B 1 237 ? 154.386 141.175 154.524 1.00 72.54 237 VAL B N 1
ATOM 6081 C CA . VAL B 1 237 ? 154.859 141.932 153.364 1.00 69.22 237 VAL B CA 1
ATOM 6082 C C . VAL B 1 237 ? 156.359 141.842 153.131 1.00 74.49 237 VAL B C 1
ATOM 6083 O O . VAL B 1 237 ? 156.828 142.242 152.058 1.00 81.97 237 VAL B O 1
ATOM 6087 N N . TYR B 1 238 ? 157.132 141.331 154.088 1.00 71.78 238 TYR B N 1
ATOM 6088 C CA . TYR B 1 238 ? 158.579 141.266 153.937 1.00 62.53 238 TYR B CA 1
ATOM 6089 C C . TYR B 1 238 ? 159.133 139.852 153.878 1.00 65.86 238 TYR B C 1
ATOM 6090 O O . TYR B 1 238 ? 160.297 139.682 153.500 1.00 69.91 238 TYR B O 1
ATOM 6099 N N . THR B 1 239 ? 158.356 138.844 154.238 1.00 79.96 239 THR B N 1
ATOM 6100 C CA . THR B 1 239 ? 158.915 137.498 154.314 1.00 76.62 239 THR B CA 1
ATOM 6101 C C . THR B 1 239 ? 158.118 136.456 153.543 1.00 76.81 239 THR B C 1
ATOM 6102 O O . THR B 1 239 ? 158.717 135.582 152.911 1.00 73.00 239 THR B O 1
ATOM 6106 N N . SER B 1 240 ? 156.789 136.536 153.553 1.00 80.17 240 SER B N 1
ATOM 6107 C CA . SER B 1 240 ? 155.958 135.421 153.119 1.00 80.61 240 SER B CA 1
ATOM 6108 C C . SER B 1 240 ? 155.108 135.694 151.888 1.00 82.06 240 SER B C 1
ATOM 6109 O O . SER B 1 240 ? 154.763 134.742 151.185 1.00 81.71 240 SER B O 1
ATOM 6112 N N . SER B 1 241 ? 154.751 136.946 151.610 1.00 88.27 241 SER B N 1
ATOM 6113 C CA . SER B 1 241 ? 153.840 137.227 150.508 1.00 87.21 241 SER B CA 1
ATOM 6114 C C . SER B 1 241 ? 154.453 136.820 149.173 1.00 87.66 241 SER B C 1
ATOM 6115 O O . SER B 1 241 ? 155.660 136.950 148.956 1.00 90.49 241 SER B O 1
ATOM 6118 N N . LYS B 1 242 ? 153.605 136.314 148.276 1.00 96.60 242 LYS B N 1
ATOM 6119 C CA . LYS B 1 242 ? 154.078 135.910 146.957 1.00 93.42 242 LYS B CA 1
ATOM 6120 C C . LYS B 1 242 ? 154.412 137.120 146.094 1.00 97.60 242 LYS B C 1
ATOM 6121 O O . LYS B 1 242 ? 155.385 137.096 145.330 1.00 100.05 242 LYS B O 1
ATOM 6127 N N . GLU B 1 243 ? 153.619 138.189 146.200 1.00 90.17 243 GLU B N 1
ATOM 6128 C CA . GLU B 1 243 ? 153.864 139.384 145.400 1.00 89.76 243 GLU B CA 1
ATOM 6129 C C . GLU B 1 243 ? 155.043 140.191 145.933 1.00 91.03 243 GLU B C 1
ATOM 6130 O O . GLU B 1 243 ? 155.854 140.698 145.150 1.00 84.70 243 GLU B O 1
ATOM 6136 N N . LEU B 1 244 ? 155.156 140.319 147.258 1.00 87.86 244 LEU B N 1
ATOM 6137 C CA . LEU B 1 244 ? 156.221 141.097 147.901 1.00 81.15 244 LEU B CA 1
ATOM 6138 C C . LEU B 1 244 ? 156.740 140.270 149.077 1.00 78.26 244 LEU B C 1
ATOM 6139 O O . LEU B 1 244 ? 156.206 140.349 150.185 1.00 83.25 244 LEU B O 1
ATOM 6144 N N . GLY B 1 245 ? 157.784 139.483 148.834 1.00 71.57 245 GLY B N 1
ATOM 6145 C CA . GLY B 1 245 ? 158.266 138.579 149.857 1.00 76.98 245 GLY B CA 1
ATOM 6146 C C . GLY B 1 245 ? 159.666 138.846 150.367 1.00 81.44 245 GLY B C 1
ATOM 6147 O O . GLY B 1 245 ? 160.191 138.068 151.167 1.00 83.64 245 GLY B O 1
ATOM 6148 N N . SER B 1 246 ? 160.286 139.934 149.919 1.00 73.29 246 SER B N 1
ATOM 6149 C CA . SER B 1 246 ? 161.658 140.230 150.300 1.00 62.93 246 SER B CA 1
ATOM 6150 C C . SER B 1 246 ? 161.832 141.733 150.436 1.00 67.97 246 SER B C 1
ATOM 6151 O O . SER B 1 246 ? 161.110 142.499 149.787 1.00 68.88 246 SER B O 1
ATOM 6154 N N . PRO B 1 247 ? 162.769 142.186 151.275 1.00 71.07 247 PRO B N 1
ATOM 6155 C CA . PRO B 1 247 ? 163.141 143.609 151.266 1.00 65.97 247 PRO B CA 1
ATOM 6156 C C . PRO B 1 247 ? 163.865 144.037 150.001 1.00 66.80 247 PRO B C 1
ATOM 6157 O O . PRO B 1 247 ? 164.039 145.243 149.789 1.00 62.58 247 PRO B O 1
ATOM 6161 N N . SER B 1 248 ? 164.298 143.094 149.165 1.00 67.74 248 SER B N 1
ATOM 6162 C CA . SER B 1 248 ? 164.955 143.410 147.905 1.00 63.88 248 SER B CA 1
ATOM 6163 C C . SER B 1 248 ? 163.982 143.530 146.741 1.00 67.33 248 SER B C 1
ATOM 6164 O O . SER B 1 248 ? 164.395 143.939 145.651 1.00 71.69 248 SER B O 1
ATOM 6167 N N . VAL B 1 249 ? 162.715 143.180 146.939 1.00 72.08 249 VAL B N 1
ATOM 6168 C CA . VAL B 1 249 ? 161.692 143.396 145.921 1.00 64.61 249 VAL B CA 1
ATOM 6169 C C . VAL B 1 249 ? 161.036 144.759 146.089 1.00 61.88 249 VAL B C 1
ATOM 6170 O O . VAL B 1 249 ? 160.763 145.451 145.105 1.00 74.04 249 VAL B O 1
ATOM 61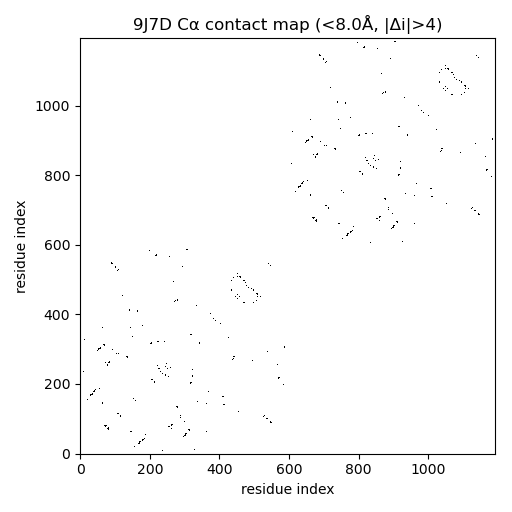74 N N . VAL B 1 250 ? 160.787 145.159 147.338 1.00 56.55 250 VAL B N 1
ATOM 6175 C CA . VAL B 1 250 ? 160.268 146.495 147.609 1.00 56.93 250 VAL B CA 1
ATOM 6176 C C . VAL B 1 250 ? 161.260 147.553 147.148 1.00 64.80 250 VAL B C 1
ATOM 6177 O O . VAL B 1 250 ? 160.876 148.571 146.561 1.00 65.41 250 VAL B O 1
ATOM 6181 N N . TYR B 1 251 ? 162.552 147.331 147.407 1.00 71.05 251 TYR B N 1
ATOM 6182 C CA . TYR B 1 251 ? 163.573 148.271 146.954 1.00 63.57 251 TYR B CA 1
ATOM 6183 C C . TYR B 1 251 ? 163.603 148.367 145.434 1.00 66.39 251 TYR B C 1
ATOM 6184 O O . TYR B 1 251 ? 163.710 149.465 144.877 1.00 72.03 251 TYR B O 1
ATOM 6193 N N . ASP B 1 252 ? 163.516 147.228 144.747 1.00 65.52 252 ASP B N 1
ATOM 6194 C CA . ASP B 1 252 ? 163.564 147.238 143.290 1.00 61.72 252 ASP B CA 1
ATOM 6195 C C . ASP B 1 252 ? 162.333 147.909 142.696 1.00 71.42 252 ASP B C 1
ATOM 6196 O O . ASP B 1 252 ? 162.426 148.587 141.667 1.00 74.45 252 ASP B O 1
ATOM 6201 N N . ARG B 1 253 ? 161.170 147.732 143.326 1.00 75.75 253 ARG B N 1
ATOM 6202 C CA . ARG B 1 253 ? 159.940 148.289 142.773 1.00 68.21 253 ARG B CA 1
ATOM 6203 C C . ARG B 1 253 ? 159.751 149.757 143.132 1.00 68.85 253 ARG B C 1
ATOM 6204 O O . ARG B 1 253 ? 159.075 150.484 142.398 1.00 68.00 253 ARG B O 1
ATOM 6212 N N . LEU B 1 254 ? 160.330 150.212 144.245 1.00 64.03 254 LEU B N 1
ATOM 6213 C CA . LEU B 1 254 ? 160.146 151.600 144.656 1.00 60.02 254 LEU B CA 1
ATOM 6214 C C . LEU B 1 254 ? 160.958 152.560 143.799 1.00 65.05 254 LEU B C 1
ATOM 6215 O O . LEU B 1 254 ? 160.572 153.723 143.642 1.00 74.02 254 LEU B O 1
ATOM 6220 N N . LYS B 1 255 ? 162.078 152.106 143.245 1.00 72.52 255 LYS B N 1
ATOM 6221 C CA . LYS B 1 255 ? 162.924 152.955 142.420 1.00 76.91 255 LYS B CA 1
ATOM 6222 C C . LYS B 1 255 ? 162.565 152.891 140.942 1.00 76.58 255 LYS B C 1
ATOM 6223 O O . LYS B 1 255 ? 163.172 153.607 140.139 1.00 78.03 255 LYS B O 1
ATOM 6229 N N . ASP B 1 256 ? 161.600 152.055 140.563 1.00 84.41 256 ASP B N 1
ATOM 6230 C CA . ASP B 1 256 ? 161.070 152.067 139.208 1.00 85.57 256 ASP B CA 1
ATOM 6231 C C . ASP B 1 256 ? 159.869 152.986 139.055 1.00 84.94 256 ASP B C 1
ATOM 6232 O O . ASP B 1 256 ? 159.522 153.348 137.925 1.00 87.18 256 ASP B O 1
ATOM 6237 N N . MET B 1 257 ? 159.225 153.363 140.160 1.00 82.87 257 MET B N 1
ATOM 6238 C CA . MET B 1 257 ? 158.101 154.287 140.107 1.00 79.03 257 MET B CA 1
ATOM 6239 C C . MET B 1 257 ? 158.538 155.730 139.901 1.00 83.12 257 MET B C 1
ATOM 6240 O O . MET B 1 257 ? 157.748 156.534 139.395 1.00 90.88 257 MET B O 1
ATOM 6245 N N . VAL B 1 258 ? 159.768 156.074 140.276 1.00 81.34 258 VAL B N 1
ATOM 6246 C CA . VAL B 1 258 ? 160.232 157.455 140.222 1.00 80.26 258 VAL B CA 1
ATOM 6247 C C . VAL B 1 258 ? 161.226 157.628 139.082 1.00 83.88 258 VAL B C 1
ATOM 6248 O O . VAL B 1 258 ? 162.077 158.523 139.117 1.00 88.49 258 VAL B O 1
ATOM 6252 N N . ALA B 1 259 ? 161.126 156.776 138.066 1.00 90.23 259 ALA B N 1
ATOM 6253 C CA . ALA B 1 259 ? 162.009 156.886 136.914 1.00 86.42 259 ALA B CA 1
ATOM 6254 C C . ALA B 1 259 ? 161.690 158.144 136.116 1.00 93.15 259 ALA B C 1
ATOM 6255 O O . ALA B 1 259 ? 160.527 158.527 135.967 1.00 94.36 259 ALA B O 1
ATOM 6257 N N . LYS B 1 260 ? 162.721 158.783 135.569 1.00 100.89 260 LYS B N 1
ATOM 6258 C CA . LYS B 1 260 ? 162.509 160.029 134.783 1.00 100.26 260 LYS B CA 1
ATOM 6259 C C . LYS B 1 260 ? 161.957 159.677 133.397 1.00 97.86 260 LYS B C 1
ATOM 6260 O O . LYS B 1 260 ? 161.403 160.575 132.744 1.00 95.13 260 LYS B O 1
ATOM 6266 N N . SER B 1 261 ? 162.096 158.420 132.969 1.00 101.85 261 SER B N 1
ATOM 6267 C CA . SER B 1 261 ? 161.537 158.013 131.688 1.00 104.15 261 SER B CA 1
ATOM 6268 C C . SER B 1 261 ? 160.039 157.750 131.752 1.00 107.00 261 SER B C 1
ATOM 6269 O O . SER B 1 261 ? 159.410 157.593 130.700 1.00 105.81 261 SER B O 1
ATOM 6272 N N . ARG B 1 262 ? 159.483 157.788 132.964 1.00 102.18 262 ARG B N 1
ATOM 6273 C CA . ARG B 1 262 ? 158.046 157.471 133.156 1.00 97.90 262 ARG B CA 1
ATOM 6274 C C . ARG B 1 262 ? 157.173 158.596 132.604 1.00 101.94 262 ARG B C 1
ATOM 6275 O O . ARG B 1 262 ? 157.561 159.767 132.741 1.00 101.10 262 ARG B O 1
ATOM 6283 N N . SER B 1 263 ? 156.044 158.240 131.996 1.00 108.87 263 SER B N 1
ATOM 6284 C CA . SER B 1 263 ? 155.092 159.217 131.488 1.00 107.70 263 SER B CA 1
ATOM 6285 C C . SER B 1 263 ? 153.847 159.203 132.363 1.00 107.46 263 SER B C 1
ATOM 6286 O O . SER B 1 263 ? 153.254 158.143 132.590 1.00 106.16 263 SER B O 1
ATOM 6289 N N . CYS B 1 264 ? 153.455 160.379 132.851 1.00 103.14 264 CYS B N 1
ATOM 6290 C CA . CYS B 1 264 ? 152.272 160.493 133.693 1.00 105.67 264 CYS B CA 1
ATOM 6291 C C . CYS B 1 264 ? 151.241 161.414 133.055 1.00 104.89 264 CYS B C 1
ATOM 6292 O O . CYS B 1 264 ? 150.666 162.275 133.729 1.00 103.83 264 CYS B O 1
ATOM 6295 N N . THR B 1 265 ? 151.001 161.240 131.758 1.00 111.29 265 THR B N 1
ATOM 6296 C CA . THR B 1 265 ? 150.002 162.030 131.057 1.00 115.05 265 THR B CA 1
ATOM 6297 C C . THR B 1 265 ? 148.607 161.467 131.328 1.00 112.78 265 THR B C 1
ATOM 6298 O O . THR B 1 265 ? 148.421 160.551 132.132 1.00 113.95 265 THR B O 1
ATOM 6302 N N . GLU B 1 266 ? 147.611 162.028 130.640 1.00 112.59 266 GLU B N 1
ATOM 6303 C CA . GLU B 1 266 ? 146.218 161.679 130.918 1.00 111.67 266 GLU B CA 1
ATOM 6304 C C . GLU B 1 266 ? 145.901 160.197 130.747 1.00 113.50 266 GLU B C 1
ATOM 6305 O O . GLU B 1 266 ? 145.292 159.615 131.661 1.00 115.07 266 GLU B O 1
ATOM 6311 N N . PRO B 1 267 ? 146.258 159.525 129.643 1.00 111.72 267 PRO B N 1
ATOM 6312 C CA . PRO B 1 267 ? 145.854 158.114 129.503 1.00 107.76 267 PRO B CA 1
ATOM 6313 C C . PRO B 1 267 ? 146.614 157.161 130.411 1.00 106.88 267 PRO B C 1
ATOM 6314 O O . PRO B 1 267 ? 146.200 156.002 130.536 1.00 109.48 267 PRO B O 1
ATOM 6318 N N . LEU B 1 268 ? 147.701 157.601 131.048 1.00 102.65 268 LEU B N 1
ATOM 6319 C CA . LEU B 1 268 ? 148.497 156.727 131.897 1.00 101.74 268 LEU B CA 1
ATOM 6320 C C . LEU B 1 268 ? 148.423 157.066 133.378 1.00 101.00 268 LEU B C 1
ATOM 6321 O O . LEU B 1 268 ? 148.755 156.210 134.202 1.00 101.77 268 LEU B O 1
ATOM 6326 N N . SER B 1 269 ? 148.002 158.276 133.736 1.00 94.04 269 SER B N 1
ATOM 6327 C CA . SER B 1 269 ? 147.941 158.672 135.136 1.00 91.78 269 SER B CA 1
ATOM 6328 C C . SER B 1 269 ? 146.998 159.856 135.277 1.00 92.71 269 SER B C 1
ATOM 6329 O O . SER B 1 269 ? 146.623 160.496 134.292 1.00 96.93 269 SER B O 1
ATOM 6332 N N . HIS B 1 270 ? 146.618 160.136 136.518 1.00 95.02 270 HIS B N 1
ATOM 6333 C CA . HIS B 1 270 ? 145.749 161.255 136.855 1.00 92.19 270 HIS B CA 1
ATOM 6334 C C . HIS B 1 270 ? 146.506 162.218 137.770 1.00 90.97 270 HIS B C 1
ATOM 6335 O O . HIS B 1 270 ? 147.711 162.073 137.992 1.00 92.74 270 HIS B O 1
ATOM 6342 N N . HIS B 1 271 ? 145.789 163.210 138.301 1.00 89.17 271 HIS B N 1
ATOM 6343 C CA . HIS B 1 271 ? 146.434 164.354 138.938 1.00 95.58 271 HIS B CA 1
ATOM 6344 C C . HIS B 1 271 ? 147.289 163.960 140.137 1.00 97.59 271 HIS B C 1
ATOM 6345 O O . HIS B 1 271 ? 148.518 164.070 140.082 1.00 98.04 271 HIS B O 1
ATOM 6352 N N . GLY B 1 272 ? 146.666 163.502 141.219 1.00 84.46 272 GLY B N 1
ATOM 6353 C CA . GLY B 1 272 ? 147.433 162.955 142.321 1.00 81.44 272 GLY B CA 1
ATOM 6354 C C . GLY B 1 272 ? 147.333 161.447 142.375 1.00 81.19 272 GLY B C 1
ATOM 6355 O O . GLY B 1 272 ? 146.352 160.909 142.896 1.00 82.58 272 GLY B O 1
ATOM 6356 N N . GLN B 1 273 ? 148.338 160.747 141.847 1.00 74.69 273 GLN B N 1
ATOM 6357 C CA . GLN B 1 273 ? 148.270 159.293 141.795 1.00 72.56 273 GLN B CA 1
ATOM 6358 C C . GLN B 1 273 ? 149.616 158.614 142.026 1.00 81.45 273 GLN B C 1
ATOM 6359 O O . GLN B 1 273 ? 149.735 157.414 141.743 1.00 93.18 273 GLN B O 1
ATOM 6365 N N . ALA B 1 274 ? 150.626 159.331 142.522 1.00 70.02 274 ALA B N 1
ATOM 6366 C CA . ALA B 1 274 ? 151.949 158.773 142.809 1.00 70.60 274 ALA B CA 1
ATOM 6367 C C . ALA B 1 274 ? 152.586 158.187 141.543 1.00 75.48 274 ALA B C 1
ATOM 6368 O O . ALA B 1 274 ? 152.816 156.984 141.415 1.00 73.59 274 ALA B O 1
ATOM 6370 N N . CYS B 1 275 ? 152.853 159.087 140.598 1.00 96.04 275 CYS B N 1
ATOM 6371 C CA . CYS B 1 275 ? 153.549 158.756 139.362 1.00 90.39 275 CYS B CA 1
ATOM 6372 C C . CYS B 1 275 ? 154.744 159.683 139.203 1.00 93.96 275 CYS B C 1
ATOM 6373 O O . CYS B 1 275 ? 154.610 160.901 139.356 1.00 95.18 275 CYS B O 1
ATOM 6376 N N . GLY B 1 276 ? 155.905 159.109 138.900 1.00 78.99 276 GLY B N 1
ATOM 6377 C CA . GLY B 1 276 ? 157.089 159.887 138.620 1.00 78.97 276 GLY B CA 1
ATOM 6378 C C . GLY B 1 276 ? 157.815 160.365 139.861 1.00 78.13 276 GLY B C 1
ATOM 6379 O O . GLY B 1 276 ? 157.576 159.887 140.975 1.00 81.81 276 GLY B O 1
ATOM 6380 N N . PRO B 1 277 ? 158.731 161.315 139.684 1.00 71.67 277 PRO B N 1
ATOM 6381 C CA . PRO B 1 277 ? 159.530 161.796 140.816 1.00 74.03 277 PRO B CA 1
ATOM 6382 C C . PRO B 1 277 ? 158.691 162.533 141.848 1.00 75.22 277 PRO B C 1
ATOM 6383 O O . PRO B 1 277 ? 157.688 163.176 141.531 1.00 72.73 277 PRO B O 1
ATOM 6387 N N . VAL B 1 278 ? 159.130 162.439 143.100 1.00 74.12 278 VAL B N 1
ATOM 6388 C CA . VAL B 1 278 ? 158.468 163.096 144.221 1.00 65.94 278 VAL B CA 1
ATOM 6389 C C . VAL B 1 278 ? 159.044 164.495 144.379 1.00 66.55 278 VAL B C 1
ATOM 6390 O O . VAL B 1 278 ? 160.266 164.670 144.434 1.00 79.65 278 VAL B O 1
ATOM 6394 N N . ASP B 1 279 ? 158.168 165.492 144.455 1.00 75.37 279 ASP B N 1
ATOM 6395 C CA . ASP B 1 279 ? 158.603 166.876 144.573 1.00 74.77 279 ASP B CA 1
ATOM 6396 C C . ASP B 1 279 ? 158.943 167.196 146.022 1.00 81.67 279 ASP B C 1
ATOM 6397 O O . ASP B 1 279 ? 158.186 166.858 146.937 1.00 82.89 279 ASP B O 1
ATOM 6402 N N . GLY B 1 280 ? 160.081 167.854 146.227 1.00 71.33 280 GLY B N 1
ATOM 6403 C CA . GLY B 1 280 ? 160.571 168.144 147.555 1.00 69.99 280 GLY B CA 1
ATOM 6404 C C . GLY B 1 280 ? 161.484 167.092 148.138 1.00 66.78 280 GLY B C 1
ATOM 6405 O O . GLY B 1 280 ? 162.026 167.302 149.230 1.00 59.86 280 GLY B O 1
ATOM 6406 N N . ASN B 1 281 ? 161.672 165.972 147.450 1.00 65.51 281 ASN B N 1
ATOM 6407 C CA . ASN B 1 281 ? 162.550 164.902 147.896 1.00 58.75 281 ASN B CA 1
ATOM 6408 C C . ASN B 1 281 ? 163.854 164.958 147.115 1.00 62.18 281 ASN B C 1
ATOM 6409 O O . ASN B 1 281 ? 163.857 165.257 145.918 1.00 67.22 281 ASN B O 1
ATOM 6414 N N . PHE B 1 282 ? 164.960 164.680 147.801 1.00 63.51 282 PHE B N 1
ATOM 6415 C CA . PHE B 1 282 ? 166.264 164.674 147.150 1.00 58.77 282 PHE B CA 1
ATOM 6416 C C . PHE B 1 282 ? 166.286 163.644 146.031 1.00 66.19 282 PHE B C 1
ATOM 6417 O O . PHE B 1 282 ? 166.098 162.448 146.274 1.00 75.25 282 PHE B O 1
ATOM 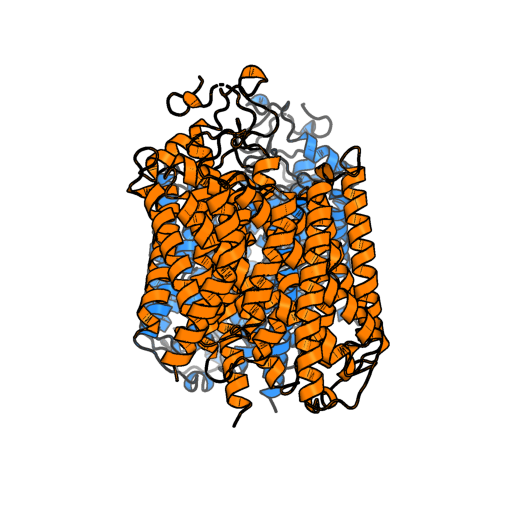6425 N N . ARG B 1 283 ? 166.504 164.115 144.804 1.00 65.71 283 ARG B N 1
ATOM 6426 C CA . ARG B 1 283 ? 166.505 163.313 143.583 1.00 66.36 283 ARG B CA 1
ATOM 6427 C C . ARG B 1 283 ? 165.145 162.696 143.281 1.00 73.56 283 ARG B C 1
ATOM 6428 O O . ARG B 1 283 ? 165.054 161.800 142.434 1.00 73.55 283 ARG B O 1
ATOM 6436 N N . GLY B 1 284 ? 164.085 163.158 143.942 1.00 64.11 284 GLY B N 1
ATOM 6437 C CA . GLY B 1 284 ? 162.754 162.622 143.729 1.00 60.72 284 GLY B CA 1
ATOM 6438 C C . GLY B 1 284 ? 162.620 161.161 144.104 1.00 62.69 284 GLY B C 1
ATOM 6439 O O . GLY B 1 284 ? 162.038 160.375 143.353 1.00 64.19 284 GLY B O 1
ATOM 6440 N N . SER B 1 285 ? 163.148 160.785 145.264 1.00 58.86 285 SER B N 1
ATOM 6441 C CA . SER B 1 285 ? 163.221 159.394 145.681 1.00 56.32 285 SER B CA 1
ATOM 6442 C C . SER B 1 285 ? 162.356 159.144 146.909 1.00 64.00 285 SER B C 1
ATOM 6443 O O . SER B 1 285 ? 162.214 160.008 147.777 1.00 75.14 285 SER B O 1
ATOM 6446 N N . TYR B 1 286 ? 161.773 157.945 146.967 1.00 52.58 286 TYR B N 1
ATOM 6447 C CA . TYR B 1 286 ? 161.052 157.515 148.159 1.00 42.84 286 TYR B CA 1
ATOM 6448 C C . TYR B 1 286 ? 161.997 157.019 149.244 1.00 43.83 286 TYR B C 1
ATOM 6449 O O . TYR B 1 286 ? 161.653 157.066 150.429 1.00 43.93 286 TYR B O 1
ATOM 6458 N N . LEU B 1 287 ? 163.185 156.548 148.862 1.00 59.99 287 LEU B N 1
ATOM 6459 C CA . LEU B 1 287 ? 164.147 155.971 149.798 1.00 52.89 287 LEU B CA 1
ATOM 6460 C C . LEU B 1 287 ? 165.199 157.024 150.133 1.00 46.12 287 LEU B C 1
ATOM 6461 O O . LEU B 1 287 ? 166.303 157.037 149.593 1.00 45.40 287 LEU B O 1
ATOM 6466 N N . THR B 1 288 ? 164.842 157.914 151.055 1.00 56.07 288 THR B N 1
ATOM 6467 C CA . THR B 1 288 ? 165.733 158.984 151.479 1.00 52.82 288 THR B CA 1
ATOM 6468 C C . THR B 1 288 ? 165.164 159.630 152.733 1.00 64.63 288 THR B C 1
ATOM 6469 O O . THR B 1 288 ? 163.948 159.643 152.942 1.00 73.59 288 THR B O 1
ATOM 6473 N N . MET B 1 289 ? 166.061 160.134 153.576 1.00 56.22 289 MET B N 1
ATOM 6474 C CA . MET B 1 289 ? 165.679 160.921 154.740 1.00 48.31 289 MET B CA 1
ATOM 6475 C C . MET B 1 289 ? 165.670 162.415 154.452 1.00 55.73 289 MET B C 1
ATOM 6476 O O . MET B 1 289 ? 165.301 163.200 155.330 1.00 54.96 289 MET B O 1
ATOM 6481 N N . LEU B 1 290 ? 166.064 162.820 153.246 1.00 62.72 290 LEU B N 1
ATOM 6482 C CA . LEU B 1 290 ? 166.109 164.232 152.867 1.00 59.51 290 LEU B CA 1
ATOM 6483 C C . LEU B 1 290 ? 164.792 164.621 152.196 1.00 61.28 290 LEU B C 1
ATOM 6484 O O . LEU B 1 290 ? 164.691 164.789 150.980 1.00 64.39 290 LEU B O 1
ATOM 6489 N N . SER B 1 291 ? 163.766 164.760 153.030 1.00 50.72 291 SER B N 1
ATOM 6490 C CA . SER B 1 291 ? 162.437 165.163 152.594 1.00 41.92 291 SER B CA 1
ATOM 6491 C C . SER B 1 291 ? 162.021 166.409 153.359 1.00 47.65 291 SER B C 1
ATOM 6492 O O . SER B 1 291 ? 162.123 166.448 154.589 1.00 58.69 291 SER B O 1
ATOM 6495 N N . SER B 1 292 ? 161.554 167.424 152.631 1.00 55.31 292 SER B N 1
ATOM 6496 C CA . SER B 1 292 ? 161.093 168.647 153.278 1.00 51.75 292 SER B CA 1
ATOM 6497 C C . SER B 1 292 ? 159.662 168.507 153.782 1.00 59.48 292 SER B C 1
ATOM 6498 O O . SER B 1 292 ? 159.330 169.007 154.865 1.00 66.56 292 SER B O 1
ATOM 6501 N N . GLY B 1 293 ? 158.807 167.824 153.017 1.00 51.79 293 GLY B N 1
ATOM 6502 C CA . GLY B 1 293 ? 157.445 167.596 153.467 1.00 38.96 293 GLY B CA 1
ATOM 6503 C C . GLY B 1 293 ? 157.382 166.780 154.743 1.00 54.63 293 GLY B C 1
ATOM 6504 O O . GLY B 1 293 ? 156.585 167.072 155.637 1.00 65.83 293 GLY B O 1
ATOM 6505 N N . GLY B 1 294 ? 158.226 165.752 154.848 1.00 38.06 294 GLY B N 1
ATOM 6506 C CA . GLY B 1 294 ? 158.264 164.961 156.066 1.00 27.65 294 GLY B CA 1
ATOM 6507 C C . GLY B 1 294 ? 158.709 165.764 157.273 1.00 41.56 294 GLY B C 1
ATOM 6508 O O . GLY B 1 294 ? 158.156 165.618 158.366 1.00 52.39 294 GLY B O 1
ATOM 6509 N N . ALA B 1 295 ? 159.713 166.624 157.094 1.00 54.47 295 ALA B N 1
ATOM 6510 C CA . ALA B 1 295 ? 160.177 167.462 158.196 1.00 45.66 295 ALA B CA 1
ATOM 6511 C C . ALA B 1 295 ? 159.104 168.454 158.633 1.00 47.24 295 ALA B C 1
ATOM 6512 O O . ALA B 1 295 ? 158.900 168.667 159.835 1.00 60.33 295 ALA B O 1
ATOM 6514 N N . VAL B 1 296 ? 158.411 169.072 157.673 1.00 44.58 296 VAL B N 1
ATOM 6515 C CA . VAL B 1 296 ? 157.330 169.992 158.021 1.00 53.43 296 VAL B CA 1
ATOM 6516 C C . VAL B 1 296 ? 156.210 169.250 158.744 1.00 54.48 296 VAL B C 1
ATOM 6517 O O . VAL B 1 296 ? 155.630 169.759 159.715 1.00 52.23 296 VAL B O 1
ATOM 6521 N N . PHE B 1 297 ? 155.888 168.036 158.287 1.00 48.74 297 PHE B N 1
ATOM 6522 C CA . PHE B 1 297 ? 154.862 167.253 158.964 1.00 44.99 297 PHE B CA 1
ATOM 6523 C C . PHE B 1 297 ? 155.280 166.905 160.386 1.00 52.74 297 PHE B C 1
ATOM 6524 O O . PHE B 1 297 ? 154.449 166.913 161.297 1.00 64.36 297 PHE B O 1
ATOM 6532 N N . GLY B 1 298 ? 156.555 166.571 160.595 1.00 39.08 298 GLY B N 1
ATOM 6533 C CA . GLY B 1 298 ? 157.024 166.304 161.948 1.00 32.38 298 GLY B CA 1
ATOM 6534 C C . GLY B 1 298 ? 156.944 167.527 162.844 1.00 51.01 298 GLY B C 1
ATOM 6535 O O . GLY B 1 298 ? 156.587 167.429 164.024 1.00 56.54 298 GLY B O 1
ATOM 6536 N N . LEU B 1 299 ? 157.269 168.697 162.291 1.00 60.95 299 LEU B N 1
ATOM 6537 C CA . LEU B 1 299 ? 157.130 169.940 163.042 1.00 55.97 299 LEU B CA 1
ATOM 6538 C C . LEU B 1 299 ? 155.680 170.181 163.448 1.00 50.05 299 LEU B C 1
ATOM 6539 O O . LEU B 1 299 ? 155.405 170.597 164.579 1.00 59.82 299 LEU B O 1
ATOM 6544 N N . ILE B 1 300 ? 154.739 169.936 162.534 1.00 46.02 300 ILE B N 1
ATOM 6545 C CA . ILE B 1 300 ? 153.321 170.074 162.868 1.00 50.39 300 ILE B CA 1
ATOM 6546 C C . ILE B 1 300 ? 152.908 169.039 163.914 1.00 51.02 300 ILE B C 1
ATOM 6547 O O . ILE B 1 300 ? 152.144 169.338 164.844 1.00 64.55 300 ILE B O 1
ATOM 6552 N N . ASN B 1 301 ? 153.401 167.807 163.770 1.00 46.83 301 ASN B N 1
ATOM 6553 C CA . ASN B 1 301 ? 153.017 166.716 164.659 1.00 52.17 301 ASN B CA 1
ATOM 6554 C C . ASN B 1 301 ? 153.466 166.976 166.088 1.00 56.55 301 ASN B C 1
ATOM 6555 O O . ASN B 1 301 ? 152.776 166.595 167.039 1.00 60.59 301 ASN B O 1
ATOM 6560 N N . ILE B 1 302 ? 154.630 167.605 166.263 1.00 58.38 302 ILE B N 1
ATOM 6561 C CA . ILE B 1 302 ? 155.097 167.922 167.613 1.00 53.95 302 ILE B CA 1
ATOM 6562 C C . ILE B 1 302 ? 154.114 168.858 168.313 1.00 58.71 302 ILE B C 1
ATOM 6563 O O . ILE B 1 302 ? 153.741 168.645 169.474 1.00 60.90 302 ILE B O 1
ATOM 6568 N N . VAL B 1 303 ? 153.674 169.904 167.610 1.00 68.92 303 VAL B N 1
ATOM 6569 C CA . VAL B 1 303 ? 152.724 170.852 168.188 1.00 65.93 303 VAL B CA 1
ATOM 6570 C C . VAL B 1 303 ? 151.392 170.169 168.471 1.00 66.82 303 VAL B C 1
ATOM 6571 O O . VAL B 1 303 ? 150.759 170.411 169.508 1.00 64.10 303 VAL B O 1
ATOM 6575 N N . GLY B 1 304 ? 150.939 169.312 167.553 1.00 69.25 304 GLY B N 1
ATOM 6576 C CA . GLY B 1 304 ? 149.698 168.587 167.789 1.00 59.56 304 GLY B CA 1
ATOM 6577 C C . GLY B 1 304 ? 149.767 167.687 169.009 1.00 61.70 304 GLY B C 1
ATOM 6578 O O . GLY B 1 304 ? 148.823 167.624 169.803 1.00 62.69 304 GLY B O 1
ATOM 6579 N N . ASN B 1 305 ? 150.889 166.983 169.178 1.00 61.90 305 ASN B N 1
ATOM 6580 C CA . ASN B 1 305 ? 151.066 166.122 170.341 1.00 63.49 305 ASN B CA 1
ATOM 6581 C C . ASN B 1 305 ? 151.119 166.936 171.626 1.00 61.92 305 ASN B C 1
ATOM 6582 O O . ASN B 1 305 ? 150.590 166.508 172.658 1.00 64.81 305 ASN B O 1
ATOM 6587 N N . PHE B 1 306 ? 151.765 168.104 171.588 1.00 69.84 306 PHE B N 1
ATOM 6588 C CA . PHE B 1 306 ? 151.747 168.987 172.750 1.00 60.70 306 PHE B CA 1
ATOM 6589 C C . PHE B 1 306 ? 150.325 169.409 173.092 1.00 66.34 306 PHE B C 1
ATOM 6590 O O . PHE B 1 306 ? 149.940 169.434 174.266 1.00 67.86 306 PHE B O 1
ATOM 6598 N N . GLY B 1 307 ? 149.529 169.743 172.075 1.00 74.19 307 GLY B N 1
ATOM 6599 C CA . GLY B 1 307 ? 148.159 170.161 172.320 1.00 68.80 307 GLY B CA 1
ATOM 6600 C C . GLY B 1 307 ? 147.263 169.043 172.814 1.00 71.56 307 GLY B C 1
ATOM 6601 O O . GLY B 1 307 ? 146.277 169.298 173.510 1.00 70.28 307 GLY B O 1
ATOM 6602 N N . THR B 1 308 ? 147.582 167.799 172.462 1.00 75.38 308 THR B N 1
ATOM 6603 C CA . THR B 1 308 ? 146.773 166.668 172.904 1.00 69.11 308 THR B CA 1
ATOM 6604 C C . THR B 1 308 ? 146.985 166.329 174.377 1.00 73.44 308 THR B C 1
ATOM 6605 O O . THR B 1 308 ? 146.061 165.826 175.023 1.00 73.79 308 THR B O 1
ATOM 6609 N N . VAL B 1 309 ? 148.156 166.624 174.932 1.00 79.56 309 VAL B N 1
ATOM 6610 C CA . VAL B 1 309 ? 148.481 166.218 176.299 1.00 76.47 309 VAL B CA 1
ATOM 6611 C C . VAL B 1 309 ? 147.860 167.154 177.330 1.00 76.21 309 VAL B C 1
ATOM 6612 O O . VAL B 1 309 ? 147.245 166.705 178.300 1.00 74.92 309 VAL B O 1
ATOM 6616 N N . PHE B 1 310 ? 148.003 168.466 177.145 1.00 75.69 310 PHE B N 1
ATOM 6617 C CA . PHE B 1 310 ? 147.616 169.420 178.179 1.00 75.94 310 PHE B CA 1
ATOM 6618 C C . PHE B 1 310 ? 146.145 169.814 178.120 1.00 73.97 310 PHE B C 1
ATOM 6619 O O . PHE B 1 310 ? 145.518 170.003 179.167 1.00 77.02 310 PHE B O 1
ATOM 6627 N N . VAL B 1 311 ? 145.575 169.946 176.922 1.00 70.63 311 VAL B N 1
ATOM 6628 C CA . VAL B 1 311 ? 144.212 170.452 176.804 1.00 71.77 311 VAL B CA 1
ATOM 6629 C C . VAL B 1 311 ? 143.155 169.354 176.866 1.00 73.65 311 VAL B C 1
ATOM 6630 O O . VAL B 1 311 ? 141.986 169.651 177.150 1.00 71.09 311 VAL B O 1
ATOM 6634 N N . ASP B 1 312 ? 143.526 168.099 176.626 1.00 77.50 312 ASP B N 1
ATOM 6635 C CA . ASP B 1 312 ? 142.570 167.002 176.694 1.00 69.95 312 ASP B CA 1
ATOM 6636 C C . ASP B 1 312 ? 142.390 166.552 178.138 1.00 74.97 312 ASP B C 1
ATOM 6637 O O . ASP B 1 312 ? 143.367 166.259 178.833 1.00 79.45 312 ASP B O 1
ATOM 6642 N N . ASN B 1 313 ? 141.135 166.492 178.586 1.00 77.50 313 ASN B N 1
ATOM 6643 C CA . ASN B 1 313 ? 140.843 166.100 179.958 1.00 75.24 313 ASN B CA 1
ATOM 6644 C C . ASN B 1 313 ? 141.012 164.606 180.199 1.00 79.85 313 ASN B C 1
ATOM 6645 O O . ASN B 1 313 ? 141.164 164.195 181.354 1.00 86.66 313 ASN B O 1
ATOM 6650 N N . GLY B 1 314 ? 140.987 163.786 179.147 1.00 72.60 314 GLY B N 1
ATOM 6651 C CA . GLY B 1 314 ? 141.205 162.360 179.332 1.00 65.65 314 GLY B CA 1
ATOM 6652 C C . GLY B 1 314 ? 142.610 162.044 179.805 1.00 71.53 314 GLY B C 1
ATOM 6653 O O . GLY B 1 314 ? 142.812 161.142 180.624 1.00 75.96 314 GLY B O 1
ATOM 6654 N N . TYR B 1 315 ? 143.586 162.803 179.322 1.00 77.79 315 TYR B N 1
ATOM 6655 C CA . TYR B 1 315 ? 144.986 162.610 179.768 1.00 70.94 315 TYR B CA 1
ATOM 6656 C C . TYR B 1 315 ? 145.071 162.913 181.263 1.00 76.75 315 TYR B C 1
ATOM 6657 O O . TYR B 1 315 ? 145.685 162.133 181.993 1.00 86.23 315 TYR B O 1
ATOM 6666 N N . TRP B 1 316 ? 144.460 164.013 181.698 1.00 73.89 316 TRP B N 1
ATOM 6667 C CA . TRP B 1 316 ? 144.472 164.343 183.117 1.00 68.49 316 TRP B CA 1
ATOM 6668 C C . TRP B 1 316 ? 143.756 163.278 183.935 1.00 75.78 316 TRP B C 1
ATOM 6669 O O . TRP B 1 316 ? 144.249 162.866 184.990 1.00 88.20 316 TRP B O 1
ATOM 6680 N N . VAL B 1 317 ? 142.603 162.806 183.455 1.00 70.20 317 VAL B N 1
ATOM 6681 C CA . VAL B 1 317 ? 141.869 161.761 184.164 1.00 69.95 317 VAL B CA 1
ATOM 6682 C C . VAL B 1 317 ? 142.740 160.524 184.337 1.00 71.64 317 VAL B C 1
ATOM 6683 O O . VAL B 1 317 ? 142.756 159.900 185.405 1.00 79.87 317 VAL B O 1
ATOM 6687 N N . SER B 1 318 ? 143.488 160.156 183.296 1.00 75.72 318 SER B N 1
ATOM 6688 C CA . SER B 1 318 ? 144.418 159.040 183.410 1.00 76.43 318 SER B CA 1
ATOM 6689 C C . SER B 1 318 ? 145.611 159.364 184.300 1.00 74.18 318 SER B C 1
ATOM 6690 O O . SER B 1 318 ? 146.246 158.442 184.821 1.00 77.51 318 SER B O 1
ATOM 6693 N N . ALA B 1 319 ? 145.934 160.646 184.483 1.00 78.63 319 ALA B N 1
ATOM 6694 C CA . ALA B 1 319 ? 147.089 161.036 185.284 1.00 75.64 319 ALA B CA 1
ATOM 6695 C C . ALA B 1 319 ? 146.779 161.200 186.766 1.00 74.40 319 ALA B C 1
ATOM 6696 O O . ALA B 1 319 ? 147.709 161.193 187.580 1.00 73.69 319 ALA B O 1
ATOM 6698 N N . ILE B 1 320 ? 145.507 161.349 187.142 1.00 77.50 320 ILE B N 1
ATOM 6699 C CA . ILE B 1 320 ? 145.164 161.441 188.559 1.00 78.83 320 ILE B CA 1
ATOM 6700 C C . ILE B 1 320 ? 145.048 160.067 189.207 1.00 84.86 320 ILE B C 1
ATOM 6701 O O . ILE B 1 320 ? 145.191 159.951 190.431 1.00 89.19 320 ILE B O 1
ATOM 6706 N N . ALA B 1 321 ? 144.817 159.017 188.424 1.00 81.28 321 ALA B N 1
ATOM 6707 C CA . ALA B 1 321 ? 144.666 157.670 188.955 1.00 78.73 321 ALA B CA 1
ATOM 6708 C C . ALA B 1 321 ? 145.973 156.889 188.989 1.00 84.37 321 ALA B C 1
ATOM 6709 O O . ALA B 1 321 ? 145.969 155.723 189.397 1.00 87.58 321 ALA B O 1
ATOM 6711 N N . ALA B 1 322 ? 147.082 157.494 188.577 1.00 86.52 322 ALA B N 1
ATOM 6712 C CA . ALA B 1 322 ? 148.355 156.795 188.537 1.00 82.39 322 ALA B CA 1
ATOM 6713 C C . ALA B 1 322 ? 149.008 156.766 189.916 1.00 88.46 322 ALA B C 1
ATOM 6714 O O . ALA B 1 322 ? 148.748 157.612 190.776 1.00 88.54 322 ALA B O 1
ATOM 6716 N N . ARG B 1 323 ? 149.866 155.768 190.116 1.00 100.79 323 ARG B N 1
ATOM 6717 C CA . ARG B 1 323 ? 150.669 155.652 191.325 1.00 98.18 323 ARG B CA 1
ATOM 6718 C C . ARG B 1 323 ? 152.133 155.845 190.945 1.00 100.00 323 ARG B C 1
ATOM 6719 O O . ARG B 1 323 ? 152.851 154.860 190.733 1.00 104.25 323 ARG B O 1
ATOM 6727 N N . PRO B 1 324 ? 152.613 157.088 190.846 1.00 93.37 324 PRO B N 1
ATOM 6728 C CA . PRO B 1 324 ? 153.960 157.309 190.300 1.00 92.15 324 PRO B CA 1
ATOM 6729 C C . PRO B 1 324 ? 155.086 157.068 191.287 1.00 96.95 324 PRO B C 1
ATOM 6730 O O . PRO B 1 324 ? 156.224 156.848 190.850 1.00 95.22 324 PRO B O 1
ATOM 6734 N N . SER B 1 325 ? 154.818 157.103 192.593 1.00 107.84 325 SER B N 1
ATOM 6735 C CA . SER B 1 325 ? 155.884 156.951 193.576 1.00 105.67 325 SER B CA 1
ATOM 6736 C C . SER B 1 325 ? 156.518 155.567 193.546 1.00 106.53 325 SER B C 1
ATOM 6737 O O . SER B 1 325 ? 157.659 155.415 193.995 1.00 107.82 325 SER B O 1
ATOM 6740 N N . SER B 1 326 ? 155.813 154.558 193.030 1.00 104.78 326 SER B N 1
ATOM 6741 C CA . SER B 1 326 ? 156.312 153.191 193.029 1.00 105.41 326 SER B CA 1
ATOM 6742 C C . SER B 1 326 ? 156.329 152.525 191.662 1.00 105.14 326 SER B C 1
ATOM 6743 O O . SER B 1 326 ? 157.087 151.566 191.478 1.00 104.89 326 SER B O 1
ATOM 6746 N N . THR B 1 327 ? 155.531 152.994 190.704 1.00 101.96 327 THR B N 1
ATOM 6747 C CA . THR B 1 327 ? 155.405 152.350 189.402 1.00 100.99 327 THR B CA 1
ATOM 6748 C C . THR B 1 327 ? 155.805 153.282 188.262 1.00 101.39 327 THR B C 1
ATOM 6749 O O . THR B 1 327 ? 155.279 153.174 187.153 1.00 106.20 327 THR B O 1
ATOM 6753 N N . HIS B 1 328 ? 156.740 154.199 188.517 1.00 97.92 328 HIS B N 1
ATOM 6754 C CA . HIS B 1 328 ? 157.134 155.171 187.505 1.00 96.56 328 HIS B CA 1
ATOM 6755 C C . HIS B 1 328 ? 157.983 154.572 186.391 1.00 95.44 328 HIS B C 1
ATOM 6756 O O . HIS B 1 328 ? 158.173 155.231 185.364 1.00 98.43 328 HIS B O 1
ATOM 6763 N N . LYS B 1 329 ? 158.494 153.352 186.559 1.00 96.69 329 LYS B N 1
ATOM 6764 C CA . LYS B 1 329 ? 159.371 152.758 185.557 1.00 98.87 329 LYS B CA 1
ATOM 6765 C C . LYS B 1 329 ? 158.616 152.089 184.416 1.00 102.39 329 LYS B C 1
ATOM 6766 O O . LYS B 1 329 ? 159.240 151.733 183.411 1.00 97.60 329 LYS B O 1
ATOM 6772 N N . GLY B 1 330 ? 157.299 151.907 184.541 1.00 97.05 330 GLY B N 1
ATOM 6773 C CA . GLY B 1 330 ? 156.533 151.300 183.468 1.00 92.55 330 GLY B CA 1
ATOM 6774 C C . GLY B 1 330 ? 156.244 152.218 182.302 1.00 92.19 330 GLY B C 1
ATOM 6775 O O . GLY B 1 330 ? 155.959 151.734 181.202 1.00 92.81 330 GLY B O 1
ATOM 6776 N N . TYR B 1 331 ? 156.317 153.535 182.512 1.00 90.12 331 TYR B N 1
ATOM 6777 C CA . TYR B 1 331 ? 155.988 154.473 181.442 1.00 89.51 331 TYR B CA 1
ATOM 6778 C C . TYR B 1 331 ? 157.042 154.452 180.341 1.00 88.16 331 TYR B C 1
ATOM 6779 O O . TYR B 1 331 ? 156.708 154.556 179.155 1.00 91.84 331 TYR B O 1
ATOM 6788 N N . LEU B 1 332 ? 158.318 154.318 180.710 1.00 81.81 332 LEU B N 1
ATOM 6789 C CA . LEU B 1 332 ? 159.371 154.247 179.702 1.00 80.00 332 LEU B CA 1
ATOM 6790 C C . LEU B 1 332 ? 159.228 152.999 178.842 1.00 86.92 332 LEU B C 1
ATOM 6791 O O . LEU B 1 332 ? 159.346 153.063 177.610 1.00 85.35 332 LEU B O 1
ATOM 6796 N N . LEU B 1 333 ? 158.968 151.852 179.474 1.00 90.60 333 LEU B N 1
ATOM 6797 C CA . LEU B 1 333 ? 158.745 150.622 178.723 1.00 79.11 333 LEU B CA 1
ATOM 6798 C C . LEU B 1 333 ? 157.512 150.740 177.838 1.00 79.31 333 LEU B C 1
ATOM 6799 O O . LEU B 1 333 ? 157.522 150.296 176.684 1.00 82.34 333 LEU B O 1
ATOM 6804 N N . GLY B 1 334 ? 156.442 151.342 178.362 1.00 78.46 334 GLY B N 1
ATOM 6805 C CA . GLY B 1 334 ? 155.245 151.530 177.559 1.00 71.45 334 GLY B CA 1
ATOM 6806 C C . GLY B 1 334 ? 155.491 152.389 176.334 1.00 76.37 334 GLY B C 1
ATOM 6807 O O . GLY B 1 334 ? 155.019 152.073 175.242 1.00 85.39 334 GLY B O 1
ATOM 6808 N N . GLY B 1 335 ? 156.240 153.481 176.497 1.00 73.72 335 GLY B N 1
ATOM 6809 C CA . GLY B 1 335 ? 156.553 154.326 175.356 1.00 66.00 335 GLY B CA 1
ATOM 6810 C C . GLY B 1 335 ? 157.438 153.634 174.336 1.00 66.83 335 GLY B C 1
ATOM 6811 O O . GLY B 1 335 ? 157.211 153.745 173.126 1.00 76.30 335 GLY B O 1
ATOM 6812 N N . LEU B 1 336 ? 158.455 152.907 174.808 1.00 69.99 336 LEU B N 1
ATOM 6813 C CA . LEU B 1 336 ? 159.332 152.187 173.890 1.00 68.50 336 LEU B CA 1
ATOM 6814 C C . LEU B 1 336 ? 158.567 151.122 173.115 1.00 67.94 336 LEU B C 1
ATOM 6815 O O . LEU B 1 336 ? 158.838 150.893 171.931 1.00 67.98 336 LEU B O 1
ATOM 6820 N N . VAL B 1 337 ? 157.616 150.449 173.766 1.00 65.03 337 VAL B N 1
ATOM 6821 C CA . VAL B 1 337 ? 156.810 149.453 173.068 1.00 67.36 337 VAL B CA 1
ATOM 6822 C C . VAL B 1 337 ? 155.852 150.122 172.088 1.00 71.19 337 VAL B C 1
ATOM 6823 O O . VAL B 1 337 ? 155.664 149.646 170.962 1.00 75.98 337 VAL B O 1
ATOM 6827 N N . TRP B 1 338 ? 155.235 151.238 172.492 1.00 64.53 338 TRP B N 1
ATOM 6828 C CA . TRP B 1 338 ? 154.275 151.914 171.625 1.00 60.84 338 TRP B CA 1
ATOM 6829 C C . TRP B 1 338 ? 154.940 152.504 170.391 1.00 68.44 338 TRP B C 1
ATOM 6830 O O . TRP B 1 338 ? 154.284 152.658 169.355 1.00 79.57 338 TRP B O 1
ATOM 6841 N N . PHE B 1 339 ? 156.229 152.846 170.481 1.00 67.16 339 PHE B N 1
ATOM 6842 C CA . PHE B 1 339 ? 156.928 153.411 169.327 1.00 63.12 339 PHE B CA 1
ATOM 6843 C C . PHE B 1 339 ? 156.843 152.502 168.105 1.00 64.64 339 PHE B C 1
ATOM 6844 O O . PHE B 1 339 ? 156.863 152.990 166.970 1.00 63.54 339 PHE B O 1
ATOM 6852 N N . ALA B 1 340 ? 156.735 151.189 168.311 1.00 65.82 340 ALA B N 1
ATOM 6853 C CA . ALA B 1 340 ? 156.865 150.237 167.215 1.00 60.74 340 ALA B CA 1
ATOM 6854 C C . ALA B 1 340 ? 155.604 150.087 166.372 1.00 62.01 340 ALA B C 1
ATOM 6855 O O . ALA B 1 340 ? 155.688 149.556 165.261 1.00 71.93 340 ALA B O 1
ATOM 6857 N N . VAL B 1 341 ? 154.446 150.524 166.857 1.00 60.22 341 VAL B N 1
ATOM 6858 C CA . VAL B 1 341 ? 153.204 150.316 166.112 1.00 59.49 341 VAL B CA 1
ATOM 6859 C C . VAL B 1 341 ? 153.138 151.260 164.911 1.00 63.64 341 VAL B C 1
ATOM 6860 O O . VAL B 1 341 ? 153.109 150.778 163.766 1.00 57.22 341 VAL B O 1
ATOM 6864 N N . PRO B 1 342 ? 153.131 152.592 165.091 1.00 67.30 342 PRO B N 1
ATOM 6865 C CA . PRO B 1 342 ? 153.031 153.473 163.916 1.00 57.09 342 PRO B CA 1
ATOM 6866 C C . PRO B 1 342 ? 154.249 153.422 163.017 1.00 62.41 342 PRO B C 1
ATOM 6867 O O . PRO B 1 342 ? 154.165 153.863 161.867 1.00 66.99 342 PRO B O 1
ATOM 6871 N N . PHE B 1 343 ? 155.378 152.912 163.505 1.00 58.02 343 PHE B N 1
ATOM 6872 C CA . PHE B 1 343 ? 156.577 152.813 162.683 1.00 52.02 343 PHE B CA 1
ATOM 6873 C C . PHE B 1 343 ? 156.531 151.568 161.804 1.00 59.58 343 PHE B C 1
ATOM 6874 O O . PHE B 1 343 ? 156.566 151.661 160.571 1.00 61.85 343 PHE B O 1
ATOM 6882 N N . SER B 1 344 ? 156.427 150.392 162.429 1.00 61.24 344 SER B N 1
ATOM 6883 C CA . SER B 1 344 ? 156.421 149.143 161.674 1.00 59.42 344 SER B CA 1
ATOM 6884 C C . SER B 1 344 ? 155.195 149.033 160.779 1.00 63.87 344 SER B C 1
ATOM 6885 O O . SER B 1 344 ? 155.305 148.625 159.615 1.00 64.14 344 SER B O 1
ATOM 6888 N N . LEU B 1 345 ? 154.014 149.380 161.300 1.00 58.01 345 LEU B N 1
ATOM 6889 C CA . LEU B 1 345 ? 152.807 149.216 160.497 1.00 52.80 345 LEU B CA 1
ATOM 6890 C C . LEU B 1 345 ? 152.806 150.151 159.295 1.00 61.71 345 LEU B C 1
ATOM 6891 O O . LEU B 1 345 ? 152.407 149.753 158.196 1.00 64.38 345 LEU B O 1
ATOM 6896 N N . ALA B 1 346 ? 153.244 151.398 159.481 1.00 52.50 346 ALA B N 1
ATOM 6897 C CA . ALA B 1 346 ? 153.303 152.326 158.357 1.00 46.66 346 ALA B CA 1
ATOM 6898 C C . ALA B 1 346 ? 154.393 151.943 157.366 1.00 55.53 346 ALA B C 1
ATOM 6899 O O . ALA B 1 346 ? 154.228 152.157 156.160 1.00 53.81 346 ALA B O 1
ATOM 6901 N N . THR B 1 347 ? 155.513 151.394 157.844 1.00 55.84 347 THR B N 1
ATOM 6902 C CA . THR B 1 347 ? 156.548 150.928 156.927 1.00 57.15 347 THR B CA 1
ATOM 6903 C C . THR B 1 347 ? 156.053 149.761 156.084 1.00 58.96 347 THR B C 1
ATOM 6904 O O . THR B 1 347 ? 156.366 149.673 154.891 1.00 66.59 347 THR B O 1
ATOM 6908 N N . SER B 1 348 ? 155.283 148.852 156.684 1.00 57.39 348 SER B N 1
ATOM 6909 C CA . SER B 1 348 ? 154.794 147.691 155.946 1.00 49.15 348 SER B CA 1
ATOM 6910 C C . SER B 1 348 ? 153.652 148.062 155.004 1.00 56.69 348 SER B C 1
ATOM 6911 O O . SER B 1 348 ? 153.755 147.886 153.786 1.00 57.08 348 SER B O 1
ATOM 6914 N N . LEU B 1 349 ? 152.551 148.580 155.554 1.00 59.25 349 LEU B N 1
ATOM 6915 C CA . LEU B 1 349 ? 151.353 148.830 154.762 1.00 60.85 349 LEU B CA 1
ATOM 6916 C C . LEU B 1 349 ? 151.439 150.095 153.920 1.00 56.70 349 LEU B C 1
ATOM 6917 O O . LEU B 1 349 ? 150.671 150.233 152.964 1.00 56.54 349 LEU B O 1
ATOM 6922 N N . GLY B 1 350 ? 152.344 151.014 154.243 1.00 56.75 350 GLY B N 1
ATOM 6923 C CA . GLY B 1 350 ? 152.443 152.257 153.504 1.00 58.47 350 GLY B CA 1
ATOM 6924 C C . GLY B 1 350 ? 153.359 152.174 152.302 1.00 53.31 350 GLY B C 1
ATOM 6925 O O . GLY B 1 350 ? 153.009 152.638 151.214 1.00 54.76 350 GLY B O 1
ATOM 6926 N N . LEU B 1 351 ? 154.544 151.590 152.489 1.00 47.36 351 LEU B N 1
ATOM 6927 C CA . LEU B 1 351 ? 155.473 151.399 151.384 1.00 45.42 351 LEU B CA 1
ATOM 6928 C C . LEU B 1 351 ? 155.078 150.238 150.482 1.00 49.06 351 LEU B C 1
ATOM 6929 O O . LEU B 1 351 ? 155.552 150.168 149.345 1.00 60.27 351 LEU B O 1
ATOM 6934 N N . GLY B 1 352 ? 154.229 149.327 150.964 1.00 60.04 352 GLY B N 1
ATOM 6935 C CA . GLY B 1 352 ? 153.749 148.239 150.132 1.00 49.73 352 GLY B CA 1
ATOM 6936 C C . GLY B 1 352 ? 152.681 148.637 149.140 1.00 54.72 352 GLY B C 1
ATOM 6937 O O . GLY B 1 352 ? 152.453 147.911 148.168 1.00 62.14 352 GLY B O 1
ATOM 6938 N N . ALA B 1 353 ? 152.012 149.768 149.368 1.00 56.38 353 ALA B N 1
ATOM 6939 C CA . ALA B 1 353 ? 151.047 150.272 148.400 1.00 55.54 353 ALA B CA 1
ATOM 6940 C C . ALA B 1 353 ? 151.731 150.920 147.203 1.00 59.01 353 ALA B C 1
ATOM 6941 O O . ALA B 1 353 ? 151.220 150.834 146.081 1.00 56.48 353 ALA B O 1
ATOM 6943 N N . LEU B 1 354 ? 152.875 151.573 147.420 1.00 56.71 354 LEU B N 1
ATOM 6944 C CA . LEU B 1 354 ? 153.624 152.148 146.308 1.00 51.57 354 LEU B CA 1
ATOM 6945 C C . LEU B 1 354 ? 154.298 151.063 145.478 1.00 62.59 354 LEU B C 1
ATOM 6946 O O . LEU B 1 354 ? 154.319 151.138 144.245 1.00 67.76 354 LEU B O 1
ATOM 6951 N N . ALA B 1 355 ? 154.859 150.047 146.138 1.00 66.89 355 ALA B N 1
ATOM 6952 C CA . ALA B 1 355 ? 155.531 148.967 145.427 1.00 59.59 355 ALA B CA 1
ATOM 6953 C C . ALA B 1 355 ? 154.567 148.114 144.613 1.00 64.43 355 ALA B C 1
ATOM 6954 O O . ALA B 1 355 ? 154.983 147.509 143.621 1.00 72.99 355 ALA B O 1
ATOM 6956 N N . LEU B 1 356 ? 153.298 148.049 145.008 1.00 61.54 356 LEU B N 1
ATOM 6957 C CA . LEU B 1 356 ? 152.305 147.262 144.291 1.00 62.18 356 LEU B CA 1
ATOM 6958 C C . LEU B 1 356 ? 151.650 148.023 143.147 1.00 67.90 356 LEU B C 1
ATOM 6959 O O . LEU B 1 356 ? 150.912 147.412 142.367 1.00 73.02 356 LEU B O 1
ATOM 6964 N N . ASP B 1 357 ? 151.902 149.329 143.031 1.00 77.53 357 ASP B N 1
ATOM 6965 C CA . ASP B 1 357 ? 151.304 150.173 141.995 1.00 75.61 357 ASP B CA 1
ATOM 6966 C C . ASP B 1 357 ? 149.778 150.151 142.087 1.00 79.77 357 ASP B C 1
ATOM 6967 O O . ASP B 1 357 ? 149.077 149.731 141.165 1.00 81.81 357 ASP B O 1
ATOM 6972 N N . LEU B 1 358 ? 149.263 150.596 143.231 1.00 67.06 358 LEU B N 1
ATOM 6973 C CA . LEU B 1 358 ? 147.816 150.650 143.384 1.00 61.17 358 LEU B CA 1
ATOM 6974 C C . LEU B 1 358 ? 147.297 152.031 142.994 1.00 65.80 358 LEU B C 1
ATOM 6975 O O . LEU B 1 358 ? 147.943 153.041 143.285 1.00 72.21 358 LEU B O 1
ATOM 6980 N N . PRO B 1 359 ? 146.132 152.112 142.333 1.00 62.07 359 PRO B N 1
ATOM 6981 C CA . PRO B 1 359 ? 145.590 153.395 141.866 1.00 60.58 359 PRO B CA 1
ATOM 6982 C C . PRO B 1 359 ? 144.941 154.233 142.968 1.00 61.93 359 PRO B C 1
ATOM 6983 O O . PRO B 1 359 ? 143.828 154.736 142.818 1.00 66.04 359 PRO B O 1
ATOM 6987 N N . ILE B 1 360 ? 145.651 154.386 144.085 1.00 56.49 360 ILE B N 1
ATOM 6988 C CA . ILE B 1 360 ? 145.165 155.214 145.182 1.00 61.46 360 ILE B CA 1
ATOM 6989 C C . ILE B 1 360 ? 145.269 156.681 144.791 1.00 60.56 360 ILE B C 1
ATOM 6990 O O . ILE B 1 360 ? 146.300 157.131 144.275 1.00 64.87 360 ILE B O 1
ATOM 6995 N N . SER B 1 361 ? 144.199 157.433 145.027 1.00 53.37 361 SER B N 1
ATOM 6996 C CA . SER B 1 361 ? 144.183 158.866 144.777 1.00 53.90 361 SER B CA 1
ATOM 6997 C C . SER B 1 361 ? 144.505 159.629 146.057 1.00 55.42 361 SER B C 1
ATOM 6998 O O . SER B 1 361 ? 144.500 159.078 147.159 1.00 68.72 361 SER B O 1
ATOM 7001 N N . LYS B 1 362 ? 144.798 160.921 145.898 1.00 59.00 362 LYS B N 1
ATOM 7002 C CA . LYS B 1 362 ? 145.181 161.736 147.047 1.00 60.30 362 LYS B CA 1
ATOM 7003 C C . LYS B 1 362 ? 144.014 161.935 148.006 1.00 58.74 362 LYS B C 1
ATOM 7004 O O . LYS B 1 362 ? 144.186 161.844 149.227 1.00 58.42 362 LYS B O 1
ATOM 7010 N N . ASP B 1 363 ? 142.821 162.214 147.477 1.00 63.16 363 ASP B N 1
ATOM 7011 C CA . ASP B 1 363 ? 141.654 162.375 148.339 1.00 63.25 363 ASP B CA 1
ATOM 7012 C C . ASP B 1 363 ? 141.315 161.076 149.056 1.00 67.58 363 ASP B C 1
ATOM 7013 O O . ASP B 1 363 ? 140.951 161.087 150.237 1.00 72.66 363 ASP B O 1
ATOM 7018 N N . GLU B 1 364 ? 141.418 159.948 148.353 1.00 66.15 364 GLU B N 1
ATOM 7019 C CA . GLU B 1 364 ? 141.151 158.653 148.970 1.00 56.40 364 GLU B CA 1
ATOM 7020 C C . GLU B 1 364 ? 142.168 158.336 150.058 1.00 58.63 364 GLU B C 1
ATOM 7021 O O . GLU B 1 364 ? 141.808 157.818 151.121 1.00 62.10 364 GLU B O 1
ATOM 7027 N N . ALA B 1 365 ? 143.445 158.632 149.807 1.00 56.72 365 ALA B N 1
ATOM 7028 C CA . ALA B 1 365 ? 144.475 158.382 150.809 1.00 44.85 365 ALA B CA 1
ATOM 7029 C C . ALA B 1 365 ? 144.334 159.311 152.006 1.00 53.08 365 ALA B C 1
ATOM 7030 O O . ALA B 1 365 ? 144.692 158.931 153.126 1.00 60.84 365 ALA B O 1
ATOM 7032 N N . ASP B 1 366 ? 143.828 160.528 151.790 1.00 64.23 366 ASP B N 1
ATOM 7033 C CA . ASP B 1 366 ? 143.622 161.453 152.900 1.00 51.11 366 ASP B CA 1
ATOM 7034 C C . ASP B 1 366 ? 142.607 160.905 153.892 1.00 55.23 366 ASP B C 1
ATOM 7035 O O . ASP B 1 366 ? 142.815 160.979 155.107 1.00 51.85 366 ASP B O 1
ATOM 7040 N N . ARG B 1 367 ? 141.514 160.324 153.393 1.00 55.93 367 ARG B N 1
ATOM 7041 C CA . ARG B 1 367 ? 140.433 159.844 154.246 1.00 52.01 367 ARG B CA 1
ATOM 7042 C C . ARG B 1 367 ? 140.847 158.689 155.149 1.00 61.03 367 ARG B C 1
ATOM 7043 O O . ARG B 1 367 ? 140.107 158.362 156.082 1.00 56.24 367 ARG B O 1
ATOM 7051 N N . GLY B 1 368 ? 141.992 158.067 154.899 1.00 65.17 368 GLY B N 1
ATOM 7052 C CA . GLY B 1 368 ? 142.448 156.944 155.681 1.00 43.48 368 GLY B CA 1
ATOM 7053 C C . GLY B 1 368 ? 142.257 155.593 155.035 1.00 52.22 368 GLY B C 1
ATOM 7054 O O . GLY B 1 368 ? 142.067 154.606 155.753 1.00 52.49 368 GLY B O 1
ATOM 7055 N N . LEU B 1 369 ? 142.307 155.512 153.705 1.00 45.38 369 LEU B N 1
ATOM 7056 C CA . LEU B 1 369 ? 141.978 154.294 152.977 1.00 36.50 369 LEU B CA 1
ATOM 7057 C C . LEU B 1 369 ? 143.201 153.635 152.347 1.00 40.46 369 LEU B C 1
ATOM 7058 O O . LEU B 1 369 ? 143.065 152.895 151.370 1.00 45.07 369 LEU B O 1
ATOM 7063 N N . VAL B 1 370 ? 144.392 153.896 152.876 1.00 52.51 370 VAL B N 1
ATOM 7064 C CA . VAL B 1 370 ? 145.613 153.255 152.390 1.00 38.92 370 VAL B CA 1
ATOM 7065 C C . VAL B 1 370 ? 145.777 151.856 152.987 1.00 51.19 370 VAL B C 1
ATOM 7066 O O . VAL B 1 370 ? 146.065 150.916 152.231 1.00 61.94 370 VAL B O 1
ATOM 7070 N N . PRO B 1 371 ? 145.624 151.647 154.297 1.00 55.82 371 PRO B N 1
ATOM 7071 C CA . PRO B 1 371 ? 145.815 150.292 154.852 1.00 38.27 371 PRO B CA 1
ATOM 7072 C C . PRO B 1 371 ? 144.803 149.283 154.326 1.00 52.82 371 PRO B C 1
ATOM 7073 O O . PRO B 1 371 ? 145.195 148.154 153.992 1.00 59.64 371 PRO B O 1
ATOM 7077 N N . PRO B 1 372 ? 143.496 149.608 154.259 1.00 60.98 372 PRO B N 1
ATOM 7078 C CA . PRO B 1 372 ? 142.557 148.607 153.715 1.00 56.12 372 PRO B CA 1
ATOM 7079 C C . PRO B 1 372 ? 142.864 148.189 152.288 1.00 58.08 372 PRO B C 1
ATOM 7080 O O . PRO B 1 372 ? 142.675 147.017 151.939 1.00 62.00 372 PRO B O 1
ATOM 7084 N N . ALA B 1 373 ? 143.339 149.111 151.450 1.00 51.25 373 ALA B N 1
ATOM 7085 C CA . ALA B 1 373 ? 143.657 148.763 150.069 1.00 52.98 373 ALA B CA 1
ATOM 7086 C C . ALA B 1 373 ? 144.784 147.739 150.005 1.00 56.53 373 ALA B C 1
ATOM 7087 O O . ALA B 1 373 ? 144.692 146.740 149.282 1.00 57.17 373 ALA B O 1
ATOM 7089 N N . THR B 1 374 ? 145.857 147.971 150.764 1.00 54.52 374 THR B N 1
ATOM 7090 C CA . THR B 1 374 ? 146.963 147.020 150.800 1.00 54.69 374 THR B CA 1
ATOM 7091 C C . THR B 1 374 ? 146.523 145.686 151.387 1.00 57.89 374 THR B C 1
ATOM 7092 O O . THR B 1 374 ? 146.931 144.623 150.904 1.00 62.29 374 THR B O 1
ATOM 7096 N N . ALA B 1 375 ? 145.696 145.721 152.435 1.00 55.09 375 ALA B N 1
ATOM 7097 C CA . ALA B 1 375 ? 145.224 144.481 153.045 1.00 48.60 375 ALA B CA 1
ATOM 7098 C C . ALA B 1 375 ? 144.396 143.659 152.064 1.00 54.00 375 ALA B C 1
ATOM 7099 O O . ALA B 1 375 ? 144.513 142.430 152.021 1.00 61.76 375 ALA B O 1
ATOM 7101 N N . ILE B 1 376 ? 143.544 144.318 151.277 1.00 63.35 376 ILE B N 1
ATOM 7102 C CA . ILE B 1 376 ? 142.772 143.607 150.261 1.00 61.23 376 ILE B CA 1
ATOM 7103 C C . ILE B 1 376 ? 143.687 143.066 149.169 1.00 61.86 376 ILE B C 1
ATOM 7104 O O . ILE B 1 376 ? 143.527 141.926 148.717 1.00 74.19 376 ILE B O 1
ATOM 7109 N N . ALA B 1 377 ? 144.652 143.872 148.722 1.00 64.27 377 ALA B N 1
ATOM 7110 C CA . ALA B 1 377 ? 145.512 143.452 147.619 1.00 66.45 377 ALA B CA 1
ATOM 7111 C C . ALA B 1 377 ? 146.381 142.258 148.003 1.00 67.60 377 ALA B C 1
ATOM 7112 O O . ALA B 1 377 ? 146.580 141.345 147.194 1.00 66.59 377 ALA B O 1
ATOM 7114 N N . LEU B 1 378 ? 146.906 142.244 149.227 1.00 71.74 378 LEU B N 1
ATOM 7115 C CA . LEU B 1 378 ? 147.856 141.214 149.627 1.00 66.37 378 LEU B CA 1
ATOM 7116 C C . LEU B 1 378 ? 147.204 140.017 150.306 1.00 68.57 378 LEU B C 1
ATOM 7117 O O . LEU B 1 378 ? 147.674 138.887 150.131 1.00 71.80 378 LEU B O 1
ATOM 7122 N N . MET B 1 379 ? 146.139 140.231 151.073 1.00 77.32 379 MET B N 1
ATOM 7123 C CA . MET B 1 379 ? 145.529 139.181 151.884 1.00 76.22 379 MET B CA 1
ATOM 7124 C C . MET B 1 379 ? 144.012 139.215 151.729 1.00 74.73 379 MET B C 1
ATOM 7125 O O . MET B 1 379 ? 143.263 139.223 152.706 1.00 79.29 379 MET B O 1
ATOM 7130 N N . GLY B 1 380 ? 143.549 139.244 150.479 1.00 76.40 380 GLY B N 1
ATOM 7131 C CA . GLY B 1 380 ? 142.148 139.434 150.146 1.00 78.33 380 GLY B CA 1
ATOM 7132 C C . GLY B 1 380 ? 141.135 138.648 150.955 1.00 88.30 380 GLY B C 1
ATOM 7133 O O . GLY B 1 380 ? 141.251 137.428 151.100 1.00 92.30 380 GLY B O 1
ATOM 7134 N N . LYS B 1 381 ? 140.146 139.357 151.501 1.00 84.54 381 LYS B N 1
ATOM 7135 C CA . LYS B 1 381 ? 139.007 138.839 152.259 1.00 84.97 381 LYS B CA 1
ATOM 7136 C C . LYS B 1 381 ? 139.401 138.253 153.609 1.00 87.43 381 LYS B C 1
ATOM 7137 O O . LYS B 1 381 ? 138.517 137.859 154.376 1.00 82.87 381 LYS B O 1
ATOM 7143 N N . SER B 1 382 ? 140.686 138.190 153.932 1.00 88.60 382 SER B N 1
ATOM 7144 C CA . SER B 1 382 ? 141.144 137.732 155.237 1.00 81.41 382 SER B CA 1
ATOM 7145 C C . SER B 1 382 ? 141.923 138.794 155.991 1.00 81.80 382 SER B C 1
ATOM 7146 O O . SER B 1 382 ? 141.823 138.872 157.217 1.00 82.95 382 SER B O 1
ATOM 7149 N N . GLY B 1 383 ? 142.704 139.618 155.287 1.00 76.49 383 GLY B N 1
ATOM 7150 C CA . GLY B 1 383 ? 143.317 140.771 155.913 1.00 68.64 383 GLY B CA 1
ATOM 7151 C C . GLY B 1 383 ? 142.362 141.914 156.162 1.00 73.98 383 GLY B C 1
ATOM 7152 O O . GLY B 1 383 ? 142.619 142.741 157.042 1.00 83.99 383 GLY B O 1
ATOM 7153 N N . SER B 1 384 ? 141.260 141.977 155.409 1.00 71.75 384 SER B N 1
ATOM 7154 C CA . SER B 1 384 ? 140.265 143.018 155.636 1.00 70.87 384 SER B CA 1
ATOM 7155 C C . SER B 1 384 ? 139.581 142.846 156.987 1.00 70.67 384 SER B C 1
ATOM 7156 O O . SER B 1 384 ? 139.401 143.821 157.723 1.00 75.82 384 SER B O 1
ATOM 7159 N N . LEU B 1 385 ? 139.198 141.614 157.333 1.00 66.22 385 LEU B N 1
ATOM 7160 C CA . LEU B 1 385 ? 138.584 141.368 158.636 1.00 66.57 385 LEU B CA 1
ATOM 7161 C C . LEU B 1 385 ? 139.566 141.633 159.771 1.00 73.19 385 LEU B C 1
ATOM 7162 O O . LEU B 1 385 ? 139.194 142.203 160.805 1.00 78.72 385 LEU B O 1
ATOM 7167 N N . LEU B 1 386 ? 140.825 141.223 159.595 1.00 69.37 386 LEU B N 1
ATOM 7168 C CA . LEU B 1 386 ? 141.843 141.476 160.609 1.00 66.46 386 LEU B CA 1
ATOM 7169 C C . LEU B 1 386 ? 142.055 142.971 160.814 1.00 65.48 386 LEU B C 1
ATOM 7170 O O . LEU B 1 386 ? 142.145 143.445 161.955 1.00 77.47 386 LEU B O 1
ATOM 7175 N N . LEU B 1 387 ? 142.121 143.735 159.722 1.00 57.89 387 LEU B N 1
ATOM 7176 C CA . LEU B 1 387 ? 142.300 145.176 159.845 1.00 64.96 387 LEU B CA 1
ATOM 7177 C C . LEU B 1 387 ? 141.074 145.836 160.462 1.00 70.89 387 LEU B C 1
ATOM 7178 O O . LEU B 1 387 ? 141.204 146.782 161.243 1.00 78.95 387 LEU B O 1
ATOM 7183 N N . LEU B 1 388 ? 139.875 145.356 160.123 1.00 65.11 388 LEU B N 1
ATOM 7184 C CA . LEU B 1 388 ? 138.668 145.893 160.742 1.00 59.41 388 LEU B CA 1
ATOM 7185 C C . LEU B 1 388 ? 138.673 145.663 162.247 1.00 70.01 388 LEU B C 1
ATOM 7186 O O . LEU B 1 388 ? 138.338 146.566 163.022 1.00 75.18 388 LEU B O 1
ATOM 7191 N N . THR B 1 389 ? 139.052 144.458 162.680 1.00 73.56 389 THR B N 1
ATOM 7192 C CA . THR B 1 389 ? 139.115 144.171 164.111 1.00 67.49 389 THR B CA 1
ATOM 7193 C C . THR B 1 389 ? 140.150 145.052 164.800 1.00 70.02 389 THR B C 1
ATOM 7194 O O . THR B 1 389 ? 139.887 145.630 165.865 1.00 85.79 389 THR B O 1
ATOM 7198 N N . MET B 1 390 ? 141.334 145.179 164.195 1.00 63.61 390 MET B N 1
ATOM 7199 C CA . MET B 1 390 ? 142.393 145.988 164.789 1.00 61.90 390 MET B CA 1
ATOM 7200 C C . MET B 1 390 ? 141.983 147.454 164.884 1.00 69.22 390 MET B C 1
ATOM 7201 O O . MET B 1 390 ? 142.278 148.125 165.879 1.00 74.68 390 MET B O 1
ATOM 7206 N N . LEU B 1 391 ? 141.297 147.968 163.861 1.00 63.28 391 LEU B N 1
ATOM 7207 C CA . LEU B 1 391 ? 140.869 149.362 163.874 1.00 65.34 391 LEU B CA 1
ATOM 7208 C C . LEU B 1 391 ? 139.757 149.594 164.888 1.00 61.78 391 LEU B C 1
ATOM 72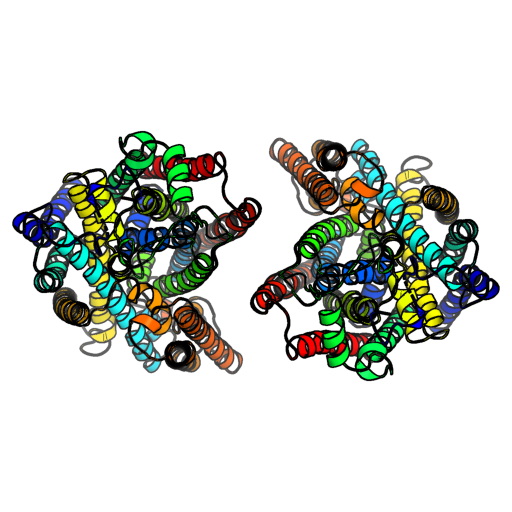09 O O . LEU B 1 391 ? 139.774 150.594 165.615 1.00 70.32 391 LEU B O 1
ATOM 7214 N N . PHE B 1 392 ? 138.782 148.688 164.956 1.00 63.10 392 PHE B N 1
ATOM 7215 C CA . PHE B 1 392 ? 137.656 148.899 165.853 1.00 67.67 392 PHE B CA 1
ATOM 7216 C C . PHE B 1 392 ? 138.012 148.676 167.315 1.00 72.49 392 PHE B C 1
ATOM 7217 O O . PHE B 1 392 ? 137.367 149.271 168.183 1.00 71.48 392 PHE B O 1
ATOM 7225 N N . MET B 1 393 ? 139.031 147.864 167.611 1.00 74.28 393 MET B N 1
ATOM 7226 C CA . MET B 1 393 ? 139.537 147.815 168.980 1.00 70.52 393 MET B CA 1
ATOM 7227 C C . MET B 1 393 ? 139.978 149.198 169.442 1.00 72.34 393 MET B C 1
ATOM 7228 O O . MET B 1 393 ? 139.557 149.680 170.503 1.00 73.65 393 MET B O 1
ATOM 7233 N N . ALA B 1 394 ? 140.814 149.862 168.640 1.00 63.64 394 ALA B N 1
ATOM 7234 C CA . ALA B 1 394 ? 141.273 151.203 168.982 1.00 60.38 394 ALA B CA 1
ATOM 7235 C C . ALA B 1 394 ? 140.118 152.193 169.007 1.00 59.89 394 ALA B C 1
ATOM 7236 O O . ALA B 1 394 ? 140.063 153.067 169.878 1.00 63.05 394 ALA B O 1
ATOM 7238 N N . VAL B 1 395 ? 139.188 152.075 168.058 1.00 61.59 395 VAL B N 1
ATOM 7239 C CA . VAL B 1 395 ? 138.053 152.996 168.008 1.00 62.40 395 VAL B CA 1
ATOM 7240 C C . VAL B 1 395 ? 137.244 152.910 169.296 1.00 55.49 395 VAL B C 1
ATOM 7241 O O . VAL B 1 395 ? 136.946 153.928 169.929 1.00 59.49 395 VAL B O 1
ATOM 7245 N N . THR B 1 396 ? 136.898 151.691 169.716 1.00 63.97 396 THR B N 1
ATOM 7246 C CA . THR B 1 396 ? 136.108 151.514 170.930 1.00 61.13 396 THR B CA 1
ATOM 7247 C C . THR B 1 396 ? 136.878 151.976 172.163 1.00 64.61 396 THR B C 1
ATOM 7248 O O . THR B 1 396 ? 136.340 152.699 173.012 1.00 66.09 396 THR B O 1
ATOM 7252 N N . SER B 1 397 ? 138.152 151.582 172.269 1.00 66.81 397 SER B N 1
ATOM 7253 C CA . SER B 1 397 ? 138.937 151.927 173.449 1.00 56.87 397 SER B CA 1
ATOM 7254 C C . SER B 1 397 ? 139.109 153.434 173.586 1.00 67.95 397 SER B C 1
ATOM 7255 O O . SER B 1 397 ? 138.989 153.980 174.689 1.00 71.53 397 SER B O 1
ATOM 7258 N N . ALA B 1 398 ? 139.391 154.128 172.483 1.00 64.03 398 ALA B N 1
ATOM 7259 C CA . ALA B 1 398 ? 139.596 155.568 172.542 1.00 54.15 398 ALA B CA 1
ATOM 7260 C C . ALA B 1 398 ? 138.288 156.336 172.677 1.00 58.88 398 ALA B C 1
ATOM 7261 O O . ALA B 1 398 ? 138.259 157.377 173.340 1.00 64.80 398 ALA B O 1
ATOM 7263 N N . GLY B 1 399 ? 137.202 155.855 172.068 1.00 58.45 399 GLY B N 1
ATOM 7264 C CA . GLY B 1 399 ? 135.932 156.541 172.197 1.00 51.33 399 GLY B CA 1
ATOM 7265 C C . GLY B 1 399 ? 135.314 156.397 173.570 1.00 62.24 399 GLY B C 1
ATOM 7266 O O . GLY B 1 399 ? 134.601 157.293 174.027 1.00 67.95 399 GLY B O 1
ATOM 7267 N N . SER B 1 400 ? 135.566 155.271 174.241 1.00 70.43 400 SER B N 1
ATOM 7268 C CA . SER B 1 400 ? 135.088 155.124 175.611 1.00 63.83 400 SER B CA 1
ATOM 7269 C C . SER B 1 400 ? 135.781 156.111 176.543 1.00 61.08 400 SER B C 1
ATOM 7270 O O . SER B 1 400 ? 135.167 156.622 177.486 1.00 62.91 400 SER B O 1
ATOM 7273 N N . SER B 1 401 ? 137.062 156.392 176.293 1.00 60.26 401 SER B N 1
ATOM 7274 C CA . SER B 1 401 ? 137.786 157.362 177.108 1.00 63.14 401 SER B CA 1
ATOM 7275 C C . SER B 1 401 ? 137.303 158.783 176.843 1.00 59.13 401 SER B C 1
ATOM 7276 O O . SER B 1 401 ? 137.231 159.600 177.768 1.00 61.60 401 SER B O 1
ATOM 7279 N N . GLU B 1 402 ? 136.983 159.103 175.588 1.00 70.35 402 GLU B N 1
ATOM 7280 C CA . GLU B 1 402 ? 136.477 160.436 175.270 1.00 60.24 402 GLU B CA 1
ATOM 7281 C C . GLU B 1 402 ? 135.105 160.671 175.886 1.00 67.95 402 GLU B C 1
ATOM 7282 O O . GLU B 1 402 ? 134.801 161.786 176.323 1.00 71.67 402 GLU B O 1
ATOM 7288 N N . LEU B 1 403 ? 134.256 159.641 175.913 1.00 75.12 403 LEU B N 1
ATOM 7289 C CA . LEU B 1 403 ? 132.945 159.792 176.533 1.00 68.97 403 LEU B CA 1
ATOM 7290 C C . LEU B 1 403 ? 133.069 160.080 178.022 1.00 61.56 403 LEU B C 1
ATOM 7291 O O . LEU B 1 403 ? 132.374 160.956 178.548 1.00 69.27 403 LEU B O 1
ATOM 7296 N N . ILE B 1 404 ? 133.995 159.431 178.721 1.00 67.08 404 ILE B N 1
ATOM 7297 C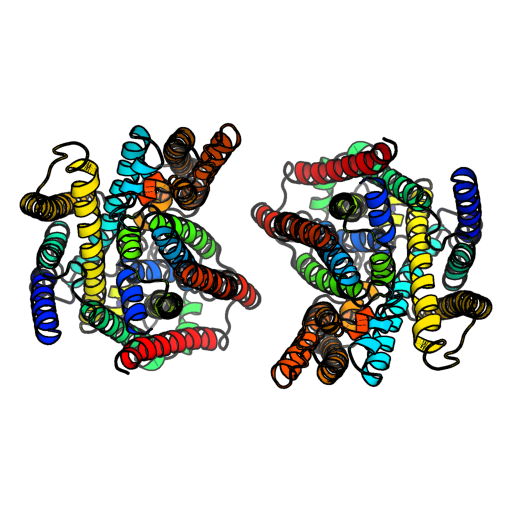 CA . ILE B 1 404 ? 134.198 159.719 180.174 1.00 68.27 404 ILE B CA 1
ATOM 7298 C C . ILE B 1 404 ? 135.234 160.830 180.397 1.00 74.53 404 ILE B C 1
ATOM 7299 O O . ILE B 1 404 ? 136.008 160.709 181.352 1.00 76.93 404 ILE B O 1
ATOM 7304 N N . ALA B 1 405 ? 135.282 161.858 179.551 1.00 73.16 405 ALA B N 1
ATOM 7305 C CA . ALA B 1 405 ? 136.147 162.997 179.814 1.00 67.11 405 ALA B CA 1
ATOM 7306 C C . ALA B 1 405 ? 135.235 164.234 179.871 1.00 73.17 405 ALA B C 1
ATOM 7307 O O . ALA B 1 405 ? 135.615 165.296 180.372 1.00 84.55 405 ALA B O 1
ATOM 7309 N N . VAL B 1 406 ? 134.027 164.064 179.335 1.00 70.52 406 VAL B N 1
ATOM 7310 C CA . VAL B 1 406 ? 133.046 165.129 179.258 1.00 68.97 406 VAL B CA 1
ATOM 7311 C C . VAL B 1 406 ? 131.906 164.932 180.249 1.00 75.41 406 VAL B C 1
ATOM 7312 O O . VAL B 1 406 ? 131.350 165.921 180.740 1.00 84.25 406 VAL B O 1
ATOM 7316 N N . SER B 1 407 ? 131.546 163.685 180.564 1.00 77.79 407 SER B N 1
ATOM 7317 C CA . SER B 1 407 ? 130.584 163.447 181.632 1.00 77.25 407 SER B CA 1
ATOM 7318 C C . SER B 1 407 ? 131.133 163.919 182.970 1.00 78.92 407 SER B C 1
ATOM 7319 O O . SER B 1 407 ? 130.413 164.534 183.763 1.00 80.89 407 SER B O 1
ATOM 7322 N N . SER B 1 408 ? 132.414 163.649 183.235 1.00 84.17 408 SER B N 1
ATOM 7323 C CA . SER B 1 408 ? 133.041 164.165 184.447 1.00 86.04 408 SER B CA 1
ATOM 7324 C C . SER B 1 408 ? 133.157 165.683 184.403 1.00 84.61 408 SER B C 1
ATOM 7325 O O . SER B 1 408 ? 132.909 166.359 185.408 1.00 91.05 408 SER B O 1
ATOM 7328 N N . LEU B 1 409 ? 133.526 166.234 183.244 1.00 76.16 409 LEU B N 1
ATOM 7329 C CA . LEU B 1 409 ? 133.600 167.684 183.097 1.00 74.86 409 LEU B CA 1
ATOM 7330 C C . LEU B 1 409 ? 132.256 168.332 183.399 1.00 78.68 409 LEU B C 1
ATOM 7331 O O . LEU B 1 409 ? 132.172 169.277 184.191 1.00 88.11 409 LEU B O 1
ATOM 7336 N N . PHE B 1 410 ? 131.186 167.817 182.790 1.00 85.23 410 PHE B N 1
ATOM 7337 C CA . PHE B 1 410 ? 129.859 168.377 183.016 1.00 83.42 410 PHE B CA 1
ATOM 7338 C C . PHE B 1 410 ? 129.409 168.189 184.460 1.00 86.59 410 PHE B C 1
ATOM 7339 O O . PHE B 1 410 ? 128.819 169.096 185.057 1.00 91.52 410 PHE B O 1
ATOM 7347 N N . THR B 1 411 ? 129.676 167.018 185.042 1.00 82.91 411 THR B N 1
ATOM 7348 C CA . THR B 1 411 ? 129.135 166.700 186.356 1.00 83.55 411 THR B CA 1
ATOM 7349 C C . THR B 1 411 ? 129.935 167.306 187.501 1.00 89.07 411 THR B C 1
ATOM 7350 O O . THR B 1 411 ? 129.432 167.348 188.628 1.00 92.43 411 THR B O 1
ATOM 7354 N N . TYR B 1 412 ? 131.160 167.776 187.252 1.00 88.61 412 TYR B N 1
ATOM 7355 C CA . TYR B 1 412 ? 131.967 168.362 188.309 1.00 89.22 412 TYR B CA 1
ATOM 7356 C C . TYR B 1 412 ? 132.299 169.832 188.107 1.00 93.28 412 TYR B C 1
ATOM 7357 O O . TYR B 1 412 ? 132.649 170.499 189.084 1.00 99.80 412 TYR B O 1
ATOM 7366 N N . ASP B 1 413 ? 132.197 170.357 186.886 1.00 88.43 413 ASP B N 1
ATOM 7367 C CA . ASP B 1 413 ? 132.566 171.736 186.615 1.00 86.54 413 ASP B CA 1
ATOM 7368 C C . ASP B 1 413 ? 131.407 172.610 186.165 1.00 89.51 413 ASP B C 1
ATOM 7369 O O . ASP B 1 413 ? 131.591 173.825 186.038 1.00 100.26 413 ASP B O 1
ATOM 7374 N N . ILE B 1 414 ? 130.229 172.042 185.918 1.00 85.98 414 ILE B N 1
ATOM 7375 C CA . ILE B 1 414 ? 129.078 172.835 185.506 1.00 88.55 414 ILE B CA 1
ATOM 7376 C C . ILE B 1 414 ? 127.910 172.564 186.445 1.00 90.81 414 ILE B C 1
ATOM 7377 O O . ILE B 1 414 ? 127.347 173.493 187.034 1.00 93.40 414 ILE B O 1
ATOM 7382 N N . TYR B 1 415 ? 127.538 171.291 186.589 1.00 95.22 415 TYR B N 1
ATOM 7383 C CA . TYR B 1 415 ? 126.373 170.949 187.398 1.00 94.39 415 TYR B CA 1
ATOM 7384 C C . TYR B 1 415 ? 126.641 171.164 188.883 1.00 97.06 415 TYR B C 1
ATOM 7385 O O . TYR B 1 415 ? 125.827 171.770 189.589 1.00 100.05 415 TYR B O 1
ATOM 7394 N N . ARG B 1 416 ? 127.777 170.671 189.377 1.00 98.62 416 ARG B N 1
ATOM 7395 C CA . ARG B 1 416 ? 128.045 170.752 190.808 1.00 99.87 416 ARG B CA 1
ATOM 7396 C C . ARG B 1 416 ? 128.435 172.165 191.225 1.00 104.02 416 ARG B C 1
ATOM 7397 O O . ARG B 1 416 ? 128.076 172.616 192.318 1.00 105.60 416 ARG B O 1
ATOM 7405 N N . THR B 1 417 ? 129.164 172.880 190.368 1.00 102.95 417 THR B N 1
ATOM 7406 C CA . THR B 1 417 ? 129.633 174.213 190.729 1.00 102.65 417 THR B CA 1
ATOM 7407 C C . THR B 1 417 ? 128.551 175.265 190.510 1.00 102.54 417 THR B C 1
ATOM 7408 O O . THR B 1 417 ? 128.223 176.028 191.424 1.00 101.91 417 THR B O 1
ATOM 7412 N N . TYR B 1 418 ? 127.757 175.202 189.452 1.00 98.28 418 TYR B N 1
ATOM 7413 C CA . TYR B 1 418 ? 126.806 176.315 189.205 1.00 95.65 418 TYR B CA 1
ATOM 7414 C C . TYR B 1 418 ? 125.323 175.936 189.320 1.00 97.69 418 TYR B C 1
ATOM 7415 O O . TYR B 1 418 ? 124.624 176.722 189.939 1.00 99.09 418 TYR B O 1
ATOM 7424 N N . ILE B 1 419 ? 124.839 174.820 188.772 1.00 30.00 419 ILE B N 1
ATOM 7425 C CA . ILE B 1 419 ? 123.374 174.494 188.737 1.00 30.00 419 ILE B CA 1
ATOM 7426 C C . ILE B 1 419 ? 122.831 174.003 190.079 1.00 30.00 419 ILE B C 1
ATOM 7427 O O . ILE B 1 419 ? 121.715 174.392 190.416 1.00 30.00 419 ILE B O 1
ATOM 7432 N N . ASN B 1 420 ? 123.565 173.171 190.803 1.00 30.00 420 ASN B N 1
ATOM 7433 C CA . ASN B 1 420 ? 123.136 172.677 192.132 1.00 30.00 420 ASN B CA 1
ATOM 7434 C C . ASN B 1 420 ? 124.390 172.305 192.902 1.00 30.00 420 ASN B C 1
ATOM 7435 O O . ASN B 1 420 ? 124.994 171.299 192.561 1.00 30.00 420 ASN B O 1
ATOM 7440 N N . PRO B 1 421 ? 124.859 173.081 193.902 1.00 30.00 421 PRO B N 1
ATOM 7441 C CA . PRO B 1 421 ? 126.127 172.791 194.553 1.00 30.00 421 PRO B CA 1
ATOM 7442 C C . PRO B 1 421 ? 126.007 171.841 195.742 1.00 30.00 421 PRO B C 1
ATOM 7443 O O . PRO B 1 421 ? 127.006 171.562 196.352 1.00 30.00 421 PRO B O 1
ATOM 7447 N N . ARG B 1 422 ? 124.806 171.357 196.027 1.00 30.00 422 ARG B N 1
ATOM 7448 C CA . ARG B 1 422 ? 124.602 170.378 197.130 1.00 30.00 422 ARG B CA 1
ATOM 7449 C C . ARG B 1 422 ? 124.086 169.073 196.522 1.00 30.00 422 ARG B C 1
ATOM 7450 O O . ARG B 1 422 ? 122.869 168.973 196.343 1.00 30.00 422 ARG B O 1
ATOM 7458 N N . ALA B 1 423 ? 124.967 168.103 196.241 1.00 30.00 423 ALA B N 1
ATOM 7459 C CA . ALA B 1 423 ? 124.503 166.901 195.507 1.00 30.00 423 ALA B CA 1
ATOM 7460 C C . ALA B 1 423 ? 124.904 165.597 196.188 1.00 30.00 423 ALA B C 1
ATOM 7461 O O . ALA B 1 423 ? 126.103 165.434 196.418 1.00 30.00 423 ALA B O 1
ATOM 7463 N N . THR B 1 424 ? 123.942 164.713 196.455 1.00 30.00 424 THR B N 1
ATOM 7464 C CA . THR B 1 424 ? 124.157 163.380 197.076 1.00 30.00 424 THR B CA 1
ATOM 7465 C C . THR B 1 424 ? 124.626 162.412 195.987 1.00 30.00 424 THR B C 1
ATOM 7466 O O . THR B 1 424 ? 124.319 162.667 194.809 1.00 30.00 424 THR B O 1
ATOM 7470 N N . GLY B 1 425 ? 125.344 161.350 196.359 1.00 30.00 425 GLY B N 1
ATOM 7471 C CA . GLY B 1 425 ? 125.891 160.433 195.337 1.00 30.00 425 GLY B CA 1
ATOM 7472 C C . GLY B 1 425 ? 124.867 159.922 194.347 1.00 30.00 425 GLY B C 1
ATOM 7473 O O . GLY B 1 425 ? 125.215 159.757 193.175 1.00 30.00 425 GLY B O 1
ATOM 7474 N N . ARG B 1 426 ? 123.644 159.680 194.787 1.00 30.00 426 ARG B N 1
ATOM 7475 C CA . ARG B 1 426 ? 122.644 159.087 193.876 1.00 30.00 426 ARG B CA 1
ATOM 7476 C C . ARG B 1 426 ? 122.292 160.118 192.809 1.00 30.00 426 ARG B C 1
ATOM 7477 O O . ARG B 1 426 ? 121.718 159.730 191.797 1.00 30.00 426 ARG B O 1
ATOM 7485 N N . GLN B 1 427 ? 122.636 161.379 193.021 1.00 111.69 427 GLN B N 1
ATOM 7486 C CA . GLN B 1 427 ? 122.213 162.410 192.047 1.00 115.30 427 GLN B CA 1
ATOM 7487 C C . GLN B 1 427 ? 123.403 162.785 191.172 1.00 115.95 427 GLN B C 1
ATOM 7488 O O . GLN B 1 427 ? 123.180 163.490 190.203 1.00 115.32 427 GLN B O 1
ATOM 7494 N N . ILE B 1 428 ? 124.605 162.328 191.502 1.00 108.01 428 ILE B N 1
ATOM 7495 C CA . ILE B 1 428 ? 125.786 162.549 190.621 1.00 106.63 428 ILE B CA 1
ATOM 7496 C C . ILE B 1 428 ? 125.843 161.428 189.578 1.00 109.98 428 ILE B C 1
ATOM 7497 O O . ILE B 1 428 ? 126.150 161.737 188.428 1.00 111.18 428 ILE B O 1
ATOM 7502 N N . LEU B 1 429 ? 125.497 160.188 189.940 1.00 105.37 429 LEU B N 1
ATOM 7503 C CA . LEU B 1 429 ? 125.492 159.034 188.993 1.00 104.42 429 LEU B CA 1
ATOM 7504 C C . LEU B 1 429 ? 124.440 159.152 187.870 1.00 106.16 429 LEU B C 1
ATOM 7505 O O . LEU B 1 429 ? 124.713 158.611 186.819 1.00 105.94 429 LEU B O 1
ATOM 7510 N N . LYS B 1 430 ? 123.301 159.803 188.045 1.00 103.87 430 LYS B N 1
ATOM 7511 C CA . LYS B 1 430 ? 122.328 160.045 186.983 1.00 105.44 430 LYS B CA 1
AT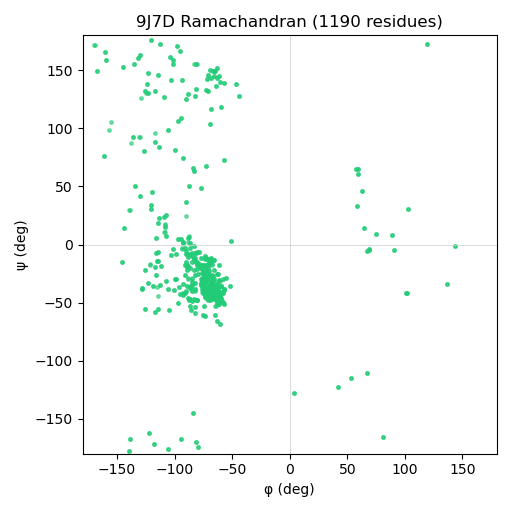OM 7512 C C . LYS B 1 430 ? 122.845 161.070 185.981 1.00 105.79 430 LYS B C 1
ATOM 7513 O O . LYS B 1 430 ? 122.707 160.886 184.766 1.00 107.72 430 LYS B O 1
ATOM 7519 N N . ILE B 1 431 ? 123.448 162.155 186.471 1.00 96.04 431 ILE B N 1
ATOM 7520 C CA . ILE B 1 431 ? 124.002 163.167 185.577 1.00 94.69 431 ILE B CA 1
ATOM 7521 C C . ILE B 1 431 ? 125.156 162.590 184.767 1.00 98.62 431 ILE B C 1
ATOM 7522 O O . ILE B 1 431 ? 125.287 162.860 183.565 1.00 100.84 431 ILE B O 1
ATOM 7527 N N . SER B 1 432 ? 126.012 161.793 185.411 1.00 93.26 432 SER B N 1
ATOM 7528 C CA . SER B 1 432 ? 127.131 161.181 184.702 1.00 94.95 432 SER B CA 1
ATOM 7529 C C . SER B 1 432 ? 126.642 160.263 183.590 1.00 97.94 432 SER B C 1
ATOM 7530 O O . SER B 1 432 ? 127.220 160.236 182.497 1.00 98.55 432 SER B O 1
ATOM 7533 N N . ARG B 1 433 ? 125.579 159.499 183.850 1.00 98.52 433 ARG B N 1
ATOM 7534 C CA . ARG B 1 433 ? 125.062 158.584 182.837 1.00 94.73 433 ARG B CA 1
ATOM 7535 C C . ARG B 1 433 ? 124.305 159.318 181.736 1.00 92.33 433 ARG B C 1
ATOM 7536 O O . ARG B 1 433 ? 124.276 158.851 180.593 1.00 97.96 433 ARG B O 1
ATOM 7544 N N . CYS B 1 434 ? 123.680 160.454 182.055 1.00 87.32 434 CYS B N 1
ATOM 7545 C CA . CYS B 1 434 ? 122.958 161.208 181.035 1.00 93.22 434 CYS B CA 1
ATOM 7546 C C . CYS B 1 434 ? 123.894 161.995 180.125 1.00 93.56 434 CYS B C 1
ATOM 7547 O O . CYS B 1 434 ? 123.602 162.158 178.931 1.00 92.42 434 CYS B O 1
ATOM 7550 N N . ALA B 1 435 ? 125.010 162.494 180.664 1.00 86.57 435 ALA B N 1
ATOM 7551 C CA . ALA B 1 435 ? 125.945 163.258 179.843 1.00 82.41 435 ALA B CA 1
ATOM 7552 C C . ALA B 1 435 ? 126.563 162.389 178.754 1.00 87.16 435 ALA B C 1
ATOM 7553 O O . ALA B 1 435 ? 126.811 162.862 177.638 1.00 87.36 435 ALA B O 1
ATOM 7555 N N . VAL B 1 436 ? 126.822 161.116 179.062 1.00 84.87 436 VAL B N 1
ATOM 7556 C CA . VAL B 1 436 ? 127.381 160.203 178.068 1.00 80.43 436 VAL B CA 1
ATOM 7557 C C . VAL B 1 436 ? 126.425 160.054 176.891 1.00 84.10 436 VAL B C 1
ATOM 7558 O O . VAL B 1 436 ? 126.826 160.148 175.724 1.00 88.53 436 VAL B O 1
ATOM 7562 N N . LEU B 1 437 ? 125.142 159.830 177.184 1.00 79.01 437 LEU B N 1
ATOM 7563 C CA . LEU B 1 437 ? 124.147 159.702 176.124 1.00 78.07 437 LEU B CA 1
ATOM 7564 C C . LEU B 1 437 ? 124.034 160.988 175.318 1.00 84.78 437 LEU B C 1
ATOM 7565 O O . LEU B 1 437 ? 123.951 160.951 174.084 1.00 87.41 437 LEU B O 1
ATOM 7570 N N . GLY B 1 438 ? 124.033 162.138 175.997 1.00 83.86 438 GLY B N 1
ATOM 7571 C CA . GLY B 1 438 ? 123.915 163.400 175.282 1.00 77.84 438 GLY B CA 1
ATOM 7572 C C . GLY B 1 438 ? 125.073 163.644 174.334 1.00 79.72 438 GLY B C 1
ATOM 7573 O O . GLY B 1 438 ? 124.877 164.013 173.171 1.00 84.00 438 GLY B O 1
ATOM 7574 N N . PHE B 1 439 ? 126.301 163.430 174.815 1.00 79.21 439 PHE B N 1
ATOM 7575 C CA . PHE B 1 439 ? 127.471 163.631 173.966 1.00 78.99 439 PHE B CA 1
ATOM 7576 C C . PHE B 1 439 ? 127.497 162.635 172.813 1.00 85.62 439 PHE B C 1
ATOM 7577 O O . PHE B 1 439 ? 127.813 163.005 171.674 1.00 89.51 439 PHE B O 1
ATOM 7585 N N . GLY B 1 440 ? 127.170 161.367 173.086 1.00 89.98 440 GLY B N 1
ATOM 7586 C CA . GLY B 1 440 ? 127.150 160.375 172.026 1.00 83.90 440 GLY B CA 1
ATOM 7587 C C . GLY B 1 440 ? 126.113 160.662 170.961 1.00 86.65 440 GLY B C 1
ATOM 7588 O O . GLY B 1 440 ? 126.338 160.382 169.781 1.00 90.15 440 GLY B O 1
ATOM 7589 N N . CYS B 1 441 ? 124.965 161.216 171.354 1.00 92.59 441 CYS B N 1
ATOM 7590 C CA . CYS B 1 441 ? 123.942 161.557 170.373 1.00 89.54 441 CYS B CA 1
ATOM 7591 C C . CYS B 1 441 ? 124.291 162.819 169.593 1.00 89.10 441 CYS B C 1
ATOM 7592 O O . CYS B 1 441 ? 123.954 162.919 168.409 1.00 92.07 441 CYS B O 1
ATOM 7595 N N . PHE B 1 442 ? 124.953 163.789 170.230 1.00 88.84 442 PHE B N 1
ATOM 7596 C CA . PHE B 1 442 ? 125.341 165.005 169.519 1.00 87.19 442 PHE B CA 1
ATOM 7597 C C . PHE B 1 442 ? 126.462 164.735 168.519 1.00 85.50 442 PHE B C 1
ATOM 7598 O O . PHE B 1 442 ? 126.454 165.272 167.399 1.00 85.85 442 PHE B O 1
ATOM 7606 N N . MET B 1 443 ? 127.433 163.902 168.902 1.00 80.98 443 MET B N 1
ATOM 7607 C CA . MET B 1 443 ? 128.579 163.673 168.032 1.00 83.11 443 MET B CA 1
ATOM 7608 C C . MET B 1 443 ? 128.187 162.905 166.776 1.00 86.07 443 MET B C 1
ATOM 7609 O O . MET B 1 443 ? 128.834 163.059 165.737 1.00 88.11 443 MET B O 1
ATOM 7614 N N . GLY B 1 444 ? 127.133 162.090 166.840 1.00 84.06 444 GLY B N 1
ATOM 7615 C CA . GLY B 1 444 ? 126.669 161.412 165.639 1.00 78.15 444 GLY B CA 1
ATOM 7616 C C . GLY B 1 444 ? 126.147 162.379 164.593 1.00 79.67 444 GLY B C 1
ATOM 7617 O O . GLY B 1 444 ? 126.475 162.274 163.407 1.00 82.69 444 GLY B O 1
ATOM 7618 N N . ILE B 1 445 ? 125.332 163.345 165.023 1.00 83.27 445 ILE B N 1
ATOM 7619 C CA . ILE B 1 445 ? 124.837 164.369 164.107 1.00 90.15 445 ILE B CA 1
ATOM 7620 C C . ILE B 1 445 ? 125.992 165.205 163.573 1.00 86.69 445 ILE B C 1
ATOM 7621 O O . ILE B 1 445 ? 126.032 165.554 162.383 1.00 82.44 445 ILE B O 1
ATOM 7626 N N . LEU B 1 446 ? 126.950 165.541 164.441 1.00 78.84 446 LEU B N 1
ATOM 7627 C CA . LEU B 1 446 ? 128.112 166.295 163.978 1.00 72.03 446 LEU B CA 1
ATOM 7628 C C . LEU B 1 446 ? 128.892 165.519 162.922 1.00 77.82 446 LEU B C 1
ATOM 7629 O O . LEU B 1 446 ? 129.330 166.092 161.919 1.00 85.13 446 LEU B O 1
ATOM 7634 N N . ALA B 1 447 ? 129.077 164.214 163.132 1.00 78.10 447 ALA B N 1
ATOM 7635 C CA . ALA B 1 447 ? 129.797 163.392 162.165 1.00 76.41 447 ALA B CA 1
ATOM 7636 C C . ALA B 1 447 ? 129.045 163.297 160.845 1.00 75.26 447 ALA B C 1
ATOM 7637 O O . ALA B 1 447 ? 129.662 163.314 159.775 1.00 71.67 447 ALA B O 1
ATOM 7639 N N . VAL B 1 448 ? 127.716 163.182 160.896 1.00 76.68 448 VAL B N 1
ATOM 7640 C CA . VAL B 1 448 ? 126.928 163.154 159.664 1.00 75.04 448 VAL B CA 1
ATOM 7641 C C . VAL B 1 448 ? 127.113 164.453 158.889 1.00 78.87 448 VAL B C 1
ATOM 7642 O O . VAL B 1 448 ? 127.332 164.450 157.668 1.00 76.75 448 VAL B O 1
ATOM 7646 N N . VAL B 1 449 ? 127.045 165.586 159.595 1.00 84.23 449 VAL B N 1
ATOM 7647 C CA . VAL B 1 449 ? 127.213 166.883 158.943 1.00 76.08 449 VAL B CA 1
ATOM 7648 C C . VAL B 1 449 ? 128.607 167.001 158.335 1.00 77.96 449 VAL B C 1
ATOM 7649 O O . VAL B 1 449 ? 128.769 167.481 157.207 1.00 76.92 449 VAL B O 1
ATOM 7653 N N . LEU B 1 450 ? 129.633 166.562 159.069 1.00 75.79 450 LEU B N 1
ATOM 7654 C CA . LEU B 1 450 ? 131.000 166.656 158.565 1.00 67.80 450 LEU B CA 1
ATOM 7655 C C . LEU B 1 450 ? 131.216 165.754 157.357 1.00 69.16 450 LEU B C 1
ATOM 7656 O O . LEU B 1 450 ? 131.938 166.121 156.424 1.00 73.52 450 LEU B O 1
ATOM 7661 N N . ASN B 1 451 ? 130.614 164.563 157.360 1.00 76.93 451 ASN B N 1
ATOM 7662 C CA . ASN B 1 451 ? 130.733 163.673 156.209 1.00 76.76 451 ASN B CA 1
ATOM 7663 C C . ASN B 1 451 ? 130.045 164.262 154.985 1.00 78.23 451 ASN B C 1
ATOM 7664 O O . ASN B 1 451 ? 130.548 164.132 153.864 1.00 79.10 451 ASN B O 1
ATOM 7669 N N . LYS B 1 452 ? 128.890 164.903 155.177 1.00 82.14 452 LYS B N 1
ATOM 7670 C CA . LYS B 1 452 ? 128.221 165.549 154.051 1.00 77.32 452 LYS B CA 1
ATOM 7671 C C . LYS B 1 452 ? 129.054 166.700 153.497 1.00 76.48 452 LYS B C 1
ATOM 7672 O O . LYS B 1 452 ? 129.122 166.896 152.278 1.00 76.38 452 LYS B O 1
ATOM 7678 N N . ALA B 1 453 ? 129.699 167.472 154.375 1.00 79.23 453 ALA B N 1
ATOM 7679 C CA . ALA B 1 453 ? 130.479 168.629 153.951 1.00 71.77 453 ALA B CA 1
ATOM 7680 C C . ALA B 1 453 ? 131.791 168.254 153.274 1.00 69.45 453 ALA B C 1
ATOM 7681 O O . ALA B 1 453 ? 132.446 169.137 152.711 1.00 68.71 453 ALA B O 1
ATOM 7683 N N . GLY B 1 454 ? 132.191 166.987 153.316 1.00 67.69 454 GLY B N 1
ATOM 7684 C CA . GLY B 1 454 ? 133.393 166.544 152.644 1.00 64.01 454 GLY B CA 1
ATOM 7685 C C . GLY B 1 454 ? 134.672 166.639 153.444 1.00 69.48 454 GLY B C 1
ATOM 7686 O O . GLY B 1 454 ? 135.750 166.427 152.877 1.00 70.27 454 GLY B O 1
ATOM 7687 N N . VAL B 1 455 ? 134.594 166.956 154.737 1.00 66.57 455 VAL B N 1
ATOM 7688 C CA . VAL B 1 455 ? 135.791 166.987 155.566 1.00 63.33 455 VAL B CA 1
ATOM 7689 C C . VAL B 1 455 ? 136.313 165.568 155.762 1.00 65.77 455 VAL B C 1
ATOM 7690 O O . VAL B 1 455 ? 135.551 164.592 155.757 1.00 61.17 455 VAL B O 1
ATOM 7694 N N . SER B 1 456 ? 137.627 165.449 155.930 1.00 66.71 456 SER B N 1
ATOM 7695 C CA . SER B 1 456 ? 138.283 164.157 156.035 1.00 57.80 456 SER B CA 1
ATOM 7696 C C . SER B 1 456 ? 139.294 164.174 157.170 1.00 58.99 456 SER B C 1
ATOM 7697 O O . SER B 1 456 ? 139.799 165.230 157.558 1.00 67.11 456 SER B O 1
ATOM 7700 N N . LEU B 1 457 ? 139.576 162.989 157.705 1.00 57.17 457 LEU B N 1
ATOM 7701 C CA . LEU B 1 457 ? 140.700 162.835 158.615 1.00 50.45 457 LEU B CA 1
ATOM 7702 C C . LEU B 1 457 ? 141.988 163.179 157.878 1.00 62.57 457 LEU B C 1
ATOM 7703 O O . LEU B 1 457 ? 142.116 162.937 156.678 1.00 76.25 457 LEU B O 1
ATOM 7708 N N . GLY B 1 458 ? 142.931 163.785 158.587 1.00 46.00 458 GLY B N 1
ATOM 7709 C CA . GLY B 1 458 ? 144.139 164.255 157.941 1.00 45.94 458 GLY B CA 1
ATOM 7710 C C . GLY B 1 458 ? 144.083 165.749 157.718 1.00 55.70 458 GLY B C 1
ATOM 7711 O O . GLY B 1 458 ? 145.075 166.453 157.923 1.00 63.57 458 GLY B O 1
ATOM 7712 N N . TRP B 1 459 ? 142.919 166.243 157.290 1.00 62.37 459 TRP B N 1
ATOM 7713 C CA . TRP B 1 459 ? 142.658 167.676 157.365 1.00 57.56 459 TRP B CA 1
ATOM 7714 C C . TRP B 1 459 ? 142.385 168.094 158.802 1.00 55.17 459 TRP B C 1
ATOM 7715 O O . TRP B 1 459 ? 142.846 169.149 159.248 1.00 70.31 459 TRP B O 1
ATOM 7726 N N . MET B 1 460 ? 141.637 167.273 159.540 1.00 59.48 460 MET B N 1
ATOM 7727 C CA . MET B 1 460 ? 141.380 167.557 160.946 1.00 59.13 460 MET B CA 1
ATOM 7728 C C . MET B 1 460 ? 142.603 167.273 161.808 1.00 61.29 460 MET B C 1
ATOM 7729 O O . MET B 1 460 ? 142.800 167.929 162.836 1.00 74.66 460 MET B O 1
ATOM 7734 N N . TYR B 1 461 ? 143.422 166.296 161.414 1.00 48.80 461 TYR B N 1
ATOM 7735 C CA . TYR B 1 461 ? 144.628 165.983 162.171 1.00 49.41 461 TYR B CA 1
ATOM 7736 C C . TYR B 1 461 ? 145.613 167.145 162.148 1.00 56.81 461 TYR B C 1
ATOM 7737 O O . TYR B 1 461 ? 146.238 167.459 163.167 1.00 67.60 461 TYR B O 1
ATOM 7746 N N . LEU B 1 462 ? 145.769 167.791 160.991 1.00 56.82 462 LEU B N 1
ATOM 7747 C CA . LEU B 1 462 ? 146.722 168.890 160.875 1.00 54.00 462 LEU B CA 1
ATOM 7748 C C . LEU B 1 462 ? 146.208 170.161 161.538 1.00 50.72 462 LEU B C 1
ATOM 7749 O O . LEU B 1 462 ? 147.007 170.966 162.028 1.00 47.64 462 LEU B O 1
ATOM 7754 N N . ALA B 1 463 ? 144.893 170.358 161.566 1.00 61.35 463 ALA B N 1
ATOM 7755 C CA . ALA B 1 463 ? 144.290 171.594 162.043 1.00 60.69 463 ALA B CA 1
ATOM 7756 C C . ALA B 1 463 ? 144.061 171.615 163.548 1.00 66.18 463 ALA B C 1
ATOM 7757 O O . ALA B 1 463 ? 143.521 172.600 164.060 1.00 62.02 463 ALA B O 1
ATOM 7759 N N . MET B 1 464 ? 144.442 170.557 164.264 1.00 68.44 464 MET B N 1
ATOM 7760 C CA . MET B 1 464 ? 144.223 170.521 165.707 1.00 64.83 464 MET B CA 1
ATOM 7761 C C . MET B 1 464 ? 145.032 171.596 166.424 1.00 69.75 464 MET B C 1
ATOM 7762 O O . MET B 1 464 ? 144.518 172.270 167.323 1.00 72.47 464 MET B O 1
ATOM 7767 N N . GLY B 1 465 ? 146.297 171.776 166.039 1.00 58.70 465 GLY B N 1
ATOM 7768 C CA . GLY B 1 465 ? 147.149 172.737 166.718 1.00 55.55 465 GLY B CA 1
ATOM 7769 C C . GLY B 1 465 ? 146.825 174.184 166.414 1.00 57.47 465 GLY B C 1
ATOM 7770 O O . GLY B 1 465 ? 147.189 175.065 167.199 1.00 60.47 465 GLY B O 1
ATOM 7771 N N . VAL B 1 466 ? 146.161 174.452 165.289 1.00 69.73 466 VAL B N 1
ATOM 7772 C CA . VAL B 1 466 ? 145.779 175.823 164.964 1.00 62.44 466 VAL B CA 1
ATOM 7773 C C . VAL B 1 466 ? 144.692 176.317 165.910 1.00 63.46 466 VAL B C 1
ATOM 7774 O O . VAL B 1 466 ? 144.677 177.489 166.303 1.00 75.18 466 VAL B O 1
ATOM 7778 N N . LEU B 1 467 ? 143.766 175.437 166.290 1.00 65.40 467 LEU B N 1
ATOM 7779 C CA . LEU B 1 467 ? 142.572 175.839 167.022 1.00 65.85 467 LEU B CA 1
ATOM 7780 C C . LEU B 1 467 ? 142.785 175.867 168.533 1.00 71.52 467 LEU B C 1
ATOM 7781 O O . LEU B 1 467 ? 142.408 176.840 169.192 1.00 74.66 467 LEU B O 1
ATOM 7786 N N . ILE B 1 468 ? 143.379 174.820 169.097 1.00 74.07 468 ILE B N 1
ATOM 7787 C CA . ILE B 1 468 ? 143.533 174.704 170.543 1.00 70.74 468 ILE B CA 1
ATOM 7788 C C . ILE B 1 468 ? 145.003 174.755 170.957 1.00 67.82 468 ILE B C 1
ATOM 7789 O O . ILE B 1 468 ? 145.348 174.338 172.059 1.00 69.42 468 ILE B O 1
ATOM 7794 N N . GLY B 1 469 ? 145.876 175.264 170.092 1.00 71.49 469 GLY B N 1
ATOM 7795 C CA . GLY B 1 469 ? 147.284 175.344 170.429 1.00 65.02 469 GLY B CA 1
ATOM 7796 C C . GLY B 1 469 ? 147.678 176.524 171.289 1.00 73.54 469 GLY B C 1
ATOM 7797 O O . GLY B 1 469 ? 148.828 176.590 171.731 1.00 81.23 469 GLY B O 1
ATOM 7798 N N . SER B 1 470 ? 146.755 177.450 171.542 1.00 78.79 470 SER B N 1
ATOM 7799 C CA . SER B 1 470 ? 147.051 178.654 172.306 1.00 73.56 470 SER B CA 1
ATOM 7800 C C . SER B 1 470 ? 146.823 178.491 173.802 1.00 74.59 470 SER B C 1
ATOM 7801 O O . SER B 1 470 ? 147.135 179.414 174.561 1.00 81.00 470 SER B O 1
ATOM 7804 N N . ALA B 1 471 ? 146.289 177.354 174.244 1.00 62.69 471 ALA B N 1
ATOM 7805 C CA . ALA B 1 471 ? 146.039 177.105 175.656 1.00 57.93 471 ALA B CA 1
ATOM 7806 C C . ALA B 1 471 ? 146.990 176.073 176.244 1.00 68.68 471 ALA B C 1
ATOM 7807 O O . ALA B 1 471 ? 146.736 175.564 177.339 1.00 71.16 471 ALA B O 1
ATOM 7809 N N . VAL B 1 472 ? 148.080 175.755 175.549 1.00 66.34 472 VAL B N 1
ATOM 7810 C CA . VAL B 1 472 ? 148.999 174.728 176.025 1.00 64.09 472 VAL B CA 1
ATOM 7811 C C . VAL B 1 472 ? 149.940 175.290 177.082 1.00 67.66 472 VAL B C 1
ATOM 7812 O O . VAL B 1 472 ? 150.136 174.688 178.144 1.00 69.56 472 VAL B O 1
ATOM 7816 N N . ILE B 1 473 ? 150.531 176.448 176.811 1.00 75.46 473 ILE B N 1
ATOM 7817 C CA . ILE B 1 473 ? 151.525 177.050 177.698 1.00 71.67 473 ILE B CA 1
ATOM 7818 C C . ILE B 1 473 ? 150.872 177.661 178.937 1.00 73.99 473 ILE B C 1
ATOM 7819 O O . ILE B 1 473 ? 151.466 177.588 180.020 1.00 73.24 473 ILE B O 1
ATOM 7824 N N . PRO B 1 474 ? 149.692 178.293 178.850 1.00 62.20 474 PRO B N 1
ATOM 7825 C CA . PRO B 1 474 ? 149.022 178.708 180.096 1.00 57.28 474 PRO B CA 1
ATOM 7826 C C . PRO B 1 474 ? 148.761 177.568 181.069 1.00 67.74 474 PRO B C 1
ATOM 7827 O O . PRO B 1 474 ? 148.916 177.751 182.282 1.00 72.17 474 PRO B O 1
ATOM 7831 N N . ILE B 1 475 ? 148.385 176.385 180.578 1.00 69.63 475 ILE B N 1
ATOM 7832 C CA . ILE B 1 475 ? 148.137 175.257 181.474 1.00 64.51 475 ILE B CA 1
ATOM 7833 C C . ILE B 1 475 ? 149.443 174.755 182.082 1.00 66.12 475 ILE B C 1
ATOM 7834 O O . ILE B 1 475 ? 149.500 174.401 183.268 1.00 76.17 475 ILE B O 1
ATOM 7839 N N . ALA B 1 476 ? 150.515 174.725 181.287 1.00 66.07 476 ALA B N 1
ATOM 7840 C CA . ALA B 1 476 ? 151.820 174.359 181.827 1.00 68.23 476 ALA B CA 1
ATOM 7841 C C . ALA B 1 476 ? 152.267 175.346 182.900 1.00 74.32 476 ALA B C 1
ATOM 7842 O O . ALA B 1 476 ? 152.831 174.946 183.925 1.00 81.04 476 ALA B O 1
ATOM 7844 N N . PHE B 1 477 ? 152.031 176.641 182.678 1.00 70.89 477 PHE B N 1
ATOM 7845 C CA . PHE B 1 477 ? 152.350 177.642 183.692 1.00 69.51 477 PHE B CA 1
ATOM 7846 C C . PHE B 1 477 ? 151.510 177.444 184.947 1.00 70.99 477 PHE B C 1
ATOM 7847 O O . PHE B 1 477 ? 152.005 177.611 186.067 1.00 78.80 477 PHE B O 1
ATOM 7855 N N . MET B 1 478 ? 150.232 177.098 184.779 1.00 70.19 478 MET B N 1
ATOM 7856 C CA . MET B 1 478 ? 149.381 176.828 185.933 1.00 70.83 478 MET B CA 1
ATOM 7857 C C . MET B 1 478 ? 149.918 175.661 186.748 1.00 76.13 478 MET B C 1
ATOM 7858 O O . MET B 1 478 ? 149.910 175.698 187.984 1.00 86.48 478 MET B O 1
ATOM 7863 N N . LEU B 1 479 ? 150.388 174.614 186.071 1.00 79.67 479 LEU B N 1
ATOM 7864 C CA . LEU B 1 479 ? 150.878 173.440 186.785 1.00 80.95 479 LEU B CA 1
ATOM 7865 C C . LEU B 1 479 ? 152.254 173.660 187.407 1.00 80.42 479 LEU B C 1
ATOM 7866 O O . LEU B 1 479 ? 152.520 173.141 188.496 1.00 85.30 479 LEU B O 1
ATOM 7871 N N . LEU B 1 480 ? 153.133 174.415 186.751 1.00 76.26 480 LEU B N 1
ATOM 7872 C CA . LEU B 1 480 ? 154.527 174.510 187.170 1.00 75.87 480 LEU B CA 1
ATOM 7873 C C . LEU B 1 480 ? 154.922 175.897 187.652 1.00 84.39 480 LEU B C 1
ATOM 7874 O O . LEU B 1 480 ? 155.420 176.035 188.775 1.00 90.30 480 LEU B O 1
ATOM 7879 N N . TRP B 1 481 ? 154.727 176.930 186.836 1.00 87.12 481 TRP B N 1
ATOM 7880 C CA . TRP B 1 481 ? 155.205 178.264 187.174 1.00 81.59 481 TRP B CA 1
ATOM 7881 C C . TRP B 1 481 ? 154.381 178.869 188.304 1.00 85.99 481 TRP B C 1
ATOM 7882 O O . TRP B 1 481 ? 153.174 178.638 188.407 1.00 91.62 481 TRP B O 1
ATOM 7893 N N . SER B 1 482 ? 155.045 179.652 189.153 1.00 88.99 482 SER B N 1
ATOM 7894 C CA . SER B 1 482 ? 154.410 180.260 190.314 1.00 93.53 482 SER B CA 1
ATOM 7895 C C . SER B 1 482 ? 154.225 181.765 190.169 1.00 92.48 482 SER B C 1
ATOM 7896 O O . SER B 1 482 ? 153.897 182.434 191.154 1.00 93.43 482 SER B O 1
ATOM 7899 N N . LYS B 1 483 ? 154.429 182.318 188.972 1.00 95.05 483 LYS B N 1
ATOM 7900 C CA . LYS B 1 483 ? 154.262 183.746 188.745 1.00 95.76 483 LYS B CA 1
ATOM 7901 C C . LYS B 1 483 ? 153.114 184.093 187.810 1.00 99.94 483 LYS B C 1
ATOM 7902 O O . LYS B 1 483 ? 152.717 185.261 187.760 1.00 99.60 483 LYS B O 1
ATOM 7908 N N . ALA B 1 484 ? 152.578 183.122 187.074 1.00 94.69 484 ALA B N 1
ATOM 7909 C CA . ALA B 1 484 ? 151.503 183.394 186.131 1.00 86.76 484 ALA B CA 1
ATOM 7910 C C . ALA B 1 484 ? 150.240 183.840 186.858 1.00 87.93 484 ALA B C 1
ATOM 7911 O O . ALA B 1 484 ? 149.942 183.376 187.961 1.00 92.53 484 ALA B O 1
ATOM 7913 N N . ASN B 1 485 ? 149.497 184.745 186.232 1.00 83.69 485 ASN B N 1
ATOM 7914 C CA . ASN B 1 485 ? 148.282 185.311 186.805 1.00 81.63 485 ASN B CA 1
ATOM 7915 C C . ASN B 1 485 ? 147.089 185.018 185.899 1.00 83.84 485 ASN B C 1
ATOM 7916 O O . ASN B 1 485 ? 147.224 184.449 184.813 1.00 85.34 485 ASN B O 1
ATOM 7921 N N . ALA B 1 486 ? 145.904 185.419 186.366 1.00 77.54 486 ALA B N 1
ATOM 7922 C CA . ALA B 1 486 ? 144.666 185.054 185.684 1.00 72.41 486 ALA B CA 1
ATOM 7923 C C . ALA B 1 486 ? 144.482 185.831 184.387 1.00 79.64 486 ALA B C 1
ATOM 7924 O O . ALA B 1 486 ? 144.103 185.258 183.359 1.00 91.19 486 ALA B O 1
ATOM 7926 N N . PHE B 1 487 ? 144.733 187.143 184.416 1.00 83.53 487 PHE B N 1
ATOM 7927 C CA . PHE B 1 487 ? 144.456 187.978 183.249 1.00 81.00 487 PHE B CA 1
ATOM 7928 C C . PHE B 1 487 ? 145.326 187.585 182.062 1.00 79.56 487 PHE B C 1
ATOM 7929 O O . PHE B 1 487 ? 144.844 187.516 180.923 1.00 77.78 487 PHE B O 1
ATOM 7937 N N . GLY B 1 488 ? 146.611 187.326 182.308 1.00 72.49 488 GLY B N 1
ATOM 7938 C CA . GLY B 1 488 ? 147.496 186.933 181.226 1.00 74.44 488 GLY B CA 1
ATOM 7939 C C . GLY B 1 488 ? 147.075 185.635 180.570 1.00 83.76 488 GLY B C 1
ATOM 7940 O O . GLY B 1 488 ? 147.205 185.472 179.356 1.00 82.86 488 GLY B O 1
ATOM 7941 N N . ALA B 1 489 ? 146.558 184.693 181.363 1.00 87.75 489 ALA B N 1
ATOM 7942 C CA . ALA B 1 489 ? 146.112 183.417 180.815 1.00 75.05 489 ALA B CA 1
ATOM 7943 C C . ALA B 1 489 ? 144.964 183.612 179.834 1.00 70.56 489 ALA B C 1
ATOM 7944 O O . ALA B 1 489 ? 144.999 183.099 178.709 1.00 81.85 489 ALA B O 1
ATOM 7946 N N . ILE B 1 490 ? 143.937 184.361 180.244 1.00 68.41 490 ILE B N 1
ATOM 7947 C CA . ILE B 1 490 ? 142.801 184.621 179.364 1.00 74.95 490 ILE B CA 1
ATOM 7948 C C . ILE B 1 490 ? 143.260 185.360 178.116 1.00 77.24 490 ILE B C 1
ATOM 7949 O O . ILE B 1 490 ? 142.875 185.018 176.990 1.00 79.19 490 ILE B O 1
ATOM 7954 N N . LEU B 1 491 ? 144.100 186.383 178.300 1.00 83.92 491 LEU B N 1
ATOM 7955 C CA . LEU B 1 491 ? 144.551 187.183 177.167 1.00 83.01 491 LEU B CA 1
ATOM 7956 C C . LEU B 1 491 ? 145.310 186.332 176.157 1.00 83.36 491 LEU B C 1
ATOM 7957 O O . LEU B 1 491 ? 145.025 186.377 174.955 1.00 85.49 491 LEU B O 1
ATOM 7962 N N . GLY B 1 492 ? 146.272 185.537 176.629 1.00 78.16 492 GLY B N 1
ATOM 7963 C CA . GLY B 1 492 ? 147.046 184.709 175.720 1.00 76.42 492 GLY B CA 1
ATOM 7964 C C . GLY B 1 492 ? 146.204 183.653 175.034 1.00 78.41 492 GLY B C 1
ATOM 7965 O O . GLY B 1 492 ? 146.301 183.454 173.820 1.00 83.85 492 GLY B O 1
ATOM 7966 N N . ALA B 1 493 ? 145.347 182.970 175.803 1.00 81.09 493 ALA B N 1
ATOM 7967 C CA . ALA B 1 493 ? 144.526 181.910 175.232 1.00 78.38 493 ALA B CA 1
ATOM 7968 C C . ALA B 1 493 ? 143.580 182.451 174.168 1.00 76.82 493 ALA B C 1
ATOM 7969 O O . ALA B 1 493 ? 143.379 181.815 173.128 1.00 77.24 493 ALA B O 1
ATOM 7971 N N . THR B 1 494 ? 142.988 183.624 174.407 1.00 80.35 494 THR B N 1
ATOM 7972 C CA . THR B 1 494 ? 142.057 184.178 173.431 1.00 79.81 494 THR B CA 1
ATOM 7973 C C . THR B 1 494 ? 142.779 184.780 172.229 1.00 82.94 494 THR B C 1
ATOM 7974 O O . THR B 1 494 ? 142.283 184.687 171.101 1.00 81.16 494 THR B O 1
ATOM 7978 N N . SER B 1 495 ? 143.945 185.397 172.440 1.00 84.86 495 SER B N 1
ATOM 7979 C CA . SER B 1 495 ? 144.641 186.059 171.344 1.00 83.78 495 SER B CA 1
ATOM 7980 C C . SER B 1 495 ? 145.320 185.062 170.412 1.00 86.54 495 SER B C 1
ATOM 7981 O O . SER B 1 495 ? 145.352 185.274 169.192 1.00 91.48 495 SER B O 1
ATOM 7984 N N . GLY B 1 496 ? 145.885 183.987 170.969 1.00 78.84 496 GLY B N 1
ATOM 7985 C CA . GLY B 1 496 ? 146.599 183.030 170.142 1.00 77.84 496 GLY B CA 1
ATOM 7986 C C . GLY B 1 496 ? 145.713 182.369 169.106 1.00 81.47 496 GLY B C 1
ATOM 7987 O O . GLY B 1 496 ? 146.111 182.211 167.952 1.00 85.77 496 GLY B O 1
ATOM 7988 N N . CYS B 1 497 ? 144.500 181.979 169.501 1.00 88.86 497 CYS B N 1
ATOM 7989 C CA . CYS B 1 497 ? 143.591 181.323 168.566 1.00 84.21 497 CYS B CA 1
ATOM 7990 C C . CYS B 1 497 ? 143.232 182.245 167.407 1.00 83.43 497 CYS B C 1
ATOM 7991 O O . CYS B 1 497 ? 143.275 181.840 166.239 1.00 88.08 497 CYS B O 1
ATOM 7994 N N . VAL B 1 498 ? 142.883 183.496 167.714 1.00 78.58 498 VAL B N 1
ATOM 7995 C CA . VAL B 1 498 ? 142.489 184.441 166.673 1.00 76.21 498 VAL B CA 1
ATOM 7996 C C . VAL B 1 498 ? 143.653 184.707 165.728 1.00 80.70 498 VAL B C 1
ATOM 7997 O O . VAL B 1 498 ? 143.498 184.678 164.500 1.00 79.36 498 VAL B O 1
ATOM 8001 N N . PHE B 1 499 ? 144.841 184.963 166.286 1.00 83.32 499 PHE B N 1
ATOM 8002 C CA . PHE B 1 499 ? 145.995 185.250 165.443 1.00 81.45 499 PHE B CA 1
ATOM 8003 C C . PHE B 1 499 ? 146.370 184.046 164.587 1.00 81.98 499 PHE B C 1
ATOM 8004 O O . PHE B 1 499 ? 146.696 184.195 163.402 1.00 86.26 499 PHE B O 1
ATOM 8012 N N . GLY B 1 500 ? 146.317 182.843 165.164 1.00 67.12 500 GLY B N 1
ATOM 8013 C CA . GLY B 1 500 ? 146.645 181.652 164.404 1.00 61.54 500 GLY B CA 1
ATOM 8014 C C . GLY B 1 500 ? 145.673 181.394 163.272 1.00 68.20 500 GLY B C 1
ATOM 8015 O O . GLY B 1 500 ? 146.085 181.058 162.161 1.00 78.57 500 GLY B O 1
ATOM 8016 N N . ILE B 1 501 ? 144.373 181.553 163.531 1.00 66.91 501 ILE B N 1
ATOM 8017 C CA . ILE B 1 501 ? 143.384 181.351 162.476 1.00 67.18 501 ILE B CA 1
ATOM 8018 C C . ILE B 1 501 ? 143.554 182.392 161.377 1.00 68.19 501 ILE B C 1
ATOM 8019 O O . ILE B 1 501 ? 143.466 182.077 160.182 1.00 74.41 501 ILE B O 1
ATOM 8024 N N . ILE B 1 502 ? 143.808 183.648 161.759 1.00 77.08 502 ILE B N 1
ATOM 8025 C CA . ILE B 1 502 ? 143.989 184.703 160.764 1.00 78.68 502 ILE B CA 1
ATOM 8026 C C . ILE B 1 502 ? 145.198 184.404 159.885 1.00 79.31 502 ILE B C 1
ATOM 8027 O O . ILE B 1 502 ? 145.127 184.495 158.653 1.00 80.92 502 ILE B O 1
ATOM 8032 N N . THR B 1 503 ? 146.323 184.032 160.503 1.00 65.19 503 THR B N 1
ATOM 8033 C CA . THR B 1 503 ? 147.520 183.705 159.732 1.00 60.36 503 THR B CA 1
ATOM 8034 C C . THR B 1 503 ? 147.290 182.488 158.844 1.00 69.28 503 THR B C 1
ATOM 8035 O O . THR B 1 503 ? 147.724 182.461 157.686 1.00 73.13 503 THR B O 1
ATOM 8039 N N . TRP B 1 504 ? 146.601 181.475 159.372 1.00 65.75 504 TRP B N 1
ATOM 8040 C CA . TRP B 1 504 ? 146.362 180.239 158.638 1.00 63.07 504 TRP B CA 1
ATOM 8041 C C . TRP B 1 504 ? 145.505 180.484 157.402 1.00 64.32 504 TRP B C 1
ATOM 8042 O O . TRP B 1 504 ? 145.769 179.922 156.334 1.00 69.44 504 TRP B O 1
ATOM 8053 N N . LEU B 1 505 ? 144.481 181.330 157.522 1.00 71.70 505 LEU B N 1
ATOM 8054 C CA . LEU B 1 505 ? 143.658 181.640 156.358 1.00 76.22 505 LEU B CA 1
ATOM 8055 C C . LEU B 1 505 ? 144.360 182.581 155.382 1.00 78.23 505 LEU B C 1
ATOM 8056 O O . LEU B 1 505 ? 144.238 182.406 154.161 1.00 78.22 505 LEU B O 1
ATOM 8061 N N . THR B 1 506 ? 145.105 183.571 155.887 1.00 79.42 506 THR B N 1
ATOM 8062 C CA . THR B 1 506 ? 145.764 184.521 154.999 1.00 75.92 506 THR B CA 1
ATOM 8063 C C . THR B 1 506 ? 146.903 183.886 154.213 1.00 78.66 506 THR B C 1
ATOM 8064 O O . THR B 1 506 ? 147.120 184.257 153.057 1.00 83.34 506 THR B O 1
ATOM 8068 N N . THR B 1 507 ? 147.641 182.944 154.807 1.00 70.53 507 THR B N 1
ATOM 8069 C CA . THR B 1 507 ? 148.681 182.253 154.051 1.00 66.89 507 THR B CA 1
ATOM 8070 C C . THR B 1 507 ? 148.084 181.458 152.898 1.00 76.87 507 THR B C 1
ATOM 8071 O O . THR B 1 507 ? 148.624 181.461 151.784 1.00 77.68 507 THR B O 1
ATOM 8075 N N . ALA B 1 508 ? 146.965 180.773 153.145 1.00 81.31 508 ALA B N 1
ATOM 8076 C CA . ALA B 1 508 ? 146.301 180.026 152.082 1.00 77.49 508 ALA B CA 1
ATOM 8077 C C . ALA B 1 508 ? 145.785 180.957 150.994 1.00 75.02 508 ALA B C 1
ATOM 8078 O O . ALA B 1 508 ? 145.882 180.644 149.802 1.00 71.47 508 ALA B O 1
ATOM 8080 N N . LYS B 1 509 ? 145.222 182.103 151.385 1.00 84.71 509 LYS B N 1
ATOM 8081 C CA . LYS B 1 509 ? 144.747 183.059 150.388 1.00 85.09 509 LYS B CA 1
ATOM 8082 C C . LYS B 1 509 ? 145.897 183.628 149.562 1.00 81.22 509 LYS B C 1
ATOM 8083 O O . LYS B 1 509 ? 145.767 183.802 148.346 1.00 80.57 509 LYS B O 1
ATOM 8089 N N . THR B 1 510 ? 147.026 183.933 150.205 1.00 82.38 510 THR B N 1
ATOM 8090 C CA . THR B 1 510 ? 148.134 184.576 149.508 1.00 79.31 510 THR B CA 1
ATOM 8091 C C . THR B 1 510 ? 148.860 183.602 148.585 1.00 83.34 510 THR B C 1
ATOM 8092 O O . THR B 1 510 ? 149.149 183.929 147.428 1.00 84.43 510 THR B O 1
ATOM 8096 N N . GLN B 1 511 ? 149.152 182.395 149.072 1.00 86.99 511 GLN B N 1
ATOM 8097 C CA . GLN B 1 511 ? 149.956 181.443 148.315 1.00 83.74 511 GLN B CA 1
ATOM 8098 C C . GLN B 1 511 ? 149.166 180.695 147.250 1.00 86.13 511 GLN B C 1
ATOM 8099 O O . GLN B 1 511 ? 149.766 179.957 146.463 1.00 83.80 511 GLN B O 1
ATOM 8105 N N . TYR B 1 512 ? 147.849 180.867 147.202 1.00 88.98 512 TYR B N 1
ATOM 8106 C CA . TYR B 1 512 ? 147.007 180.219 146.206 1.00 83.61 512 TYR B CA 1
ATOM 8107 C C . TYR B 1 512 ? 145.973 181.237 145.738 1.00 84.89 512 TYR B C 1
ATOM 8108 O O . TYR B 1 512 ? 146.094 182.438 145.998 1.00 91.19 512 TYR B O 1
ATOM 8117 N N . GLY B 1 513 ? 144.953 180.764 145.025 1.00 92.47 513 GLY B N 1
ATOM 8118 C CA . GLY B 1 513 ? 143.920 181.635 144.502 1.00 95.99 513 GLY B CA 1
ATOM 8119 C C . GLY B 1 513 ? 142.565 181.536 145.163 1.00 98.47 513 GLY B C 1
ATOM 8120 O O . GLY B 1 513 ? 141.598 182.105 144.638 1.00 96.09 513 GLY B O 1
ATOM 8121 N N . ARG B 1 514 ? 142.519 180.951 146.349 1.00 97.40 514 ARG B N 1
ATOM 8122 C CA . ARG B 1 514 ? 141.201 180.664 146.925 1.00 94.33 514 ARG B CA 1
ATOM 8123 C C . ARG B 1 514 ? 141.361 180.246 148.370 1.00 95.75 514 ARG B C 1
ATOM 8124 O O . ARG B 1 514 ? 142.491 180.094 148.785 1.00 100.32 514 ARG B O 1
ATOM 8132 N N . VAL B 1 515 ? 140.266 180.114 149.102 1.00 87.71 515 VAL B N 1
ATOM 8133 C CA . VAL B 1 515 ? 140.267 179.623 150.480 1.00 90.12 515 VAL B CA 1
ATOM 8134 C C . VAL B 1 515 ? 139.202 178.532 150.549 1.00 90.22 515 VAL B C 1
ATOM 8135 O O . VAL B 1 515 ? 138.021 178.806 150.786 1.00 90.30 515 VAL B O 1
ATOM 8139 N N . ASP B 1 516 ? 139.614 177.283 150.339 1.00 84.95 516 ASP B N 1
ATOM 8140 C CA . ASP B 1 516 ? 138.722 176.135 150.412 1.00 85.99 516 ASP B CA 1
ATOM 8141 C C . ASP B 1 516 ? 139.457 175.000 151.111 1.00 84.77 516 ASP B C 1
ATOM 8142 O O . ASP B 1 516 ? 140.603 175.150 151.542 1.00 81.48 516 ASP B O 1
ATOM 8147 N N . LEU B 1 517 ? 138.795 173.846 151.214 1.00 80.32 517 LEU B N 1
ATOM 8148 C CA . LEU B 1 517 ? 139.364 172.715 151.939 1.00 81.11 517 LEU B CA 1
ATOM 8149 C C . LEU B 1 517 ? 140.606 172.140 151.273 1.00 79.65 517 LEU B C 1
ATOM 8150 O O . LEU B 1 517 ? 141.318 171.357 151.909 1.00 80.42 517 LEU B O 1
ATOM 8155 N N . ASP B 1 518 ? 140.883 172.499 150.020 1.00 82.51 518 ASP B N 1
ATOM 8156 C CA . ASP B 1 518 ? 142.039 171.967 149.305 1.00 84.20 518 ASP B CA 1
ATOM 8157 C C . ASP B 1 518 ? 143.303 172.774 149.595 1.00 83.79 518 ASP B C 1
ATOM 8158 O O . ASP B 1 518 ? 144.314 172.220 150.037 1.00 86.01 518 ASP B O 1
ATOM 8163 N N . SER B 1 519 ? 143.258 174.085 149.346 1.00 77.79 519 SER B N 1
ATOM 8164 C CA . SER B 1 519 ? 144.427 174.927 149.577 1.00 72.35 519 SER B CA 1
ATOM 8165 C C . SER B 1 519 ? 144.693 175.130 151.062 1.00 75.37 519 SER B C 1
ATOM 8166 O O . SER B 1 519 ? 145.845 175.325 151.462 1.00 81.94 519 SER B O 1
ATOM 8169 N N . THR B 1 520 ? 143.644 175.112 151.886 1.00 75.76 520 THR B N 1
ATOM 8170 C CA . THR B 1 520 ? 143.821 175.294 153.323 1.00 72.75 520 THR B CA 1
ATOM 8171 C C . THR B 1 520 ? 144.595 174.136 153.940 1.00 65.56 520 THR B C 1
ATOM 8172 O O . THR B 1 520 ? 145.463 174.347 154.794 1.00 70.03 520 THR B O 1
ATOM 8176 N N . GLY B 1 521 ? 144.309 172.911 153.513 1.00 59.10 521 GLY B N 1
ATOM 8177 C CA . GLY B 1 521 ? 145.005 171.753 154.034 1.00 61.93 521 GLY B CA 1
ATOM 8178 C C . GLY B 1 521 ? 146.320 171.482 153.335 1.00 69.27 521 GLY B C 1
ATOM 8179 O O . GLY B 1 521 ? 146.468 170.466 152.652 1.00 73.36 521 GLY B O 1
ATOM 8180 N N . LYS B 1 522 ? 147.281 172.388 153.495 1.00 66.13 522 LYS B N 1
ATOM 8181 C CA . LYS B 1 522 ? 148.609 172.238 152.921 1.00 54.69 522 LYS B CA 1
ATOM 8182 C C . LYS B 1 522 ? 149.646 172.490 154.004 1.00 64.40 522 LYS B C 1
ATOM 8183 O O . LYS B 1 522 ? 149.347 173.058 155.056 1.00 72.73 522 LYS B O 1
ATOM 8189 N N . ASN B 1 523 ? 150.877 172.053 153.733 1.00 50.93 523 ASN B N 1
ATOM 8190 C CA . ASN B 1 523 ? 151.914 172.077 154.760 1.00 49.27 523 ASN B CA 1
ATOM 8191 C C . ASN B 1 523 ? 152.244 173.499 155.197 1.00 58.29 523 ASN B C 1
ATOM 8192 O O . ASN B 1 523 ? 152.426 173.759 156.390 1.00 64.84 523 ASN B O 1
ATOM 8197 N N . GLY B 1 524 ? 152.317 174.431 154.251 1.00 58.50 524 GLY B N 1
ATOM 8198 C CA . GLY B 1 524 ? 152.701 175.794 154.544 1.00 53.03 524 GLY B CA 1
ATOM 8199 C C . GLY B 1 524 ? 151.728 176.544 155.434 1.00 61.36 524 GLY B C 1
ATOM 8200 O O . GLY B 1 524 ? 152.091 177.033 156.511 1.00 71.90 524 GLY B O 1
ATOM 8201 N N . PRO B 1 525 ? 150.479 176.691 154.977 1.00 59.98 525 PRO B N 1
ATOM 8202 C CA . PRO B 1 525 ? 149.471 177.352 155.824 1.00 58.89 525 PRO B CA 1
ATOM 8203 C C . PRO B 1 525 ? 149.278 176.682 157.173 1.00 63.00 525 PRO B C 1
ATOM 8204 O O . PRO B 1 525 ? 149.118 177.375 158.186 1.00 68.17 525 PRO B O 1
ATOM 8208 N N . MET B 1 526 ? 149.299 175.348 157.216 1.00 53.12 526 MET B N 1
ATOM 8209 C CA . MET B 1 526 ? 149.111 174.654 158.484 1.00 50.11 526 MET B CA 1
ATOM 8210 C C . MET B 1 526 ? 150.286 174.890 159.423 1.00 54.44 526 MET B C 1
ATOM 8211 O O . MET B 1 526 ? 150.091 175.085 160.627 1.00 54.30 526 MET B O 1
ATOM 8216 N N . LEU B 1 527 ? 151.511 174.882 158.895 1.00 51.70 527 LEU B N 1
ATOM 8217 C CA . LEU B 1 527 ? 152.676 175.163 159.726 1.00 52.84 527 LEU B CA 1
ATOM 8218 C C . LEU B 1 527 ? 152.634 176.586 160.263 1.00 62.24 527 LEU B C 1
ATOM 8219 O O . LEU B 1 527 ? 152.921 176.824 161.445 1.00 65.72 527 LEU B O 1
ATOM 8224 N N . ALA B 1 528 ? 152.269 177.546 159.410 1.00 59.67 528 ALA B N 1
ATOM 8225 C CA . ALA B 1 528 ? 152.156 178.930 159.855 1.00 55.91 528 ALA B CA 1
ATOM 8226 C C . ALA B 1 528 ? 151.122 179.065 160.965 1.00 65.89 528 ALA B C 1
ATOM 8227 O O . ALA B 1 528 ? 151.387 179.679 162.007 1.00 70.45 528 ALA B O 1
ATOM 8229 N N . GLY B 1 529 ? 149.939 178.479 160.765 1.00 60.41 529 GLY B N 1
ATOM 8230 C CA . GLY B 1 529 ? 148.903 178.558 161.781 1.00 42.56 529 GLY B CA 1
ATOM 8231 C C . GLY B 1 529 ? 149.305 177.898 163.086 1.00 49.65 529 GLY B C 1
ATOM 8232 O O . GLY B 1 529 ? 149.084 178.455 164.163 1.00 62.13 529 GLY B O 1
ATOM 8233 N N . ASN B 1 530 ? 149.911 176.710 163.008 1.00 58.67 530 ASN B N 1
ATOM 8234 C CA . ASN B 1 530 ? 150.333 176.004 164.214 1.00 61.26 530 ASN B CA 1
ATOM 8235 C C . ASN B 1 530 ? 151.350 176.819 164.999 1.00 61.00 530 ASN B C 1
ATOM 8236 O O . ASN B 1 530 ? 151.206 177.012 166.215 1.00 61.79 530 ASN B O 1
ATOM 8241 N N . LEU B 1 531 ? 152.390 177.308 164.317 1.00 72.54 531 LEU B N 1
ATOM 8242 C CA . LEU B 1 531 ? 153.443 178.047 165.005 1.00 68.99 531 LEU B CA 1
ATOM 8243 C C . LEU B 1 531 ? 152.905 179.339 165.608 1.00 67.45 531 LEU B C 1
ATOM 8244 O O . LEU B 1 531 ? 153.200 179.665 166.763 1.00 65.17 531 LEU B O 1
ATOM 8249 N N . VAL B 1 532 ? 152.099 180.084 164.845 1.00 65.92 532 VAL B N 1
ATOM 8250 C CA . VAL B 1 532 ? 151.560 181.339 165.360 1.00 59.29 532 VAL B CA 1
ATOM 8251 C C . VAL B 1 532 ? 150.657 181.082 166.559 1.00 67.86 532 VAL B C 1
ATOM 8252 O O . VAL B 1 532 ? 150.723 181.796 167.566 1.00 68.36 532 VAL B O 1
ATOM 8256 N N . ALA B 1 533 ? 149.804 180.057 166.478 1.00 72.85 533 ALA B N 1
ATOM 8257 C CA . ALA B 1 533 ? 148.884 179.777 167.574 1.00 59.40 533 ALA B CA 1
ATOM 8258 C C . ALA B 1 533 ? 149.633 179.388 168.843 1.00 66.71 533 ALA B C 1
ATOM 8259 O O . ALA B 1 533 ? 149.329 179.890 169.930 1.00 72.76 533 ALA B O 1
ATOM 8261 N N . ILE B 1 534 ? 150.620 178.495 168.729 1.00 73.43 534 ILE B N 1
ATOM 8262 C CA . ILE B 1 534 ? 151.283 178.011 169.937 1.00 67.32 534 ILE B CA 1
ATOM 8263 C C . ILE B 1 534 ? 152.212 179.074 170.520 1.00 69.37 534 ILE B C 1
ATOM 8264 O O . ILE B 1 534 ? 152.313 179.219 171.744 1.00 73.81 534 ILE B O 1
ATOM 8269 N N . LEU B 1 535 ? 152.898 179.840 169.665 1.00 76.57 535 LEU B N 1
ATOM 8270 C CA . LEU B 1 535 ? 153.948 180.727 170.158 1.00 74.56 535 LEU B CA 1
ATOM 8271 C C . LEU B 1 535 ? 153.389 181.967 170.847 1.00 75.56 535 LEU B C 1
ATOM 8272 O O . LEU B 1 535 ? 153.904 182.380 171.893 1.00 74.87 535 LEU B O 1
ATOM 8277 N N . THR B 1 536 ? 152.343 182.578 170.287 1.00 81.39 536 THR B N 1
ATOM 8278 C CA . THR B 1 536 ? 151.830 183.827 170.838 1.00 78.30 536 THR B CA 1
ATOM 8279 C C . THR B 1 536 ? 151.059 183.635 172.137 1.00 75.93 536 THR B C 1
ATOM 8280 O O . THR B 1 536 ? 150.922 184.594 172.904 1.00 79.79 536 THR B O 1
ATOM 8284 N N . GLY B 1 537 ? 150.550 182.432 172.402 1.00 78.62 537 GLY B N 1
ATOM 8285 C CA . GLY B 1 537 ? 149.835 182.203 173.645 1.00 78.93 537 GLY B CA 1
ATOM 8286 C C . GLY B 1 537 ? 150.747 182.099 174.851 1.00 77.50 537 GLY B C 1
ATOM 8287 O O . GLY B 1 537 ? 150.313 182.333 175.982 1.00 75.98 537 GLY B O 1
ATOM 8288 N N . GLY B 1 538 ? 152.012 181.753 174.633 1.00 72.81 538 GLY B N 1
ATOM 8289 C CA . GLY B 1 538 ? 152.959 181.622 175.721 1.00 72.88 538 GLY B CA 1
ATOM 8290 C C . GLY B 1 538 ? 153.846 182.837 175.894 1.00 77.67 538 GLY B C 1
ATOM 8291 O O . GLY B 1 538 ? 154.600 182.930 176.865 1.00 81.55 538 GLY B O 1
ATOM 8292 N N . LEU B 1 539 ? 153.767 183.775 174.952 1.00 82.07 539 LEU B N 1
ATOM 8293 C CA . LEU B 1 539 ? 154.527 185.014 175.047 1.00 79.23 539 LEU B CA 1
ATOM 8294 C C . LEU B 1 539 ? 153.741 186.112 175.749 1.00 81.11 539 LEU B C 1
ATOM 8295 O O . LEU B 1 539 ? 154.304 186.855 176.560 1.00 83.77 539 LEU B O 1
ATOM 8300 N N . ILE B 1 540 ? 152.447 186.233 175.448 1.00 76.05 540 ILE B N 1
ATOM 8301 C CA . ILE B 1 540 ? 151.610 187.204 176.144 1.00 75.61 540 ILE B CA 1
ATOM 8302 C C . ILE B 1 540 ? 151.482 186.837 177.616 1.00 78.93 540 ILE B C 1
ATOM 8303 O O . ILE B 1 540 ? 151.559 187.703 178.495 1.00 81.32 540 ILE B O 1
ATOM 8308 N N . HIS B 1 541 ? 151.288 185.550 177.910 1.00 79.48 541 HIS B N 1
ATOM 8309 C CA . HIS B 1 541 ? 151.155 185.116 179.296 1.00 81.49 541 HIS B CA 1
ATOM 8310 C C . HIS B 1 541 ? 152.450 185.304 180.076 1.00 82.20 541 HIS B C 1
ATOM 8311 O O . HIS B 1 541 ? 152.410 185.604 181.274 1.00 73.96 541 HIS B O 1
ATOM 8318 N N . ALA B 1 542 ? 153.600 185.130 179.425 1.00 88.61 542 ALA B N 1
ATOM 8319 C CA . ALA B 1 542 ? 154.885 185.311 180.087 1.00 84.80 542 ALA B CA 1
ATOM 8320 C C . ALA B 1 542 ? 155.302 186.772 180.194 1.00 87.58 542 ALA B C 1
ATOM 8321 O O . ALA B 1 542 ? 156.216 187.081 180.964 1.00 89.97 542 ALA B O 1
ATOM 8323 N N . VAL B 1 543 ? 154.664 187.669 179.448 1.00 90.96 543 VAL B N 1
ATOM 8324 C CA . VAL B 1 543 ? 154.969 189.093 179.544 1.00 89.72 543 VAL B CA 1
ATOM 8325 C C . VAL B 1 543 ? 154.054 189.785 180.544 1.00 90.24 543 VAL B C 1
ATOM 8326 O O . VAL B 1 543 ? 154.510 190.597 181.354 1.00 91.46 543 VAL B O 1
ATOM 8330 N N . CYS B 1 544 ? 152.759 189.467 180.515 1.00 92.46 544 CYS B N 1
ATOM 8331 C CA . CYS B 1 544 ? 151.809 190.057 181.448 1.00 93.66 544 CYS B CA 1
ATOM 8332 C C . CYS B 1 544 ? 151.991 189.558 182.875 1.00 95.21 544 CYS B C 1
ATOM 8333 O O . CYS B 1 544 ? 151.414 190.148 183.794 1.00 95.57 544 CYS B O 1
ATOM 8336 N N . SER B 1 545 ? 152.767 188.496 183.082 1.00 94.88 545 SER B N 1
ATOM 8337 C CA . SER B 1 545 ? 152.993 187.956 184.416 1.00 92.19 545 SER B CA 1
ATOM 8338 C C . SER B 1 545 ? 154.313 188.399 185.024 1.00 95.46 545 SER B C 1
ATOM 8339 O O . SER B 1 545 ? 154.410 188.503 186.250 1.00 97.68 545 SER B O 1
ATOM 8342 N N . LEU B 1 546 ? 155.333 188.657 184.203 1.00 97.30 546 LEU B N 1
ATOM 8343 C CA . LEU B 1 546 ? 156.577 189.208 184.726 1.00 94.71 546 LEU B CA 1
ATOM 8344 C C . LEU B 1 546 ? 156.415 190.655 185.170 1.00 96.79 546 LEU B C 1
ATOM 8345 O O . LEU B 1 546 ? 157.254 191.158 185.923 1.00 94.06 546 LEU B O 1
ATOM 8350 N N . VAL B 1 547 ? 155.355 191.328 184.722 1.00 101.67 547 VAL B N 1
ATOM 8351 C CA . VAL B 1 547 ? 155.088 192.693 185.159 1.00 102.50 547 VAL B CA 1
ATOM 8352 C C . VAL B 1 547 ? 154.366 192.695 186.500 1.00 102.48 547 VAL B C 1
ATOM 8353 O O . VAL B 1 547 ? 154.734 193.434 187.420 1.00 103.92 547 VAL B O 1
ATOM 8357 N N . ARG B 1 548 ? 153.333 191.864 186.635 1.00 100.10 548 ARG B N 1
ATOM 8358 C CA . ARG B 1 548 ? 152.544 191.759 187.863 1.00 101.05 548 ARG B CA 1
ATOM 8359 C C . ARG B 1 548 ? 152.500 190.298 188.284 1.00 100.60 548 ARG B C 1
ATOM 8360 O O . ARG B 1 548 ? 151.520 189.589 188.018 1.00 101.75 548 ARG B O 1
ATOM 8368 N N . PRO B 1 549 ? 153.551 189.811 188.940 1.00 100.51 549 PRO B N 1
ATOM 8369 C CA . PRO B 1 549 ? 153.577 188.403 189.350 1.00 101.36 549 PRO B CA 1
ATOM 8370 C C . PRO B 1 549 ? 152.508 188.089 190.384 1.00 101.24 549 PRO B C 1
ATOM 8371 O O . PRO B 1 549 ? 152.123 188.934 191.195 1.00 102.16 549 PRO B O 1
ATOM 8375 N N . GLN B 1 550 ? 152.026 186.850 190.339 1.00 95.74 550 GLN B N 1
ATOM 8376 C CA . GLN B 1 550 ? 151.080 186.317 191.316 1.00 95.57 550 GLN B CA 1
ATOM 8377 C C . GLN B 1 550 ? 151.781 185.159 192.018 1.00 98.86 550 GLN B C 1
ATOM 8378 O O . GLN B 1 550 ? 151.676 184.008 191.589 1.00 100.59 550 GLN B O 1
ATOM 8384 N N . ASN B 1 551 ? 152.500 185.468 193.094 1.00 100.34 551 ASN B N 1
ATOM 8385 C CA . ASN B 1 551 ? 153.257 184.450 193.812 1.00 97.59 551 ASN B CA 1
ATOM 8386 C C . ASN B 1 551 ? 152.300 183.484 194.500 1.00 100.89 551 ASN B C 1
ATOM 8387 O O . ASN B 1 551 ? 151.539 183.877 195.389 1.00 103.25 551 ASN B O 1
ATOM 8392 N N . TYR B 1 552 ? 152.343 182.220 194.088 1.00 93.03 552 TYR B N 1
ATOM 8393 C CA . TYR B 1 552 ? 151.399 181.208 194.535 1.00 88.20 552 TYR B CA 1
ATOM 8394 C C . TYR B 1 552 ? 152.148 180.033 195.147 1.00 92.39 552 TYR B C 1
ATOM 8395 O O . TYR B 1 552 ? 153.182 179.605 194.627 1.00 94.35 552 TYR B O 1
ATOM 8404 N N . ASP B 1 553 ? 151.620 179.517 196.257 1.00 98.43 553 ASP B N 1
ATOM 8405 C CA . ASP B 1 553 ? 152.196 178.367 196.941 1.00 94.90 553 ASP B CA 1
ATOM 8406 C C . ASP B 1 553 ? 151.363 177.103 196.764 1.00 96.73 553 ASP B C 1
ATOM 8407 O O . ASP B 1 553 ? 151.652 176.089 197.409 1.00 98.87 553 ASP B O 1
ATOM 8412 N N . TRP B 1 554 ? 150.337 177.143 195.911 1.00 93.68 554 TRP B N 1
ATOM 8413 C CA . TRP B 1 554 ? 149.457 176.001 195.651 1.00 86.95 554 TRP B CA 1
ATOM 8414 C C . TRP B 1 554 ? 148.768 175.512 196.920 1.00 87.07 554 TRP B C 1
ATOM 8415 O O . TRP B 1 554 ? 148.510 174.317 197.078 1.00 89.87 554 TRP B O 1
ATOM 8426 N N . SER B 1 555 ? 148.462 176.435 197.835 1.00 90.97 555 SER B N 1
ATOM 8427 C CA . SER B 1 555 ? 147.836 176.047 199.094 1.00 95.15 555 SER B CA 1
ATOM 8428 C C . SER B 1 555 ? 146.365 175.693 198.905 1.00 98.10 555 SER B C 1
ATOM 8429 O O . SER B 1 555 ? 145.876 174.722 199.494 1.00 97.19 555 SER B O 1
ATOM 8432 N N . THR B 1 556 ? 145.653 176.470 198.092 1.00 97.64 556 THR B N 1
ATOM 8433 C CA . THR B 1 556 ? 144.192 176.281 197.912 1.00 99.07 556 THR B CA 1
ATOM 8434 C C . THR B 1 556 ? 143.878 175.092 197.005 1.00 99.35 556 THR B C 1
ATOM 8435 O O . THR B 1 556 ? 142.814 174.512 197.193 1.00 98.40 556 THR B O 1
ATOM 8439 N N . THR B 1 557 ? 144.746 174.766 196.050 1.00 94.91 557 THR B N 1
ATOM 8440 C CA . THR B 1 557 ? 144.544 173.590 195.212 1.00 90.91 557 THR B CA 1
ATOM 8441 C C . THR B 1 557 ? 144.761 172.293 195.979 1.00 95.39 557 THR B C 1
ATOM 8442 O O . THR B 1 557 ? 144.272 171.244 195.548 1.00 100.36 557 THR B O 1
ATOM 8446 N N . ARG B 1 558 ? 145.477 172.339 197.099 1.00 96.05 558 ARG B N 1
ATOM 8447 C CA . ARG B 1 558 ? 145.694 171.159 197.924 1.00 95.79 558 ARG B CA 1
ATOM 8448 C C . ARG B 1 558 ? 144.542 170.891 198.881 1.00 98.20 558 ARG B C 1
ATOM 8449 O O . ARG B 1 558 ? 144.588 169.901 199.619 1.00 97.44 558 ARG B O 1
ATOM 8457 N N . GLU B 1 559 ? 143.517 171.743 198.889 1.00 109.39 559 GLU B N 1
ATOM 8458 C CA . GLU B 1 559 ? 142.362 171.591 199.765 1.00 109.04 559 GLU B CA 1
ATOM 8459 C C . GLU B 1 559 ? 141.096 171.288 198.969 1.00 111.05 559 GLU B C 1
ATOM 8460 O O . GLU B 1 559 ? 139.984 171.529 199.442 1.00 111.32 559 GLU B O 1
ATOM 8466 N N . ILE B 1 560 ? 141.254 170.762 197.755 1.00 110.63 560 ILE B N 1
ATOM 8467 C CA . ILE B 1 560 ? 140.104 170.410 196.932 1.00 110.12 560 ILE B CA 1
ATOM 8468 C C . ILE B 1 560 ? 139.414 169.193 197.532 1.00 110.00 560 ILE B C 1
ATOM 8469 O O . ILE B 1 560 ? 140.065 168.202 197.889 1.00 110.11 560 ILE B O 1
ATOM 8474 N N . LYS B 1 561 ? 138.091 169.269 197.659 1.00 117.38 561 LYS B N 1
ATOM 8475 C CA . LYS B 1 561 ? 137.294 168.198 198.251 1.00 119.14 561 LYS B CA 1
ATOM 8476 C C . LYS B 1 561 ? 137.491 166.868 197.530 1.00 119.36 561 LYS B C 1
ATOM 8477 O O . LYS B 1 561 ? 137.709 165.836 198.164 1.00 118.43 561 LYS B O 1
ATOM 8483 N N . LEU B 1 580 ? 159.943 159.068 203.709 1.00 120.30 580 LEU B N 1
ATOM 8484 C CA . LEU B 1 580 ? 158.694 159.790 203.908 1.00 122.81 580 LEU B CA 1
ATOM 8485 C C . LEU B 1 580 ? 157.788 159.491 202.714 1.00 121.65 580 LEU B C 1
ATOM 8486 O O . LEU B 1 580 ? 157.559 158.328 202.381 1.00 120.69 580 LEU B O 1
ATOM 8491 N N . ARG B 1 581 ? 157.277 160.529 202.076 1.00 124.37 581 ARG B N 1
ATOM 8492 C CA . ARG B 1 581 ? 156.500 160.388 200.850 1.00 122.30 581 ARG B CA 1
ATOM 8493 C C . ARG B 1 581 ? 156.998 161.289 199.733 1.00 123.12 581 ARG B C 1
ATOM 8494 O O . ARG B 1 581 ? 156.991 160.877 198.571 1.00 124.00 581 ARG B O 1
ATOM 8502 N N . GLU B 1 582 ? 157.433 162.509 200.053 1.00 117.69 582 GLU B N 1
ATOM 8503 C CA . GLU B 1 582 ? 157.988 163.395 199.039 1.00 117.70 582 GLU B CA 1
ATOM 8504 C C . GLU B 1 582 ? 159.388 162.985 198.611 1.00 117.65 582 GLU B C 1
ATOM 8505 O O . GLU B 1 582 ? 159.828 163.380 197.526 1.00 118.18 582 GLU B O 1
ATOM 8511 N N . GLU B 1 583 ? 160.095 162.207 199.432 1.00 113.49 583 GLU B N 1
ATOM 8512 C CA . GLU B 1 583 ? 161.390 161.676 199.019 1.00 114.53 583 GLU B CA 1
ATOM 8513 C C . GLU B 1 583 ? 161.233 160.726 197.840 1.00 118.00 583 GLU B C 1
ATOM 8514 O O . GLU B 1 583 ? 161.978 160.807 196.856 1.00 118.36 583 GLU B O 1
ATOM 8520 N N . LYS B 1 584 ? 160.255 159.819 197.922 1.00 109.35 584 LYS B N 1
ATOM 8521 C CA . LYS B 1 584 ? 160.006 158.894 196.822 1.00 108.09 584 LYS B CA 1
ATOM 8522 C C . LYS B 1 584 ? 159.601 159.644 195.561 1.00 110.22 584 LYS B C 1
ATOM 8523 O O . LYS B 1 584 ? 160.038 159.298 194.458 1.00 108.08 584 LYS B O 1
ATOM 8529 N N . LEU B 1 585 ? 158.732 160.647 195.706 1.00 102.55 585 LEU B N 1
ATOM 8530 C CA . LEU B 1 585 ? 158.248 161.470 194.572 1.00 98.16 585 LEU B CA 1
ATOM 8531 C C . LEU B 1 585 ? 159.406 162.292 194.026 1.00 100.23 585 LEU B C 1
ATOM 8532 O O . LEU B 1 585 ? 159.464 162.438 192.821 1.00 104.07 585 LEU B O 1
ATOM 8537 N N . ARG B 1 586 ? 160.328 162.752 194.860 1.00 103.53 586 ARG B N 1
ATOM 8538 C CA . ARG B 1 586 ? 161.556 163.455 194.400 1.00 102.70 586 ARG B CA 1
ATOM 8539 C C . ARG B 1 586 ? 162.564 162.537 193.706 1.00 103.22 586 ARG B C 1
ATOM 8540 O O . ARG B 1 586 ? 163.315 163.040 192.884 1.00 103.94 586 ARG B O 1
ATOM 8548 N N . ARG B 1 587 ? 162.579 161.249 194.008 1.00 103.88 587 ARG B N 1
ATOM 8549 C CA . ARG B 1 587 ? 163.516 160.281 193.382 1.00 105.25 587 ARG B CA 1
ATOM 8550 C C . ARG B 1 587 ? 162.900 159.715 192.105 1.00 105.89 587 ARG B C 1
ATOM 8551 O O . ARG B 1 587 ? 163.672 159.274 191.253 1.00 104.94 587 ARG B O 1
ATOM 8559 N N . ALA B 1 588 ? 161.565 159.625 192.027 1.00 97.65 588 ALA B N 1
ATOM 8560 C CA . ALA B 1 588 ? 160.831 159.264 190.820 1.00 96.43 588 ALA B CA 1
ATOM 8561 C C . ALA B 1 588 ? 160.943 160.350 189.757 1.00 95.27 588 ALA B C 1
ATOM 8562 O O . ALA B 1 588 ? 161.176 160.054 188.579 1.00 93.91 588 ALA B O 1
ATOM 8564 N N . LYS B 1 589 ? 160.783 161.615 190.155 1.00 86.84 589 LYS B N 1
ATOM 8565 C CA . LYS B 1 589 ? 160.899 162.709 189.197 1.00 85.37 589 LYS B CA 1
ATOM 8566 C C . LYS B 1 589 ? 162.313 162.809 188.642 1.00 89.22 589 LYS B C 1
ATOM 8567 O O . LYS B 1 589 ? 162.498 163.057 187.445 1.00 94.67 589 LYS B O 1
ATOM 8573 N N . ALA B 1 590 ? 163.325 162.617 189.493 1.00 88.73 590 ALA B N 1
ATOM 8574 C CA . ALA B 1 590 ? 164.702 162.655 189.011 1.00 87.12 590 ALA B CA 1
ATOM 8575 C C . ALA B 1 590 ? 164.961 161.551 187.994 1.00 89.86 590 ALA B C 1
ATOM 8576 O O . ALA B 1 590 ? 165.570 161.793 186.946 1.00 89.27 590 ALA B O 1
ATOM 8578 N N . TRP B 1 591 ? 164.494 160.333 188.282 1.00 93.46 591 TRP B N 1
ATOM 8579 C CA . TRP B 1 591 ? 164.662 159.226 187.345 1.00 91.12 591 TRP B CA 1
ATOM 8580 C C . TRP B 1 591 ? 163.951 159.510 186.027 1.00 96.49 591 TRP B C 1
ATOM 8581 O O . TRP B 1 591 ? 164.509 159.290 184.944 1.00 94.83 591 TRP B O 1
ATOM 8592 N N . ILE B 1 592 ? 162.715 160.013 186.102 1.00 91.93 592 ILE B N 1
ATOM 8593 C CA . ILE B 1 592 ? 161.935 160.278 184.896 1.00 90.27 592 ILE B CA 1
ATOM 8594 C C . ILE B 1 592 ? 162.622 161.336 184.040 1.00 90.27 592 ILE B C 1
ATOM 8595 O O . ILE B 1 592 ? 162.745 161.188 182.818 1.00 88.75 592 ILE B O 1
ATOM 8600 N N . VAL B 1 593 ? 163.086 162.416 184.672 1.00 90.28 593 VAL B N 1
ATOM 8601 C CA . VAL B 1 593 ? 163.717 163.497 183.924 1.00 87.91 593 VAL B CA 1
ATOM 8602 C C . VAL B 1 593 ? 165.037 163.036 183.317 1.00 90.02 593 VAL B C 1
ATOM 8603 O O . VAL B 1 593 ? 165.334 163.330 182.153 1.00 92.47 593 VAL B O 1
ATOM 8607 N N . LYS B 1 594 ? 165.848 162.304 184.086 1.00 91.73 594 LYS B N 1
ATOM 8608 C CA . LYS B 1 594 ? 167.163 161.908 183.595 1.00 91.33 594 LYS B CA 1
ATOM 8609 C C . LYS B 1 594 ? 167.055 160.893 182.463 1.00 91.77 594 LYS B C 1
ATOM 8610 O O . LYS B 1 594 ? 167.708 161.041 181.423 1.00 91.60 594 LYS B O 1
ATOM 8616 N N . TRP B 1 595 ? 166.235 159.858 182.638 1.00 97.96 595 TRP B N 1
ATOM 8617 C CA . TRP B 1 595 ? 166.195 158.770 181.671 1.00 97.19 595 TRP B CA 1
ATOM 8618 C C . TRP B 1 595 ? 165.200 158.996 180.540 1.00 99.31 595 TRP B C 1
ATOM 8619 O O . TRP B 1 595 ? 165.190 158.212 179.585 1.00 99.52 595 TRP B O 1
ATOM 8630 N N . GLY B 1 596 ? 164.375 160.035 180.615 1.00 99.72 596 GLY B N 1
ATOM 8631 C CA . GLY B 1 596 ? 163.458 160.339 179.535 1.00 88.83 596 GLY B CA 1
ATOM 8632 C C . GLY B 1 596 ? 164.049 161.290 178.516 1.00 89.44 596 GLY B C 1
ATOM 8633 O O . GLY B 1 596 ? 163.650 161.288 177.349 1.00 95.15 596 GLY B O 1
ATOM 8634 N N . LEU B 1 597 ? 165.006 162.112 178.951 1.00 89.51 597 LEU B N 1
ATOM 8635 C CA . LEU B 1 597 ? 165.657 163.051 178.044 1.00 87.92 597 LEU B CA 1
ATOM 8636 C C . LEU B 1 597 ? 166.681 162.368 177.148 1.00 92.85 597 LEU B C 1
ATOM 8637 O O . LEU B 1 597 ? 166.845 162.765 175.988 1.00 93.60 597 LEU B O 1
ATOM 8642 N N . VAL B 1 598 ? 167.375 161.352 177.665 1.00 92.68 598 VAL B N 1
ATOM 8643 C CA . VAL B 1 598 ? 168.409 160.675 176.887 1.00 91.13 598 VAL B CA 1
ATOM 8644 C C . VAL B 1 598 ? 167.803 160.027 175.648 1.00 93.89 598 VAL B C 1
ATOM 8645 O O . VAL B 1 598 ? 168.313 160.178 174.532 1.00 92.62 598 VAL B O 1
ATOM 8649 N N . PHE B 1 599 ? 166.692 159.309 175.824 1.00 93.64 599 PHE B N 1
ATOM 8650 C CA . PHE B 1 599 ? 166.065 158.637 174.692 1.00 90.61 599 PHE B CA 1
ATOM 8651 C C . PHE B 1 599 ? 165.444 159.639 173.727 1.00 84.86 599 PHE B C 1
ATOM 8652 O O . PHE B 1 599 ? 165.470 159.429 172.508 1.00 83.15 599 PHE B O 1
ATOM 8660 N N . THR B 1 600 ? 164.888 160.733 174.248 1.00 85.80 600 THR B N 1
ATOM 8661 C CA . THR B 1 600 ? 164.349 161.775 173.378 1.00 86.44 600 THR B CA 1
ATOM 8662 C C . THR B 1 600 ? 165.441 162.362 172.493 1.00 88.88 600 THR B C 1
ATOM 8663 O O . THR B 1 600 ? 165.254 162.526 171.282 1.00 89.35 600 THR B O 1
ATOM 8667 N N . ILE B 1 601 ? 166.600 162.667 173.082 1.00 87.95 601 ILE B N 1
ATOM 8668 C CA . ILE B 1 601 ? 167.714 163.200 172.303 1.00 82.93 601 ILE B CA 1
ATOM 8669 C C . ILE B 1 601 ? 168.206 162.166 171.298 1.00 85.65 601 ILE B C 1
ATOM 8670 O O . ILE B 1 601 ? 168.479 162.489 170.135 1.00 88.60 601 ILE B O 1
ATOM 8675 N N . LEU B 1 602 ? 168.320 160.906 171.726 1.00 83.44 602 LEU B N 1
ATOM 8676 C CA . LEU B 1 602 ? 168.841 159.864 170.847 1.00 83.86 602 LEU B CA 1
ATOM 8677 C C . LEU B 1 602 ? 167.935 159.636 169.643 1.00 85.26 602 LEU B C 1
ATOM 8678 O O . LEU B 1 602 ? 168.420 159.448 168.521 1.00 84.39 602 LEU B O 1
ATOM 8683 N N . ILE B 1 603 ? 166.622 159.644 169.851 1.00 86.19 603 ILE B N 1
ATOM 8684 C CA . ILE B 1 603 ? 165.686 159.289 168.789 1.00 82.50 603 ILE B CA 1
ATOM 8685 C C . ILE B 1 603 ? 165.334 160.492 167.925 1.00 82.05 603 ILE B C 1
ATOM 8686 O O . ILE B 1 603 ? 165.453 160.442 166.698 1.00 84.97 603 ILE B O 1
ATOM 8691 N N . VAL B 1 604 ? 164.896 161.594 168.537 1.00 73.82 604 VAL B N 1
ATOM 8692 C CA . VAL B 1 604 ? 164.384 162.714 167.756 1.00 75.68 604 VAL B CA 1
ATOM 8693 C C . VAL B 1 604 ? 165.488 163.522 167.082 1.00 78.17 604 VAL B C 1
ATOM 8694 O O . VAL B 1 604 ? 165.223 164.203 166.084 1.00 78.58 604 VAL B O 1
ATOM 8698 N N . VAL B 1 605 ? 166.726 163.453 167.573 1.00 78.24 605 VAL B N 1
ATOM 8699 C CA . VAL B 1 605 ? 167.776 164.337 167.076 1.00 77.80 605 VAL B CA 1
ATOM 8700 C C . VAL B 1 605 ? 168.899 163.556 166.404 1.00 79.71 605 VAL B C 1
ATOM 8701 O O . VAL B 1 605 ? 169.207 163.784 165.229 1.00 79.59 605 VAL B O 1
ATOM 8705 N N . ILE B 1 606 ? 169.523 162.637 167.143 1.00 74.53 606 ILE B N 1
ATOM 8706 C CA . ILE B 1 606 ? 170.745 161.995 166.661 1.00 73.98 606 ILE B CA 1
ATOM 8707 C C . ILE B 1 606 ? 170.445 161.054 165.500 1.00 74.66 606 ILE B C 1
ATOM 8708 O O . ILE B 1 606 ? 171.157 161.044 164.487 1.00 73.98 606 ILE B O 1
ATOM 8713 N N . TRP B 1 607 ? 169.396 160.240 165.634 1.00 78.64 607 TRP B N 1
ATOM 8714 C CA . TRP B 1 607 ? 169.101 159.235 164.614 1.00 77.68 607 TRP B CA 1
ATOM 8715 C C . TRP B 1 607 ? 168.799 159.843 163.248 1.00 82.72 607 TRP B C 1
ATOM 8716 O O . TRP B 1 607 ? 169.415 159.409 162.259 1.00 79.00 607 TRP B O 1
ATOM 8727 N N . PRO B 1 608 ? 167.893 160.820 163.103 1.00 76.27 608 PRO B N 1
ATOM 8728 C CA . PRO B 1 608 ? 167.702 161.420 161.772 1.00 72.00 608 PRO B CA 1
ATOM 8729 C C . PRO B 1 608 ? 168.938 162.123 161.242 1.00 74.68 608 PRO B C 1
ATOM 8730 O O . PRO B 1 608 ? 169.157 162.139 160.025 1.00 76.38 608 PRO B O 1
ATOM 8734 N N . VAL B 1 609 ? 169.751 162.712 162.122 1.00 76.14 609 VAL B N 1
ATOM 8735 C CA . VAL B 1 609 ? 170.957 163.404 161.678 1.00 74.00 609 VAL B CA 1
ATOM 8736 C C . VAL B 1 609 ? 171.956 162.415 161.091 1.00 73.46 609 VAL B C 1
ATOM 8737 O O . VAL B 1 609 ? 172.599 162.692 160.071 1.00 73.50 609 VAL B O 1
ATOM 8741 N N . LEU B 1 610 ? 172.095 161.241 161.713 1.00 70.68 610 LEU B N 1
ATOM 8742 C CA . LEU B 1 610 ? 173.054 160.254 161.226 1.00 67.84 610 LEU B CA 1
ATOM 8743 C C . LEU B 1 610 ? 172.630 159.617 159.907 1.00 75.01 610 LEU B C 1
ATOM 8744 O O . LEU B 1 610 ? 173.470 159.017 159.229 1.00 79.26 610 LEU B O 1
ATOM 8749 N N . SER B 1 611 ? 171.357 159.725 159.530 1.00 77.99 611 SER B N 1
ATOM 8750 C CA . SER B 1 611 ? 170.861 159.108 158.305 1.00 72.00 611 SER B CA 1
ATOM 8751 C C . SER B 1 611 ? 170.962 160.018 157.089 1.00 75.96 611 SER B C 1
ATOM 8752 O O . SER B 1 611 ? 170.824 159.531 155.962 1.00 79.55 611 SER B O 1
ATOM 8755 N N . LEU B 1 612 ? 171.183 161.317 157.288 1.00 72.48 612 LEU B N 1
ATOM 8756 C CA . LEU B 1 612 ? 171.354 162.225 156.157 1.00 67.78 612 LEU B CA 1
ATOM 8757 C C . LEU B 1 612 ? 172.547 161.883 155.266 1.00 70.59 612 LEU B C 1
ATOM 8758 O O . LEU B 1 612 ? 172.402 161.982 154.035 1.00 66.88 612 LEU B O 1
ATOM 8763 N N . PRO B 1 613 ? 173.725 161.507 155.784 1.00 75.70 613 PRO B N 1
ATOM 8764 C CA . PRO B 1 613 ? 174.833 161.156 154.878 1.00 72.35 613 PRO B CA 1
ATOM 8765 C C . PRO B 1 613 ? 174.541 159.977 153.967 1.00 70.69 613 PRO B C 1
ATOM 8766 O O . PRO B 1 613 ? 175.247 159.803 152.966 1.00 75.86 613 PRO B O 1
ATOM 8770 N N . ALA B 1 614 ? 173.535 159.158 154.278 1.00 61.90 614 ALA B N 1
ATOM 8771 C CA . ALA B 1 614 ? 173.195 158.037 153.410 1.00 62.75 614 ALA B CA 1
ATOM 8772 C C . ALA B 1 614 ? 172.577 158.484 152.092 1.00 73.53 614 ALA B C 1
ATOM 8773 O O . ALA B 1 614 ? 172.520 157.685 151.152 1.00 70.69 614 ALA B O 1
ATOM 8775 N N . ARG B 1 615 ? 172.125 159.738 152.005 1.00 81.41 615 ARG B N 1
ATOM 8776 C CA . ARG B 1 615 ? 171.509 160.291 150.802 1.00 73.70 615 ARG B CA 1
ATOM 8777 C C . ARG B 1 615 ? 170.361 159.414 150.317 1.00 73.53 615 ARG B C 1
ATOM 8778 O O . ARG B 1 615 ? 169.344 159.282 151.004 1.00 77.87 615 ARG B O 1
ATOM 8786 N N . VAL B 1 616 ? 170.510 158.818 149.140 1.00 57.75 616 VAL B N 1
ATOM 8787 C CA . VAL B 1 616 ? 169.538 157.863 148.624 1.00 58.81 616 VAL B CA 1
ATOM 8788 C C . VAL B 1 616 ? 169.941 156.470 149.089 1.00 63.69 616 VAL B C 1
ATOM 8789 O O . VAL B 1 616 ? 171.077 156.037 148.868 1.00 75.59 616 VAL B O 1
ATOM 8793 N N . PHE B 1 617 ? 169.010 155.773 149.741 1.00 60.35 617 PHE B N 1
ATOM 8794 C CA . PHE B 1 617 ? 169.311 154.476 150.331 1.00 51.71 617 PHE B CA 1
ATOM 8795 C C . PHE B 1 617 ? 169.766 153.485 149.267 1.00 61.70 617 PHE B C 1
ATOM 8796 O O . PHE B 1 617 ? 169.230 153.448 148.157 1.00 59.78 617 PHE B O 1
ATOM 8804 N N . SER B 1 618 ? 170.764 152.682 149.616 1.00 74.09 618 SER B N 1
ATOM 8805 C CA . SER B 1 618 ? 171.258 151.618 148.759 1.00 73.20 618 SER B CA 1
ATOM 8806 C C . SER B 1 618 ? 170.754 150.268 149.254 1.00 73.36 618 SER B C 1
ATOM 8807 O O . SER B 1 618 ? 170.323 150.121 150.400 1.00 77.02 618 SER B O 1
ATOM 8810 N N . ARG B 1 619 ? 170.811 149.278 148.370 1.00 68.10 619 ARG B N 1
ATOM 8811 C CA . ARG B 1 619 ? 170.440 147.915 148.737 1.00 64.83 619 ARG B CA 1
ATOM 8812 C C . ARG B 1 619 ? 171.494 147.383 149.697 1.00 74.12 619 ARG B C 1
ATOM 8813 O O . ARG B 1 619 ? 172.600 147.020 149.293 1.00 83.55 619 ARG B O 1
ATOM 8821 N N . GLY B 1 620 ? 171.148 147.340 150.978 1.00 62.58 620 GLY B N 1
ATOM 8822 C CA . GLY B 1 620 ? 172.097 147.045 152.030 1.00 51.29 620 GLY B CA 1
ATOM 8823 C C . GLY B 1 620 ? 171.888 147.989 153.193 1.00 55.81 620 GLY B C 1
ATOM 8824 O O . GLY B 1 620 ? 172.074 147.615 154.354 1.00 67.63 620 GLY B O 1
ATOM 8825 N N . TYR B 1 621 ? 171.496 149.224 152.885 1.00 60.76 621 TYR B N 1
ATOM 8826 C CA . TYR B 1 621 ? 171.000 150.143 153.900 1.00 66.97 621 TYR B CA 1
ATOM 8827 C C . TYR B 1 621 ? 169.497 150.019 154.092 1.00 66.88 621 TYR B C 1
ATOM 8828 O O . TYR B 1 621 ? 169.010 150.145 155.222 1.00 69.48 621 TYR B O 1
ATOM 8837 N N . PHE B 1 622 ? 168.751 149.761 153.015 1.00 56.81 622 PHE B N 1
ATOM 8838 C CA . PHE B 1 622 ? 167.325 149.494 153.157 1.00 58.39 622 PHE B CA 1
ATOM 8839 C C . PHE B 1 622 ? 167.075 148.164 153.855 1.00 56.70 622 PHE B C 1
ATOM 8840 O O . PHE B 1 622 ? 166.092 148.029 154.590 1.00 70.78 622 PHE B O 1
ATOM 8848 N N . TRP B 1 623 ? 167.948 147.177 153.640 1.00 47.24 623 TRP B N 1
ATOM 8849 C CA . TRP B 1 623 ? 167.849 145.925 154.384 1.00 49.90 623 TRP B CA 1
ATOM 8850 C C . TRP B 1 623 ? 167.970 146.177 155.881 1.00 58.53 623 TRP B C 1
ATOM 8851 O O . TRP B 1 623 ? 167.182 145.656 156.678 1.00 66.72 623 TRP B O 1
ATOM 8862 N N . PHE B 1 624 ? 168.950 146.991 156.276 1.00 55.73 624 PHE B N 1
ATOM 8863 C CA . PHE B 1 624 ? 169.119 147.343 157.682 1.00 55.98 624 PHE B CA 1
ATOM 8864 C C . PHE B 1 624 ? 167.915 148.121 158.203 1.00 63.01 624 PHE B C 1
ATOM 8865 O O . PHE B 1 624 ? 167.442 147.878 159.321 1.00 59.86 624 PHE B O 1
ATOM 8873 N N . TRP B 1 625 ? 167.399 149.051 157.394 1.00 64.97 625 TRP B N 1
ATOM 8874 C CA . TRP B 1 625 ? 166.258 149.865 157.805 1.00 57.88 625 TRP B CA 1
ATOM 8875 C C . TRP B 1 625 ? 165.016 149.011 158.034 1.00 66.39 625 TRP B C 1
ATOM 8876 O O . TRP B 1 625 ? 164.252 149.253 158.975 1.00 70.55 625 TRP B O 1
ATOM 8887 N N . ALA B 1 626 ? 164.791 148.012 157.178 1.00 55.95 626 ALA B N 1
ATOM 8888 C CA . ALA B 1 626 ? 163.637 147.135 157.348 1.00 49.70 626 ALA B CA 1
ATOM 8889 C C . ALA B 1 626 ? 163.839 146.165 158.507 1.00 58.97 626 ALA B C 1
ATOM 8890 O O . ALA B 1 626 ? 162.893 145.868 159.249 1.00 69.04 626 ALA B O 1
ATOM 8892 N N . ILE B 1 627 ? 165.062 145.656 158.673 1.00 64.11 627 ILE B N 1
ATOM 8893 C CA . ILE B 1 627 ? 165.340 144.718 159.753 1.00 59.92 627 ILE B CA 1
ATOM 8894 C C . ILE B 1 627 ? 165.167 145.396 161.106 1.00 57.22 627 ILE B C 1
ATOM 8895 O O . ILE B 1 627 ? 164.699 144.777 162.067 1.00 63.54 627 ILE B O 1
ATOM 8900 N N . VAL B 1 628 ? 165.523 146.679 161.198 1.00 57.13 628 VAL B N 1
ATOM 8901 C CA . VAL B 1 628 ? 165.330 147.413 162.446 1.00 63.95 628 VAL B CA 1
ATOM 8902 C C . VAL B 1 628 ? 163.853 147.442 162.825 1.00 63.38 628 VAL B C 1
ATOM 8903 O O . VAL B 1 628 ? 163.482 147.161 163.971 1.00 66.52 628 VAL B O 1
ATOM 8907 N N . ALA B 1 629 ? 162.988 147.770 161.862 1.00 67.60 629 ALA B N 1
ATOM 8908 C CA . ALA B 1 629 ? 161.556 147.825 162.140 1.00 59.88 629 ALA B CA 1
ATOM 8909 C C . ALA B 1 629 ? 161.008 146.455 162.515 1.00 63.27 629 ALA B C 1
ATOM 8910 O O . ALA B 1 629 ? 160.218 146.330 163.460 1.00 73.78 629 ALA B O 1
ATOM 8912 N N . ILE B 1 630 ? 161.417 145.414 161.783 1.00 68.66 630 ILE B N 1
ATOM 8913 C CA . ILE B 1 630 ? 160.922 144.068 162.070 1.00 70.07 630 ILE B CA 1
ATOM 8914 C C . ILE B 1 630 ? 161.322 143.643 163.478 1.00 65.57 630 ILE B C 1
ATOM 8915 O O . ILE B 1 630 ? 160.500 143.132 164.251 1.00 64.84 630 ILE B O 1
ATOM 8920 N N . ALA B 1 631 ? 162.592 143.856 163.834 1.00 71.14 631 ALA B N 1
ATOM 8921 C CA . ALA B 1 631 ? 163.068 143.471 165.157 1.00 69.55 631 ALA B CA 1
ATOM 8922 C C . ALA B 1 631 ? 162.373 144.265 166.252 1.00 72.80 631 ALA B C 1
ATOM 8923 O O . ALA B 1 631 ? 161.988 143.700 167.282 1.00 76.61 631 ALA B O 1
ATOM 8925 N N . TRP B 1 632 ? 162.204 145.575 166.052 1.00 71.12 632 TRP B N 1
ATOM 8926 C CA . TRP B 1 632 ? 161.525 146.396 167.050 1.00 70.83 632 TRP B CA 1
ATOM 8927 C C . TRP B 1 632 ? 160.107 145.897 167.290 1.00 74.81 632 TRP B C 1
ATOM 8928 O O . TRP B 1 632 ? 159.692 145.698 168.439 1.00 75.75 632 TRP B O 1
ATOM 8939 N N . GLY B 1 633 ? 159.356 145.667 166.211 1.00 71.32 633 GLY B N 1
ATOM 8940 C CA . GLY B 1 633 ? 157.987 145.201 166.366 1.00 66.53 633 GLY B CA 1
ATOM 8941 C C . GLY B 1 633 ? 157.905 143.848 167.046 1.00 75.90 633 GLY B C 1
ATOM 8942 O O . GLY B 1 633 ? 157.105 143.648 167.965 1.00 82.74 633 GLY B O 1
ATOM 8943 N N . THR B 1 634 ? 158.742 142.901 166.609 1.00 79.53 634 THR B N 1
ATOM 8944 C CA . THR B 1 634 ? 158.695 141.558 167.179 1.00 78.80 634 THR B CA 1
ATOM 8945 C C . THR B 1 634 ? 159.069 141.566 168.657 1.00 78.85 634 THR B C 1
ATOM 8946 O O . THR B 1 634 ? 158.395 140.930 169.479 1.00 79.82 634 THR B O 1
ATOM 8950 N N . ILE B 1 635 ? 160.131 142.290 169.019 1.00 79.29 635 ILE B N 1
ATOM 8951 C CA . ILE B 1 635 ? 160.570 142.319 170.409 1.00 83.67 635 ILE B CA 1
ATOM 8952 C C . ILE B 1 635 ? 159.535 143.012 171.286 1.00 82.34 635 ILE B C 1
ATOM 8953 O O . ILE B 1 635 ? 159.247 142.556 172.400 1.00 85.56 635 ILE B O 1
ATOM 8958 N N . GLY B 1 636 ? 158.954 144.115 170.807 1.00 78.93 636 GLY B N 1
ATOM 8959 C CA . GLY B 1 636 ? 157.918 144.778 171.580 1.00 75.28 636 GLY B CA 1
ATOM 8960 C C . GLY B 1 636 ? 156.701 143.901 171.797 1.00 77.96 636 GLY B C 1
ATOM 8961 O O . GLY B 1 636 ? 156.148 143.850 172.900 1.00 81.63 636 GLY B O 1
ATOM 8962 N N . SER B 1 637 ? 156.267 143.193 170.750 1.00 81.06 637 SER B N 1
ATOM 8963 C CA . SER B 1 637 ? 155.127 142.295 170.894 1.00 81.32 637 SER B CA 1
ATOM 8964 C C . SER B 1 637 ? 155.428 141.177 171.884 1.00 85.16 637 SER B C 1
ATOM 8965 O O . SER B 1 637 ? 154.591 140.849 172.735 1.00 82.93 637 SER B O 1
ATOM 8968 N N . ILE B 1 638 ? 156.625 140.589 171.800 1.00 86.92 638 ILE B N 1
ATOM 8969 C CA . ILE B 1 638 ? 156.989 139.513 172.718 1.00 83.32 638 ILE B CA 1
ATOM 8970 C C . ILE B 1 638 ? 157.015 140.021 174.153 1.00 83.34 638 ILE B C 1
ATOM 8971 O O . ILE B 1 638 ? 156.522 139.356 175.072 1.00 82.82 638 ILE B O 1
ATOM 8976 N N . VAL B 1 639 ? 157.579 141.212 174.369 1.00 88.14 639 VAL B N 1
ATOM 8977 C CA . VAL B 1 639 ? 157.672 141.760 175.720 1.00 85.72 639 VAL B CA 1
ATOM 8978 C C . VAL B 1 639 ? 156.283 142.043 176.281 1.00 89.73 639 VAL B C 1
ATOM 8979 O O . VAL B 1 639 ? 155.981 141.709 177.432 1.00 90.28 639 VAL B O 1
ATOM 8983 N N . ILE B 1 6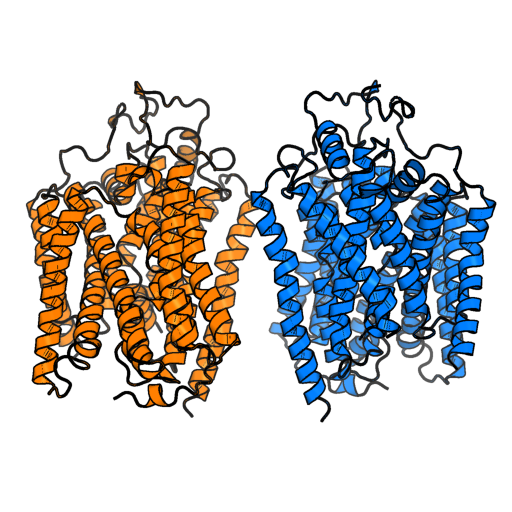40 ? 155.411 142.655 175.477 1.00 94.29 640 ILE B N 1
ATOM 8984 C CA . ILE B 1 640 ? 154.107 143.054 176.001 1.00 91.89 640 ILE B CA 1
ATOM 8985 C C . ILE B 1 640 ? 153.122 141.894 176.089 1.00 89.91 640 ILE B C 1
ATOM 8986 O O . ILE B 1 640 ? 152.115 142.005 176.799 1.00 89.72 640 ILE B O 1
ATOM 8991 N N . ILE B 1 641 ? 153.376 140.783 175.402 1.00 94.75 641 ILE B N 1
ATOM 8992 C CA . ILE B 1 641 ? 152.449 139.656 175.455 1.00 96.10 641 ILE B CA 1
ATOM 8993 C C . ILE B 1 641 ? 152.839 138.658 176.540 1.00 100.47 641 ILE B C 1
ATOM 8994 O O . ILE B 1 641 ? 151.978 138.163 177.271 1.00 102.00 641 ILE B O 1
ATOM 8999 N N . GLY B 1 642 ? 154.128 138.358 176.678 1.00 103.84 642 GLY B N 1
ATOM 9000 C CA . GLY B 1 642 ? 154.558 137.302 177.574 1.00 102.07 642 GLY B CA 1
ATOM 9001 C C . GLY B 1 642 ? 154.966 137.744 178.965 1.00 101.38 642 GLY B C 1
ATOM 9002 O O . GLY B 1 642 ? 154.617 137.089 179.951 1.00 101.17 642 GLY B O 1
ATOM 9003 N N . LEU B 1 643 ? 155.716 138.842 179.057 1.00 99.47 643 LEU B N 1
ATOM 9004 C CA . LEU B 1 643 ? 156.234 139.278 180.352 1.00 100.42 643 LEU B CA 1
ATOM 9005 C C . LEU B 1 643 ? 155.142 139.578 181.377 1.00 102.27 643 LEU B C 1
ATOM 9006 O O . LEU B 1 643 ? 155.330 139.208 182.550 1.00 101.43 643 LEU B O 1
ATOM 9011 N N . PRO B 1 644 ? 154.025 140.238 181.043 1.00 105.73 644 PRO B N 1
ATOM 9012 C CA . PRO B 1 644 ? 152.975 140.425 182.059 1.00 103.76 644 PRO B CA 1
ATOM 9013 C C . PRO B 1 644 ? 152.449 139.124 182.638 1.00 105.94 644 PRO B C 1
ATOM 9014 O O . PRO B 1 644 ? 152.019 139.106 183.799 1.00 104.54 644 PRO B O 1
ATOM 9018 N N . LEU B 1 645 ? 152.459 138.036 181.865 1.00 109.54 645 LEU B N 1
ATOM 9019 C CA . LEU B 1 645 ? 152.096 136.736 182.422 1.00 109.12 645 LEU B CA 1
ATOM 9020 C C . LEU B 1 645 ? 153.093 136.300 183.487 1.00 109.50 645 LEU B C 1
ATOM 9021 O O . LEU B 1 645 ? 152.704 135.759 184.529 1.00 107.99 645 LEU B O 1
ATOM 9026 N N . VAL B 1 646 ? 154.380 136.528 183.245 1.00 110.60 646 VAL B N 1
ATOM 9027 C CA . VAL B 1 646 ? 155.423 136.169 184.196 1.00 111.01 646 VAL B CA 1
ATOM 9028 C C . VAL B 1 646 ? 155.394 137.105 185.399 1.00 108.77 646 VAL B C 1
ATOM 9029 O O . VAL B 1 646 ? 154.623 136.904 186.337 1.00 109.88 646 VAL B O 1
#

Nearest PDB structures (foldseek):
  8hb0-assembly1_A  TM=7.271E-01  e=3.720E-10  Homo sapiens
  7vsi-assembly1_A  TM=7.460E-01  e=8.702E-10  Homo sapiens
  7wmv-assembly1_A  TM=6.622E-01  e=2.141E-10  Homo sapiens
  5nva-assembly1_A  TM=6.797E-01  e=2.217E-09  Proteus mirabilis HI4320
  3dh4-assembly1_A  TM=6.662E-01  e=4.019E-09  Vibrio parahaemolyticus

Sequence (1194 aa):
PPFDFSTKYYRQSSFFGGTTVLDQGVGYAVILGFGAFFAVFTSFLVWLEKTGLIASVIVSQWTWAATILQSSNVAWQYGVSGPFWYASGATIQVLLFGVMAIEIKRKAPNAHTVCEIVKARWGTATHIVFLVFCLATNVVVTAMLLLGGSAVVNALTGVNLYAASFLIPLGVVVYTLAGGLKATFLASYVHSVIVHVALVVFVFLVYTSSKELGSPSVVYDRLKDMVAKSRSCTEPLSHHGQACGPVDGNFRGSYLTMLSSGGAVFGLINIVGNFGTVFVDNGYWVSAIAARPSSTHKGYLLGGLVWFAVPFSLATSLGLGALALDLPISKDEADRGLVPPATAIALMGKSGSLLLLTMLFMAVTSAGSSELIAVSSLFTYDIYRTYINPRATGRQILKISRCAVLGFGCFMGILAVVLNKAGVSLGWMYLAMGVLIGSAVIPIAFMLLWSKANAFGAILGATSGCVFGIITWLTTAKTQYGRVDLDSTGKNGPMLAGNLVAILTGGLIHAVCSLVRPQNYDWSTTREIKLREEKLRRAKAWIVKWGLVFTILIVVIWPVLSLPARVFSRGYFWFWAIVAIAWGTIGSIVIIGLPLVPPFDFSTKYYRQSSFFGGTTVLDQGVGYAVILGFGAFFAVFTSFLVWLEKTGLIASVIVSQWTWAATILQSSNVAWQYGVSGPFWYASGATIQVLLFGVMAIEIKRKAPNAHTVCEIVKARWGTATHIVFLVFCLATNVVVTAMLLLGGSAVVNALTGVNLYAASFLIPLGVVVYTLAGGLKATFLASYVHSVIVHVALVVFVFLVYTSSKELGSPSVVYDRLKDMVAKSRSCTEPLSHHGQACGPVDGNFRGSYLTMLSSGGAVFGLINIVGNFGTVFVDNGYWVSAIAARPSSTHKGYLLGGLVWFAVPFSLATSLGLGALALDLPISKDEADRGLVPPATAIALMGKSGSLLLLTMLFMAVTSAGSSELIAVSSLFTYDIYRTYINPRATGRQILKISRCAVLGFGCFMGILAVVLNKAGVSLGWMYLAMGVLIGSAVIPIAFMLLWSKANAFGAILGATSGCVFGIITWLTTAKTQYGRVDLDSTGKNGPMLAGNLVAILTGGLIHAVCSLVRPQNYDWSTTREIKLREEKLRRAKAWIVKWGLVFTILIVVIWPVLSLPARVFSRGYFWFWAIVAIAWGTIGSIVIIGLPLV

Radius of gyration: 34.96 Å; Cα contacts (8 Å, |Δi|>4): 1882; chains: 2; bounding box: 96×69×74 Å

Organism: Arabidopsis thaliana (NCBI:txid3702)

Foldseek 3Di:
DVDPLQPVCQLDQAFQDDDFQAAVVVLVCLLACPLVVVLVVLVVVVVVVCLQLVLLVLLLQPDALCLQQVLLLCCLALAQLSLQLLLLLQLVQLLLLLVLLLLCVVFFLPDQWLLVLVCQPANVVLSVLLLVLLVVLLLLRLLQLLLLLLLLSCRHHVHDSLVSLLSNLVSLLSNLLGQDPVRDSVLSLVLLLLLLVLLLVLLCLQDCPFPQHHHLVLLVVLQVVQADPPWDADNSNHDDAFSHHFHPQAQVSGSFALRHPLSVLVSLLSNLLSLLCQQSHGLNVNVSSPDDLLPSSSSSVLSSLLSSLSSNSSSNRQNSQCSSSRRRHGSLNSQQRCSNLSSLCVGPNPVSSVSVSVSSVSNSSSNSSSSLQRVLCCCLPPPCCPPVPVDDDVVRSVVSSSVSSVVVSNVSSVVSSVCVVVSDHNLLSSLCSLLASLLQSQVSVCSSDNQFFHSVLQSVRRVVLNVQLVVQLQVVLVVVDPDRDSPSSSDSVSSSSSNCSSNPSSNVSRVVVRVVPTRGDPSPSSHPPVVRVVSSVVSSVCSVVVSVVVSCVSVPVVSVVRNVCGRPDDVRSNVVSVVSSVSSVVSSCSNNPVVVD/DVDPLQPVCQLDQAFQDDDFQAAVVVLVCLLACPLVVVLVVLVVVVVVVCLQLVLLVLLLQPDALCLQQVLLLCCLALAQLSLQLLLLLQLVQLLLLLVLLLLCVVFFLPDQWLLVLVCQPANVVLSVLLLVLLVVLLLLRLLQLLLLLLLLSCRHHVHDSLVSLLSNLVSLLSNLLGQDPVRDSVLSLVLLLLLLVLLLVLLCLQDCPFPQHHHLVLLVVLQVVQADPPWDADNSNHDDAFSHHFHPQAQVSGSFALRHPLSVLVSLLSNLLSLLCQQSHGLNVNVSSPDDLLPSSSSSVLSSLLSSLSSNSSSNRQNSQCSSSRRRHGSLNSQQRCSNLSSLCVGPNPVSSVSVSVSSVSNSSSNSSSSLQRVLCCCLPPPCCPPVPVDDDVVRSVVSSSVSSVVVSNVSSVVSSVCVVVSDHNLLSSLCSLLASLLQSQVSVCSSDNQFFHSVLQSVRRVVLNVQLVVQLQVVLVVVDPDRDSPSSSDSVSSSSSNCSSNPSSNVSRVVVRVVPTRGDPSPSSHPPVVRVVSSVVSSVCSVVVSVVVSCVSVPVVSVVRNVCGRPDDVRSNVVSVVSSVSSVVSSCSNNPVVVD